Protein 3EQN (pdb70)

Solvent-accessible surface area: 43317 Å² total; per-residue (Å²): 112,2,94,76,36,110,80,86,47,107,132,18,75,23,49,128,76,57,50,3,13,8,46,90,14,115,76,40,15,37,5,12,34,22,87,91,50,85,51,11,48,4,25,2,18,0,90,124,76,47,3,124,12,85,18,124,52,74,1,14,80,15,0,32,41,0,0,70,24,49,54,27,0,15,126,81,40,56,10,3,7,21,35,0,0,5,0,0,0,10,52,26,46,0,36,0,28,46,33,0,28,0,12,0,2,0,15,0,9,0,1,16,56,90,52,0,26,0,17,1,2,80,115,25,79,48,64,0,1,0,6,0,0,11,99,56,102,92,53,56,47,49,6,93,21,87,29,0,6,16,3,4,0,9,0,0,30,0,14,1,134,89,10,115,29,79,8,15,0,0,0,0,0,0,0,9,12,8,4,0,5,51,1,36,0,38,8,21,97,63,112,71,26,100,2,28,0,0,54,0,24,43,2,10,2,12,13,0,0,21,1,53,0,41,1,3,47,33,0,0,4,3,0,0,21,1,0,1,0,1,52,0,27,0,30,71,4,70,14,0,0,32,3,56,49,2,19,4,4,0,1,0,39,1,37,0,28,71,2,103,9,0,0,23,2,51,33,14,28,38,56,43,127,44,78,56,3,3,3,0,1,0,0,0,2,0,35,0,31,79,2,88,7,0,0,54,4,50,19,57,18,86,58,90,5,38,4,0,0,0,0,1,32,0,72,3,37,53,0,77,24,0,0,4,18,113,94,42,87,73,45,40,73,22,28,26,40,65,12,74,3,2,0,4,0,5,12,2,72,14,101,79,20,112,49,74,51,22,70,20,120,24,83,108,8,103,37,15,57,74,0,35,35,89,82,32,51,0,9,36,46,40,15,19,28,19,62,37,26,13,48,77,4,16,13,14,0,41,67,55,38,0,108,0,41,0,115,54,79,2,9,109,20,0,64,70,1,6,66,78,33,3,11,8,69,1,0,2,0,0,0,1,4,0,8,0,54,48,25,1,74,0,36,29,28,0,27,0,10,7,3,17,23,0,4,0,5,0,23,29,104,82,0,55,65,56,101,82,21,42,16,0,0,24,0,0,38,98,75,24,67,13,34,0,15,0,0,13,0,10,2,4,0,49,13,60,0,6,0,0,6,0,1,25,2,3,0,60,13,33,118,83,92,74,0,3,0,0,0,2,24,0,12,0,2,0,0,0,10,14,88,0,24,0,22,34,68,76,0,43,60,93,26,88,10,28,116,90,2,9,0,0,3,1,0,0,20,0,26,69,43,0,0,0,0,0,7,12,3,2,0,2,2,1,17,10,1,2,37,59,38,57,32,78,70,3,2,1,20,0,1,0,0,1,1,0,40,0,79,6,13,0,0,0,0,10,3,5,0,7,3,0,0,0,1,1,0,0,0,36,64,1,1,32,0,0,0,0,6,0,4,1,22,10,3,26,10,1,41,97,48,77,12,25,33,41,6,96,87,26,103,98,28,7,6,100,65,51,10,99,15,9,0,2,3,0,3,1,32,93,2,98,6,6,3,0,0,0,0,1,0,2,0,27,29,42,36,55,96,71,46,16,47,92,81,16,78,8,5,55,16,0,0,6,0,30,75,86,2,77,5,19,0,5,3,0,0,0,0,2,0,36,76,0,0,0,14,54,28,130,29,19,0,34,37,74,59,0,45,6,1,60,3,0,0,0,0,2,0,36,53,155,118,3,94,76,39,120,76,76,47,106,131,19,75,23,52,123,78,58,53,4,13,9,44,89,12,115,82,42,14,40,5,11,33,21,85,92,52,82,50,11,50,3,25,1,20,0,78,121,74,48,6,129,13,83,21,115,54,72,1,14,80,16,0,32,43,0,0,70,23,51,54,26,0,16,114,87,37,58,8,4,7,22,36,2,0,5,0,0,0,9,55,25,47,0,45,0,26,46,30,0,28,0,12,0,2,0,17,0,9,0,1,14,54,90,50,0,24,0,28,0,2,80,114,23,78,48,65,0,1,0,6,0,0,12,100,67,99,93,51,53,48,44,5,92,21,84,27,0,7,17,4,2,0,8,0,0,29,0,13,1,128,99,10,117,27,76,8,14,0,0,0,0,0,0,0,9,12,8,5,0,5,49,1,32,0,40,7,24,98,62,112,73,25,103,2,29,0,0,56,0,24,42,1,9,2,12,12,0,0,21,1,51,0,43,0,3,49,32,0,0,5,3,0,0,22,1,0,1,0,0,52,0,28,0,28,74,4,77,16,0,0,32,2,57,49,2,19,3,4,0,0,0,38,1,32,0,32,70,2,104,9,0,0,24,2,49,33,15,28,37,53,39,126,44,79,57,3,2,3,0,1,0,0,0,2,2,39,0,31,76,2,88,7,0,0,56,4,52,20,60,17,48,30,92,5,40,4,0,0,0,0,1,33,0,78,4,60,89,0,78,24,0,0,4,18,117,93,41,87,69,45,38,31,20,28,97,65,78,13,78,4,3,0,6,0,6,12,1,87,13,92,90,20,100,40,33,15,22,63,20,120,24,82,98,9,110,46,27,56,69,0,29,36,123,86,34,51,0,8,36,49,40,15,20,28,19,60,38,26,13,48,77,3,16,13,13,0,40,65,60,38,0,105,0,40,0,114,55,77,1,10,108,21,0,61,58,2,7,64,84,37,4,12,9,70,1,0,2,0,0,0,1,3,0,7,0,54,48,19,0,108,0,46,33,31,0,29,2,9,6,3,16,24,0,3,2,5,0,21,28,106,83,0,59,65,55,100,80,23,41,17,0,0,26,0,0,54,99,75,22,69,10,32,0,14,0,0,13,0,9,3,4,0,50,12,59,0,6,0,0,6,0,2,26,2,3,0,55,13,34,119,88,88,75,0,3,0,0,1,2,24,1,13,0,2,0,1,0,11,13,86,0,26,0,24,33,67,74,0,44,61,91,26,90,9,27,112,90,1,10,0,0,4,1,0,0,19,0,26,65,42,1,0,0,0,1,7,14,2,2,0,3,2,0,17,9,0,2,37,57,37,58,29,74,66,3,2,0,17,0,1,0,0,2,1,0,40,0,82,8,8,0,0,0,0,10,2,5,0,6,3,0,0,0,0,2,0,0,0,37,63,1,2,35,0,0,0,0,5,0,3,1,23,9,3,24,10,0,48,109,37,75,13,25,34,40,7,94,90,25,102,96,29,7,5,100,68,50,9,96,13,11,0,3,2,0,3,2,35,90,2,99,9,5,4,0,0,0,0,1,0,1,0,30,31,42,43,57,95,72,46,15,48,88,81,17,80,8,6,57,20,1,0,5,0,30,76,81,2,75,6,16,0,6,2,0,0,0,0,1,0,37,74,0,0,0,9,62,32,131,23,14,0,31,34,77,61,0,44,6,2,56,3,0,0,0,0,1,0,35,60,154

Structure (mmCIF, N/CA/C/O backbone):
data_3EQN
#
_entry.id   3EQN
#
_cell.length_a   66.281
_cell.length_b   67.148
_cell.length_c   105.183
_cell.angle_alpha   81.04
_cell.angle_beta   76.34
_cell.angle_gamma   61.45
#
_symmetry.space_group_name_H-M   'P 1'
#
loop_
_entity.id
_entity.type
_entity.pdbx_description
1 polymer 'Glucan 1,3-beta-glucosidase'
2 branched beta-D-mannopyranose-(1-4)-2-acetamido-2-deoxy-beta-D-glucopyranose-(1-4)-2-acetamido-2-deoxy-beta-D-glucopyranose
3 non-polymer 'ZINC ION'
4 non-polymer 'SODIUM ION'
5 non-polymer GLYCEROL
6 non-polymer 'ACETATE ION'
7 water water
#
loop_
_atom_site.group_PDB
_atom_site.id
_atom_site.type_symbol
_atom_site.label_atom_id
_atom_site.label_alt_id
_atom_site.label_comp_id
_atom_site.label_asym_id
_atom_site.label_entity_id
_atom_site.label_seq_id
_atom_site.pdbx_PDB_ins_code
_atom_site.Cartn_x
_atom_site.Cartn_y
_atom_site.Cartn_z
_atom_site.occupancy
_atom_site.B_iso_or_equiv
_atom_site.auth_seq_id
_atom_site.auth_comp_id
_atom_site.auth_asym_id
_atom_site.auth_atom_id
_atom_site.pdbx_PDB_model_num
ATOM 1 N N . LEU A 1 7 ? 16.435 -24.670 8.223 1.00 31.41 1 LEU A N 1
ATOM 2 C CA . LEU A 1 7 ? 17.537 -24.338 7.271 1.00 31.36 1 LEU A CA 1
ATOM 3 C C . LEU A 1 7 ? 17.581 -25.297 6.078 1.00 31.07 1 LEU A C 1
ATOM 4 O O . LEU A 1 7 ? 17.369 -26.503 6.239 1.00 31.20 1 LEU A O 1
ATOM 9 N N . GLY A 1 8 ? 17.871 -24.754 4.893 1.00 30.69 2 GLY A N 1
ATOM 10 C CA . GLY A 1 8 ? 18.009 -25.545 3.669 1.00 30.54 2 GLY A CA 1
ATOM 11 C C . GLY A 1 8 ? 19.177 -26.520 3.710 1.00 30.71 2 GLY A C 1
ATOM 12 O O . GLY A 1 8 ? 20.195 -26.258 4.353 1.00 30.38 2 GLY A O 1
ATOM 13 N N . SER A 1 9 ? 19.033 -27.641 3.006 1.00 30.89 3 SER A N 1
ATOM 14 C CA . SER A 1 9 ? 20.016 -28.727 3.066 1.00 31.14 3 SER A CA 1
ATOM 15 C C . SER A 1 9 ? 21.407 -28.375 2.512 1.00 31.63 3 SER A C 1
ATOM 16 O O . SER A 1 9 ? 22.403 -29.012 2.883 1.00 31.80 3 SER A O 1
ATOM 19 N N . THR A 1 10 ? 21.483 -27.358 1.650 1.00 31.43 4 THR A N 1
ATOM 20 C CA . THR A 1 10 ? 22.752 -26.984 1.014 1.00 31.62 4 THR A CA 1
ATOM 21 C C . THR A 1 10 ? 23.721 -26.194 1.909 1.00 32.07 4 THR A C 1
ATOM 22 O O . THR A 1 10 ? 24.874 -26.014 1.536 1.00 32.36 4 THR A O 1
ATOM 26 N N . CYS A 1 11 ? 23.261 -25.726 3.072 1.00 32.18 5 CYS A N 1
ATOM 27 C CA . CYS A 1 11 ? 24.119 -24.983 4.010 1.00 32.76 5 CYS A CA 1
ATOM 28 C C . CYS A 1 11 ? 23.900 -25.408 5.466 1.00 32.81 5 CYS A C 1
ATOM 29 O O . CYS A 1 11 ? 22.920 -26.087 5.784 1.00 32.58 5 CYS A O 1
ATOM 32 N N . SER A 1 12 ? 24.806 -24.970 6.339 1.00 32.92 6 SER A N 1
ATOM 33 C CA . SER A 1 12 ? 24.878 -25.446 7.719 1.00 33.37 6 SER A CA 1
ATOM 34 C C . SER A 1 12 ? 24.805 -24.305 8.729 1.00 33.35 6 SER A C 1
ATOM 35 O O . SER A 1 12 ? 24.580 -24.529 9.919 1.00 33.60 6 SER A O 1
ATOM 38 N N . SER A 1 13 ? 25.039 -23.090 8.243 1.00 32.84 7 SER A N 1
ATOM 39 C CA . SER A 1 13 ? 24.848 -21.867 9.010 1.00 32.38 7 SER A CA 1
ATOM 40 C C . SER A 1 13 ? 23.975 -20.941 8.165 1.00 31.63 7 SER A C 1
ATOM 41 O O . SER A 1 13 ? 24.056 -20.975 6.931 1.00 31.52 7 SER A O 1
ATOM 44 N N . PRO A 1 14 ? 23.123 -20.125 8.814 1.00 30.69 8 PRO A N 1
ATOM 45 C CA . PRO A 1 14 ? 22.277 -19.197 8.046 1.00 29.72 8 PRO A CA 1
ATOM 46 C C . PRO A 1 14 ? 23.092 -18.094 7.368 1.00 28.40 8 PRO A C 1
ATOM 47 O O . PRO A 1 14 ? 24.083 -17.631 7.927 1.00 27.98 8 PRO A O 1
ATOM 51 N N . LEU A 1 15 ? 22.670 -17.687 6.172 1.00 27.39 9 LEU A N 1
ATOM 52 C CA . LEU A 1 15 ? 23.252 -16.529 5.501 1.00 26.82 9 LEU A CA 1
ATOM 53 C C . LEU A 1 15 ? 22.771 -15.254 6.210 1.00 26.75 9 LEU A C 1
ATOM 54 O O . LEU A 1 15 ? 21.583 -14.936 6.185 1.00 26.48 9 LEU A O 1
ATOM 59 N N . THR A 1 16 ? 23.697 -14.549 6.855 1.00 26.73 10 THR A N 1
ATOM 60 C CA . THR A 1 16 ? 23.361 -13.390 7.691 1.00 27.28 10 THR A CA 1
ATOM 61 C C . THR A 1 16 ? 23.854 -12.063 7.125 1.00 27.04 10 THR A C 1
ATOM 62 O O . THR A 1 16 ? 23.533 -10.997 7.662 1.00 26.88 10 THR A O 1
ATOM 66 N N . HIS A 1 17 ? 24.671 -12.129 6.078 1.00 27.35 11 HIS A N 1
ATOM 67 C CA . HIS A 1 17 ? 25.176 -10.933 5.404 1.00 27.63 11 HIS A CA 1
ATOM 68 C C . HIS A 1 17 ? 25.660 -11.286 4.002 1.00 27.39 11 HIS A C 1
ATOM 69 O O . HIS A 1 17 ? 25.957 -12.442 3.719 1.00 27.30 11 HIS A O 1
ATOM 76 N N . GLY A 1 18 ? 25.731 -10.284 3.131 1.00 27.55 12 GLY A N 1
ATOM 77 C CA . GLY A 1 18 ? 26.084 -10.511 1.732 1.00 28.01 12 GLY A CA 1
ATOM 78 C C . GLY A 1 18 ? 27.570 -10.678 1.479 1.00 28.21 12 GLY A C 1
ATOM 79 O O . GLY A 1 18 ? 28.396 -10.287 2.302 1.00 28.35 12 GLY A O 1
ATOM 80 N N . SER A 1 19 ? 27.896 -11.244 0.319 1.00 28.50 13 SER A N 1
ATOM 81 C CA . SER A 1 19 ? 29.269 -11.594 -0.048 1.00 28.79 13 SER A CA 1
ATOM 82 C C . SER A 1 19 ? 29.915 -10.629 -1.036 1.00 28.92 13 SER A C 1
ATOM 83 O O . SER A 1 19 ? 31.059 -10.843 -1.440 1.00 29.16 13 SER A O 1
ATOM 86 N N . ALA A 1 20 ? 29.192 -9.593 -1.448 1.00 28.78 14 ALA A N 1
ATOM 87 C CA . ALA A 1 20 ? 29.706 -8.683 -2.472 1.00 29.17 14 ALA A CA 1
ATOM 88 C C . ALA A 1 20 ? 30.941 -7.913 -2.030 1.00 29.45 14 ALA A C 1
ATOM 89 O O . ALA A 1 20 ? 31.047 -7.480 -0.880 1.00 29.11 14 ALA A O 1
ATOM 91 N N . ALA A 1 21 ? 31.874 -7.752 -2.966 1.00 29.94 15 ALA A N 1
ATOM 92 C CA . ALA A 1 21 ? 32.965 -6.804 -2.827 1.00 30.27 15 ALA A CA 1
ATOM 93 C C . ALA A 1 21 ? 32.391 -5.389 -2.852 1.00 30.57 15 ALA A C 1
ATOM 94 O O . ALA A 1 21 ? 31.416 -5.141 -3.573 1.00 30.80 15 ALA A O 1
ATOM 96 N N . PRO A 1 22 ? 32.986 -4.460 -2.075 1.00 30.70 16 PRO A N 1
ATOM 97 C CA . PRO A 1 22 ? 32.524 -3.071 -1.957 1.00 30.49 16 PRO A CA 1
ATOM 98 C C . PRO A 1 22 ? 32.301 -2.381 -3.308 1.00 30.21 16 PRO A C 1
ATOM 99 O O . PRO A 1 22 ? 31.329 -1.636 -3.469 1.00 29.95 16 PRO A O 1
ATOM 103 N N . GLY A 1 23 ? 33.189 -2.641 -4.267 1.00 29.37 17 GLY A N 1
ATOM 104 C CA . GLY A 1 23 ? 33.129 -1.981 -5.569 1.00 28.05 17 GLY A CA 1
ATOM 105 C C . GLY A 1 23 ? 32.368 -2.747 -6.634 1.00 27.22 17 GLY A C 1
ATOM 106 O O . GLY A 1 23 ? 32.371 -2.365 -7.804 1.00 27.15 17 GLY A O 1
ATOM 107 N N . ASP A 1 24 ? 31.721 -3.840 -6.248 1.00 26.13 18 ASP A N 1
ATOM 108 C CA . ASP A 1 24 ? 30.896 -4.569 -7.188 1.00 25.53 18 ASP A CA 1
ATOM 109 C C . ASP A 1 24 ? 29.644 -3.741 -7.448 1.00 23.86 18 ASP A C 1
ATOM 110 O O . ASP A 1 24 ? 29.198 -2.999 -6.564 1.00 23.91 18 ASP A O 1
ATOM 115 N N . PRO A 1 25 ? 29.069 -3.859 -8.658 1.00 22.71 19 PRO A N 1
ATOM 116 C CA . PRO A 1 25 ? 27.789 -3.177 -8.855 1.00 21.23 19 PRO A CA 1
ATOM 117 C C . PRO A 1 25 ? 26.668 -3.897 -8.095 1.00 20.05 19 PRO A C 1
ATOM 118 O O . PRO A 1 25 ? 26.789 -5.084 -7.766 1.00 19.94 19 PRO A O 1
ATOM 122 N N . PHE A 1 26 ? 25.599 -3.165 -7.810 1.00 18.80 20 PHE A N 1
ATOM 123 C CA . PHE A 1 26 ? 24.409 -3.744 -7.196 1.00 16.78 20 PHE A CA 1
ATOM 124 C C . PHE A 1 26 ? 24.021 -5.068 -7.878 1.00 16.56 20 PHE A C 1
ATOM 125 O O . PHE A 1 26 ? 24.045 -5.171 -9.115 1.00 16.52 20 PHE A O 1
ATOM 133 N N . TRP A 1 27 ? 23.668 -6.077 -7.076 1.00 15.94 21 TRP A N 1
ATOM 134 C CA . T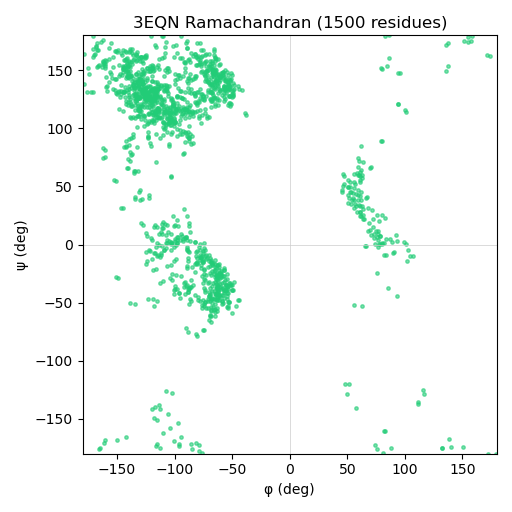RP A 1 27 ? 23.439 -7.441 -7.566 1.00 15.44 21 TRP A CA 1
ATOM 135 C C . TRP A 1 27 ? 22.479 -7.540 -8.756 1.00 15.28 21 TRP A C 1
ATOM 136 O O . TRP A 1 27 ? 22.643 -8.391 -9.624 1.00 15.39 21 TRP A O 1
ATOM 147 N N . LEU A 1 28 ? 21.472 -6.673 -8.785 1.00 15.13 22 LEU A N 1
ATOM 148 C CA . LEU A 1 28 ? 20.431 -6.741 -9.806 1.00 15.04 22 LEU A CA 1
ATOM 149 C C . LEU A 1 28 ? 20.968 -6.552 -11.222 1.00 14.75 22 LEU A C 1
ATOM 150 O O . LEU A 1 28 ? 20.358 -7.012 -12.182 1.00 14.51 22 LEU A O 1
ATOM 155 N N . GLN A 1 29 ? 22.100 -5.873 -11.339 1.00 15.37 23 GLN A N 1
ATOM 156 C CA . GLN A 1 29 ? 22.696 -5.641 -12.652 1.00 16.25 23 GLN A CA 1
ATOM 157 C C . GLN A 1 29 ? 23.146 -6.950 -13.299 1.00 17.06 23 GLN A C 1
ATOM 158 O O . GLN A 1 29 ? 22.865 -7.191 -14.471 1.00 16.73 23 GLN A O 1
ATOM 164 N N . ASN A 1 30 ? 23.837 -7.788 -12.525 1.00 17.62 24 ASN A N 1
ATOM 165 C CA . ASN A 1 30 ? 24.530 -8.946 -13.100 1.00 18.75 24 ASN A CA 1
ATOM 166 C C . ASN A 1 30 ? 23.949 -10.324 -12.801 1.00 18.98 24 ASN A C 1
ATOM 167 O O . ASN A 1 30 ? 24.444 -11.330 -13.319 1.00 19.13 24 ASN A O 1
ATOM 172 N N . ILE A 1 31 ? 22.918 -10.380 -11.963 1.00 18.63 25 ILE A N 1
ATOM 173 C CA . ILE A 1 31 ? 22.150 -11.613 -11.786 1.00 18.13 25 ILE A CA 1
ATOM 174 C C . ILE A 1 31 ? 21.627 -12.082 -13.145 1.00 18.24 25 ILE A C 1
ATOM 175 O O . ILE A 1 31 ? 21.402 -11.261 -14.040 1.00 18.27 25 ILE A O 1
ATOM 180 N N . GLN A 1 32 ? 21.456 -13.393 -13.336 1.00 18.33 26 GLN A N 1
ATOM 181 C CA . GLN A 1 32 ? 20.964 -13.869 -14.621 1.00 18.62 26 GLN A CA 1
ATOM 182 C C . GLN A 1 32 ? 19.529 -13.389 -14.851 1.00 18.08 26 GLN A C 1
ATOM 183 O O . GLN A 1 32 ? 18.686 -13.436 -13.939 1.00 17.76 26 GLN A O 1
ATOM 189 N N . HIS A 1 33 ? 19.262 -12.899 -16.057 1.00 16.90 27 HIS A N 1
ATOM 190 C CA . HIS A 1 33 ? 17.947 -12.344 -16.361 1.00 16.34 27 HIS A CA 1
ATOM 191 C C . HIS A 1 33 ? 17.112 -13.350 -17.127 1.00 16.21 27 HIS A C 1
ATOM 192 O O . HIS A 1 33 ? 17.315 -13.583 -18.334 1.00 16.27 27 HIS A O 1
ATOM 199 N N . GLN A 1 34 ? 16.198 -13.976 -16.395 1.00 15.37 28 GLN A N 1
ATOM 200 C CA . GLN A 1 34 ? 15.441 -15.127 -16.902 1.00 15.71 28 GLN A CA 1
ATOM 201 C C . GLN A 1 34 ? 13.935 -14.950 -16.760 1.00 15.60 28 GLN A C 1
ATOM 202 O O . GLN A 1 34 ? 13.186 -15.920 -16.843 1.00 15.43 28 GLN A O 1
ATOM 208 N N . GLY A 1 35 ? 13.484 -13.717 -16.537 1.00 15.28 29 GLY A N 1
ATOM 209 C CA . GLY A 1 35 ? 12.069 -13.477 -16.302 1.00 14.81 29 GLY A CA 1
ATOM 210 C C . GLY A 1 35 ? 11.230 -13.786 -17.522 1.00 15.17 29 GLY A C 1
ATOM 211 O O . GLY A 1 35 ? 11.686 -13.631 -18.675 1.00 15.58 29 GLY A O 1
ATOM 212 N N . ILE A 1 36 ? 10.003 -14.235 -17.278 1.00 14.85 30 ILE A N 1
ATOM 213 C CA . ILE A 1 36 ? 9.048 -14.403 -18.357 1.00 15.27 30 ILE A CA 1
ATOM 214 C C . ILE A 1 36 ? 7.698 -13.757 -18.030 1.00 14.08 30 ILE A C 1
ATOM 215 O O . ILE A 1 36 ? 7.296 -13.689 -16.862 1.00 13.01 30 ILE A O 1
ATOM 220 N N . ALA A 1 37 ? 7.060 -13.211 -19.062 1.00 12.94 31 ALA A N 1
ATOM 221 C CA . ALA A 1 37 ? 5.698 -12.733 -18.961 1.00 12.72 31 ALA A CA 1
ATOM 222 C C . ALA A 1 37 ? 4.856 -13.873 -19.517 1.00 13.06 31 ALA A C 1
ATOM 223 O O . ALA A 1 37 ? 4.681 -13.987 -20.728 1.00 13.08 31 ALA A O 1
ATOM 225 N N . ALA A 1 38 ? 4.394 -14.749 -18.623 1.00 13.25 32 ALA A N 1
ATOM 226 C CA . ALA A 1 38 ? 3.753 -16.006 -19.047 1.00 13.81 32 ALA A CA 1
ATOM 227 C C . ALA A 1 38 ? 2.591 -15.850 -20.022 1.00 14.29 32 ALA A C 1
ATOM 228 O O . ALA A 1 38 ? 2.441 -16.669 -20.948 1.00 14.65 32 ALA A O 1
ATOM 230 N N . PHE A 1 39 ? 1.764 -14.818 -19.836 1.00 14.11 33 PHE A N 1
ATOM 231 C CA . PHE A 1 39 ? 0.551 -14.675 -20.641 1.00 14.56 33 PHE A CA 1
ATOM 232 C C . PHE A 1 39 ? 0.649 -13.570 -21.688 1.00 14.82 33 PHE A C 1
ATOM 233 O O . PHE A 1 39 ? -0.351 -13.114 -22.254 1.00 15.45 33 PHE A O 1
ATOM 241 N N . ASN A 1 40 ? 1.885 -13.170 -21.951 1.00 14.73 34 ASN A N 1
ATOM 242 C CA . ASN A 1 40 ? 2.205 -12.251 -23.043 1.00 15.10 34 ASN A CA 1
ATOM 243 C C . ASN A 1 40 ? 1.992 -12.954 -24.389 1.00 16.02 34 ASN A C 1
ATOM 244 O O . ASN A 1 40 ? 1.975 -14.195 -24.450 1.00 16.66 34 ASN A O 1
ATOM 249 N N . GLY A 1 41 ? 1.801 -12.174 -25.451 1.00 17.04 35 GLY A N 1
ATOM 250 C CA . GLY A 1 41 ? 1.648 -12.742 -26.804 1.00 17.83 35 GLY A CA 1
ATOM 251 C C . GLY A 1 41 ? 2.867 -13.524 -27.260 1.00 18.03 35 GLY A C 1
ATOM 252 O O . GLY A 1 41 ? 2.755 -14.450 -28.080 1.00 19.24 35 GLY A O 1
ATOM 253 N N . ASN A 1 42 ? 4.038 -13.148 -26.755 1.00 17.49 36 ASN A N 1
ATOM 254 C CA . ASN A 1 42 ? 5.278 -13.823 -27.111 1.00 17.68 36 ASN A CA 1
ATOM 255 C C . ASN A 1 42 ? 6.229 -14.033 -25.923 1.00 17.61 36 ASN A C 1
ATOM 256 O O . ASN A 1 42 ? 7.277 -13.395 -25.842 1.00 17.16 36 ASN A O 1
ATOM 261 N N . PRO A 1 43 ? 5.879 -14.963 -24.999 1.00 17.63 37 PRO A N 1
ATOM 262 C CA . PRO A 1 43 ? 6.712 -15.116 -23.805 1.00 17.67 37 PRO A CA 1
ATOM 263 C C . PRO A 1 43 ? 8.183 -15.361 -24.128 1.00 18.09 37 PRO A C 1
ATOM 264 O O . PRO A 1 43 ? 9.051 -14.827 -23.433 1.00 18.61 37 PRO A O 1
ATOM 268 N N . GLY A 1 44 ? 8.466 -16.111 -25.201 1.00 17.99 38 GLY A N 1
ATOM 269 C CA . GLY A 1 44 ? 9.845 -16.428 -25.544 1.00 18.42 38 GLY A CA 1
ATOM 270 C C . GLY A 1 44 ? 10.657 -15.298 -26.166 1.00 18.47 38 GLY A C 1
ATOM 271 O O . GLY A 1 44 ? 11.862 -15.443 -26.374 1.00 19.69 38 GLY A O 1
ATOM 272 N N . GLY A 1 45 ? 10.014 -14.178 -26.486 1.00 17.59 39 GLY A N 1
ATOM 273 C CA . GLY A 1 45 ? 10.738 -13.058 -27.131 1.00 16.45 39 GLY A CA 1
ATOM 274 C C . GLY A 1 45 ? 10.608 -11.737 -26.393 1.00 15.89 39 GLY A C 1
ATOM 275 O O . GLY A 1 45 ? 11.262 -10.741 -26.757 1.00 15.52 39 GLY A O 1
ATOM 276 N N . TYR A 1 46 ? 9.767 -11.726 -25.361 1.00 14.47 40 TYR A N 1
ATOM 277 C CA . TYR A 1 46 ? 9.481 -10.498 -24.615 1.00 14.00 40 TYR A CA 1
ATOM 278 C C . TYR A 1 46 ? 10.430 -10.391 -23.417 1.00 13.26 40 TYR A C 1
ATOM 279 O O . TYR A 1 46 ? 10.381 -11.231 -22.530 1.00 13.41 40 TYR A O 1
ATOM 288 N N . PRO A 1 47 ? 11.292 -9.354 -23.390 1.00 12.73 41 PRO A N 1
ATOM 289 C CA . PRO A 1 47 ? 12.252 -9.218 -22.295 1.00 12.45 41 PRO A CA 1
ATOM 290 C C . PRO A 1 47 ? 11.615 -8.563 -21.055 1.00 12.22 41 PRO A C 1
ATOM 291 O O . PRO A 1 47 ? 11.005 -7.505 -21.166 1.00 11.91 41 PRO A O 1
ATOM 295 N N . VAL A 1 48 ? 11.760 -9.172 -19.888 1.00 11.38 42 VAL A N 1
ATOM 296 C CA . VAL A 1 48 ? 11.247 -8.534 -18.674 1.00 10.98 42 VAL A CA 1
ATOM 297 C C . VAL A 1 48 ? 12.193 -7.454 -18.161 1.00 11.19 42 VAL A C 1
ATOM 298 O O . VAL A 1 48 ? 11.738 -6.362 -17.804 1.00 11.19 42 VAL A O 1
ATOM 302 N N . PHE A 1 49 ? 13.490 -7.768 -18.137 1.00 10.56 43 PHE A N 1
ATOM 303 C CA . PHE A 1 49 ? 14.520 -6.878 -17.576 1.00 11.30 43 PHE A CA 1
ATOM 304 C C . PHE A 1 49 ? 15.173 -6.080 -18.715 1.00 11.26 43 PHE A C 1
ATOM 305 O O . PHE A 1 49 ? 15.534 -6.655 -19.756 1.00 10.61 43 PHE A O 1
ATOM 313 N N . ARG A 1 50 ? 15.337 -4.769 -18.499 1.00 11.04 44 ARG A N 1
ATOM 314 C CA . ARG A 1 50 ? 15.937 -3.870 -19.489 1.00 11.13 44 ARG A CA 1
ATOM 315 C C . ARG A 1 50 ? 16.954 -2.958 -18.812 1.00 11.58 44 ARG A C 1
ATOM 316 O O . ARG A 1 50 ? 16.585 -2.083 -18.021 1.00 12.31 44 ARG A O 1
ATOM 324 N N . ASN A 1 51 ? 18.234 -3.181 -19.084 1.00 11.03 45 ASN A N 1
ATOM 325 C CA . ASN A 1 51 ? 19.265 -2.246 -18.645 1.00 11.42 45 ASN A CA 1
ATOM 326 C C . ASN A 1 51 ? 19.311 -1.058 -19.604 1.00 11.25 45 ASN A C 1
ATOM 327 O O . ASN A 1 51 ? 19.519 -1.240 -20.800 1.00 11.35 45 ASN A O 1
ATOM 332 N N . VAL A 1 52 ? 19.138 0.162 -19.083 1.00 11.25 46 VAL A N 1
ATOM 333 C CA . VAL A 1 52 ? 19.073 1.343 -19.954 1.00 11.78 46 VAL A CA 1
ATOM 334 C C . VAL A 1 52 ? 20.322 1.479 -20.827 1.00 12.44 46 VAL A C 1
ATOM 335 O O . VAL A 1 52 ? 20.245 1.965 -21.954 1.00 13.22 46 VAL A O 1
ATOM 339 N N . LYS A 1 53 ? 21.465 1.055 -20.312 1.00 12.73 47 LYS A N 1
ATOM 340 C CA . LYS A 1 53 ? 22.714 1.187 -21.081 1.00 14.04 47 LYS A CA 1
ATOM 341 C C . LYS A 1 53 ? 22.725 0.258 -22.305 1.00 14.20 47 LYS A C 1
ATOM 342 O O . LYS A 1 53 ? 23.359 0.568 -23.318 1.00 15.42 47 LYS A O 1
ATOM 348 N N . ASN A 1 54 ? 21.979 -0.843 -22.234 1.00 13.75 48 ASN A N 1
ATOM 349 C CA . ASN A 1 54 ? 21.796 -1.737 -23.396 1.00 14.46 48 ASN A CA 1
ATOM 350 C C . ASN A 1 54 ? 20.863 -1.179 -24.477 1.00 13.98 48 ASN A C 1
ATOM 351 O O . ASN A 1 54 ? 20.762 -1.742 -25.579 1.00 14.27 48 ASN A O 1
ATOM 356 N N . TYR A 1 55 ? 20.179 -0.086 -24.158 1.00 12.97 49 TYR A N 1
ATOM 357 C CA . TYR A 1 55 ? 19.309 0.607 -25.115 1.00 12.19 49 TYR A CA 1
ATOM 358 C C . TYR A 1 55 ? 19.895 1.957 -25.506 1.00 12.09 49 TYR A C 1
ATOM 359 O O . TYR A 1 55 ? 19.195 2.815 -26.040 1.00 12.14 49 TYR A O 1
ATOM 368 N N . GLY A 1 56 ? 21.192 2.130 -25.248 1.00 11.39 50 GLY A N 1
ATOM 369 C CA . GLY A 1 56 ? 21.938 3.288 -25.755 1.00 12.04 50 GLY A CA 1
ATOM 370 C C . GLY A 1 56 ? 22.190 4.431 -24.781 1.00 12.31 50 GLY A C 1
ATOM 371 O O . GLY A 1 56 ? 22.817 5.417 -25.153 1.00 12.66 50 GLY A O 1
ATOM 372 N N . ALA A 1 57 ? 21.725 4.308 -23.534 1.00 12.75 51 ALA A N 1
ATOM 373 C CA . ALA A 1 57 ? 21.967 5.365 -22.537 1.00 12.99 51 ALA A CA 1
ATOM 374 C C . ALA A 1 57 ? 23.437 5.449 -22.156 1.00 13.37 51 ALA A C 1
ATOM 375 O O . ALA A 1 57 ? 24.077 4.424 -21.884 1.00 14.22 51 ALA A O 1
ATOM 377 N N . LYS A 1 58 ? 23.975 6.666 -22.127 1.00 14.10 52 LYS A N 1
ATOM 378 C CA . LYS A 1 58 ? 25.400 6.864 -21.810 1.00 15.43 52 LYS A CA 1
ATOM 379 C C . LYS A 1 58 ? 25.693 7.092 -20.319 1.00 15.89 52 LYS A C 1
ATOM 380 O O . LYS A 1 58 ? 26.712 6.622 -19.817 1.00 16.72 52 LYS A O 1
ATOM 386 N N . GLY A 1 59 ? 24.801 7.799 -19.622 1.00 15.92 53 GLY A N 1
ATOM 387 C CA . GLY A 1 59 ? 24.997 8.139 -18.214 1.00 15.90 53 GLY A CA 1
ATOM 388 C C . GLY A 1 59 ? 26.200 9.040 -17.967 1.00 16.12 53 GLY A C 1
ATOM 389 O O . GLY A 1 59 ? 26.830 8.971 -16.900 1.00 16.08 53 GLY A O 1
ATOM 390 N N . ASP A 1 60 ? 26.523 9.887 -18.941 1.00 15.88 54 ASP A N 1
ATOM 391 C CA . ASP A 1 60 ? 27.713 10.763 -18.842 1.00 16.81 54 ASP A CA 1
ATOM 392 C C . ASP A 1 60 ? 27.391 12.213 -18.479 1.00 16.89 54 ASP A C 1
ATOM 393 O O . ASP A 1 60 ? 28.294 13.061 -18.423 1.00 17.78 54 ASP A O 1
ATOM 398 N N . GLY A 1 61 ? 26.107 12.508 -18.278 1.00 16.67 55 GLY A N 1
ATOM 399 C CA . GLY A 1 61 ? 25.630 13.839 -17.889 1.00 17.26 55 GLY A CA 1
ATOM 400 C C . GLY A 1 61 ? 25.585 14.892 -18.987 1.00 17.53 55 GLY A C 1
ATOM 401 O O . GLY A 1 61 ? 25.170 16.038 -18.745 1.00 17.97 55 GLY A O 1
ATOM 402 N N . ASN A 1 62 ? 26.022 14.521 -20.191 1.00 17.30 56 ASN A N 1
ATOM 403 C CA . ASN A 1 62 ? 26.062 15.446 -21.324 1.00 17.34 56 ASN A CA 1
ATOM 404 C C . ASN A 1 62 ? 25.182 14.971 -22.476 1.00 16.47 56 ASN A C 1
ATOM 405 O O . ASN A 1 62 ? 24.408 15.752 -23.046 1.00 16.74 56 ASN A O 1
ATOM 410 N N . THR A 1 63 ? 25.311 13.686 -22.803 1.00 14.96 57 THR A N 1
ATOM 411 C CA . THR A 1 63 ? 24.494 13.046 -23.829 1.00 14.60 57 THR A CA 1
ATOM 412 C C . THR A 1 63 ? 23.060 13.048 -23.346 1.00 13.77 57 THR A C 1
ATOM 413 O O . THR A 1 63 ? 22.796 12.734 -22.181 1.00 13.76 57 THR A O 1
ATOM 417 N N . ASP A 1 64 ? 22.140 13.427 -24.226 1.00 12.42 58 ASP A N 1
ATOM 418 C CA . ASP A 1 64 ? 20.729 13.389 -23.880 1.00 12.14 58 ASP A CA 1
ATOM 419 C C . ASP A 1 64 ? 20.249 11.936 -23.926 1.00 11.65 58 ASP A C 1
ATOM 420 O O . ASP A 1 64 ? 20.185 11.321 -25.000 1.00 11.14 58 ASP A O 1
ATOM 425 N N . ASP A 1 65 ? 19.937 11.396 -22.753 1.00 10.67 59 ASP A N 1
ATOM 426 C CA . ASP A 1 65 ? 19.643 9.965 -22.608 1.00 11.08 59 ASP A CA 1
ATOM 427 C C . ASP A 1 65 ? 18.128 9.651 -22.600 1.00 9.80 59 ASP A C 1
ATOM 428 O O . ASP A 1 65 ? 17.730 8.490 -22.427 1.00 9.84 59 ASP A O 1
ATOM 433 N N . THR A 1 66 ? 17.292 10.668 -22.808 1.00 10.34 60 THR A N 1
ATOM 434 C CA . THR A 1 66 ? 15.830 10.527 -22.723 1.00 10.19 60 THR A CA 1
ATOM 435 C C . THR A 1 66 ? 15.331 9.384 -23.615 1.00 10.50 60 THR A C 1
ATOM 436 O O . THR A 1 66 ? 14.629 8.486 -23.153 1.00 9.97 60 THR A O 1
ATOM 440 N N . ALA A 1 67 ? 15.711 9.423 -24.887 1.00 10.24 61 ALA A N 1
ATOM 441 C CA . ALA A 1 67 ? 15.217 8.421 -25.839 1.00 10.77 61 ALA A CA 1
ATOM 442 C C . ALA A 1 67 ? 15.642 7.005 -25.491 1.00 10.99 61 ALA A C 1
ATOM 443 O O . ALA A 1 67 ? 14.827 6.078 -25.603 1.00 10.93 61 ALA A O 1
ATOM 445 N N . ALA A 1 68 ? 16.917 6.831 -25.135 1.00 10.47 62 ALA A N 1
ATOM 446 C CA . ALA A 1 68 ? 17.446 5.514 -24.762 1.00 10.73 62 ALA A CA 1
ATOM 447 C C . ALA A 1 68 ? 16.692 4.901 -23.571 1.00 10.41 62 ALA A C 1
ATOM 448 O O . ALA A 1 68 ? 16.276 3.743 -23.624 1.00 10.22 62 ALA A O 1
ATOM 450 N N . ILE A 1 69 ? 16.510 5.685 -22.508 1.00 10.46 63 ILE A N 1
ATOM 451 C CA . ILE A 1 69 ? 15.701 5.239 -21.366 1.00 10.06 63 ILE A CA 1
ATOM 452 C C . ILE A 1 69 ? 14.270 4.865 -21.776 1.00 10.11 63 ILE A C 1
ATOM 453 O O . ILE A 1 69 ? 13.749 3.829 -21.346 1.00 10.91 63 ILE A O 1
ATOM 458 N N . GLN A 1 70 ? 13.634 5.718 -22.585 1.00 10.16 64 GLN A N 1
ATOM 459 C CA . GLN A 1 70 ? 12.276 5.452 -23.052 1.00 10.18 64 GLN A CA 1
ATOM 460 C C . GLN A 1 70 ? 12.160 4.159 -23.862 1.00 9.70 64 GLN A C 1
ATOM 461 O O . GLN A 1 70 ? 11.133 3.496 -23.811 1.00 9.82 64 GLN A O 1
ATOM 467 N N . ALA A 1 71 ? 13.206 3.811 -24.619 1.00 10.18 65 ALA A N 1
ATOM 468 C CA . ALA A 1 71 ? 13.236 2.520 -25.344 1.00 9.58 65 ALA A CA 1
ATOM 469 C C . ALA A 1 71 ? 13.309 1.353 -24.384 1.00 9.87 65 ALA A C 1
ATOM 470 O O . ALA A 1 71 ? 12.659 0.330 -24.603 1.00 9.82 65 ALA A O 1
ATOM 472 N N . ALA A 1 72 ? 14.102 1.508 -23.323 1.00 9.28 66 ALA A N 1
ATOM 473 C CA . ALA A 1 72 ? 14.194 0.475 -22.275 1.00 9.44 66 ALA A CA 1
ATOM 474 C C . ALA A 1 72 ? 12.830 0.234 -21.624 1.00 9.09 66 ALA A C 1
ATOM 475 O O . ALA A 1 72 ? 12.463 -0.922 -21.331 1.00 9.45 66 ALA A O 1
ATOM 477 N N . ILE A 1 73 ? 12.063 1.317 -21.460 1.00 8.38 67 ILE A N 1
ATOM 478 C CA . ILE A 1 73 ? 10.698 1.266 -20.967 1.00 8.77 67 ILE A CA 1
ATOM 479 C C . ILE A 1 73 ? 9.761 0.654 -22.023 1.00 8.98 67 ILE A C 1
ATOM 480 O O . ILE A 1 73 ? 8.956 -0.222 -21.711 1.00 9.32 67 ILE A O 1
ATOM 485 N N . ASN A 1 74 ? 9.881 1.122 -23.268 1.00 8.81 68 ASN A N 1
ATOM 486 C CA . ASN A 1 74 ? 8.871 0.818 -24.292 1.00 9.43 68 ASN A CA 1
ATOM 487 C C . ASN A 1 74 ? 9.031 -0.537 -24.972 1.00 9.96 68 ASN A C 1
ATOM 488 O O . ASN A 1 74 ? 8.109 -1.011 -25.631 1.00 10.83 68 ASN A O 1
ATOM 493 N N . ALA A 1 75 ? 10.204 -1.142 -24.850 1.00 10.41 69 ALA A N 1
ATOM 494 C CA . ALA A 1 75 ? 10.499 -2.355 -25.651 1.00 11.11 69 ALA A CA 1
ATOM 495 C C . ALA A 1 75 ? 9.469 -3.457 -25.436 1.00 11.28 69 ALA A C 1
ATOM 496 O O . ALA A 1 75 ? 8.985 -3.665 -24.308 1.00 11.23 69 ALA A O 1
ATOM 498 N N . GLY A 1 76 ? 9.124 -4.143 -26.525 1.00 11.68 70 GLY A N 1
ATOM 499 C CA . GLY A 1 76 ? 8.341 -5.371 -26.444 1.00 11.92 70 GLY A CA 1
ATOM 500 C C . GLY A 1 76 ? 6.885 -5.233 -26.835 1.00 12.37 70 GLY A C 1
ATOM 501 O O . GLY A 1 76 ? 6.178 -6.250 -26.960 1.00 12.96 70 GLY A O 1
ATOM 502 N N . GLY A 1 77 ? 6.431 -3.995 -27.012 1.00 11.39 71 GLY A N 1
ATOM 503 C CA . GLY A 1 77 ? 5.039 -3.709 -27.319 1.00 11.76 71 GLY A CA 1
ATOM 504 C C . GLY A 1 77 ? 4.242 -3.768 -26.021 1.00 11.48 71 GLY A C 1
ATOM 505 O O . GLY A 1 77 ? 3.732 -4.825 -25.628 1.00 12.13 71 GLY A O 1
ATOM 506 N N . ARG A 1 78 ? 4.161 -2.629 -25.354 1.00 12.13 72 ARG A N 1
ATOM 507 C CA . ARG A 1 78 ? 3.612 -2.565 -23.991 1.00 11.93 72 ARG A CA 1
ATOM 508 C C . ARG A 1 78 ? 2.292 -1.794 -23.933 1.00 12.58 72 ARG A C 1
ATOM 509 O O . ARG A 1 78 ? 1.728 -1.453 -24.973 1.00 12.91 72 ARG A O 1
ATOM 517 N N . CYS A 1 79 ? 1.780 -1.594 -22.721 1.00 11.86 73 CYS A N 1
ATOM 518 C CA . CYS A 1 79 ? 0.465 -1.026 -22.505 1.00 13.30 73 CYS A CA 1
ATOM 519 C C . CYS A 1 79 ? 0.582 0.481 -22.479 1.00 14.83 73 CYS A C 1
ATOM 520 O O . CYS A 1 79 ? 0.909 1.076 -21.445 1.00 15.48 73 CYS A O 1
ATOM 523 N N . GLY A 1 80 ? 0.404 1.089 -23.652 1.00 15.71 74 GLY A N 1
ATOM 524 C CA . GLY A 1 80 ? 0.474 2.539 -23.784 1.00 17.12 74 GLY A CA 1
ATOM 525 C C . GLY A 1 80 ? -0.865 3.133 -24.156 1.00 17.77 74 GLY A C 1
ATOM 526 O O . GLY A 1 80 ? -1.898 2.743 -23.619 1.00 18.16 74 GLY A O 1
ATOM 527 N N . GLN A 1 81 ? -0.852 4.094 -25.076 1.00 18.52 75 GLN A N 1
ATOM 528 C CA . GLN A 1 81 ? -2.080 4.790 -25.435 1.00 19.35 75 GLN A CA 1
ATOM 529 C C . GLN A 1 81 ? -3.064 3.789 -26.019 1.00 19.27 75 GLN A C 1
ATOM 530 O O . GLN A 1 81 ? -2.675 2.920 -26.799 1.00 19.84 75 GLN A O 1
ATOM 536 N N . GLY A 1 82 ? -4.322 3.879 -25.606 1.00 18.83 76 GLY A N 1
ATOM 537 C CA . GLY A 1 82 ? -5.330 2.960 -26.129 1.00 19.09 76 GLY A CA 1
ATOM 538 C C . GLY A 1 82 ? -5.485 1.672 -25.344 1.00 19.00 76 GLY A C 1
ATOM 539 O O . GLY A 1 82 ? -6.396 0.897 -25.617 1.00 19.89 76 GLY A O 1
ATOM 540 N N . CYS A 1 83 ? -4.603 1.438 -24.370 1.00 18.01 77 CYS A N 1
ATOM 541 C CA . CYS A 1 83 ? -4.691 0.243 -23.510 1.00 17.26 77 CYS A CA 1
ATOM 542 C C . CYS A 1 83 ? -4.980 0.684 -22.061 1.00 16.16 77 CYS A C 1
ATOM 543 O O . CYS A 1 83 ? -4.310 1.594 -21.551 1.00 15.91 77 CYS A O 1
ATOM 546 N N . ASP A 1 84 ? -5.982 0.063 -21.423 1.00 14.20 78 ASP A N 1
ATOM 547 C CA . ASP A 1 84 ? -6.448 0.501 -20.092 1.00 13.63 78 ASP A CA 1
ATOM 548 C C . ASP A 1 84 ? -5.519 0.109 -18.965 1.00 12.59 78 ASP A C 1
ATOM 549 O O . ASP A 1 84 ? -5.414 0.827 -17.977 1.00 11.90 78 ASP A O 1
ATOM 554 N N . SER A 1 85 ? -4.868 -1.043 -19.126 1.00 11.44 79 SER A N 1
ATOM 555 C CA . SER A 1 85 ? -4.187 -1.738 -18.038 1.00 11.31 79 SER A CA 1
ATOM 556 C C . SER A 1 85 ? -3.693 -3.081 -18.562 1.00 11.05 79 SER A C 1
ATOM 557 O O . SER A 1 85 ? -4.149 -3.566 -19.608 1.00 10.57 79 SER A O 1
ATOM 560 N N . THR A 1 86 ? -2.751 -3.670 -17.841 1.00 10.88 80 THR A N 1
ATOM 561 C CA . THR A 1 86 ? -2.240 -4.976 -18.182 1.00 10.94 80 THR A CA 1
ATOM 562 C C . THR A 1 86 ? -1.545 -5.606 -16.987 1.00 10.63 80 THR A C 1
ATOM 563 O O . THR A 1 86 ? -1.063 -4.907 -16.083 1.00 10.53 80 THR A O 1
ATOM 567 N N . THR A 1 87 ? -1.486 -6.930 -17.009 1.00 10.06 81 THR A N 1
ATOM 568 C CA . THR A 1 87 ? -0.536 -7.673 -16.161 1.00 10.59 81 THR A CA 1
ATOM 569 C C . THR A 1 87 ? 0.429 -8.511 -17.005 1.00 10.47 81 THR A C 1
ATOM 570 O O . THR A 1 87 ? 1.268 -9.244 -16.460 1.00 10.62 81 THR A O 1
ATOM 574 N N . THR A 1 88 ? 0.335 -8.394 -18.332 1.00 10.64 82 THR A N 1
ATOM 575 C CA . THR A 1 88 ? 1.065 -9.296 -19.224 1.00 11.03 82 THR A CA 1
ATOM 576 C C . THR A 1 88 ? 2.246 -8.646 -19.935 1.00 11.24 82 THR A C 1
ATOM 577 O O . THR A 1 88 ? 2.939 -9.294 -20.746 1.00 10.80 82 THR A O 1
ATOM 581 N N . GLN A 1 89 ? 2.480 -7.365 -19.634 1.00 10.34 83 GLN A N 1
ATOM 582 C CA . GLN A 1 89 ? 3.550 -6.604 -20.287 1.00 10.23 83 GLN A CA 1
ATOM 583 C C . GLN A 1 89 ? 4.367 -5.865 -19.221 1.00 10.00 83 GLN A C 1
ATOM 584 O O . GLN A 1 89 ? 4.403 -4.626 -19.230 1.00 9.11 83 GLN A O 1
ATOM 590 N N . PRO A 1 90 ? 5.036 -6.625 -18.322 1.00 10.09 84 PRO A N 1
ATOM 591 C CA . PRO A 1 90 ? 5.857 -6.007 -17.258 1.00 9.96 84 PRO A CA 1
ATOM 592 C C . PRO A 1 90 ? 7.211 -5.518 -17.752 1.00 9.83 84 PRO A C 1
ATOM 593 O O . PRO A 1 90 ? 7.715 -5.973 -18.797 1.00 9.89 84 PRO A O 1
ATOM 597 N N . ALA A 1 91 ? 7.807 -4.595 -17.008 1.00 9.49 85 ALA A N 1
ATOM 598 C CA . ALA A 1 91 ? 9.152 -4.156 -17.337 1.00 9.54 85 ALA A CA 1
ATOM 599 C C . ALA A 1 91 ? 9.864 -3.738 -16.080 1.00 9.41 85 ALA A C 1
ATOM 600 O O . ALA A 1 91 ? 9.324 -2.955 -15.302 1.00 8.89 85 ALA A O 1
ATOM 602 N N . LEU A 1 92 ? 11.069 -4.277 -15.894 1.00 9.03 86 LEU A N 1
ATOM 603 C CA . LEU A 1 92 ? 11.987 -3.764 -14.885 1.00 9.26 86 LEU A CA 1
ATOM 604 C C . LEU A 1 92 ? 13.065 -3.014 -15.646 1.00 9.76 86 LEU A C 1
ATOM 605 O O . LEU A 1 92 ? 13.905 -3.619 -16.343 1.00 9.25 86 LEU A O 1
ATOM 610 N N . VAL A 1 93 ? 13.030 -1.693 -15.517 1.00 9.76 87 VAL A N 1
ATOM 611 C CA . VAL A 1 93 ? 13.947 -0.827 -16.255 1.00 10.02 87 VAL A CA 1
ATOM 612 C C . VAL A 1 93 ? 15.087 -0.453 -15.279 1.00 10.59 87 VAL A C 1
ATOM 613 O O . VAL A 1 93 ? 14.867 0.245 -14.279 1.00 10.70 87 VAL A O 1
ATOM 617 N N . TYR A 1 94 ? 16.285 -0.932 -15.588 1.00 10.31 88 TYR A N 1
ATOM 618 C CA . TYR A 1 94 ? 17.418 -0.865 -14.665 1.00 11.19 88 TYR A CA 1
ATOM 619 C C . TYR A 1 94 ? 18.522 0.169 -15.008 1.00 11.42 88 TYR A C 1
ATOM 620 O O . TYR A 1 94 ? 18.999 0.245 -16.148 1.00 11.90 88 TYR A O 1
ATOM 629 N N . PHE A 1 95 ? 18.927 0.959 -14.015 1.00 10.94 89 PHE A N 1
ATOM 630 C CA . PHE A 1 95 ? 19.865 2.064 -14.241 1.00 11.14 89 PHE A CA 1
ATOM 631 C C . PHE A 1 95 ? 21.137 1.839 -13.459 1.00 11.81 89 PHE A C 1
ATOM 632 O O . PHE A 1 95 ? 21.144 2.042 -12.248 1.00 11.18 89 PHE A O 1
ATOM 640 N N . PRO A 1 96 ? 22.222 1.440 -14.142 1.00 12.18 90 PRO A N 1
ATOM 641 C CA . PRO A 1 96 ? 23.507 1.375 -13.456 1.00 12.85 90 PRO A CA 1
ATOM 642 C C . PRO A 1 96 ? 23.955 2.796 -13.049 1.00 13.01 90 PRO A C 1
ATOM 643 O O . PRO A 1 96 ? 23.344 3.793 -13.477 1.00 12.82 90 PRO A O 1
ATOM 647 N N . PRO A 1 97 ? 24.992 2.904 -12.203 1.00 13.88 91 PRO A N 1
ATOM 648 C CA . PRO A 1 97 ? 25.442 4.240 -11.828 1.00 13.74 91 PRO A CA 1
ATOM 649 C C . PRO A 1 97 ? 25.768 5.145 -13.022 1.00 14.18 91 PRO A C 1
ATOM 650 O O . PRO A 1 97 ? 26.211 4.681 -14.073 1.00 14.66 91 PRO A O 1
ATOM 654 N N . GLY A 1 98 ? 25.549 6.439 -12.845 1.00 14.29 92 GLY A N 1
ATOM 655 C CA . GLY A 1 98 ? 25.810 7.399 -13.895 1.00 14.02 92 GLY A CA 1
ATOM 656 C C . GLY A 1 98 ? 24.874 8.570 -13.739 1.00 13.99 92 GLY A C 1
ATOM 657 O O . GLY A 1 98 ? 24.027 8.577 -12.840 1.00 13.77 92 GLY A O 1
ATOM 658 N N . THR A 1 99 ? 25.071 9.585 -14.573 1.00 13.70 93 THR A N 1
ATOM 659 C CA . THR A 1 99 ? 24.232 10.766 -14.554 1.00 13.71 93 THR A CA 1
ATOM 660 C C . THR A 1 99 ? 23.532 10.835 -15.900 1.00 13.69 93 THR A C 1
ATOM 661 O O . THR A 1 99 ? 24.174 11.003 -16.933 1.00 13.50 93 THR A O 1
ATOM 665 N N . TYR A 1 100 ? 22.216 10.657 -15.877 1.00 12.63 94 TYR A N 1
ATOM 666 C CA . TYR A 1 100 ? 21.416 10.545 -17.094 1.00 12.41 94 TYR A CA 1
ATOM 667 C C . TYR A 1 100 ? 20.695 11.858 -17.376 1.00 12.28 94 TYR A C 1
ATOM 668 O O . TYR A 1 100 ? 19.741 12.222 -16.689 1.00 11.75 94 TYR A O 1
ATOM 677 N N . LYS A 1 101 ? 21.174 12.584 -18.383 1.00 12.19 95 LYS A N 1
ATOM 678 C CA . LYS A 1 101 ? 20.549 13.839 -18.773 1.00 13.23 95 LYS A CA 1
ATOM 679 C C . LYS A 1 101 ? 19.256 13.599 -19.559 1.00 13.08 95 LYS A C 1
ATOM 680 O O . LYS A 1 101 ? 19.251 12.890 -20.572 1.00 12.55 95 LYS A O 1
ATOM 686 N N . VAL A 1 102 ? 18.169 14.195 -19.081 1.00 13.06 96 VAL A N 1
ATOM 687 C CA . VAL A 1 102 ? 16.854 14.012 -19.689 1.00 13.66 96 VAL A CA 1
ATOM 688 C C . VAL A 1 102 ? 16.208 15.369 -19.974 1.00 13.32 96 VAL A C 1
ATOM 689 O O . VAL A 1 102 ? 16.322 16.304 -19.166 1.00 13.77 96 VAL A O 1
ATOM 693 N N . SER A 1 103 ? 15.526 15.486 -21.113 1.00 12.45 97 SER A N 1
ATOM 694 C CA . SER A 1 103 ? 14.998 16.778 -21.547 1.00 12.62 97 SER A CA 1
ATOM 695 C C . SER A 1 103 ? 13.486 16.809 -21.775 1.00 12.34 97 SER A C 1
ATOM 696 O O . SER A 1 103 ? 12.929 17.866 -22.066 1.00 12.40 97 SER A O 1
ATOM 699 N N . SER A 1 104 ? 12.837 15.646 -21.652 1.00 12.24 98 SER A N 1
ATOM 700 C CA . SER A 1 104 ? 11.383 15.541 -21.703 1.00 11.80 98 SER A CA 1
ATOM 701 C C . SER A 1 104 ? 10.950 14.349 -20.814 1.00 11.91 98 SER A C 1
ATOM 702 O O . SER A 1 104 ? 11.802 13.592 -20.356 1.00 11.70 98 SER A O 1
ATOM 705 N N . PRO A 1 105 ? 9.646 14.230 -20.505 1.00 11.03 99 PRO A N 1
ATOM 706 C CA . PRO A 1 105 ? 9.275 13.226 -19.498 1.00 11.29 99 PRO A CA 1
ATOM 707 C C . PRO A 1 105 ? 9.555 11.776 -19.881 1.00 11.27 99 PRO A C 1
ATOM 708 O O . PRO A 1 105 ? 9.380 11.373 -21.049 1.00 11.03 99 PRO A O 1
ATOM 712 N N . LEU A 1 106 ? 10.001 11.012 -18.886 1.00 10.89 100 LEU A N 1
ATOM 713 C CA . LEU A 1 106 ? 10.134 9.571 -18.994 1.00 11.21 100 LEU A CA 1
ATOM 714 C C . LEU A 1 106 ? 8.760 9.041 -18.660 1.00 10.84 100 LEU A C 1
ATOM 715 O O . LEU A 1 106 ? 8.273 9.216 -17.538 1.00 10.74 100 LEU A O 1
ATOM 720 N N . VAL A 1 107 ? 8.108 8.422 -19.644 1.00 11.27 101 VAL A N 1
ATOM 721 C CA . VAL A 1 107 ? 6.743 7.954 -19.433 1.00 11.44 101 VAL A CA 1
ATOM 722 C C . VAL A 1 107 ? 6.828 6.538 -18.898 1.00 11.55 101 VAL A C 1
ATOM 723 O O . VAL A 1 107 ? 7.302 5.633 -19.596 1.00 11.28 101 VAL A O 1
ATOM 727 N N . VAL A 1 108 ? 6.400 6.357 -17.648 1.00 11.13 102 VAL A N 1
ATOM 728 C CA . VAL A 1 108 ? 6.479 5.068 -16.985 1.00 11.47 102 VAL A CA 1
ATOM 729 C C . VAL A 1 108 ? 5.148 4.328 -17.201 1.00 10.68 102 VAL A C 1
ATOM 730 O O . VAL A 1 108 ? 4.146 4.572 -16.531 1.00 10.73 102 VAL A O 1
ATOM 734 N N . LEU A 1 109 ? 5.162 3.458 -18.196 1.00 10.41 103 LEU A N 1
ATOM 735 C CA . LEU A 1 109 ? 3.956 2.777 -18.658 1.00 9.97 103 LEU A CA 1
ATOM 736 C C . LEU A 1 109 ? 3.410 1.856 -17.575 1.00 10.61 103 LEU A C 1
ATOM 737 O O . LEU A 1 109 ? 4.139 1.479 -16.656 1.00 9.93 103 LEU A O 1
ATOM 742 N N . TYR A 1 110 ? 2.136 1.483 -17.713 1.00 10.27 104 TYR A N 1
ATOM 743 C CA . TYR A 1 110 ? 1.530 0.465 -16.851 1.00 9.92 104 TYR A CA 1
ATOM 744 C C . TYR A 1 110 ? 2.472 -0.726 -16.597 1.00 9.93 104 TYR A C 1
ATOM 745 O O . TYR A 1 110 ? 3.132 -1.241 -17.516 1.00 10.86 104 TYR A O 1
ATOM 754 N N . GLN A 1 111 ? 2.577 -1.125 -15.336 1.00 10.08 105 GLN A N 1
ATOM 755 C CA . GLN A 1 111 ? 3.345 -2.324 -14.952 1.00 9.49 105 GLN A CA 1
ATOM 756 C C . GLN A 1 111 ? 4.867 -2.185 -15.187 1.00 10.28 105 GLN A C 1
ATOM 757 O O . GLN A 1 111 ? 5.548 -3.115 -15.619 1.00 10.87 105 GLN A O 1
ATOM 763 N N . THR A 1 112 ? 5.393 -1.005 -14.870 1.00 9.81 106 THR A N 1
ATOM 764 C CA . THR A 1 112 ? 6.812 -0.698 -15.003 1.00 11.23 106 THR A CA 1
ATOM 765 C C . THR A 1 112 ? 7.416 -0.338 -13.650 1.00 10.86 106 THR A C 1
ATOM 766 O O . THR A 1 112 ? 6.792 0.373 -12.860 1.00 11.66 106 THR A O 1
ATOM 770 N N . GLN A 1 113 ? 8.641 -0.804 -13.423 1.00 10.73 107 GLN A N 1
ATOM 771 C CA . GLN A 1 113 ? 9.443 -0.352 -12.296 1.00 11.15 107 GLN A CA 1
ATOM 772 C C . GLN A 1 113 ? 10.715 0.255 -12.853 1.00 10.91 107 GLN A C 1
ATOM 773 O O . GLN A 1 113 ? 11.346 -0.347 -13.731 1.00 12.24 107 GLN A O 1
ATOM 779 N N . LEU A 1 114 ? 11.082 1.443 -12.361 1.00 10.58 108 LEU A N 1
ATOM 780 C CA . LEU A 1 114 ? 12.390 2.016 -12.628 1.00 10.53 108 LEU A CA 1
ATOM 781 C C . LEU A 1 114 ? 13.229 1.782 -11.384 1.00 10.76 108 LEU A C 1
ATOM 782 O O . LEU A 1 114 ? 12.816 2.151 -10.282 1.00 10.60 108 LEU A O 1
ATOM 787 N N . ILE A 1 115 ? 14.355 1.112 -11.560 1.00 9.94 109 ILE A N 1
ATOM 788 C CA . ILE A 1 115 ? 15.209 0.746 -10.411 1.00 10.76 109 ILE A CA 1
ATOM 789 C C . ILE A 1 115 ? 16.653 1.138 -10.689 1.00 11.01 109 ILE A C 1
ATOM 790 O O . ILE A 1 115 ? 17.230 0.739 -11.706 1.00 10.49 109 ILE A O 1
ATOM 795 N N . GLY A 1 116 ? 17.252 1.895 -9.774 1.00 10.38 110 GLY A N 1
ATOM 796 C CA . GLY A 1 116 ? 18.649 2.259 -9.917 1.00 10.62 110 GLY A CA 1
ATOM 797 C C . GLY A 1 116 ? 19.547 1.383 -9.053 1.00 11.77 110 GLY A C 1
ATOM 798 O O . GLY A 1 116 ? 19.078 0.719 -8.107 1.00 11.57 110 GLY A O 1
ATOM 799 N N . ASP A 1 117 ? 20.833 1.363 -9.387 1.00 11.66 111 ASP A N 1
ATOM 800 C CA . ASP A 1 117 ? 21.847 0.769 -8.522 1.00 13.17 111 ASP A CA 1
ATOM 801 C C . ASP A 1 117 ? 21.718 1.340 -7.093 1.00 13.39 111 ASP A C 1
ATOM 802 O O . ASP A 1 117 ? 21.815 2.549 -6.891 1.00 13.19 111 ASP A O 1
ATOM 807 N N . ALA A 1 118 ? 21.497 0.453 -6.117 1.00 14.48 112 ALA A N 1
ATOM 808 C CA . ALA A 1 118 ? 21.256 0.877 -4.728 1.00 14.93 112 ALA A CA 1
ATOM 809 C C . ALA A 1 118 ? 22.529 1.215 -3.946 1.00 15.55 112 ALA A C 1
ATOM 810 O O . ALA A 1 118 ? 22.449 1.773 -2.836 1.00 16.01 112 ALA A O 1
ATOM 812 N N . LYS A 1 119 ? 23.683 0.862 -4.507 1.00 16.18 113 LYS A N 1
ATOM 813 C CA . LYS A 1 119 ? 24.987 1.161 -3.879 1.00 17.06 113 LYS A CA 1
ATOM 814 C C . LYS A 1 119 ? 25.508 2.535 -4.260 1.00 16.81 113 LYS A C 1
ATOM 815 O O . LYS A 1 119 ? 26.114 3.242 -3.443 1.00 17.77 113 LYS A O 1
ATOM 821 N N . ASN A 1 120 ? 25.281 2.915 -5.513 1.00 15.92 114 ASN A N 1
ATOM 822 C CA . ASN A 1 120 ? 25.683 4.215 -6.010 1.00 15.77 114 ASN A CA 1
ATOM 823 C C . ASN A 1 120 ? 24.553 4.745 -6.858 1.00 15.14 114 ASN A C 1
ATOM 824 O O . ASN A 1 120 ? 24.457 4.411 -8.043 1.00 14.56 114 ASN A O 1
ATOM 829 N N . LEU A 1 121 ? 23.660 5.498 -6.217 1.00 13.41 115 LEU A N 1
ATOM 830 C CA . LEU A 1 121 ? 22.396 5.899 -6.843 1.00 13.63 115 LEU A CA 1
ATOM 831 C C . LEU A 1 121 ? 22.661 6.645 -8.139 1.00 12.98 115 LEU A C 1
ATOM 832 O O . LEU A 1 121 ? 23.435 7.598 -8.150 1.00 14.07 115 LEU A O 1
ATOM 837 N N . PRO A 1 122 ? 22.039 6.200 -9.236 1.00 12.89 116 PRO A N 1
ATOM 838 C CA . PRO A 1 122 ? 22.146 6.994 -10.466 1.00 12.45 116 PRO A CA 1
ATOM 839 C C . PRO A 1 122 ? 21.391 8.317 -10.333 1.00 12.20 116 PRO A C 1
ATOM 840 O O . PRO A 1 122 ? 20.435 8.409 -9.550 1.00 12.33 116 PRO A O 1
ATOM 844 N N . THR A 1 123 ? 21.816 9.337 -11.084 1.00 12.04 117 THR A N 1
ATOM 845 C CA . THR A 1 123 ? 21.135 10.610 -11.074 1.00 11.82 117 THR A CA 1
ATOM 846 C C . THR A 1 123 ? 20.312 10.807 -12.361 1.00 11.69 117 THR A C 1
ATOM 847 O O . THR A 1 123 ? 20.822 10.591 -13.460 1.00 12.46 117 THR A O 1
ATOM 851 N N . LEU A 1 124 ? 19.047 11.179 -12.217 1.00 11.98 118 LEU A N 1
ATOM 852 C CA . LEU A 1 124 ? 18.283 11.661 -13.362 1.00 11.87 118 LEU A CA 1
ATOM 853 C C . LEU A 1 124 ? 18.418 13.178 -13.349 1.00 12.28 118 LEU A C 1
ATOM 854 O O . LEU A 1 124 ? 17.938 13.844 -12.436 1.00 12.15 118 LEU A O 1
ATOM 859 N N . LEU A 1 125 ? 19.109 13.703 -14.354 1.00 12.25 119 LEU A N 1
ATOM 860 C CA . LEU A 1 125 ? 19.446 15.118 -14.410 1.00 12.67 119 LEU A CA 1
ATOM 861 C C . LEU A 1 125 ? 18.596 15.849 -15.437 1.00 13.11 119 LEU A C 1
ATOM 862 O O . LEU A 1 125 ? 18.744 15.619 -16.642 1.00 13.49 119 LEU A O 1
ATOM 867 N N . ALA A 1 126 ? 17.745 16.752 -14.959 1.00 13.00 120 ALA A N 1
ATOM 868 C CA . ALA A 1 126 ? 16.943 17.597 -15.833 1.00 13.44 120 ALA A CA 1
ATOM 869 C C . ALA A 1 126 ? 17.857 18.526 -16.629 1.00 13.91 120 ALA A C 1
ATOM 870 O O . ALA A 1 126 ? 18.642 19.298 -16.048 1.00 13.47 120 ALA A O 1
ATOM 872 N N . ALA A 1 127 ? 17.785 18.414 -17.951 1.00 13.93 121 ALA A N 1
ATOM 873 C CA . ALA A 1 127 ? 18.442 19.373 -18.842 1.00 14.74 121 ALA A CA 1
ATOM 874 C C . ALA A 1 127 ? 17.946 20.807 -18.572 1.00 15.23 121 ALA A C 1
ATOM 875 O O . ALA A 1 127 ? 16.788 20.996 -18.202 1.00 14.34 121 ALA A O 1
ATOM 877 N N . PRO A 1 128 ? 18.816 21.829 -18.769 1.00 16.34 122 PRO A N 1
ATOM 878 C CA . PRO A 1 128 ? 18.377 23.217 -18.542 1.00 17.16 122 PRO A CA 1
ATOM 879 C C . PRO A 1 128 ? 17.119 23.569 -19.334 1.00 17.63 122 PRO A C 1
ATOM 880 O O . PRO A 1 128 ? 16.313 24.377 -18.877 1.00 18.49 122 PRO A O 1
ATOM 884 N N . ASN A 1 129 ? 16.938 22.928 -20.492 1.00 17.90 123 ASN A N 1
ATOM 885 C CA . ASN A 1 129 ? 15.768 23.172 -21.336 1.00 18.20 123 ASN A CA 1
ATOM 886 C C . ASN A 1 129 ? 14.687 22.101 -21.213 1.00 17.45 123 ASN A C 1
ATOM 887 O O . ASN A 1 129 ? 13.905 21.909 -22.146 1.00 17.06 123 ASN A O 1
ATOM 892 N N . PHE A 1 130 ? 14.651 21.405 -20.074 1.00 16.45 124 PHE A N 1
ATOM 893 C CA . PHE A 1 130 ? 13.616 20.417 -19.838 1.00 16.47 124 PHE A CA 1
ATOM 894 C C . PHE A 1 130 ? 12.226 21.006 -20.080 1.00 16.53 124 PHE A C 1
ATOM 895 O O . PHE A 1 130 ? 11.932 22.117 -19.639 1.00 16.73 124 PHE A O 1
ATOM 903 N N . SER A 1 131 ? 11.387 20.245 -20.772 1.00 16.48 125 SER A N 1
ATOM 904 C CA . SER A 1 131 ? 10.005 20.626 -21.007 1.00 16.91 125 SER A CA 1
ATOM 905 C C . SER A 1 131 ? 9.091 19.424 -20.758 1.00 15.89 125 SER A C 1
ATOM 906 O O . SER A 1 131 ? 9.376 18.324 -21.228 1.00 15.71 125 SER A O 1
ATOM 909 N N . GLY A 1 132 ? 7.993 19.648 -20.039 1.00 15.06 126 GLY A N 1
ATOM 910 C CA . GLY A 1 132 ? 6.992 18.607 -19.789 1.00 14.45 126 GLY A CA 1
ATOM 911 C C . GLY A 1 132 ? 6.540 18.582 -18.345 1.00 13.88 126 GLY A C 1
ATOM 912 O O . GLY A 1 132 ? 7.118 19.269 -17.502 1.00 14.24 126 GLY A O 1
ATOM 913 N N . ILE A 1 133 ? 5.520 17.784 -18.055 1.00 12.71 127 ILE A N 1
ATOM 914 C CA . ILE A 1 133 ? 4.861 17.812 -16.747 1.00 12.09 127 ILE A CA 1
ATOM 915 C C . ILE A 1 133 ? 5.815 17.508 -15.563 1.00 12.20 127 ILE A C 1
ATOM 916 O O . ILE A 1 133 ? 5.703 18.122 -14.509 1.00 12.26 127 ILE A O 1
ATOM 921 N N . ALA A 1 134 ? 6.750 16.583 -15.779 1.00 12.04 128 ALA A N 1
ATOM 922 C CA . ALA A 1 134 ? 7.667 16.105 -14.743 1.00 11.32 128 ALA A CA 1
ATOM 923 C C . ALA A 1 134 ? 8.713 15.230 -15.405 1.00 11.75 128 ALA A C 1
ATOM 924 O O . ALA A 1 134 ? 8.513 14.755 -16.539 1.00 11.36 128 ALA A O 1
ATOM 926 N N . LEU A 1 135 ? 9.834 15.017 -14.720 1.00 11.04 129 LEU A N 1
ATOM 927 C CA . LEU A 1 135 ? 10.888 14.162 -15.265 1.00 11.76 129 LEU A CA 1
ATOM 928 C C . LEU A 1 135 ? 10.391 12.718 -15.455 1.00 11.09 129 LEU A C 1
ATOM 929 O O . LEU A 1 135 ? 10.737 12.052 -16.448 1.00 11.38 129 LEU A O 1
ATOM 934 N N . ILE A 1 136 ? 9.587 12.247 -14.501 1.00 10.19 130 ILE A N 1
ATOM 935 C CA . ILE A 1 136 ? 8.932 10.921 -14.586 1.00 9.73 130 ILE A CA 1
ATOM 936 C C . ILE A 1 136 ? 7.419 11.123 -14.612 1.00 9.92 130 ILE A C 1
ATOM 937 O O . ILE A 1 136 ? 6.853 11.799 -13.733 1.00 10.00 130 ILE A O 1
ATOM 942 N N . ASP A 1 137 ? 6.750 10.494 -15.579 1.00 9.26 131 ASP A N 1
ATOM 943 C CA . ASP A 1 137 ? 5.320 10.710 -15.768 1.00 9.69 131 ASP A CA 1
ATOM 944 C C . ASP A 1 137 ? 4.590 9.365 -15.766 1.00 9.74 131 ASP A C 1
ATOM 945 O O . ASP A 1 137 ? 4.752 8.587 -16.693 1.00 10.70 131 ASP A O 1
ATOM 950 N N . ALA A 1 138 ? 3.798 9.110 -14.718 1.00 9.82 132 ALA A N 1
ATOM 951 C CA . ALA A 1 138 ? 3.072 7.840 -14.594 1.00 9.96 132 ALA A CA 1
ATOM 952 C C . ALA A 1 138 ? 1.688 7.840 -15.242 1.00 10.28 132 ALA A C 1
ATOM 953 O O . ALA A 1 138 ? 1.016 6.801 -15.260 1.00 10.42 132 ALA A O 1
ATOM 955 N N . ASP A 1 139 ? 1.251 8.983 -15.771 1.00 10.58 133 ASP A N 1
ATOM 956 C CA . ASP A 1 139 ? -0.043 9.027 -16.471 1.00 11.29 133 ASP A CA 1
ATOM 957 C C . ASP A 1 139 ? -0.130 10.246 -17.380 1.00 11.63 133 ASP A C 1
ATOM 958 O O . ASP A 1 139 ? -0.692 11.278 -16.984 1.00 11.63 133 ASP A O 1
ATOM 963 N N . PRO A 1 140 ? 0.461 10.145 -18.590 1.00 12.30 134 PRO A N 1
ATOM 964 C CA . PRO A 1 140 ? 0.475 11.301 -19.491 1.00 12.85 134 PRO A CA 1
ATOM 965 C C . PRO A 1 140 ? -0.892 11.845 -19.861 1.00 13.57 134 PRO A C 1
ATOM 966 O O . PRO A 1 140 ? -1.856 11.087 -20.007 1.00 13.44 134 PRO A O 1
ATOM 970 N N . TYR A 1 141 ? -0.957 13.166 -19.979 1.00 14.29 135 TYR A N 1
ATOM 971 C CA . TYR A 1 141 ? -2.113 13.865 -20.534 1.00 15.67 135 TYR A CA 1
ATOM 972 C C . TYR A 1 141 ? -1.979 13.982 -22.046 1.00 17.39 135 TYR A C 1
ATOM 973 O O . TYR A 1 141 ? -0.876 14.182 -22.569 1.00 17.46 135 TYR A O 1
ATOM 982 N N . LEU A 1 142 ? -3.116 13.863 -22.727 1.00 19.93 136 LEU A N 1
ATOM 983 C CA . LEU A 1 142 ? -3.185 13.961 -24.183 1.00 22.96 136 LEU A CA 1
ATOM 984 C C . LEU A 1 142 ? -4.122 15.106 -24.590 1.00 24.70 136 LEU A C 1
ATOM 985 O O . LEU A 1 142 ? -4.703 15.789 -23.735 1.00 25.21 136 LEU A O 1
ATOM 990 N N . ALA A 1 143 ? -4.264 15.305 -25.899 1.00 26.89 137 ALA A N 1
ATOM 991 C CA . ALA A 1 143 ? -5.129 16.341 -26.455 1.00 28.16 137 ALA A CA 1
ATOM 992 C C . ALA A 1 143 ? -6.520 16.304 -25.835 1.00 29.21 137 ALA A C 1
ATOM 993 O O . ALA A 1 143 ? -7.130 15.225 -25.683 1.00 29.66 137 ALA A O 1
ATOM 995 N N . GLY A 1 144 ? -6.996 17.488 -25.452 1.00 29.87 138 GLY A N 1
ATOM 996 C CA . GLY A 1 144 ? -8.318 17.642 -24.855 1.00 30.10 138 GLY A CA 1
ATOM 997 C C . GLY A 1 144 ? -8.392 17.103 -23.441 1.00 30.25 138 GLY A C 1
ATOM 998 O O . GLY A 1 144 ? -9.489 16.895 -22.911 1.00 31.42 138 GLY A O 1
ATOM 999 N N . GLY A 1 145 ? -7.227 16.858 -22.836 1.00 29.39 139 GLY A N 1
ATOM 1000 C CA . GLY A 1 145 ? -7.155 16.408 -21.445 1.00 28.05 139 GLY A CA 1
ATOM 1001 C C . GLY A 1 145 ? -7.595 14.972 -21.194 1.00 26.60 139 GLY A C 1
ATOM 1002 O O . GLY A 1 145 ? -7.970 14.626 -20.065 1.00 27.73 139 GLY A O 1
ATOM 1003 N N . ALA A 1 146 ? -7.568 14.137 -22.234 1.00 24.50 140 ALA A N 1
ATOM 1004 C CA . ALA A 1 146 ? -7.680 12.693 -22.045 1.00 22.00 140 ALA A CA 1
ATOM 1005 C C . ALA A 1 146 ? -6.335 12.248 -21.467 1.00 20.13 140 ALA A C 1
ATOM 1006 O O . ALA A 1 146 ? -5.356 12.995 -21.548 1.00 19.76 140 ALA A O 1
ATOM 1008 N N . GLN A 1 147 ? -6.279 11.048 -20.891 1.00 17.62 141 GLN A N 1
ATOM 1009 C CA . GLN A 1 147 ? -5.015 10.527 -20.364 1.00 15.45 141 GLN A CA 1
ATOM 1010 C C . GLN A 1 147 ? -4.797 9.089 -20.802 1.00 14.30 141 GLN A C 1
ATOM 1011 O O . GLN A 1 147 ? -5.746 8.411 -21.211 1.00 14.24 141 GLN A O 1
ATOM 1017 N N . TYR A 1 148 ? -3.562 8.613 -20.678 1.00 13.16 142 TYR A N 1
ATOM 1018 C CA . TYR A 1 148 ? -3.277 7.192 -20.921 1.00 12.52 142 TYR A CA 1
ATOM 1019 C C . TYR A 1 148 ? -4.174 6.258 -20.082 1.00 12.30 142 TYR A C 1
ATOM 1020 O O . TYR A 1 148 ? -4.763 5.307 -20.603 1.00 12.14 142 TYR A O 1
ATOM 1029 N N . TYR A 1 149 ? -4.249 6.527 -18.778 1.00 11.66 143 TYR A N 1
ATOM 1030 C CA . TYR A 1 149 ? -4.895 5.603 -17.827 1.00 11.25 143 TYR A CA 1
ATOM 1031 C C . TYR A 1 149 ? -5.878 6.332 -16.904 1.00 11.39 143 TYR A C 1
ATOM 1032 O O . TYR A 1 149 ? -5.648 7.486 -16.514 1.00 10.89 143 TYR A O 1
ATOM 1041 N N . VAL A 1 150 ? -6.933 5.631 -16.499 1.00 11.37 144 VAL A N 1
ATOM 1042 C CA . VAL A 1 150 ? -7.866 6.159 -15.517 1.00 11.22 144 VAL A CA 1
ATOM 1043 C C . VAL A 1 150 ? -7.120 6.197 -14.181 1.00 11.03 144 VAL A C 1
ATOM 1044 O O . VAL A 1 150 ? -6.558 5.193 -13.767 1.00 10.77 144 VAL A O 1
ATOM 1048 N N . ASN A 1 151 ? -7.073 7.360 -13.529 1.00 11.36 145 ASN A N 1
ATOM 1049 C CA . ASN A 1 151 ? -6.233 7.487 -12.327 1.00 11.16 145 ASN A CA 1
ATOM 1050 C C . ASN A 1 151 ? -6.521 6.455 -11.235 1.00 11.39 145 ASN A C 1
ATOM 1051 O O . ASN A 1 151 ? -5.583 5.922 -10.625 1.00 11.33 145 ASN A O 1
ATOM 1056 N N . GLN A 1 152 ? -7.805 6.140 -11.041 1.00 10.65 146 GLN A N 1
ATOM 1057 C CA . GLN A 1 152 ? -8.244 5.168 -10.012 1.00 11.37 146 GLN A CA 1
ATOM 1058 C C . GLN A 1 152 ? -7.846 3.730 -10.344 1.00 11.18 146 GLN A C 1
ATOM 1059 O O . GLN A 1 152 ? -7.922 2.839 -9.482 1.00 11.35 146 GLN A O 1
ATOM 1065 N N . ASN A 1 153 ? -7.402 3.518 -11.581 1.00 10.72 147 ASN A N 1
ATOM 1066 C CA . ASN A 1 153 ? -6.960 2.193 -12.055 1.00 11.02 147 ASN A CA 1
ATOM 1067 C C . ASN A 1 153 ? -5.471 2.149 -12.398 1.00 10.26 147 ASN A C 1
ATOM 1068 O O . ASN A 1 153 ? -4.970 1.214 -13.042 1.00 10.09 147 ASN A O 1
ATOM 1073 N N . ASN A 1 154 ? -4.744 3.157 -11.937 1.00 9.91 148 ASN A N 1
ATOM 1074 C CA . ASN A 1 154 ? -3.358 3.289 -12.348 1.00 9.96 148 ASN A CA 1
ATOM 1075 C C . ASN A 1 154 ? -2.453 2.564 -11.339 1.00 10.44 148 ASN A C 1
ATOM 1076 O O . ASN A 1 154 ? -1.844 3.191 -10.470 1.00 10.94 148 ASN A O 1
ATOM 1081 N N . PHE A 1 155 ? -2.402 1.240 -11.468 1.00 9.76 149 PHE A N 1
ATOM 1082 C CA . PHE A 1 155 ? -1.757 0.339 -10.498 1.00 9.15 149 PHE A CA 1
ATOM 1083 C C . PHE A 1 155 ? -0.383 -0.084 -11.014 1.00 9.18 149 PHE A C 1
ATOM 1084 O O . PHE A 1 155 ? -0.069 0.146 -12.177 1.00 9.03 149 PHE A O 1
ATOM 1092 N N . PHE A 1 156 ? 0.413 -0.751 -10.167 1.00 8.64 150 PHE A N 1
ATOM 1093 C CA . PHE A 1 156 ? 1.632 -1.461 -10.616 1.00 8.82 150 PHE A CA 1
ATOM 1094 C C . PHE A 1 156 ? 2.679 -0.518 -11.200 1.00 9.49 150 PHE A C 1
ATOM 1095 O O . PHE A 1 156 ? 2.932 -0.488 -12.416 1.00 9.47 150 PHE A O 1
ATOM 1103 N N . ARG A 1 157 ? 3.288 0.266 -10.318 1.00 8.84 151 ARG A N 1
ATOM 1104 C CA . ARG A 1 157 ? 4.300 1.236 -10.748 1.00 8.98 151 ARG A CA 1
ATOM 1105 C C . ARG A 1 157 ? 5.249 1.434 -9.576 1.00 9.39 151 ARG A C 1
ATOM 1106 O O . ARG A 1 157 ? 4.796 1.582 -8.454 1.00 9.75 151 ARG A O 1
ATOM 1114 N N . SER A 1 158 ? 6.553 1.395 -9.821 1.00 8.97 152 SER A N 1
ATOM 1115 C CA . SER A 1 158 ? 7.520 1.719 -8.750 1.00 9.82 152 SER A CA 1
ATOM 1116 C C . SER A 1 158 ? 8.688 2.519 -9.312 1.00 9.35 152 SER A C 1
ATOM 1117 O O . SER A 1 158 ? 9.068 2.351 -10.474 1.00 8.79 152 SER A O 1
ATOM 1120 N N . VAL A 1 159 ? 9.263 3.385 -8.475 1.00 9.16 153 VAL A N 1
ATOM 1121 C CA . VAL A 1 159 ? 10.525 4.063 -8.791 1.00 9.26 153 VAL A CA 1
ATOM 1122 C C . VAL A 1 159 ? 11.376 3.941 -7.533 1.00 9.42 153 VAL A C 1
ATOM 1123 O O . VAL A 1 159 ? 10.886 4.244 -6.433 1.00 9.88 153 VAL A O 1
ATOM 1127 N N . ARG A 1 160 ? 12.606 3.441 -7.694 1.00 9.86 154 ARG A N 1
ATOM 1128 C CA . ARG A 1 160 ? 13.491 3.092 -6.554 1.00 10.30 154 ARG A CA 1
ATOM 1129 C C . ARG A 1 160 ? 14.955 3.455 -6.820 1.00 10.78 154 ARG A C 1
ATOM 1130 O O . ARG A 1 160 ? 15.478 3.115 -7.881 1.00 10.81 154 ARG A O 1
ATOM 1138 N N . ASN A 1 161 ? 15.613 4.111 -5.847 1.00 10.24 155 ASN A N 1
ATOM 1139 C CA . ASN A 1 161 ? 17.062 4.324 -5.870 1.00 10.25 155 ASN A CA 1
ATOM 1140 C C . ASN A 1 161 ? 17.513 5.298 -6.945 1.00 10.09 155 ASN A C 1
ATOM 1141 O O . ASN A 1 161 ? 18.235 4.905 -7.876 1.00 10.31 155 ASN A O 1
ATOM 1146 N N . PHE A 1 162 ? 17.116 6.562 -6.807 1.00 10.02 156 PHE A N 1
ATOM 1147 C CA . PHE A 1 162 ? 17.584 7.629 -7.703 1.00 10.40 156 PHE A CA 1
ATOM 1148 C C . PHE A 1 162 ? 17.856 8.901 -6.940 1.00 10.07 156 PHE A C 1
ATOM 1149 O O . PHE A 1 162 ? 17.227 9.159 -5.927 1.00 10.78 156 PHE A O 1
ATOM 1157 N N . VAL A 1 163 ? 18.756 9.712 -7.479 1.00 9.80 157 VAL A N 1
ATOM 1158 C CA . VAL A 1 163 ? 18.772 11.140 -7.216 1.00 10.92 157 VAL A CA 1
ATOM 1159 C C . VAL A 1 163 ? 18.060 11.788 -8.405 1.00 10.92 157 VAL A C 1
ATOM 1160 O O . VAL A 1 163 ? 18.412 11.513 -9.548 1.00 11.91 157 VAL A O 1
ATOM 1164 N N . ILE A 1 164 ? 17.058 12.622 -8.140 1.00 10.88 158 ILE A N 1
ATOM 1165 C CA . ILE A 1 164 ? 16.381 13.368 -9.189 1.00 11.92 158 ILE A CA 1
ATOM 1166 C C . ILE A 1 164 ? 16.785 14.815 -9.012 1.00 12.07 158 ILE A C 1
ATOM 1167 O O . ILE A 1 164 ? 16.412 15.435 -8.007 1.00 11.88 158 ILE A O 1
ATOM 1172 N N . ASP A 1 165 ? 17.559 15.333 -9.980 1.00 11.92 159 ASP A N 1
ATOM 1173 C CA . ASP A 1 165 ? 18.186 16.654 -9.863 1.00 12.88 159 ASP A CA 1
ATOM 1174 C C . ASP A 1 165 ? 17.575 17.688 -10.834 1.00 12.93 159 ASP A C 1
ATOM 1175 O O . ASP A 1 165 ? 17.784 17.605 -12.052 1.00 13.42 159 ASP A O 1
ATOM 1180 N N . LEU A 1 166 ? 16.843 18.663 -10.278 1.00 12.33 160 LEU A N 1
ATOM 1181 C CA . LEU A 1 166 ? 16.164 19.706 -11.051 1.00 12.37 160 LEU A CA 1
ATOM 1182 C C . LEU A 1 166 ? 16.940 21.032 -11.110 1.00 12.54 160 LEU A C 1
ATOM 1183 O O . LEU A 1 166 ? 16.476 21.986 -11.726 1.00 12.88 160 LEU A O 1
ATOM 1188 N N . ARG A 1 167 ? 18.097 21.077 -10.462 1.00 13.30 161 ARG A N 1
ATOM 1189 C CA . ARG A 1 167 ? 18.779 22.352 -10.198 1.00 14.15 161 ARG A CA 1
ATOM 1190 C C . ARG A 1 167 ? 19.269 23.122 -11.434 1.00 15.14 161 ARG A C 1
ATOM 1191 O O . ARG A 1 167 ? 19.632 24.304 -11.307 1.00 15.68 161 ARG A O 1
ATOM 1199 N N . GLN A 1 168 ? 19.301 22.478 -12.606 1.00 15.47 162 GLN A N 1
ATOM 1200 C CA . GLN A 1 168 ? 19.710 23.168 -13.846 1.00 16.96 162 GLN A CA 1
ATOM 1201 C C . GLN A 1 168 ? 18.559 23.848 -14.551 1.00 16.70 162 GLN A C 1
ATOM 1202 O O . GLN A 1 168 ? 18.772 24.542 -15.548 1.00 16.97 162 GLN A O 1
ATOM 1208 N N . VAL A 1 169 ? 17.339 23.638 -14.062 1.00 17.11 163 VAL A N 1
ATOM 1209 C CA . VAL A 1 169 ? 16.167 24.198 -14.724 1.00 18.15 163 VAL A CA 1
ATOM 1210 C C . VAL A 1 169 ? 15.850 25.560 -14.106 1.00 18.97 163 VAL A C 1
ATOM 1211 O O . VAL A 1 169 ? 15.545 25.651 -12.920 1.00 18.78 163 VAL A O 1
ATOM 1215 N N . SER A 1 170 ? 15.930 26.623 -14.906 1.00 20.20 164 SER A N 1
ATOM 1216 C CA . SER A 1 170 ? 15.713 27.961 -14.352 1.00 21.73 164 SER A CA 1
ATOM 1217 C C . SER A 1 170 ? 14.243 28.289 -14.039 1.00 21.65 164 SER A C 1
ATOM 1218 O O . SER A 1 170 ? 13.968 29.089 -13.142 1.00 23.08 164 SER A O 1
ATOM 1221 N N . GLY A 1 171 ? 13.317 27.701 -14.792 1.00 21.26 165 GLY A N 1
ATOM 1222 C CA . GLY A 1 171 ? 11.885 27.892 -14.568 1.00 20.18 165 GLY A CA 1
ATOM 1223 C C . GLY A 1 171 ? 11.267 26.778 -13.745 1.00 19.82 165 GLY A C 1
ATOM 1224 O O . GLY A 1 171 ? 11.968 26.122 -12.952 1.00 19.22 165 GLY A O 1
ATOM 1225 N N . SER A 1 172 ? 9.966 26.551 -13.933 1.00 18.36 166 SER A N 1
ATOM 1226 C CA . SER A 1 172 ? 9.288 25.480 -13.192 1.00 18.07 166 SER A CA 1
ATOM 1227 C C . SER A 1 172 ? 9.811 24.114 -13.618 1.00 16.55 166 SER A C 1
ATOM 1228 O O . SER A 1 172 ? 10.205 23.913 -14.771 1.00 15.54 166 SER A O 1
ATOM 1231 N N . ALA A 1 173 ? 9.837 23.184 -12.668 1.00 14.83 167 ALA A N 1
ATOM 1232 C CA . ALA A 1 173 ? 10.262 21.814 -12.940 1.00 13.89 167 ALA A CA 1
ATOM 1233 C C . ALA A 1 173 ? 9.705 20.927 -11.845 1.00 12.90 167 ALA A C 1
ATOM 1234 O O . ALA A 1 173 ? 9.623 21.359 -10.702 1.00 11.52 167 ALA A O 1
ATOM 1236 N N . THR A 1 174 ? 9.327 19.701 -12.212 1.00 12.20 168 THR A N 1
ATOM 1237 C CA . THR A 1 174 ? 8.757 18.737 -11.266 1.00 11.90 168 THR A CA 1
ATOM 1238 C C . THR A 1 174 ? 9.472 17.397 -11.436 1.00 11.43 168 THR A C 1
ATOM 1239 O O . THR A 1 174 ? 9.796 16.995 -12.550 1.00 11.45 168 THR A O 1
ATOM 1243 N N . GLY A 1 175 ? 9.754 16.718 -10.331 1.00 10.88 169 GLY A N 1
ATOM 1244 C CA . GLY A 1 175 ? 10.482 15.448 -10.396 1.00 10.00 169 GLY A CA 1
ATOM 1245 C C . GLY A 1 175 ? 9.625 14.307 -10.904 1.00 9.94 169 GLY A C 1
ATOM 1246 O O . GLY A 1 175 ? 10.003 13.642 -11.869 1.00 10.35 169 GLY A O 1
ATOM 1247 N N . ILE A 1 176 ? 8.464 14.110 -10.265 1.00 9.45 170 ILE A N 1
ATOM 1248 C CA . ILE A 1 176 ? 7.588 12.953 -10.558 1.00 9.37 170 ILE A CA 1
ATOM 1249 C C . ILE A 1 176 ? 6.123 13.344 -10.592 1.00 9.59 170 ILE A C 1
ATOM 1250 O O . ILE A 1 176 ? 5.597 13.913 -9.623 1.00 10.01 170 ILE A O 1
ATOM 1255 N N . HIS A 1 177 ? 5.465 13.017 -11.704 1.00 9.09 171 HIS A N 1
ATOM 1256 C CA . HIS A 1 177 ? 4.015 13.126 -11.800 1.00 9.40 171 HIS A CA 1
ATOM 1257 C C . HIS A 1 177 ? 3.484 11.765 -11.327 1.00 9.57 171 HIS A C 1
ATOM 1258 O O . HIS A 1 177 ? 3.403 10.812 -12.112 1.00 9.26 171 HIS A O 1
ATOM 1265 N N . TRP A 1 178 ? 3.166 11.680 -10.034 1.00 9.43 172 TRP A N 1
ATOM 1266 C CA . TRP A 1 178 ? 2.875 10.401 -9.388 1.00 9.43 172 TRP A CA 1
ATOM 1267 C C . TRP A 1 178 ? 1.362 10.237 -9.197 1.00 9.63 172 TRP A C 1
ATOM 1268 O O . TRP A 1 178 ? 0.866 10.118 -8.078 1.00 9.31 172 TRP A O 1
ATOM 1279 N N . GLN A 1 179 ? 0.640 10.291 -10.318 1.00 9.07 173 GLN A N 1
ATOM 1280 C CA . GLN A 1 179 ? -0.814 10.194 -10.321 1.00 9.62 173 GLN A CA 1
ATOM 1281 C C . GLN A 1 179 ? -1.178 8.721 -10.338 1.00 9.63 173 GLN A C 1
ATOM 1282 O O . GLN A 1 179 ? -1.358 8.130 -11.406 1.00 9.20 173 GLN A O 1
ATOM 1288 N N . VAL A 1 180 ? -1.253 8.115 -9.153 1.00 8.38 174 VAL A N 1
ATOM 1289 C CA . VAL A 1 180 ? -1.286 6.651 -9.071 1.00 8.56 174 VAL A CA 1
ATOM 1290 C C . VAL A 1 180 ? -2.269 6.142 -8.030 1.00 8.93 174 VAL A C 1
ATOM 1291 O O . VAL A 1 180 ? -2.743 6.900 -7.189 1.00 8.18 174 VAL A O 1
ATOM 1295 N N . SER A 1 181 ? -2.549 4.843 -8.113 1.00 8.13 175 SER A N 1
ATOM 1296 C CA . SER A 1 181 ? -3.409 4.166 -7.160 1.00 8.18 175 SER A CA 1
ATOM 1297 C C . SER A 1 181 ? -2.668 3.035 -6.432 1.00 9.07 175 SER A C 1
ATOM 1298 O O . SER A 1 181 ? -1.491 3.190 -6.105 1.00 8.09 175 SER A O 1
ATOM 1301 N N . GLN A 1 182 ? -3.337 1.901 -6.182 1.00 8.79 176 GLN A N 1
ATOM 1302 C CA . GLN A 1 182 ? -2.760 0.859 -5.307 1.00 9.47 176 GLN A CA 1
ATOM 1303 C C . GLN A 1 182 ? -1.640 0.045 -5.994 1.00 8.90 176 GLN A C 1
ATOM 1304 O O . GLN A 1 182 ? -1.455 0.117 -7.209 1.00 9.02 176 GLN A O 1
ATOM 1310 N N . ALA A 1 183 ? -0.903 -0.734 -5.203 1.00 8.73 177 ALA A N 1
ATOM 1311 C CA . ALA A 1 183 ? 0.264 -1.483 -5.713 1.00 8.59 177 ALA A CA 1
ATOM 1312 C C . ALA A 1 183 ? 1.281 -0.594 -6.447 1.00 9.37 177 ALA A C 1
ATOM 1313 O O . ALA A 1 183 ? 1.788 -0.918 -7.535 1.00 9.17 177 ALA A O 1
ATOM 1315 N N . THR A 1 184 ? 1.576 0.555 -5.840 1.00 8.28 178 THR A N 1
ATOM 1316 C CA . THR A 1 184 ? 2.618 1.435 -6.365 1.00 8.87 178 THR A CA 1
ATOM 1317 C C . THR A 1 184 ? 3.535 1.782 -5.200 1.00 8.81 178 THR A C 1
ATOM 1318 O O . THR A 1 184 ? 3.139 1.672 -4.033 1.00 8.98 178 THR A O 1
ATOM 1322 N N . SER A 1 185 ? 4.766 2.173 -5.513 1.00 9.11 179 SER A N 1
ATOM 1323 C CA . SER A 1 185 ? 5.660 2.663 -4.463 1.00 9.44 179 SER A CA 1
ATOM 1324 C C . SER A 1 185 ? 6.739 3.582 -5.016 1.00 9.42 179 SER A C 1
ATOM 1325 O O . SER A 1 185 ? 7.181 3.448 -6.167 1.00 9.18 179 SER A O 1
ATOM 1328 N N . LEU A 1 186 ? 7.145 4.544 -4.185 1.00 9.56 180 LEU A N 1
ATOM 1329 C CA . LEU A 1 186 ? 8.392 5.263 -4.383 1.00 9.93 180 LEU A CA 1
ATOM 1330 C C . LEU A 1 186 ? 9.242 4.867 -3.194 1.00 10.74 180 LEU A C 1
ATOM 1331 O O . LEU A 1 186 ? 8.738 4.826 -2.059 1.00 10.85 180 LEU A O 1
ATOM 1336 N N . ILE A 1 187 ? 10.498 4.522 -3.465 1.00 10.50 181 ILE A N 1
ATOM 1337 C CA . ILE A 1 187 ? 11.439 4.071 -2.421 1.00 11.95 181 ILE A CA 1
ATOM 1338 C C . ILE A 1 187 ? 12.824 4.665 -2.655 1.00 11.40 181 ILE A C 1
ATOM 1339 O O . ILE A 1 187 ? 13.384 4.504 -3.743 1.00 10.60 181 ILE A O 1
ATOM 1344 N N . ASN A 1 188 ? 13.410 5.290 -1.627 1.00 10.86 182 ASN A N 1
ATOM 1345 C CA . ASN A 1 188 ? 14.836 5.636 -1.659 1.00 11.07 182 ASN A CA 1
ATOM 1346 C C . ASN A 1 188 ? 15.170 6.590 -2.815 1.00 10.55 182 ASN A C 1
ATOM 1347 O O . ASN A 1 188 ? 15.966 6.284 -3.706 1.00 10.70 182 ASN A O 1
ATOM 1352 N N . ILE A 1 189 ? 14.527 7.746 -2.806 1.00 9.86 183 ILE A N 1
ATOM 1353 C CA . ILE A 1 189 ? 14.799 8.764 -3.808 1.00 9.98 183 ILE A CA 1
ATOM 1354 C C . ILE A 1 189 ? 15.207 10.048 -3.105 1.00 10.18 183 ILE A C 1
ATOM 1355 O O . ILE A 1 189 ? 14.583 10.433 -2.113 1.00 10.24 183 ILE A O 1
ATOM 1360 N N . VAL A 1 190 ? 16.243 10.694 -3.629 1.00 10.31 184 VAL A N 1
ATOM 1361 C CA . VAL A 1 190 ? 16.640 12.024 -3.148 1.00 11.25 184 VAL A CA 1
ATOM 1362 C C . VAL A 1 190 ? 16.289 13.041 -4.225 1.00 11.50 184 VAL A C 1
ATOM 1363 O O . VAL A 1 190 ? 16.745 12.912 -5.374 1.00 12.26 184 VAL A O 1
ATOM 1367 N N . PHE A 1 191 ? 15.486 14.042 -3.861 1.00 11.37 185 PHE A N 1
ATOM 1368 C CA . PHE A 1 191 ? 15.171 15.144 -4.785 1.00 11.45 185 PHE A CA 1
ATOM 1369 C C . PHE A 1 191 ? 16.083 16.329 -4.480 1.00 12.47 185 PHE A C 1
ATOM 1370 O O . PHE A 1 191 ? 16.127 16.777 -3.344 1.00 13.26 185 PHE A O 1
ATOM 1378 N N . GLN A 1 192 ? 16.780 16.831 -5.501 1.00 12.21 186 GLN A N 1
ATOM 1379 C CA . GLN A 1 192 ? 17.685 17.986 -5.345 1.00 12.67 186 GLN A CA 1
ATOM 1380 C C . GLN A 1 192 ? 17.091 19.136 -6.139 1.00 12.78 186 GLN A C 1
ATOM 1381 O O . GLN A 1 192 ? 16.950 19.053 -7.373 1.00 12.55 186 GLN A O 1
ATOM 1387 N N . MET A 1 193 ? 16.711 20.203 -5.435 1.00 11.68 187 MET A N 1
ATOM 1388 C CA . MET A 1 193 ? 15.980 21.276 -6.072 1.00 11.68 187 MET A CA 1
ATOM 1389 C C . MET A 1 193 ? 16.607 22.617 -5.687 1.00 12.48 187 MET A C 1
ATOM 1390 O O . MET A 1 193 ? 17.340 22.695 -4.702 1.00 12.64 187 MET A O 1
ATOM 1395 N N . SER A 1 194 ? 16.293 23.641 -6.464 1.00 13.68 188 SER A N 1
ATOM 1396 C CA . SER A 1 194 ? 16.817 24.982 -6.222 1.00 14.56 188 SER A CA 1
ATOM 1397 C C . SER A 1 194 ? 16.300 25.563 -4.907 1.00 15.50 188 SER A C 1
ATOM 1398 O O . SER A 1 194 ? 15.177 25.266 -4.493 1.00 14.51 188 SER A O 1
ATOM 1401 N N . THR A 1 195 ? 17.136 26.371 -4.256 1.00 15.68 189 THR A N 1
ATOM 1402 C CA . THR A 1 195 ? 16.696 27.151 -3.082 1.00 17.45 189 THR A CA 1
ATOM 1403 C C . THR A 1 195 ? 16.644 28.650 -3.406 1.00 18.43 189 THR A C 1
ATOM 1404 O O . THR A 1 195 ? 16.462 29.487 -2.504 1.00 19.52 189 THR A O 1
ATOM 1408 N N . ALA A 1 196 ? 16.806 28.989 -4.685 1.00 18.58 190 ALA A N 1
ATOM 1409 C CA . ALA A 1 196 ? 16.754 30.384 -5.112 1.00 18.42 190 ALA A CA 1
ATOM 1410 C C . ALA A 1 196 ? 15.378 30.991 -4.849 1.00 18.26 190 ALA A C 1
ATOM 1411 O O . ALA A 1 196 ? 14.362 30.339 -5.066 1.00 19.05 190 ALA A O 1
ATOM 1413 N N . ALA A 1 197 ? 15.349 32.244 -4.381 1.00 18.20 191 ALA A N 1
ATOM 1414 C CA . ALA A 1 197 ? 14.102 32.994 -4.198 1.00 18.03 191 ALA A CA 1
ATOM 1415 C C . ALA A 1 197 ? 13.268 32.937 -5.458 1.00 17.97 191 ALA A C 1
ATOM 1416 O O . ALA A 1 197 ? 13.759 33.243 -6.559 1.00 17.93 191 ALA A O 1
ATOM 1418 N N . GLY A 1 198 ? 12.011 32.532 -5.304 1.00 17.15 192 GLY A N 1
ATOM 1419 C CA . GLY A 1 198 ? 11.066 32.549 -6.401 1.00 16.41 192 GLY A CA 1
ATOM 1420 C C . GLY A 1 198 ? 11.132 31.331 -7.308 1.00 16.04 192 GLY A C 1
ATOM 1421 O O . GLY A 1 198 ? 10.450 31.286 -8.329 1.00 15.81 192 GLY A O 1
ATOM 1422 N N . ASN A 1 199 ? 11.962 30.350 -6.958 1.00 15.97 193 ASN A N 1
ATOM 1423 C CA . ASN A 1 199 ? 12.065 29.138 -7.771 1.00 15.63 193 ASN A CA 1
ATOM 1424 C C . ASN A 1 199 ? 10.724 28.430 -7.812 1.00 16.02 193 ASN A C 1
ATOM 1425 O O . ASN A 1 199 ? 9.897 28.601 -6.912 1.00 15.82 193 ASN A O 1
ATOM 1430 N N . GLN A 1 200 ? 10.502 27.663 -8.874 1.00 15.88 194 GLN A N 1
ATOM 1431 C CA . GLN A 1 200 ? 9.240 26.955 -9.063 1.00 16.38 194 GLN A CA 1
ATOM 1432 C C . GLN A 1 200 ? 9.498 25.456 -9.191 1.00 15.05 194 GLN A C 1
ATOM 1433 O O . GLN A 1 200 ? 8.896 24.779 -10.026 1.00 14.43 194 GLN A O 1
ATOM 1439 N N . HIS A 1 201 ? 10.427 24.950 -8.385 1.00 13.79 195 HIS A N 1
ATOM 1440 C CA . HIS A 1 201 ? 10.713 23.511 -8.358 1.00 13.01 195 HIS A CA 1
ATOM 1441 C C . HIS A 1 201 ? 9.786 22.779 -7.387 1.00 12.63 195 HIS A C 1
ATOM 1442 O O . HIS A 1 201 ? 9.389 23.320 -6.346 1.00 12.55 195 HIS A O 1
ATOM 1449 N N . GLN A 1 202 ? 9.455 21.543 -7.739 1.00 12.46 196 GLN A N 1
ATOM 1450 C CA . GLN A 1 202 ? 8.454 20.750 -7.014 1.00 11.99 196 GLN A CA 1
ATOM 1451 C C . GLN A 1 202 ? 8.900 19.301 -7.122 1.00 11.97 196 GLN A C 1
ATOM 1452 O O . GLN A 1 202 ? 9.151 18.816 -8.229 1.00 12.13 196 GLN A O 1
ATOM 1458 N N . GLY A 1 203 ? 9.019 18.604 -5.990 1.00 10.96 197 GLY A N 1
ATOM 1459 C CA . GLY A 1 203 ? 9.526 17.226 -6.030 1.00 9.80 197 GLY A CA 1
ATOM 1460 C C . GLY A 1 203 ? 8.548 16.279 -6.700 1.00 10.02 197 GLY A C 1
ATOM 1461 O O . GLY A 1 203 ? 8.875 15.639 -7.697 1.00 9.23 197 GLY A O 1
ATOM 1462 N N . ILE A 1 204 ? 7.339 16.236 -6.156 1.00 9.44 198 ILE A N 1
ATOM 1463 C CA . ILE A 1 204 ? 6.271 15.339 -6.630 1.00 8.96 198 ILE A CA 1
ATOM 1464 C C . ILE A 1 204 ? 5.047 16.179 -6.929 1.00 9.73 198 ILE A C 1
ATOM 1465 O O . ILE A 1 204 ? 4.745 17.138 -6.194 1.00 9.83 198 ILE A O 1
ATOM 1470 N N . PHE A 1 205 ? 4.352 15.844 -8.020 1.00 10.00 199 PHE A N 1
ATOM 1471 C CA . PHE A 1 205 ? 3.012 16.384 -8.300 1.00 10.02 199 PHE A CA 1
ATOM 1472 C C . PHE A 1 205 ? 2.027 15.222 -8.450 1.00 10.23 199 PHE A C 1
ATOM 1473 O O . PHE A 1 205 ? 2.164 14.415 -9.368 1.00 9.88 199 PHE A O 1
ATOM 1481 N N . MET A 1 206 ? 1.086 15.119 -7.512 1.00 10.21 200 MET A N 1
ATOM 1482 C CA . MET A 1 206 ? 0.017 14.122 -7.554 1.00 11.17 200 MET A CA 1
ATOM 1483 C C . MET A 1 206 ? -1.312 14.837 -7.426 1.00 11.69 200 MET A C 1
ATOM 1484 O O . MET A 1 206 ? -1.553 15.503 -6.410 1.00 11.39 200 MET A O 1
ATOM 1489 N N . GLU A 1 207 ? -2.172 14.721 -8.444 1.00 11.16 201 GLU A N 1
ATOM 1490 C CA . GLU A 1 207 ? -3.393 15.532 -8.476 1.00 11.58 201 GLU A CA 1
ATOM 1491 C C . GLU A 1 207 ? -4.651 14.776 -8.063 1.00 11.34 201 GLU A C 1
ATOM 1492 O O . GLU A 1 207 ? -5.642 15.376 -7.635 1.00 11.09 201 GLU A O 1
ATOM 1498 N N . ASN A 1 208 ? -4.623 13.458 -8.244 1.00 10.83 202 ASN A N 1
ATOM 1499 C CA . ASN A 1 208 ? -5.729 12.585 -7.824 1.00 10.81 202 ASN A CA 1
ATOM 1500 C C . ASN A 1 208 ? -5.266 11.122 -7.834 1.00 10.06 202 ASN A C 1
ATOM 1501 O O . ASN A 1 208 ? -4.089 10.840 -8.093 1.00 10.69 202 ASN A O 1
ATOM 1506 N N . GLY A 1 209 ? -6.189 10.208 -7.548 1.00 10.18 203 GLY A N 1
ATOM 1507 C CA . GLY A 1 209 ? -5.890 8.783 -7.482 1.00 9.27 203 GLY A CA 1
ATOM 1508 C C . GLY A 1 209 ? -6.439 8.106 -6.233 1.00 9.53 203 GLY A C 1
ATOM 1509 O O . GLY A 1 209 ? -7.168 8.729 -5.441 1.00 9.52 203 GLY A O 1
ATOM 1510 N N . SER A 1 210 ? -6.101 6.817 -6.079 1.00 9.40 204 SER A N 1
ATOM 1511 C CA . SER A 1 210 ? -6.597 5.976 -4.977 1.00 9.69 204 SER A CA 1
ATOM 1512 C C . SER A 1 210 ? -5.404 5.160 -4.476 1.00 9.30 204 SER A C 1
ATOM 1513 O O . SER A 1 210 ? -5.283 3.976 -4.777 1.00 10.40 204 SER A O 1
ATOM 1516 N N . GLY A 1 211 ? -4.534 5.786 -3.692 1.00 9.28 205 GLY A N 1
ATOM 1517 C CA . GLY A 1 211 ? -3.268 5.131 -3.297 1.00 9.80 205 GLY A CA 1
ATOM 1518 C C . GLY A 1 211 ? -3.472 4.130 -2.169 1.00 10.37 205 GLY A C 1
ATOM 1519 O O . GLY A 1 211 ? -4.601 3.919 -1.725 1.00 11.23 205 GLY A O 1
ATOM 1520 N N . GLY A 1 212 ? -2.396 3.500 -1.692 1.00 10.87 206 GLY A N 1
ATOM 1521 C CA . GLY A 1 212 ? -1.054 3.769 -2.163 1.00 10.91 206 GLY A CA 1
ATOM 1522 C C . GLY A 1 212 ? -0.104 3.868 -0.979 1.00 10.87 206 GLY A C 1
ATOM 1523 O O . GLY A 1 212 ? -0.488 4.260 0.133 1.00 10.58 206 GLY A O 1
ATOM 1524 N N . PHE A 1 213 ? 1.134 3.486 -1.227 1.00 11.60 207 PHE A N 1
ATOM 1525 C CA . PHE A 1 213 ? 2.188 3.674 -0.230 1.00 11.55 207 PHE A CA 1
ATOM 1526 C C . PHE A 1 213 ? 3.416 4.317 -0.860 1.00 11.70 207 PHE A C 1
ATOM 1527 O O . PHE A 1 213 ? 3.813 3.944 -1.963 1.00 12.50 207 PHE A O 1
ATOM 1535 N N . LEU A 1 214 ? 4.047 5.258 -0.156 1.00 11.02 208 LEU A N 1
ATOM 1536 C CA . LEU A 1 214 ? 5.384 5.676 -0.545 1.00 11.18 208 LEU A CA 1
ATOM 1537 C C . LEU A 1 214 ? 6.243 6.006 0.673 1.00 11.31 208 LEU A C 1
ATOM 1538 O O . LEU A 1 214 ? 5.707 6.318 1.742 1.00 10.17 208 LEU A O 1
ATOM 1543 N N . GLY A 1 215 ? 7.557 5.875 0.517 1.00 10.00 209 GLY A N 1
ATOM 1544 C CA . GLY A 1 215 ? 8.455 6.085 1.652 1.00 10.77 209 GLY A CA 1
ATOM 1545 C C . GLY A 1 215 ? 9.936 6.185 1.375 1.00 10.54 209 GLY A C 1
ATOM 1546 O O . GLY A 1 215 ? 10.407 5.945 0.257 1.00 10.29 209 GLY A O 1
ATOM 1547 N N . ASP A 1 216 ? 10.668 6.573 2.416 1.00 10.43 210 ASP A N 1
ATOM 1548 C CA . ASP A 1 216 ? 12.118 6.618 2.371 1.00 10.23 210 ASP A CA 1
ATOM 1549 C C . ASP A 1 216 ? 12.590 7.597 1.296 1.00 9.37 210 ASP A C 1
ATOM 1550 O O . ASP A 1 216 ? 13.399 7.254 0.423 1.00 9.28 210 ASP A O 1
ATOM 1555 N N . LEU A 1 217 ? 12.096 8.823 1.385 1.00 8.35 211 LEU A N 1
ATOM 1556 C CA . LEU A 1 217 ? 12.479 9.864 0.433 1.00 8.36 211 LEU A CA 1
ATOM 1557 C C . LEU A 1 217 ? 13.099 11.043 1.155 1.00 8.86 211 LEU A C 1
ATOM 1558 O O . LEU A 1 217 ? 12.768 11.310 2.312 1.00 9.19 211 LEU A O 1
ATOM 1563 N N . VAL A 1 218 ? 13.948 11.766 0.437 1.00 8.65 212 VAL A N 1
ATOM 1564 C CA . VAL A 1 218 ? 14.590 12.966 0.982 1.00 9.01 212 VAL A CA 1
ATOM 1565 C C . VAL A 1 218 ? 14.410 14.067 -0.054 1.00 9.82 212 VAL A C 1
ATOM 1566 O O . VAL A 1 218 ? 14.733 13.873 -1.228 1.00 9.94 212 VAL A O 1
ATOM 1570 N N . PHE A 1 219 ? 13.885 15.212 0.384 1.00 9.84 213 PHE A N 1
ATOM 1571 C CA . PHE A 1 219 ? 13.680 16.360 -0.500 1.00 10.26 213 PHE A CA 1
ATOM 1572 C C . PHE A 1 219 ? 14.581 17.503 -0.035 1.00 11.13 213 PHE A C 1
ATOM 1573 O O . PHE A 1 219 ? 14.512 17.888 1.143 1.00 11.96 213 PHE A O 1
ATOM 1581 N N . ASN A 1 220 ? 15.423 18.010 -0.934 1.00 11.19 214 ASN A N 1
ATOM 1582 C CA . ASN A 1 220 ? 16.357 19.103 -0.618 1.00 12.33 214 ASN A CA 1
ATOM 1583 C C . ASN A 1 220 ? 16.008 20.324 -1.456 1.00 12.74 214 ASN A C 1
ATOM 1584 O O . ASN A 1 220 ? 16.130 20.309 -2.689 1.00 12.58 214 ASN A O 1
ATOM 1589 N N . GLY A 1 221 ? 15.528 21.375 -0.801 1.00 12.81 215 GLY A N 1
ATOM 1590 C CA . GLY A 1 221 ? 15.163 22.594 -1.513 1.00 13.38 215 GLY A CA 1
ATOM 1591 C C . GLY A 1 221 ? 13.787 22.595 -2.152 1.00 13.75 215 GLY A C 1
ATOM 1592 O O . GLY A 1 221 ? 12.903 21.822 -1.781 1.00 13.58 215 GLY A O 1
ATOM 1593 N N . GLY A 1 222 ? 13.616 23.491 -3.114 1.00 13.87 216 GLY A N 1
ATOM 1594 C CA . GLY A 1 222 ? 12.375 23.610 -3.872 1.00 14.25 216 GLY A CA 1
ATOM 1595 C C . GLY A 1 222 ? 11.296 24.454 -3.237 1.00 14.07 216 GLY A C 1
ATOM 1596 O O . GLY A 1 222 ? 11.225 24.619 -1.996 1.00 14.70 216 GLY A O 1
ATOM 1597 N N . ASN A 1 223 ? 10.442 24.998 -4.094 1.00 14.07 217 ASN A N 1
ATOM 1598 C CA . ASN A 1 223 ? 9.279 25.717 -3.640 1.00 13.96 217 ASN A CA 1
ATOM 1599 C C . ASN A 1 223 ? 8.312 24.795 -2.890 1.00 13.58 217 ASN A C 1
ATOM 1600 O O . ASN A 1 223 ? 7.775 25.162 -1.850 1.00 13.86 217 ASN A O 1
ATOM 1605 N N . ILE A 1 224 ? 8.090 23.593 -3.429 1.00 12.76 218 ILE A N 1
ATOM 1606 C CA . ILE A 1 224 ? 7.180 22.617 -2.822 1.00 12.27 218 ILE A CA 1
ATOM 1607 C C . ILE A 1 224 ? 7.884 21.262 -2.863 1.00 11.86 218 ILE A C 1
ATOM 1608 O O . ILE A 1 224 ? 8.375 20.854 -3.917 1.00 11.81 218 ILE A O 1
ATOM 1613 N N . GLY A 1 225 ? 7.943 20.571 -1.728 1.00 11.58 219 GLY A N 1
ATOM 1614 C CA . GLY A 1 225 ? 8.504 19.213 -1.710 1.00 11.54 219 GLY A CA 1
ATOM 1615 C C . GLY A 1 225 ? 7.592 18.272 -2.463 1.00 10.97 219 GLY A C 1
ATOM 1616 O O . GLY A 1 225 ? 8.013 17.637 -3.432 1.00 10.87 219 GLY A O 1
ATOM 1617 N N . ALA A 1 226 ? 6.334 18.220 -2.036 1.00 10.05 220 ALA A N 1
ATOM 1618 C CA . ALA A 1 226 ? 5.364 17.354 -2.681 1.00 9.55 220 ALA A CA 1
ATOM 1619 C C . ALA A 1 226 ? 4.005 18.034 -2.704 1.00 9.66 220 ALA A C 1
ATOM 1620 O O . ALA A 1 226 ? 3.553 18.546 -1.682 1.00 9.41 220 ALA A O 1
ATOM 1622 N N . THR A 1 227 ? 3.365 18.046 -3.873 1.00 8.83 221 THR A N 1
ATOM 1623 C CA . THR A 1 227 ? 1.957 18.401 -3.958 1.00 9.31 221 THR A CA 1
ATOM 1624 C C . THR A 1 227 ? 1.188 17.083 -4.010 1.00 9.74 221 THR A C 1
ATOM 1625 O O . THR A 1 227 ? 1.451 16.248 -4.885 1.00 10.16 221 THR A O 1
ATOM 1629 N N . PHE A 1 228 ? 0.284 16.898 -3.052 1.00 9.76 222 PHE A N 1
ATOM 1630 C CA . PHE A 1 228 ? -0.478 15.656 -2.908 1.00 10.55 222 PHE A CA 1
ATOM 1631 C C . PHE A 1 228 ? -1.988 15.876 -2.969 1.00 10.38 222 PHE A C 1
ATOM 1632 O O . PHE A 1 228 ? -2.555 16.630 -2.156 1.00 11.05 222 PHE A O 1
ATOM 1640 N N . GLY A 1 229 ? -2.636 15.143 -3.869 1.00 10.03 223 GLY A N 1
ATOM 1641 C CA . GLY A 1 229 ? -4.074 15.141 -4.013 1.00 9.66 223 GLY A CA 1
ATOM 1642 C C . GLY A 1 229 ? -4.451 13.715 -4.393 1.00 9.23 223 GLY A C 1
ATOM 1643 O O . GLY A 1 229 ? -4.026 13.229 -5.433 1.00 8.85 223 GLY A O 1
ATOM 1644 N N . ASN A 1 230 ? -5.184 13.034 -3.531 1.00 8.28 224 ASN A N 1
ATOM 1645 C CA . ASN A 1 230 ? -5.478 11.609 -3.723 1.00 8.38 224 ASN A CA 1
ATOM 1646 C C . ASN A 1 230 ? -6.447 11.187 -2.637 1.00 8.63 224 ASN A C 1
ATOM 1647 O O . ASN A 1 230 ? -6.389 11.719 -1.522 1.00 8.95 224 ASN A O 1
ATOM 1652 N N . GLN A 1 231 ? -7.347 10.248 -2.944 1.00 8.69 225 GLN A N 1
ATOM 1653 C CA . GLN A 1 231 ? -8.285 9.744 -1.921 1.00 8.44 225 GLN A CA 1
ATOM 1654 C C . GLN A 1 231 ? -7.578 9.403 -0.603 1.00 8.53 225 GLN A C 1
ATOM 1655 O O . GLN A 1 231 ? -7.997 9.844 0.458 1.00 9.16 225 GLN A O 1
ATOM 1661 N N . GLN A 1 232 ? -6.541 8.581 -0.688 1.00 7.98 226 GLN A N 1
ATOM 1662 C CA . GLN A 1 232 ? -5.845 8.122 0.520 1.00 8.37 226 GLN A CA 1
ATOM 1663 C C . GLN A 1 232 ? -4.454 7.619 0.168 1.00 8.89 226 GLN A C 1
ATOM 1664 O O . GLN A 1 232 ? -4.207 7.188 -0.960 1.00 8.83 226 GLN A O 1
ATOM 1670 N N . PHE A 1 233 ? -3.533 7.684 1.133 1.00 8.20 227 PHE A N 1
ATOM 1671 C CA . PHE A 1 233 ? -2.183 7.189 0.918 1.00 7.95 227 PHE A CA 1
ATOM 1672 C C . PHE A 1 233 ? -1.589 7.021 2.308 1.00 8.32 227 PHE A C 1
ATOM 1673 O O . PHE A 1 233 ? -2.053 7.657 3.277 1.00 8.60 227 PHE A O 1
ATOM 1681 N N . THR A 1 234 ? -0.570 6.180 2.397 1.00 8.21 228 THR A N 1
ATOM 1682 C CA . THR A 1 234 ? 0.290 6.098 3.581 1.00 8.89 228 THR A CA 1
ATOM 1683 C C . THR A 1 234 ? 1.706 6.467 3.146 1.00 8.77 228 THR A C 1
ATOM 1684 O O . THR A 1 234 ? 2.203 5.982 2.134 1.00 8.00 228 THR A O 1
ATOM 1688 N N . VAL A 1 235 ? 2.332 7.352 3.921 1.00 9.03 229 VAL A N 1
ATOM 1689 C CA . VAL A 1 235 ? 3.636 7.885 3.630 1.00 9.98 229 VAL A CA 1
ATOM 1690 C C . VAL A 1 235 ? 4.502 7.650 4.875 1.00 10.43 229 VAL A C 1
ATOM 1691 O O . VAL A 1 235 ? 4.089 7.982 5.982 1.00 10.99 229 VAL A O 1
ATOM 1695 N N . ARG A 1 236 ? 5.668 7.035 4.702 1.00 9.83 230 ARG A N 1
ATOM 1696 C CA . ARG A 1 236 ? 6.547 6.739 5.840 1.00 9.78 230 ARG A CA 1
ATOM 1697 C C . ARG A 1 236 ? 7.966 7.223 5.561 1.00 9.81 230 ARG A C 1
ATOM 1698 O O . ARG A 1 236 ? 8.511 6.961 4.491 1.00 9.32 230 ARG A O 1
ATOM 1706 N N . ASN A 1 237 ? 8.578 7.904 6.537 1.00 9.97 231 ASN A N 1
ATOM 1707 C CA . ASN A 1 237 ? 9.976 8.296 6.433 1.00 10.52 231 ASN A CA 1
ATOM 1708 C C . ASN A 1 237 ? 10.276 9.208 5.235 1.00 9.95 231 ASN A C 1
ATOM 1709 O O . ASN A 1 237 ? 11.069 8.873 4.343 1.00 9.23 231 ASN A O 1
ATOM 1714 N N . LEU A 1 238 ? 9.613 10.357 5.219 1.00 9.64 232 LEU A N 1
ATOM 1715 C CA . LEU A 1 238 ? 9.958 11.407 4.276 1.00 10.29 232 LEU A CA 1
ATOM 1716 C C . LEU A 1 238 ? 10.642 12.512 5.049 1.00 10.63 232 LEU A C 1
ATOM 1717 O O . LEU A 1 238 ? 10.170 12.885 6.135 1.00 10.90 232 LEU A O 1
ATOM 1722 N N . THR A 1 239 ? 11.715 13.045 4.465 1.00 10.31 233 THR A N 1
ATOM 1723 C CA . THR A 1 239 ? 12.468 14.150 5.084 1.00 10.89 233 THR A CA 1
ATOM 1724 C C . THR A 1 239 ? 12.478 15.330 4.127 1.00 10.96 233 THR A C 1
ATOM 1725 O O . THR A 1 239 ? 12.770 15.149 2.949 1.00 10.64 233 THR A O 1
ATOM 1729 N N . PHE A 1 240 ? 12.163 16.533 4.622 1.00 11.22 234 PHE A N 1
ATOM 1730 C CA . PHE A 1 240 ? 12.152 17.724 3.777 1.00 11.34 234 PHE A CA 1
ATOM 1731 C C . PHE A 1 240 ? 13.110 18.730 4.390 1.00 12.72 234 PHE A C 1
ATOM 1732 O O . PHE A 1 240 ? 12.973 19.039 5.575 1.00 12.81 234 PHE A O 1
ATOM 1740 N N . ASN A 1 241 ? 14.063 19.202 3.584 1.00 12.43 235 ASN A N 1
ATOM 1741 C CA . ASN A 1 241 ? 15.089 20.170 4.006 1.00 13.43 235 ASN A CA 1
ATOM 1742 C C . ASN A 1 241 ? 14.971 21.425 3.155 1.00 14.40 235 ASN A C 1
ATOM 1743 O O . ASN A 1 241 ? 15.000 21.329 1.925 1.00 14.90 235 ASN A O 1
ATOM 1748 N N . ASN A 1 242 ? 14.836 22.591 3.790 1.00 14.02 236 ASN A N 1
ATOM 1749 C CA . ASN A 1 242 ? 14.910 23.882 3.098 1.00 14.75 236 ASN A CA 1
ATOM 1750 C C . ASN A 1 242 ? 13.908 24.091 1.964 1.00 14.61 236 ASN A C 1
ATOM 1751 O O . ASN A 1 242 ? 14.226 24.742 0.975 1.00 14.48 236 ASN A O 1
ATOM 1756 N N . ALA A 1 243 ? 12.713 23.524 2.102 1.00 15.26 237 ALA A N 1
ATOM 1757 C CA . ALA A 1 243 ? 11.633 23.797 1.157 1.00 15.31 237 ALA A CA 1
ATOM 1758 C C . ALA A 1 243 ? 10.900 25.049 1.603 1.00 16.00 237 ALA A C 1
ATOM 1759 O O . ALA A 1 243 ? 10.936 25.413 2.781 1.00 16.07 237 ALA A O 1
ATOM 1761 N N . ASN A 1 244 ? 10.232 25.717 0.673 1.00 14.82 238 ASN A N 1
ATOM 1762 C CA . ASN A 1 244 ? 9.292 26.751 1.056 1.00 15.61 238 ASN A CA 1
ATOM 1763 C C . ASN A 1 244 ? 8.105 26.060 1.757 1.00 15.08 238 ASN A C 1
ATOM 1764 O O . ASN A 1 244 ? 7.870 26.275 2.947 1.00 14.96 238 ASN A O 1
ATOM 1769 N N . THR A 1 245 ? 7.408 25.184 1.040 1.00 14.24 239 THR A N 1
ATOM 1770 C CA . THR A 1 245 ? 6.361 24.355 1.634 1.00 13.77 239 THR A CA 1
ATOM 1771 C C . THR A 1 245 ? 6.763 22.894 1.452 1.00 13.24 239 THR A C 1
ATOM 1772 O O . THR A 1 245 ? 7.019 22.469 0.330 1.00 12.66 239 THR A O 1
ATOM 1776 N N . ALA A 1 246 ? 6.853 22.142 2.548 1.00 11.88 240 ALA A N 1
ATOM 1777 C CA . ALA A 1 246 ? 7.224 20.727 2.438 1.00 12.02 240 ALA A CA 1
ATOM 1778 C C . ALA A 1 246 ? 6.152 19.960 1.678 1.00 11.21 240 ALA A C 1
ATOM 1779 O O . ALA A 1 246 ? 6.456 19.313 0.692 1.00 11.32 240 ALA A O 1
ATOM 1781 N N . ILE A 1 247 ? 4.908 20.043 2.146 1.00 11.34 241 ILE A N 1
ATOM 1782 C CA . ILE A 1 247 ? 3.780 19.244 1.632 1.00 10.94 241 ILE A CA 1
ATOM 1783 C C . ILE A 1 247 ? 2.598 20.158 1.362 1.00 10.83 241 ILE A C 1
ATOM 1784 O O . ILE A 1 247 ? 2.070 20.817 2.278 1.00 10.95 241 ILE A O 1
ATOM 1789 N N . ASN A 1 248 ? 2.222 20.229 0.095 1.00 10.17 242 ASN A N 1
ATOM 1790 C CA . ASN A 1 248 ? 1.077 21.037 -0.353 1.00 10.25 242 ASN A CA 1
ATOM 1791 C C . ASN A 1 248 ? -0.046 20.042 -0.575 1.00 10.21 242 ASN A C 1
ATOM 1792 O O . ASN A 1 248 ? -0.099 19.399 -1.619 1.00 10.44 242 ASN A O 1
ATOM 1797 N N . ALA A 1 249 ? -0.917 19.885 0.423 1.00 10.68 243 ALA A N 1
ATOM 1798 C CA . ALA A 1 249 ? -1.999 18.892 0.342 1.00 10.54 243 ALA A CA 1
ATOM 1799 C C . ALA A 1 249 ? -3.228 19.593 -0.169 1.00 11.30 243 ALA A C 1
ATOM 1800 O O . ALA A 1 249 ? -3.815 20.430 0.539 1.00 11.92 243 ALA A O 1
ATOM 1802 N N . ILE A 1 250 ? -3.610 19.259 -1.402 1.00 11.01 244 ILE A N 1
ATOM 1803 C CA . ILE A 1 250 ? -4.684 19.983 -2.086 1.00 10.98 244 ILE A CA 1
ATOM 1804 C C . ILE A 1 250 ? -6.061 19.352 -1.872 1.00 10.49 244 ILE A C 1
ATOM 1805 O O . ILE A 1 250 ? -7.075 20.056 -1.787 1.00 11.10 244 ILE A O 1
ATOM 1810 N N . TRP A 1 251 ? -6.093 18.026 -1.754 1.00 10.00 245 TRP A N 1
ATOM 1811 C CA . TRP A 1 251 ? -7.315 17.335 -1.363 1.00 10.36 245 TRP A CA 1
ATOM 1812 C C . TRP A 1 251 ? -7.039 15.895 -0.950 1.00 9.90 245 TRP A C 1
ATOM 1813 O O . TRP A 1 251 ? -6.055 15.278 -1.389 1.00 9.70 245 TRP A O 1
ATOM 1824 N N . ASN A 1 252 ? -7.918 15.371 -0.109 1.00 9.83 246 ASN A N 1
ATOM 1825 C CA . ASN A 1 252 ? -7.956 13.951 0.172 1.00 9.71 246 ASN A CA 1
ATOM 1826 C C . ASN A 1 252 ? -9.263 13.566 0.840 1.00 9.35 246 ASN A C 1
ATOM 1827 O O . ASN A 1 252 ? -10.081 14.439 1.150 1.00 8.51 246 ASN A O 1
ATOM 1832 N N . TRP A 1 253 ? -9.452 12.267 1.040 1.00 8.40 247 TRP A N 1
ATOM 1833 C CA . TRP A 1 253 ? -10.452 11.800 1.988 1.00 9.03 247 TRP A CA 1
ATOM 1834 C C . TRP A 1 253 ? -9.739 11.524 3.311 1.00 8.67 247 TRP A C 1
ATOM 1835 O O . TRP A 1 253 ? -10.246 11.866 4.358 1.00 9.99 247 TRP A O 1
ATOM 1846 N N . GLY A 1 254 ? -8.559 10.917 3.254 1.00 8.40 248 GLY A N 1
ATOM 1847 C CA . GLY A 1 254 ? -7.725 10.794 4.466 1.00 9.31 248 GLY A CA 1
ATOM 1848 C C . GLY A 1 254 ? -6.402 10.096 4.191 1.00 9.03 248 GLY A C 1
ATOM 1849 O O . GLY A 1 254 ? -6.365 9.090 3.465 1.00 9.16 248 GLY A O 1
ATOM 1850 N N . TRP A 1 255 ? -5.323 10.623 4.779 1.00 8.93 249 TRP A N 1
ATOM 1851 C CA . TRP A 1 255 ? -3.993 10.016 4.649 1.00 8.37 249 TRP A CA 1
ATOM 1852 C C . TRP A 1 255 ? -3.400 9.757 6.035 1.00 8.54 249 TRP A C 1
ATOM 1853 O O . TRP A 1 255 ? -3.857 10.341 7.037 1.00 8.88 249 TRP A O 1
ATOM 1864 N N . THR A 1 256 ? -2.388 8.890 6.083 1.00 7.66 250 THR A N 1
ATOM 1865 C CA . THR A 1 256 ? -1.559 8.715 7.278 1.00 8.81 250 THR A CA 1
ATOM 1866 C C . THR A 1 256 ? -0.112 8.990 6.921 1.00 8.43 250 THR A C 1
ATOM 1867 O O . THR A 1 256 ? 0.391 8.450 5.935 1.00 8.01 250 THR A O 1
ATOM 1871 N N . PHE A 1 257 ? 0.524 9.855 7.722 1.00 8.53 251 PHE A N 1
ATOM 1872 C CA . PHE A 1 257 ? 1.933 10.227 7.563 1.00 9.64 251 PHE A CA 1
ATOM 1873 C C . PHE A 1 257 ? 2.702 9.733 8.779 1.00 9.62 251 PHE A C 1
ATOM 1874 O O . PHE A 1 257 ? 2.391 10.130 9.904 1.00 10.59 251 PHE A O 1
ATOM 1882 N N . GLN A 1 258 ? 3.717 8.911 8.560 1.00 9.12 252 GLN A N 1
ATOM 1883 C CA . GLN A 1 258 ? 4.454 8.288 9.653 1.00 9.86 252 GLN A CA 1
ATOM 1884 C C . GLN A 1 258 ? 5.949 8.612 9.533 1.00 9.91 252 GLN A C 1
ATOM 1885 O O . GLN A 1 258 ? 6.533 8.437 8.471 1.00 9.38 252 GLN A O 1
ATOM 1891 N N . ARG A 1 259 ? 6.569 9.076 10.624 1.00 9.85 253 ARG A N 1
ATOM 1892 C CA . ARG A 1 259 ? 8.020 9.298 10.651 1.00 10.46 253 ARG A CA 1
ATOM 1893 C C . ARG A 1 259 ? 8.409 10.377 9.634 1.00 10.95 253 ARG A C 1
ATOM 1894 O O . ARG A 1 259 ? 9.191 10.133 8.724 1.00 10.79 253 ARG A O 1
ATOM 1902 N N . ILE A 1 260 ? 7.823 11.564 9.777 1.00 11.10 254 ILE A N 1
ATOM 1903 C CA . ILE A 1 260 ? 8.128 12.679 8.888 1.00 11.21 254 ILE A CA 1
ATOM 1904 C C . ILE A 1 260 ? 9.112 13.610 9.586 1.00 11.64 254 ILE A C 1
ATOM 1905 O O . ILE A 1 260 ? 8.976 13.885 10.783 1.00 11.28 254 ILE A O 1
ATOM 1910 N N . THR A 1 261 ? 10.095 14.087 8.827 1.00 10.50 255 THR A N 1
ATOM 1911 C CA . THR A 1 261 ? 11.096 15.019 9.357 1.00 10.95 255 THR A CA 1
ATOM 1912 C C . THR A 1 261 ? 11.080 16.247 8.474 1.00 11.32 255 THR A C 1
ATOM 1913 O O . THR A 1 261 ? 11.160 16.129 7.252 1.00 11.29 255 THR A O 1
ATOM 1917 N N . ILE A 1 262 ? 10.956 17.424 9.092 1.00 11.30 256 ILE A N 1
ATOM 1918 C CA . ILE A 1 262 ? 10.850 18.669 8.340 1.00 10.86 256 ILE A CA 1
ATOM 1919 C C . ILE A 1 262 ? 11.839 19.627 8.975 1.00 11.30 256 ILE A C 1
ATOM 1920 O O . ILE A 1 262 ? 11.703 19.929 10.147 1.00 12.23 256 ILE A O 1
ATOM 1925 N N . ASN A 1 263 ? 12.819 20.079 8.188 1.00 11.32 257 ASN A N 1
ATOM 1926 C CA . ASN A 1 263 ? 13.903 20.959 8.643 1.00 11.56 257 ASN A CA 1
ATOM 1927 C C . ASN A 1 263 ? 13.975 22.242 7.821 1.00 11.38 257 ASN A C 1
ATOM 1928 O O . ASN A 1 263 ? 14.075 22.198 6.583 1.00 10.45 257 ASN A O 1
ATOM 1933 N N . ASN A 1 264 ? 13.965 23.383 8.506 1.00 12.10 258 ASN A N 1
ATOM 1934 C CA . ASN A 1 264 ? 14.217 24.682 7.865 1.00 13.12 258 ASN A CA 1
ATOM 1935 C C . ASN A 1 264 ? 13.260 25.016 6.714 1.00 13.22 258 ASN A C 1
ATOM 1936 O O . ASN A 1 264 ? 13.685 25.528 5.660 1.00 13.45 258 ASN A O 1
ATOM 1941 N N . CYS A 1 265 ? 11.978 24.753 6.920 1.00 13.05 259 CYS A N 1
ATOM 1942 C CA . CYS A 1 265 ? 10.973 25.072 5.905 1.00 13.27 259 CYS A CA 1
ATOM 1943 C C . CYS A 1 265 ? 10.117 26.244 6.381 1.00 13.31 259 CYS A C 1
ATOM 1944 O O . CYS A 1 265 ? 10.098 26.551 7.574 1.00 14.15 259 CYS A O 1
ATOM 1947 N N . GLN A 1 266 ? 9.418 26.908 5.464 1.00 12.88 260 GLN A N 1
ATOM 1948 C CA . GLN A 1 266 ? 8.464 27.943 5.886 1.00 13.44 260 GLN A CA 1
ATOM 1949 C C . GLN A 1 266 ? 7.203 27.319 6.461 1.00 12.91 260 GLN A C 1
ATOM 1950 O O . GLN A 1 266 ? 6.760 27.710 7.535 1.00 12.77 260 GLN A O 1
ATOM 1956 N N . VAL A 1 267 ? 6.651 26.327 5.750 1.00 12.07 261 VAL A N 1
ATOM 1957 C CA . VAL A 1 267 ? 5.437 25.614 6.173 1.00 11.91 261 VAL A CA 1
ATOM 1958 C C . VAL A 1 267 ? 5.727 24.128 5.988 1.00 11.60 261 VAL A C 1
ATOM 1959 O O . VAL A 1 267 ? 6.344 23.747 4.986 1.00 11.79 261 VAL A O 1
ATOM 1963 N N . GLY A 1 268 ? 5.322 23.311 6.968 1.00 11.82 262 GLY A N 1
ATOM 1964 C CA . GLY A 1 268 ? 5.468 21.854 6.883 1.00 11.80 262 GLY A CA 1
ATOM 1965 C C . GLY A 1 268 ? 4.342 21.289 6.030 1.00 12.31 262 GLY A C 1
ATOM 1966 O O . GLY A 1 268 ? 4.540 20.990 4.848 1.00 12.87 262 GLY A O 1
ATOM 1967 N N . PHE A 1 269 ? 3.160 21.165 6.621 1.00 12.09 263 PHE A N 1
ATOM 1968 C CA . PHE A 1 269 ? 1.963 20.717 5.900 1.00 11.83 263 PHE A CA 1
ATOM 1969 C C . PHE A 1 269 ? 1.068 21.909 5.613 1.00 12.13 263 PHE A C 1
ATOM 1970 O O . PHE A 1 269 ? 0.487 22.483 6.537 1.00 12.46 263 PHE A O 1
ATOM 1978 N N . ASP A 1 270 ? 0.927 22.266 4.334 1.00 12.25 264 ASP A N 1
ATOM 1979 C CA . ASP A 1 270 ? -0.037 23.279 3.914 1.00 12.27 264 ASP A CA 1
ATOM 1980 C C . ASP A 1 270 ? -1.305 22.548 3.455 1.00 12.32 264 ASP A C 1
ATOM 1981 O O . ASP A 1 270 ? -1.323 21.944 2.376 1.00 12.68 264 ASP A O 1
ATOM 1986 N N . LEU A 1 271 ? -2.336 22.563 4.295 1.00 11.51 265 LEU A N 1
ATOM 1987 C CA . LEU A 1 271 ? -3.556 21.790 4.064 1.00 11.27 265 LEU A CA 1
ATOM 1988 C C . LEU A 1 271 ? -4.681 22.677 3.537 1.00 12.08 265 LEU A C 1
ATOM 1989 O O . LEU A 1 271 ? -5.033 23.697 4.159 1.00 11.89 265 LEU A O 1
ATOM 1994 N N . THR A 1 272 ? -5.246 22.289 2.395 1.00 11.73 266 THR A N 1
ATOM 1995 C CA . THR A 1 272 ? -6.380 23.026 1.819 1.00 12.36 266 THR A CA 1
ATOM 1996 C C . THR A 1 272 ? -7.664 22.582 2.496 1.00 13.01 266 THR A C 1
ATOM 1997 O O . THR A 1 272 ? -7.992 21.391 2.501 1.00 13.11 266 THR A O 1
ATOM 2001 N N . GLN A 1 273 ? -8.387 23.538 3.077 1.00 13.29 267 GLN A N 1
ATOM 2002 C CA . GLN A 1 273 ? -9.676 23.232 3.674 1.00 14.10 267 GLN A CA 1
ATOM 2003 C C . GLN A 1 273 ? -10.722 23.305 2.585 1.00 15.04 267 GLN A C 1
ATOM 2004 O O . GLN A 1 273 ? -10.711 24.247 1.795 1.00 16.00 267 GLN A O 1
ATOM 2010 N N . GLY A 1 274 ? -11.602 22.308 2.519 1.00 14.96 268 GLY A N 1
ATOM 2011 C CA . GLY A 1 274 ? -12.731 22.341 1.592 1.00 15.47 268 GLY A CA 1
ATOM 2012 C C . GLY A 1 274 ? -14.041 22.507 2.335 1.00 16.10 268 GLY A C 1
ATOM 2013 O O . GLY A 1 274 ? -14.062 22.922 3.504 1.00 15.92 268 GLY A O 1
ATOM 2014 N N . GLY A 1 275 ? -15.134 22.192 1.653 1.00 16.38 269 GLY A N 1
ATOM 2015 C CA . GLY A 1 275 ? -16.471 22.274 2.248 1.00 17.73 269 GLY A CA 1
ATOM 2016 C C . GLY A 1 275 ? -16.828 20.962 2.906 1.00 18.56 269 GLY A C 1
ATOM 2017 O O . GLY A 1 275 ? -16.081 19.981 2.795 1.00 18.71 269 GLY A O 1
ATOM 2018 N N . THR A 1 276 ? -17.978 20.930 3.575 1.00 18.86 270 THR A N 1
ATOM 2019 C CA . THR A 1 276 ? -18.451 19.711 4.241 1.00 19.37 270 THR A CA 1
ATOM 2020 C C . THR A 1 276 ? -19.481 18.915 3.434 1.00 19.53 270 THR A C 1
ATOM 2021 O O . THR A 1 276 ? -19.790 17.777 3.775 1.00 20.00 270 THR A O 1
ATOM 2025 N N . SER A 1 277 ? -20.011 19.518 2.373 1.00 20.55 271 SER A N 1
ATOM 2026 C CA . SER A 1 277 ? -21.029 18.863 1.551 1.00 21.30 271 SER A CA 1
ATOM 2027 C C . SER A 1 277 ? -20.414 17.913 0.523 1.00 20.90 271 SER A C 1
ATOM 2028 O O . SER A 1 277 ? -19.336 18.186 -0.010 1.00 21.02 271 SER A O 1
ATOM 2031 N N . ASN A 1 278 ? -21.093 16.803 0.237 1.00 21.09 272 ASN A N 1
ATOM 2032 C CA . ASN A 1 278 ? -20.631 15.886 -0.803 1.00 21.49 272 ASN A CA 1
ATOM 2033 C C . ASN A 1 278 ? -20.871 16.394 -2.232 1.00 22.01 272 ASN A C 1
ATOM 2034 O O . ASN A 1 278 ? -20.483 15.734 -3.198 1.00 22.01 272 ASN A O 1
ATOM 2039 N N . THR A 1 279 ? -21.508 17.555 -2.359 1.00 22.26 273 THR A N 1
ATOM 2040 C CA . THR A 1 279 ? -21.698 18.170 -3.675 1.00 22.89 273 THR A CA 1
ATOM 2041 C C . THR A 1 279 ? -20.864 19.442 -3.809 1.00 22.50 273 THR A C 1
ATOM 2042 O O . THR A 1 279 ? -20.862 20.084 -4.867 1.00 23.16 273 THR A O 1
ATOM 2046 N N . GLY A 1 280 ? -20.144 19.788 -2.745 1.00 21.89 274 GLY A N 1
ATOM 2047 C CA . GLY A 1 280 ? -19.328 20.998 -2.711 1.00 21.05 274 GLY A CA 1
ATOM 2048 C C . GLY A 1 280 ? -17.868 20.813 -3.082 1.00 20.67 274 GLY A C 1
ATOM 2049 O O . GLY A 1 280 ? -17.471 19.799 -3.643 1.00 21.24 274 GLY A O 1
ATOM 2050 N N . ALA A 1 281 ? -17.064 21.818 -2.771 1.00 19.42 275 ALA A N 1
ATOM 2051 C CA . ALA A 1 281 ? -15.648 21.797 -3.089 1.00 18.26 275 ALA A CA 1
ATOM 2052 C C . ALA A 1 281 ? -14.981 20.772 -2.163 1.00 17.48 275 ALA A C 1
ATOM 2053 O O . ALA A 1 281 ? -15.268 20.748 -0.968 1.00 17.76 275 ALA A O 1
ATOM 2055 N N . GLN A 1 282 ? -14.138 19.902 -2.726 1.00 16.32 276 GLN A N 1
ATOM 2056 C CA . GLN A 1 282 ? -13.386 18.941 -1.908 1.00 14.99 276 GLN A CA 1
ATOM 2057 C C . GLN A 1 282 ? -12.012 19.483 -1.535 1.00 14.56 276 GLN A C 1
ATOM 2058 O O . GLN A 1 282 ? -11.227 19.870 -2.402 1.00 14.06 276 GLN A O 1
ATOM 2064 N N . GLY A 1 283 ? -11.712 19.489 -0.241 1.00 13.76 277 GLY A N 1
ATOM 2065 C CA . GLY A 1 283 ? -10.380 19.811 0.204 1.00 12.52 277 GLY A CA 1
ATOM 2066 C C . GLY A 1 283 ? -9.762 18.598 0.872 1.00 11.60 277 GLY A C 1
ATOM 2067 O O . GLY A 1 283 ? -10.082 17.448 0.533 1.00 10.57 277 GLY A O 1
ATOM 2068 N N . VAL A 1 284 ? -8.862 18.870 1.814 1.00 11.06 278 VAL A N 1
ATOM 2069 C CA . VAL A 1 284 ? -8.245 17.825 2.633 1.00 10.43 278 VAL A CA 1
ATOM 2070 C C . VAL A 1 284 ? -9.258 17.427 3.715 1.00 10.08 278 VAL A C 1
ATOM 2071 O O . VAL A 1 284 ? -9.586 18.203 4.604 1.00 11.55 278 VAL A O 1
ATOM 2075 N N . GLY A 1 285 ? -9.793 16.219 3.596 1.00 9.44 279 GLY A N 1
ATOM 2076 C CA . GLY A 1 285 ? -10.676 15.708 4.608 1.00 9.52 279 GLY A CA 1
ATOM 2077 C C . GLY A 1 285 ? -9.972 15.413 5.925 1.00 9.14 279 GLY A C 1
ATOM 2078 O O . GLY A 1 285 ? -10.468 15.769 6.984 1.00 8.69 279 GLY A O 1
ATOM 2079 N N . ALA A 1 286 ? -8.824 14.736 5.871 1.00 9.72 280 ALA A N 1
ATOM 2080 C CA . ALA A 1 286 ? -8.233 14.229 7.114 1.00 8.96 280 ALA A CA 1
ATOM 2081 C C . ALA A 1 286 ? -6.763 13.928 6.976 1.00 9.27 280 ALA A C 1
ATOM 2082 O O . ALA A 1 286 ? -6.324 13.366 5.980 1.00 8.93 280 ALA A O 1
ATOM 2084 N N . GLU A 1 287 ? -5.984 14.345 7.969 1.00 9.31 281 GLU A N 1
ATOM 2085 C CA . GLU A 1 287 ? -4.601 13.933 8.039 1.00 9.48 281 GLU A CA 1
ATOM 2086 C C . GLU A 1 287 ? -4.382 13.359 9.419 1.00 9.42 281 GLU A C 1
ATOM 2087 O O . GLU A 1 287 ? -4.843 13.928 10.411 1.00 9.56 281 GLU A O 1
ATOM 2093 N N . ALA A 1 288 ? -3.656 12.251 9.462 1.00 8.35 282 ALA A N 1
ATOM 2094 C CA . ALA A 1 288 ? -3.256 11.624 10.718 1.00 8.93 282 ALA A CA 1
ATOM 2095 C C . ALA A 1 288 ? -1.738 11.584 10.651 1.00 8.75 282 ALA A C 1
ATOM 2096 O O . ALA A 1 288 ? -1.178 10.997 9.722 1.00 8.62 282 ALA A O 1
ATOM 2098 N N . ILE A 1 289 ? -1.064 12.267 11.589 1.00 9.27 283 ILE A N 1
ATOM 2099 C CA . ILE A 1 289 ? 0.383 12.377 11.558 1.00 9.53 283 ILE A CA 1
ATOM 2100 C C . ILE A 1 289 ? 1.008 11.801 12.840 1.00 10.04 283 ILE A C 1
ATOM 2101 O O . ILE A 1 289 ? 0.697 12.264 13.937 1.00 9.88 283 ILE A O 1
ATOM 2106 N N . ILE A 1 290 ? 1.901 10.824 12.680 1.00 10.40 284 ILE A N 1
ATOM 2107 C CA . ILE A 1 290 ? 2.473 10.087 13.831 1.00 10.50 284 ILE A CA 1
ATOM 2108 C C . ILE A 1 290 ? 3.993 10.051 13.734 1.00 11.57 284 ILE A C 1
ATOM 2109 O O . ILE A 1 290 ? 4.529 9.761 12.665 1.00 11.75 284 ILE A O 1
ATOM 2114 N N . ASP A 1 291 ? 4.673 10.336 14.857 1.00 12.03 285 ASP A N 1
ATOM 2115 C CA . ASP A 1 291 ? 6.138 10.347 14.942 1.00 12.06 285 ASP A CA 1
ATOM 2116 C C . ASP A 1 291 ? 6.739 11.350 13.958 1.00 12.97 285 ASP A C 1
ATOM 2117 O O . ASP A 1 291 ? 7.242 10.967 12.917 1.00 14.36 285 ASP A O 1
ATOM 2122 N N . ALA A 1 292 ? 6.632 12.640 14.255 1.00 12.73 286 ALA A N 1
ATOM 2123 C CA . ALA A 1 292 ? 7.234 13.643 13.378 1.00 12.47 286 ALA A CA 1
ATOM 2124 C C . ALA A 1 292 ? 8.297 14.423 14.139 1.00 12.35 286 ALA A C 1
ATOM 2125 O O . ALA A 1 292 ? 8.210 14.592 15.360 1.00 11.95 286 ALA A O 1
ATOM 2127 N N . VAL A 1 293 ? 9.305 14.880 13.410 1.00 11.95 287 VAL A N 1
ATOM 2128 C CA . VAL A 1 293 ? 10.316 15.759 14.007 1.00 12.30 287 VAL A CA 1
ATOM 2129 C C . VAL A 1 293 ? 10.405 16.985 13.117 1.00 12.08 287 VAL A C 1
ATOM 2130 O O . VAL A 1 293 ? 10.680 16.868 11.920 1.00 12.54 287 VAL A O 1
ATOM 2134 N N . VAL A 1 294 ? 10.145 18.155 13.700 1.00 11.86 288 VAL A N 1
ATOM 2135 C CA . VAL A 1 294 ? 10.079 19.398 12.933 1.00 12.10 288 VAL A CA 1
ATOM 2136 C C . VAL A 1 294 ? 11.039 20.385 13.578 1.00 12.52 288 VAL A C 1
ATOM 2137 O O . VAL A 1 294 ? 11.001 20.564 14.808 1.00 12.88 288 VAL A O 1
ATOM 2141 N N . THR A 1 295 ? 11.895 21.007 12.768 1.00 12.88 289 THR A N 1
ATOM 2142 C CA . THR A 1 295 ? 12.918 21.914 13.310 1.00 13.56 289 THR A CA 1
ATOM 2143 C C . THR A 1 295 ? 13.034 23.186 12.499 1.00 13.96 289 THR A C 1
ATOM 2144 O O . THR A 1 295 ? 12.980 23.154 11.261 1.00 13.11 289 THR A O 1
ATOM 2148 N N . ASN A 1 296 ? 13.171 24.313 13.200 1.00 13.70 290 ASN A N 1
ATOM 2149 C CA . ASN A 1 296 ? 13.412 25.606 12.556 1.00 15.28 290 ASN A CA 1
ATOM 2150 C C . ASN A 1 296 ? 12.494 25.856 11.381 1.00 14.94 290 ASN A C 1
ATOM 2151 O O . ASN A 1 296 ? 12.949 26.196 10.279 1.00 14.63 290 ASN A O 1
ATOM 2156 N N . THR A 1 297 ? 11.200 25.674 11.621 1.00 14.74 291 THR A N 1
ATOM 2157 C CA . THR A 1 297 ? 10.186 25.801 10.596 1.00 14.29 291 THR A CA 1
ATOM 2158 C C . THR A 1 297 ? 9.133 26.736 11.152 1.00 14.53 291 THR A C 1
ATOM 2159 O O . THR A 1 297 ? 8.782 26.619 12.317 1.00 14.52 291 THR A O 1
ATOM 2163 N N . GLN A 1 298 ? 8.639 27.679 10.345 1.00 14.80 292 GLN A N 1
ATOM 2164 C CA . GLN A 1 298 ? 7.750 28.700 10.899 1.00 15.24 292 GLN A CA 1
ATOM 2165 C C . GLN A 1 298 ? 6.392 28.133 11.350 1.00 14.92 292 GLN A C 1
ATOM 2166 O O . GLN A 1 298 ? 5.926 28.439 12.451 1.00 14.73 292 GLN A O 1
ATOM 2172 N N . THR A 1 299 ? 5.765 27.310 10.508 1.00 14.35 293 THR A N 1
ATOM 2173 C CA . THR A 1 299 ? 4.485 26.677 10.850 1.00 13.93 293 THR A CA 1
ATOM 2174 C C . THR A 1 299 ? 4.551 25.204 10.489 1.00 13.14 293 THR A C 1
ATOM 2175 O O . THR A 1 299 ? 4.843 24.864 9.348 1.00 12.80 293 THR A O 1
ATOM 2179 N N . PHE A 1 300 ? 4.274 24.341 11.455 1.00 12.29 294 PHE A N 1
ATOM 2180 C CA . PHE A 1 300 ? 4.228 22.900 11.200 1.00 11.72 294 PHE A CA 1
ATOM 2181 C C . PHE A 1 300 ? 3.017 22.512 10.326 1.00 12.10 294 PHE A C 1
ATOM 2182 O O . PHE A 1 300 ? 3.194 21.989 9.214 1.00 12.42 294 PHE A O 1
ATOM 2190 N N . VAL A 1 301 ? 1.803 22.758 10.813 1.00 12.01 295 VAL A N 1
ATOM 2191 C CA . VAL A 1 301 ? 0.590 22.492 10.023 1.00 12.26 295 VAL A CA 1
ATOM 2192 C C . VAL A 1 301 ? -0.223 23.774 9.830 1.00 12.51 295 VAL A C 1
ATOM 2193 O O . VAL A 1 301 ? -0.611 24.430 10.804 1.00 12.66 295 VAL A O 1
ATOM 2197 N N . ARG A 1 302 ? -0.512 24.108 8.579 1.00 12.18 296 ARG A N 1
ATOM 2198 C CA . ARG A 1 302 ? -1.275 25.308 8.271 1.00 12.66 296 ARG A CA 1
ATOM 2199 C C . ARG A 1 302 ? -2.529 24.905 7.510 1.00 13.17 296 ARG A C 1
ATOM 2200 O O . ARG A 1 302 ? -2.436 24.238 6.471 1.00 13.50 296 ARG A O 1
ATOM 2208 N N . TRP A 1 303 ? -3.688 25.260 8.060 1.00 12.72 297 TRP A N 1
ATOM 2209 C CA . TRP A 1 303 ? -4.959 25.055 7.352 1.00 13.86 297 TRP A CA 1
ATOM 2210 C C . TRP A 1 303 ? -5.274 26.322 6.579 1.00 14.12 297 TRP A C 1
ATOM 2211 O O . TRP A 1 303 ? -4.975 27.436 7.051 1.00 14.77 297 TRP A O 1
ATOM 2222 N N . SER A 1 304 ? -5.882 26.169 5.399 1.00 14.55 298 SER A N 1
ATOM 2223 C CA . SER A 1 304 ? -6.147 27.313 4.517 1.00 14.79 298 SER A CA 1
ATOM 2224 C C . SER A 1 304 ? -7.311 28.185 5.030 1.00 15.25 298 SER A C 1
ATOM 2225 O O . SER A 1 304 ? -7.426 29.354 4.666 1.00 15.96 298 SER A O 1
ATOM 2228 N N . GLY A 1 305 ? -8.157 27.605 5.873 1.00 15.64 299 GLY A N 1
ATOM 2229 C CA . GLY A 1 305 ? -9.241 28.335 6.516 1.00 15.75 299 GLY A CA 1
ATOM 2230 C C . GLY A 1 305 ? -9.475 27.812 7.922 1.00 16.48 299 GLY A C 1
ATOM 2231 O O . GLY A 1 305 ? -8.970 26.743 8.290 1.00 16.28 299 GLY A O 1
ATOM 2232 N N . ALA A 1 306 ? -10.258 28.558 8.701 1.00 16.87 300 ALA A N 1
ATOM 2233 C CA . ALA A 1 306 ? -10.488 28.238 10.102 1.00 17.98 300 ALA A CA 1
ATOM 2234 C C . ALA A 1 306 ? -11.653 27.278 10.256 1.00 18.54 300 ALA A C 1
ATOM 2235 O O . ALA A 1 306 ? -12.487 27.162 9.361 1.00 17.63 300 ALA A O 1
ATOM 2237 N N . SER A 1 307 ? -11.700 26.593 11.396 1.00 19.70 301 SER A N 1
ATOM 2238 C CA . SER A 1 307 ? -12.838 25.762 11.741 1.00 21.27 301 SER A CA 1
ATOM 2239 C C . SER A 1 307 ? -13.624 26.469 12.840 1.00 23.16 301 SER A C 1
ATOM 2240 O O . SER A 1 307 ? -13.042 26.974 13.803 1.00 24.36 301 SER A O 1
ATOM 2243 N N . SER A 1 308 ? -14.938 26.505 12.677 1.00 24.38 302 SER A N 1
ATOM 2244 C CA . SER A 1 308 ? -15.822 27.274 13.539 1.00 25.83 302 SER A CA 1
ATOM 2245 C C . SER A 1 308 ? -16.767 26.352 14.311 1.00 25.40 302 SER A C 1
ATOM 2246 O O . SER A 1 308 ? -17.971 26.307 14.039 1.00 26.38 302 SER A O 1
ATOM 2249 N N . GLY A 1 309 ? -16.218 25.613 15.269 1.00 24.49 303 GLY A N 1
ATOM 2250 C CA . GLY A 1 309 ? -17.045 24.826 16.174 1.00 23.38 303 GLY A CA 1
ATOM 2251 C C . GLY A 1 309 ? -17.739 23.615 15.580 1.00 22.78 303 GLY A C 1
ATOM 2252 O O . GLY A 1 309 ? -18.557 22.982 16.254 1.00 23.30 303 GLY A O 1
ATOM 2253 N N . HIS A 1 310 ? -17.410 23.282 14.330 1.00 21.38 304 HIS A N 1
ATOM 2254 C CA . HIS A 1 310 ? -17.808 22.007 13.727 1.00 20.36 304 HIS A CA 1
ATOM 2255 C C . HIS A 1 310 ? -16.701 21.485 12.826 1.00 18.69 304 HIS A C 1
ATOM 2256 O O . HIS A 1 310 ? -15.847 22.251 12.356 1.00 18.28 304 HIS A O 1
ATOM 2263 N N . LEU A 1 311 ? -16.729 20.179 12.582 1.00 16.90 305 LEU A N 1
ATOM 2264 C CA . LEU A 1 311 ? -15.754 19.536 11.699 1.00 15.53 305 LEU A CA 1
ATOM 2265 C C . LEU A 1 311 ? -15.740 20.132 10.299 1.00 14.71 305 LEU A C 1
ATOM 2266 O O . LEU A 1 311 ? -16.779 20.272 9.665 1.00 15.43 305 LEU A O 1
ATOM 2271 N N . GLN A 1 312 ? -14.550 20.454 9.821 1.00 13.97 306 GLN A N 1
ATOM 2272 C CA . GLN A 1 312 ? -14.352 20.858 8.439 1.00 13.69 306 GLN A CA 1
ATOM 2273 C C . GLN A 1 312 ? -12.866 20.696 8.175 1.00 12.92 306 GLN A C 1
ATOM 2274 O O . GLN A 1 312 ? -12.118 21.673 8.125 1.00 12.75 306 GLN A O 1
ATOM 2280 N N . GLY A 1 313 ? -12.457 19.435 8.032 1.00 12.12 307 GLY A N 1
ATOM 2281 C CA . GLY A 1 313 ? -11.046 19.058 7.899 1.00 11.81 307 GLY A CA 1
ATOM 2282 C C . GLY A 1 313 ? -10.529 18.563 9.240 1.00 11.67 307 GLY A C 1
ATOM 2283 O O . GLY A 1 313 ? -10.460 19.319 10.225 1.00 12.61 307 GLY A O 1
ATOM 2284 N N . SER A 1 314 ? -10.168 17.286 9.272 1.00 10.98 308 SER A N 1
ATOM 2285 C CA . SER A 1 314 ? -9.736 16.606 10.496 1.00 10.62 308 SER A CA 1
ATOM 2286 C C . SER A 1 314 ? -8.217 16.578 10.576 1.00 10.07 308 SER A C 1
ATOM 2287 O O . SER A 1 314 ? -7.527 16.457 9.547 1.00 10.05 308 SER A O 1
ATOM 2290 N N . LEU A 1 315 ? -7.695 16.671 11.799 1.00 10.02 309 LEU A N 1
ATOM 2291 C CA . LEU A 1 315 ? -6.254 16.508 12.047 1.00 9.39 309 LEU A CA 1
ATOM 2292 C C . LEU A 1 315 ? -6.018 15.717 13.346 1.00 9.63 309 LEU A C 1
ATOM 2293 O O . LEU A 1 315 ? -6.634 16.004 14.369 1.00 9.97 309 LEU A O 1
ATOM 2298 N N . VAL A 1 316 ? -5.162 14.700 13.290 1.00 9.50 310 VAL A N 1
ATOM 2299 C CA . VAL A 1 316 ? -4.727 13.993 14.515 1.00 9.19 310 VAL A CA 1
ATOM 2300 C C . VAL A 1 316 ? -3.225 14.002 14.516 1.00 9.43 310 VAL A C 1
ATOM 2301 O O . VAL A 1 316 ? -2.600 13.623 13.512 1.00 8.95 310 VAL A O 1
ATOM 2305 N N . LEU A 1 317 ? -2.650 14.474 15.627 1.00 9.10 311 LEU A N 1
ATOM 2306 C CA . LEU A 1 317 ? -1.207 14.562 15.790 1.00 8.94 311 LEU A CA 1
ATOM 2307 C C . LEU A 1 317 ? -0.808 13.652 16.929 1.00 8.98 311 LEU A C 1
ATOM 2308 O O . LEU A 1 317 ? -1.389 13.743 18.010 1.00 9.59 311 LEU A O 1
ATOM 2313 N N . ASN A 1 318 ? 0.207 12.816 16.710 1.00 9.03 312 ASN A N 1
ATOM 2314 C CA . ASN A 1 318 ? 0.690 11.912 17.756 1.00 9.23 312 ASN A CA 1
ATOM 2315 C C . ASN A 1 318 ? 2.227 11.871 17.788 1.00 10.02 312 ASN A C 1
ATOM 2316 O O . ASN A 1 318 ? 2.878 11.497 16.797 1.00 9.60 312 ASN A O 1
ATOM 2321 N N . ASN A 1 319 ? 2.798 12.264 18.928 1.00 9.71 313 ASN A N 1
ATOM 2322 C CA . ASN A 1 319 ? 4.253 12.248 19.130 1.00 10.72 313 ASN A CA 1
ATOM 2323 C C . ASN A 1 319 ? 4.997 13.143 18.157 1.00 10.26 313 ASN A C 1
ATOM 2324 O O . ASN A 1 319 ? 5.806 12.679 17.344 1.00 10.89 313 ASN A O 1
ATOM 2329 N N . ILE A 1 320 ? 4.708 14.437 18.226 1.00 11.06 314 ILE A N 1
ATOM 2330 C CA . ILE A 1 320 ? 5.337 15.407 17.344 1.00 11.43 314 ILE A CA 1
ATOM 2331 C C . ILE A 1 320 ? 6.411 16.187 18.122 1.00 12.49 314 ILE A C 1
ATOM 2332 O O . ILE A 1 320 ? 6.098 16.863 19.090 1.00 13.20 314 ILE A O 1
ATOM 2337 N N . GLN A 1 321 ? 7.663 16.076 17.704 1.00 12.50 315 GLN A N 1
ATOM 2338 C CA . GLN A 1 321 ? 8.748 16.785 18.394 1.00 13.60 315 GLN A CA 1
ATOM 2339 C C . GLN A 1 321 ? 9.059 18.044 17.627 1.00 13.55 315 GLN A C 1
ATOM 2340 O O . GLN A 1 321 ? 9.503 17.979 16.471 1.00 14.03 315 GLN A O 1
ATOM 2346 N N . LEU A 1 322 ? 8.834 19.190 18.264 1.00 13.54 316 LEU A N 1
ATOM 2347 C CA . LEU A 1 322 ? 9.087 20.476 17.629 1.00 12.88 316 LEU A CA 1
ATOM 2348 C C . LEU A 1 322 ? 10.302 21.111 18.280 1.00 12.89 316 LEU A C 1
ATOM 2349 O O . LEU A 1 322 ? 10.413 21.110 19.505 1.00 12.51 316 LEU A O 1
ATOM 2354 N N . THR A 1 323 ? 11.172 21.686 17.457 1.00 13.02 317 THR A N 1
ATOM 2355 C CA . THR A 1 323 ? 12.282 22.501 17.957 1.00 13.21 317 THR A CA 1
ATOM 2356 C C . THR A 1 323 ? 12.301 23.808 17.171 1.00 13.28 317 THR A C 1
ATOM 2357 O O . THR A 1 323 ? 12.496 23.808 15.947 1.00 12.31 317 THR A O 1
ATOM 2361 N N . ASN A 1 324 ? 12.096 24.921 17.881 1.00 13.38 318 ASN A N 1
ATOM 2362 C CA . ASN A 1 324 ? 12.007 26.256 17.277 1.00 14.77 318 ASN A CA 1
ATOM 2363 C C . ASN A 1 324 ? 11.008 26.294 16.106 1.00 13.93 318 ASN A C 1
ATOM 2364 O O . ASN A 1 324 ? 11.362 26.627 14.966 1.00 13.83 318 ASN A O 1
ATOM 2369 N N . VAL A 1 325 ? 9.770 25.887 16.398 1.00 13.39 319 VAL A N 1
ATOM 2370 C CA . VAL A 1 325 ? 8.679 25.921 15.422 1.00 12.92 319 VAL A CA 1
ATOM 2371 C C . VAL A 1 325 ? 7.560 26.764 16.037 1.00 13.13 319 VAL A C 1
ATOM 2372 O O . VAL A 1 325 ? 6.770 26.258 16.820 1.00 13.17 319 VAL A O 1
ATOM 2376 N N . PRO A 1 326 ? 7.540 28.076 15.735 1.00 13.66 320 PRO A N 1
ATOM 2377 C CA . PRO A 1 326 ? 6.662 29.014 16.450 1.00 14.14 320 PRO A CA 1
ATOM 2378 C C . PRO A 1 326 ? 5.194 28.621 16.475 1.00 13.89 320 PRO A C 1
ATOM 2379 O O . PRO A 1 326 ? 4.561 28.745 17.512 1.00 14.15 320 PRO A O 1
ATOM 2383 N N . VAL A 1 327 ? 4.666 28.140 15.348 1.00 12.89 321 VAL A N 1
ATOM 2384 C CA . VAL A 1 327 ? 3.256 27.777 15.245 1.00 12.19 321 VAL A CA 1
ATOM 2385 C C . VAL A 1 327 ? 3.111 26.287 14.954 1.00 11.94 321 VAL A C 1
ATOM 2386 O O . VAL A 1 327 ? 3.475 25.843 13.876 1.00 11.79 321 VAL A O 1
ATOM 2390 N N . ALA A 1 328 ? 2.593 25.516 15.911 1.00 11.99 322 ALA A N 1
ATOM 2391 C CA . ALA A 1 328 ? 2.328 24.089 15.672 1.00 12.68 322 ALA A CA 1
ATOM 2392 C C . ALA A 1 328 ? 1.186 23.873 14.666 1.00 12.78 322 ALA A C 1
ATOM 2393 O O . ALA A 1 328 ? 1.341 23.130 13.693 1.00 13.73 322 ALA A O 1
ATOM 2395 N N . VAL A 1 329 ? 0.030 24.482 14.936 1.00 12.74 323 VAL A N 1
ATOM 2396 C CA . VAL A 1 329 ? -1.116 24.423 14.037 1.00 13.63 323 VAL A CA 1
ATOM 2397 C C . VAL A 1 329 ? -1.639 25.843 13.878 1.00 14.40 323 VAL A C 1
ATOM 2398 O O . VAL A 1 329 ? -1.934 26.526 14.870 1.00 14.33 323 VAL A O 1
ATOM 2402 N N . GLY A 1 330 ? -1.729 26.283 12.630 1.00 15.02 324 GLY A N 1
ATOM 2403 C CA . GLY A 1 330 ? -2.168 27.649 12.336 1.00 15.60 324 GLY A CA 1
ATOM 2404 C C . GLY A 1 330 ? -3.100 27.713 11.152 1.00 15.92 324 GLY A C 1
ATOM 2405 O O . GLY A 1 330 ? -3.271 26.741 10.410 1.00 15.11 324 GLY A O 1
ATOM 2406 N N . VAL A 1 331 ? -3.718 28.872 10.980 1.00 16.30 325 VAL A N 1
ATOM 2407 C CA . VAL A 1 331 ? -4.587 29.111 9.839 1.00 17.05 325 VAL A CA 1
ATOM 2408 C C . VAL A 1 331 ? -3.879 30.144 8.965 1.00 17.52 325 VAL A C 1
ATOM 2409 O O . VAL A 1 331 ? -3.338 31.121 9.481 1.00 17.32 325 VAL A O 1
ATOM 2413 N N . LYS A 1 332 ? -3.882 29.912 7.653 1.00 18.39 326 LYS A N 1
ATOM 2414 C CA . LYS A 1 332 ? -3.237 30.795 6.691 1.00 19.87 326 LYS A CA 1
ATOM 2415 C C . LYS A 1 332 ? -3.901 32.162 6.727 1.00 20.74 326 LYS A C 1
ATOM 2416 O O . LYS A 1 332 ? -5.107 32.275 6.484 1.00 21.12 326 LYS A O 1
ATOM 2422 N N . GLY A 1 333 ? -3.115 33.190 7.043 1.00 21.57 327 GLY A N 1
ATOM 2423 C CA . GLY A 1 333 ? -3.650 34.552 7.212 1.00 22.35 327 GLY A CA 1
ATOM 2424 C C . GLY A 1 333 ? -4.691 34.635 8.312 1.00 22.85 327 GLY A C 1
ATOM 2425 O O . GLY A 1 333 ? -5.659 35.415 8.231 1.00 23.64 327 GLY A O 1
ATOM 2426 N N . GLY A 1 334 ? -4.493 33.833 9.354 1.00 21.94 328 GLY A N 1
ATOM 2427 C CA . GLY A 1 334 ? -5.466 33.719 10.426 1.00 21.93 328 GLY A CA 1
ATOM 2428 C C . GLY A 1 334 ? -4.759 33.389 11.716 1.00 21.65 328 GLY A C 1
ATOM 2429 O O . GLY A 1 334 ? -3.532 33.446 11.775 1.00 21.38 328 GLY A O 1
ATOM 2430 N N . PRO A 1 335 ? -5.528 33.008 12.746 1.00 21.72 329 PRO A N 1
ATOM 2431 C CA . PRO A 1 335 ? -4.966 32.788 14.077 1.00 21.62 329 PRO A CA 1
ATOM 2432 C C . PRO A 1 335 ? -4.148 31.508 14.224 1.00 20.93 329 PRO A C 1
ATOM 2433 O O . PRO A 1 335 ? -4.311 30.553 13.454 1.00 21.01 329 PRO A O 1
ATOM 2437 N N . THR A 1 336 ? -3.262 31.515 15.214 1.00 19.65 330 THR A N 1
ATOM 2438 C CA . THR A 1 336 ? -2.625 30.308 15.706 1.00 19.19 330 THR A CA 1
ATOM 2439 C C . THR A 1 336 ? -3.688 29.469 16.409 1.00 18.71 330 THR A C 1
ATOM 2440 O O . THR A 1 336 ? -4.459 29.982 17.224 1.00 19.05 330 THR A O 1
ATOM 2444 N N . VAL A 1 337 ? -3.745 28.182 16.075 1.00 17.98 331 VAL A N 1
ATOM 2445 C CA . VAL A 1 337 ? -4.641 27.237 16.724 1.00 17.14 331 VAL A CA 1
ATOM 2446 C C . VAL A 1 337 ? -3.918 26.500 17.853 1.00 17.24 331 VAL A C 1
ATOM 2447 O O . VAL A 1 337 ? -4.465 26.358 18.945 1.00 17.93 331 VAL A O 1
ATOM 2451 N N . LEU A 1 338 ? -2.703 26.024 17.587 1.00 16.14 332 LEU A N 1
ATOM 2452 C CA . LEU A 1 338 ? -1.866 25.455 18.629 1.00 15.70 332 LEU A CA 1
ATOM 2453 C C . LEU A 1 338 ? -0.484 26.121 18.594 1.00 15.97 332 LEU A C 1
ATOM 2454 O O . LEU A 1 338 ? 0.234 26.055 17.595 1.00 15.23 332 LEU A O 1
ATOM 2459 N N . ALA A 1 339 ? -0.119 26.768 19.694 1.00 15.71 333 ALA A N 1
ATOM 2460 C CA . ALA A 1 339 ? 1.202 27.380 19.802 1.00 16.63 333 ALA A CA 1
ATOM 2461 C C . ALA A 1 339 ? 2.294 26.315 19.753 1.00 16.47 333 ALA A C 1
ATOM 2462 O O . ALA A 1 339 ? 2.129 25.211 20.273 1.00 16.84 333 ALA A O 1
ATOM 2464 N N . GLY A 1 340 ? 3.395 26.632 19.085 1.00 17.09 334 GLY A N 1
ATOM 2465 C CA . GLY A 1 340 ? 4.544 25.739 19.069 1.00 17.67 334 GLY A CA 1
ATOM 2466 C C . GLY A 1 340 ? 5.630 26.215 20.017 1.00 18.06 334 GLY A C 1
ATOM 2467 O O . GLY A 1 340 ? 5.362 26.482 21.196 1.00 19.52 334 GLY A O 1
ATOM 2468 N N . GLY A 1 341 ? 6.849 26.331 19.490 1.00 17.93 335 GLY A N 1
ATOM 2469 C CA . GLY A 1 341 ? 8.038 26.647 20.260 1.00 17.37 335 GLY A CA 1
ATOM 2470 C C . GLY A 1 341 ? 8.977 25.460 20.184 1.00 17.14 335 GLY A C 1
ATOM 2471 O O . GLY A 1 341 ? 9.322 24.989 19.104 1.00 16.48 335 GLY A O 1
ATOM 2472 N N . THR A 1 342 ? 9.372 24.967 21.351 1.00 16.67 336 THR A N 1
ATOM 2473 C CA . THR A 1 342 ? 10.137 23.733 21.448 1.00 16.07 336 THR A CA 1
ATOM 2474 C C . THR A 1 342 ? 9.387 22.902 22.465 1.00 16.57 336 THR A C 1
ATOM 2475 O O . THR A 1 342 ? 9.273 23.280 23.631 1.00 16.77 336 THR A O 1
ATOM 2479 N N . THR A 1 343 ? 8.836 21.784 22.008 1.00 16.32 337 THR A N 1
ATOM 2480 C CA . THR A 1 343 ? 7.966 20.977 22.847 1.00 16.43 337 THR A CA 1
ATOM 2481 C C . THR A 1 343 ? 7.683 19.670 22.129 1.00 16.13 337 THR A C 1
ATOM 2482 O O . THR A 1 343 ? 8.028 19.522 20.955 1.00 15.96 337 THR A O 1
ATOM 2486 N N . THR A 1 344 ? 7.102 18.722 22.849 1.00 14.86 338 THR A N 1
ATOM 2487 C CA . THR A 1 344 ? 6.641 17.478 22.235 1.00 14.97 338 THR A CA 1
ATOM 2488 C C . THR A 1 344 ? 5.133 17.413 22.420 1.00 14.78 338 THR A C 1
ATOM 2489 O O . THR A 1 344 ? 4.623 17.488 23.554 1.00 15.08 338 THR A O 1
ATOM 2493 N N . ILE A 1 345 ? 4.427 17.290 21.301 1.00 13.65 339 ILE A N 1
ATOM 2494 C CA . ILE A 1 345 ? 2.982 17.128 21.314 1.00 13.09 339 ILE A CA 1
ATOM 2495 C C . ILE A 1 345 ? 2.680 15.644 21.426 1.00 12.62 339 ILE A C 1
ATOM 2496 O O . ILE A 1 345 ? 3.055 14.872 20.540 1.00 12.12 339 ILE A O 1
ATOM 2501 N N . ASN A 1 346 ? 2.012 15.248 22.513 1.00 11.25 340 ASN A N 1
ATOM 2502 C CA . ASN A 1 346 ? 1.701 13.839 22.703 1.00 10.93 340 ASN A CA 1
ATOM 2503 C C . ASN A 1 346 ? 0.549 13.450 21.786 1.00 10.53 340 ASN A C 1
ATOM 2504 O O . ASN A 1 346 ? 0.746 12.769 20.786 1.00 11.46 340 ASN A O 1
ATOM 2509 N N . SER A 1 347 ? -0.655 13.884 22.131 1.00 10.64 341 SER A N 1
ATOM 2510 C CA . SER A 1 347 ? -1.844 13.578 21.326 1.00 11.44 341 SER A CA 1
ATOM 2511 C C . SER A 1 347 ? -2.732 14.805 21.236 1.00 12.22 341 SER A C 1
ATOM 2512 O O . SER A 1 347 ? -3.173 15.319 22.261 1.00 12.87 341 SER A O 1
ATOM 2515 N N . TRP A 1 348 ? -3.015 15.246 20.013 1.00 11.67 342 TRP A N 1
ATOM 2516 C CA . TRP A 1 348 ? -3.768 16.483 19.774 1.00 11.86 342 TRP A CA 1
ATOM 2517 C C . TRP A 1 348 ? -4.687 16.233 18.593 1.00 11.50 342 TRP A C 1
ATOM 2518 O O . TRP A 1 348 ? -4.303 15.507 17.663 1.00 10.70 342 TRP A O 1
ATOM 2529 N N . ALA A 1 349 ? -5.878 16.837 18.616 1.00 11.34 343 ALA A N 1
ATOM 2530 C CA . ALA A 1 349 ? -6.841 16.630 17.535 1.00 11.33 343 ALA A CA 1
ATOM 2531 C C . ALA A 1 349 ? -7.671 17.862 17.209 1.00 11.72 343 ALA A C 1
ATOM 2532 O O . ALA A 1 349 ? -7.954 18.699 18.081 1.00 11.52 343 ALA A O 1
ATOM 2534 N N . GLN A 1 350 ? -8.037 17.960 15.933 1.00 11.56 344 GLN A N 1
ATOM 2535 C CA . GLN A 1 350 ? -9.047 18.891 15.460 1.00 11.42 344 GLN A CA 1
ATOM 2536 C C . GLN A 1 350 ? -10.100 18.048 14.740 1.00 10.83 344 GLN A C 1
ATOM 2537 O O . GLN A 1 350 ? -9.793 17.333 13.780 1.00 9.94 344 GLN A O 1
ATOM 2543 N N . GLY A 1 351 ? -11.330 18.126 15.228 1.00 10.64 345 GLY A N 1
ATOM 2544 C CA . GLY A 1 351 ? -12.442 17.363 14.649 1.00 10.72 345 GLY A CA 1
ATOM 2545 C C . GLY A 1 351 ? -13.323 16.791 15.750 1.00 11.21 345 GLY A C 1
ATOM 2546 O O . GLY A 1 351 ? -13.185 17.154 16.921 1.00 11.31 345 GLY A O 1
ATOM 2547 N N . ASN A 1 352 ? -14.205 15.880 15.359 1.00 11.18 346 ASN A N 1
ATOM 2548 C CA . ASN A 1 352 ? -15.195 15.300 16.281 1.00 12.25 346 ASN A CA 1
ATOM 2549 C C . ASN A 1 352 ? -14.652 14.053 16.983 1.00 12.48 346 ASN A C 1
ATOM 2550 O O . ASN A 1 352 ? -14.256 13.070 16.326 1.00 12.57 346 ASN A O 1
ATOM 2555 N N . VAL A 1 353 ? -14.656 14.112 18.307 1.00 11.89 347 VAL A N 1
ATOM 2556 C CA . VAL A 1 353 ? -14.120 13.078 19.184 1.00 11.92 347 VAL A CA 1
ATOM 2557 C C . VAL A 1 353 ? -15.278 12.374 19.879 1.00 12.16 347 VAL A C 1
ATOM 2558 O O . VAL A 1 353 ? -16.233 13.029 20.362 1.00 12.01 347 VAL A O 1
ATOM 2562 N N . TYR A 1 354 ? -15.202 11.043 19.920 1.00 11.68 348 TYR A N 1
ATOM 2563 C CA . TYR A 1 354 ? -16.273 10.196 20.441 1.00 11.68 348 TYR A CA 1
ATOM 2564 C C . TYR A 1 354 ? -15.785 9.213 21.494 1.00 11.87 348 TYR A C 1
ATOM 2565 O O . TYR A 1 354 ? -14.616 8.854 21.505 1.00 11.85 348 TYR A O 1
ATOM 2574 N N . HIS A 1 355 ? -16.695 8.760 22.368 1.00 12.56 349 HIS A N 1
ATOM 2575 C CA . HIS A 1 355 ? -16.352 7.798 23.435 1.00 13.94 349 HIS A CA 1
ATOM 2576 C C . HIS A 1 355 ? -17.487 6.797 23.553 1.00 13.28 349 HIS A C 1
ATOM 2577 O O . HIS A 1 355 ? -18.651 7.200 23.572 1.00 12.62 349 HIS A O 1
ATOM 2584 N N . GLY A 1 356 ? -17.148 5.509 23.620 1.00 12.55 350 GLY A N 1
ATOM 2585 C CA . GLY A 1 356 ? -18.117 4.441 23.855 1.00 12.91 350 GLY A CA 1
ATOM 2586 C C . GLY A 1 356 ? -19.337 4.488 22.952 1.00 12.62 350 GLY A C 1
ATOM 2587 O O . GLY A 1 356 ? -19.217 4.566 21.713 1.00 12.16 350 GLY A O 1
ATOM 2588 N N . THR A 1 357 ? -20.520 4.439 23.564 1.00 12.56 351 THR A N 1
ATOM 2589 C CA . THR A 1 357 ? -21.747 4.424 22.782 1.00 12.74 351 THR A CA 1
ATOM 2590 C C . THR A 1 357 ? -22.414 5.804 22.735 1.00 12.76 351 THR A C 1
ATOM 2591 O O . THR A 1 357 ? -23.589 5.916 22.337 1.00 13.56 351 THR A O 1
ATOM 2595 N N . ASN A 1 358 ? -21.665 6.847 23.106 1.00 12.45 352 ASN A N 1
ATOM 2596 C CA . ASN A 1 358 ? -22.148 8.224 22.975 1.00 12.52 352 ASN A CA 1
ATOM 2597 C C . ASN A 1 358 ? -22.063 8.683 21.501 1.00 13.55 352 ASN A C 1
ATOM 2598 O O . ASN A 1 358 ? -20.974 8.980 21.007 1.00 14.14 352 ASN A O 1
ATOM 2603 N N . GLY A 1 359 ? -23.206 8.746 20.813 1.00 12.65 353 GLY A N 1
ATOM 2604 C CA . GLY A 1 359 ? -23.229 9.100 19.385 1.00 13.02 353 GLY A CA 1
ATOM 2605 C C . GLY A 1 359 ? -23.082 10.584 19.073 1.00 12.68 353 GLY A C 1
ATOM 2606 O O . GLY A 1 359 ? -23.006 10.968 17.902 1.00 12.51 353 GLY A O 1
ATOM 2607 N N . ASN A 1 360 ? -23.049 11.430 20.109 1.00 12.82 354 ASN A N 1
ATOM 2608 C CA . ASN A 1 360 ? -22.976 12.883 19.942 1.00 13.01 354 ASN A CA 1
ATOM 2609 C C . ASN A 1 360 ? -21.527 13.386 20.015 1.00 13.13 354 ASN A C 1
ATOM 2610 O O . ASN A 1 360 ? -20.820 13.097 20.970 1.00 13.32 354 ASN A O 1
ATOM 2615 N N . PRO A 1 361 ? -21.093 14.143 19.001 1.00 13.39 355 PRO A N 1
ATOM 2616 C CA . PRO A 1 361 ? -19.685 14.541 18.879 1.00 13.68 355 PRO A CA 1
ATOM 2617 C C . PRO A 1 361 ? -19.222 15.565 19.909 1.00 14.04 355 PRO A C 1
ATOM 2618 O O . PRO A 1 361 ? -20.015 16.387 20.383 1.00 14.50 355 PRO A O 1
ATOM 2622 N N . THR A 1 362 ? -17.940 15.504 20.248 1.00 13.89 356 THR A N 1
ATOM 2623 C CA . THR A 1 362 ? -17.296 16.596 20.943 1.00 13.68 356 THR A CA 1
ATOM 2624 C C . THR A 1 362 ? -16.328 17.212 19.957 1.00 13.13 356 THR A C 1
ATOM 2625 O O . THR A 1 362 ? -15.255 16.661 19.703 1.00 12.71 356 THR A O 1
ATOM 2629 N N . PHE A 1 363 ? -16.718 18.337 19.368 1.00 12.60 357 PHE A N 1
ATOM 2630 C CA . PHE A 1 363 ? -15.794 19.022 18.476 1.00 13.37 357 PHE A CA 1
ATOM 2631 C C . PHE A 1 363 ? -14.612 19.530 19.292 1.00 13.48 357 PHE A C 1
ATOM 2632 O O . PHE A 1 363 ? -14.791 20.229 20.297 1.00 13.16 357 PHE A O 1
ATOM 2640 N N . THR A 1 364 ? -13.412 19.176 18.845 1.00 13.22 358 THR A N 1
ATOM 2641 C CA . THR A 1 364 ? -12.190 19.367 19.627 1.00 13.87 358 THR A CA 1
ATOM 2642 C C . THR A 1 364 ? -11.157 20.095 18.766 1.00 13.77 358 THR A C 1
ATOM 2643 O O . THR A 1 364 ? -11.050 19.834 17.573 1.00 13.58 358 THR A O 1
ATOM 2647 N N . GLN A 1 365 ? -10.452 21.053 19.358 1.00 14.06 359 GLN A N 1
ATOM 2648 C CA . GLN A 1 365 ? -9.219 21.575 18.771 1.00 14.26 359 GLN A CA 1
ATOM 2649 C C . GLN A 1 365 ? -8.326 21.747 19.966 1.00 14.32 359 GLN A C 1
ATOM 2650 O O . GLN A 1 365 ? -8.278 22.831 20.565 1.00 14.39 359 GLN A O 1
ATOM 2656 N N . GLY A 1 366 ? -7.649 20.669 20.339 1.00 13.57 360 GLY A N 1
ATOM 2657 C CA . GLY A 1 366 ? -6.929 20.635 21.606 1.00 14.17 360 GLY A CA 1
ATOM 2658 C C . GLY A 1 366 ? -6.413 19.249 21.887 1.00 14.65 360 GLY A C 1
ATOM 2659 O O . GLY A 1 366 ? -6.606 18.338 21.087 1.00 14.27 360 GLY A O 1
ATOM 2660 N N . ASN A 1 367 ? -5.737 19.095 23.026 1.00 14.50 361 ASN A N 1
ATOM 2661 C CA . ASN A 1 367 ? -5.209 17.809 23.452 1.00 14.53 361 ASN A CA 1
ATOM 2662 C C . ASN A 1 367 ? -6.323 16.789 23.639 1.00 14.28 361 ASN A C 1
ATOM 2663 O O . ASN A 1 367 ? -7.434 17.140 24.047 1.00 14.51 361 ASN A O 1
ATOM 2668 N N . ILE A 1 368 ? -6.032 15.540 23.294 1.00 13.06 362 ILE A N 1
ATOM 2669 C CA . ILE A 1 368 ? -6.915 14.431 23.610 1.00 12.51 362 ILE A CA 1
ATOM 2670 C C . ILE A 1 368 ? -6.159 13.488 24.537 1.00 13.13 362 ILE A C 1
ATOM 2671 O O . ILE A 1 368 ? -4.962 13.676 24.752 1.00 12.41 362 ILE A O 1
ATOM 2676 N N . ALA A 1 369 ? -6.849 12.486 25.081 1.00 12.82 363 ALA A N 1
ATOM 2677 C CA . ALA A 1 369 ? -6.194 11.512 25.956 1.00 12.82 363 ALA A CA 1
ATOM 2678 C C . ALA A 1 369 ? -5.006 10.889 25.229 1.00 13.19 363 ALA A C 1
ATOM 2679 O O . ALA A 1 369 ? -5.082 10.606 24.027 1.00 13.57 363 ALA A O 1
ATOM 2681 N N . ASN A 1 370 ? -3.909 10.667 25.947 1.00 13.24 364 ASN A N 1
ATOM 2682 C CA . ASN A 1 370 ? -2.707 10.149 25.305 1.00 13.08 364 ASN A CA 1
ATOM 2683 C C . ASN A 1 370 ? -3.049 8.888 24.528 1.00 12.66 364 ASN A C 1
ATOM 2684 O O . ASN A 1 370 ? -3.664 7.960 25.056 1.00 13.08 364 ASN A O 1
ATOM 2689 N N . ILE A 1 371 ? -2.658 8.867 23.259 1.00 12.90 365 ILE A N 1
ATOM 2690 C CA . ILE A 1 371 ? -2.876 7.678 22.415 1.00 12.33 365 ILE A CA 1
ATOM 2691 C C . ILE A 1 371 ? -2.029 6.511 22.917 1.00 12.88 365 ILE A C 1
ATOM 2692 O O . ILE A 1 371 ? -0.808 6.647 23.077 1.00 13.07 365 ILE A O 1
ATOM 2697 N N . ASN A 1 372 ? -2.656 5.370 23.184 1.00 13.49 366 ASN A N 1
ATOM 2698 C CA . ASN A 1 372 ? -1.881 4.203 23.620 1.00 15.14 366 ASN A CA 1
ATOM 2699 C C . ASN A 1 372 ? -1.126 3.533 22.460 1.00 14.91 366 ASN A C 1
ATOM 2700 O O . ASN A 1 372 ? -1.717 3.231 21.411 1.00 15.34 366 ASN A O 1
ATOM 2705 N N . ARG A 1 373 ? 0.175 3.331 22.654 1.00 15.12 367 ARG A N 1
ATOM 2706 C CA . ARG A 1 373 ? 1.040 2.708 21.656 1.00 14.84 367 ARG A CA 1
ATOM 2707 C C . ARG A 1 373 ? 1.683 1.497 22.335 1.00 14.61 367 ARG A C 1
ATOM 2708 O O . ARG A 1 373 ? 2.657 1.642 23.081 1.00 15.20 367 ARG A O 1
ATOM 2716 N N . PRO A 1 374 ? 1.101 0.303 22.131 1.00 14.70 368 PRO A N 1
ATOM 2717 C CA . PRO A 1 374 ? 1.661 -0.909 22.748 1.00 14.57 368 PRO A CA 1
ATOM 2718 C C . PRO A 1 374 ? 3.169 -1.043 22.527 1.00 14.78 368 PRO A C 1
ATOM 2719 O O . PRO A 1 374 ? 3.644 -0.910 21.404 1.00 13.96 368 PRO A O 1
ATOM 2723 N N . GLY A 1 375 ? 3.906 -1.288 23.613 1.00 14.87 369 GLY A N 1
ATOM 2724 C CA . GLY A 1 375 ? 5.368 -1.319 23.581 1.00 14.49 369 GLY A CA 1
ATOM 2725 C C . GLY A 1 375 ? 5.980 -2.179 22.493 1.00 13.98 369 GLY A C 1
ATOM 2726 O O . GLY A 1 375 ? 6.983 -1.790 21.898 1.00 15.31 369 GLY A O 1
ATOM 2727 N N . VAL A 1 376 ? 5.387 -3.340 22.226 1.00 13.94 370 VAL A N 1
ATOM 2728 C CA . VAL A 1 376 ? 5.928 -4.276 21.223 1.00 14.11 370 VAL A CA 1
ATOM 2729 C C . VAL A 1 376 ? 5.906 -3.730 19.792 1.00 13.10 370 VAL A C 1
ATOM 2730 O O . VAL A 1 376 ? 6.594 -4.245 18.918 1.00 13.23 370 VAL A O 1
ATOM 2734 N N . LEU A 1 377 ? 5.118 -2.681 19.571 1.00 12.84 371 LEU A N 1
ATOM 2735 C CA . LEU A 1 377 ? 5.040 -2.024 18.260 1.00 12.64 371 LEU A CA 1
ATOM 2736 C C . LEU A 1 377 ? 6.066 -0.901 18.077 1.00 12.99 371 LEU A C 1
ATOM 2737 O O . LEU A 1 377 ? 6.142 -0.282 16.992 1.00 12.55 371 LEU A O 1
ATOM 2742 N N . LEU A 1 378 ? 6.845 -0.638 19.133 1.00 13.31 372 LEU A N 1
ATOM 2743 C CA . LEU A 1 378 ? 7.776 0.493 19.154 1.00 13.91 372 LEU A CA 1
ATOM 2744 C C . LEU A 1 378 ? 9.229 0.055 19.089 1.00 14.69 372 LEU A C 1
ATOM 2745 O O . LEU A 1 378 ? 9.597 -0.977 19.662 1.00 14.68 372 LEU A O 1
ATOM 2750 N N . ASP A 1 379 ? 10.053 0.855 18.415 1.00 14.85 373 ASP A N 1
ATOM 2751 C CA . ASP A 1 379 ? 11.485 0.584 18.351 1.00 16.15 373 ASP A CA 1
ATOM 2752 C C . ASP A 1 379 ? 12.190 1.163 19.586 1.00 16.11 373 ASP A C 1
ATOM 2753 O O . ASP A 1 379 ? 11.536 1.714 20.482 1.00 15.69 373 ASP A O 1
ATOM 2758 N N . SER A 1 380 ? 13.514 1.058 19.612 1.00 16.88 374 SER A N 1
ATOM 2759 C CA . SER A 1 380 ? 14.295 1.489 20.783 1.00 18.09 374 SER A CA 1
ATOM 2760 C C . SER A 1 380 ? 14.124 2.981 21.062 1.00 18.09 374 SER A C 1
ATOM 2761 O O . SER A 1 380 ? 14.356 3.416 22.190 1.00 19.05 374 SER A O 1
ATOM 2764 N N . THR A 1 381 ? 13.723 3.748 20.041 1.00 18.59 375 THR A N 1
ATOM 2765 C CA . THR A 1 381 ? 13.458 5.192 20.203 1.00 18.54 375 THR A CA 1
ATOM 2766 C C . THR A 1 381 ? 12.003 5.526 20.599 1.00 18.38 375 THR A C 1
ATOM 2767 O O . THR A 1 381 ? 11.638 6.703 20.701 1.00 19.53 375 THR A O 1
ATOM 2771 N N . GLY A 1 382 ? 11.185 4.503 20.832 1.00 17.62 376 GLY A N 1
ATOM 2772 C CA . GLY A 1 382 ? 9.813 4.694 21.297 1.00 16.62 376 GLY A CA 1
ATOM 2773 C C . GLY A 1 382 ? 8.849 5.122 20.189 1.00 16.31 376 GLY A C 1
ATOM 2774 O O . GLY A 1 382 ? 7.780 5.673 20.461 1.00 16.66 376 GLY A O 1
ATOM 2775 N N . ARG A 1 383 ? 9.230 4.860 18.944 1.00 14.91 377 ARG A N 1
ATOM 2776 C CA . ARG A 1 383 ? 8.422 5.242 17.786 1.00 14.25 377 ARG A CA 1
ATOM 2777 C C . ARG A 1 383 ? 7.927 4.007 17.055 1.00 13.39 377 ARG A C 1
ATOM 2778 O O . ARG A 1 383 ? 8.547 2.944 17.122 1.00 14.02 377 ARG A O 1
ATOM 2786 N N . ILE A 1 384 ? 6.817 4.140 16.342 1.00 12.54 378 ILE A N 1
ATOM 2787 C CA . ILE A 1 384 ? 6.312 3.010 15.554 1.00 11.34 378 ILE A CA 1
ATOM 2788 C C . ILE A 1 384 ? 7.436 2.490 14.644 1.00 11.46 378 ILE A C 1
ATOM 2789 O O . ILE A 1 384 ? 8.128 3.268 13.986 1.00 11.72 378 ILE A O 1
ATOM 2794 N N . VAL A 1 385 ? 7.627 1.173 14.602 1.00 11.29 379 VAL A N 1
ATOM 2795 C CA . VAL A 1 385 ? 8.686 0.606 13.746 1.00 11.98 379 VAL A CA 1
ATOM 2796 C C . VAL A 1 385 ? 8.589 1.088 12.293 1.00 12.25 379 VAL A C 1
ATOM 2797 O O . VAL A 1 385 ? 7.513 1.108 11.720 1.00 12.07 379 VAL A O 1
ATOM 2801 N N . SER A 1 386 ? 9.734 1.483 11.738 1.00 12.94 380 SER A N 1
ATOM 2802 C CA . SER A 1 386 ? 9.879 1.927 10.345 1.00 13.01 380 SER A CA 1
ATOM 2803 C C . SER A 1 386 ? 10.917 1.041 9.674 1.00 13.96 380 SER A C 1
ATOM 2804 O O . SER A 1 386 ? 12.080 1.085 10.048 1.00 15.60 380 SER A O 1
ATOM 2807 N N . LYS A 1 387 ? 10.503 0.219 8.711 1.00 13.20 381 LYS A N 1
ATOM 2808 C CA . LYS A 1 387 ? 11.453 -0.648 8.003 1.00 13.32 381 LYS A CA 1
ATOM 2809 C C . LYS A 1 387 ? 11.225 -0.612 6.492 1.00 13.00 381 LYS A C 1
ATOM 2810 O O . LYS A 1 387 ? 10.142 -0.974 6.017 1.00 12.46 381 LYS A O 1
ATOM 2816 N N . SER A 1 388 ? 12.254 -0.193 5.743 1.00 13.28 382 SER A N 1
ATOM 2817 C CA . SER A 1 388 ? 12.153 -0.136 4.288 1.00 13.08 382 SER A CA 1
ATOM 2818 C C . SER A 1 388 ? 12.275 -1.509 3.619 1.00 12.92 382 SER A C 1
ATOM 2819 O O . SER A 1 388 ? 12.852 -2.464 4.181 1.00 12.89 382 SER A O 1
ATOM 2822 N N . HIS A 1 389 ? 11.689 -1.585 2.427 1.00 12.93 383 HIS A N 1
ATOM 2823 C CA . HIS A 1 389 ? 11.855 -2.679 1.462 1.00 12.26 383 HIS A CA 1
ATOM 2824 C C . HIS A 1 389 ? 13.306 -3.160 1.471 1.00 12.78 383 HIS A C 1
ATOM 2825 O O . HIS A 1 389 ? 14.196 -2.426 1.061 1.00 12.62 383 HIS A O 1
ATOM 2832 N N . PRO A 1 390 ? 13.565 -4.388 1.963 1.00 13.47 384 PRO A N 1
ATOM 2833 C CA . PRO A 1 390 ? 14.953 -4.885 2.000 1.00 13.68 384 PRO A CA 1
ATOM 2834 C C . PRO A 1 390 ? 15.507 -5.053 0.588 1.00 13.38 384 PRO A C 1
ATOM 2835 O O . PRO A 1 390 ? 14.864 -5.704 -0.240 1.00 14.02 384 PRO A O 1
ATOM 2839 N N . GLN A 1 391 ? 16.656 -4.437 0.306 1.00 12.61 385 GLN A N 1
ATOM 2840 C CA . GLN A 1 391 ? 17.252 -4.518 -1.042 1.00 13.38 385 GLN A CA 1
ATOM 2841 C C . GLN A 1 391 ? 18.573 -5.276 -1.116 1.00 13.36 385 GLN A C 1
ATOM 2842 O O . GLN A 1 391 ? 19.156 -5.385 -2.190 1.00 13.21 385 GLN A O 1
ATOM 2848 N N . TYR A 1 392 ? 19.052 -5.781 0.021 1.00 13.41 386 TYR A N 1
ATOM 2849 C CA . TYR A 1 392 ? 20.242 -6.644 0.020 1.00 14.32 386 TYR A CA 1
ATOM 2850 C C . TYR A 1 392 ? 21.422 -6.014 -0.711 1.00 14.50 386 TYR A C 1
ATOM 2851 O O . TYR A 1 392 ? 22.051 -6.646 -1.561 1.00 14.72 386 TYR A O 1
ATOM 2860 N N . THR A 1 393 ? 21.722 -4.766 -0.361 1.00 15.10 387 THR A N 1
ATOM 2861 C CA . THR A 1 393 ? 22.696 -3.963 -1.100 1.00 17.06 387 THR A CA 1
ATOM 2862 C C . THR A 1 393 ? 24.120 -4.549 -1.031 1.00 17.67 387 THR A C 1
ATOM 2863 O O . THR A 1 393 ? 24.894 -4.399 -1.971 1.00 17.53 387 THR A O 1
ATOM 2867 N N . GLY A 1 394 ? 24.445 -5.241 0.060 1.00 18.18 388 GLY A N 1
ATOM 2868 C CA . GLY A 1 394 ? 25.781 -5.843 0.208 1.00 19.53 388 GLY A CA 1
ATOM 2869 C C . GLY A 1 394 ? 25.922 -7.265 -0.318 1.00 20.46 388 GLY A C 1
ATOM 2870 O O . GLY A 1 394 ? 26.977 -7.887 -0.127 1.00 21.27 388 GLY A O 1
ATOM 2871 N N . TYR A 1 395 ? 24.881 -7.783 -0.982 1.00 20.11 389 TYR A N 1
ATOM 2872 C CA . TYR A 1 395 ? 24.855 -9.175 -1.473 1.00 20.73 389 TYR A CA 1
ATOM 2873 C C . TYR A 1 395 ? 25.300 -9.316 -2.942 1.00 20.67 389 TYR A C 1
ATOM 2874 O O . TYR A 1 395 ? 25.014 -8.450 -3.762 1.00 21.06 389 TYR A O 1
ATOM 2883 N N . ALA A 1 396 ? 26.007 -10.400 -3.258 1.00 20.83 390 ALA A N 1
ATOM 2884 C CA . ALA A 1 396 ? 26.457 -10.678 -4.633 1.00 21.02 390 ALA A CA 1
ATOM 2885 C C . ALA A 1 396 ? 25.418 -11.521 -5.378 1.00 20.90 390 ALA A C 1
ATOM 2886 O O . ALA A 1 396 ? 24.628 -12.217 -4.744 1.00 20.61 390 ALA A O 1
ATOM 2888 N N . PRO A 1 397 ? 25.408 -11.479 -6.732 1.00 20.75 391 PRO A N 1
ATOM 2889 C CA . PRO A 1 397 ? 24.537 -12.423 -7.431 1.00 20.78 391 PRO A CA 1
ATOM 2890 C C . PRO A 1 397 ? 24.678 -13.867 -6.932 1.00 20.99 391 PRO A C 1
ATOM 2891 O O . PRO A 1 397 ? 23.684 -14.597 -6.897 1.00 20.91 391 PRO A O 1
ATOM 2895 N N . SER A 1 398 ? 25.880 -14.262 -6.491 1.00 21.21 392 SER A N 1
ATOM 2896 C CA . SER A 1 398 ? 26.090 -15.654 -6.037 1.00 21.34 392 SER A CA 1
ATOM 2897 C C . SER A 1 398 ? 25.371 -15.981 -4.711 1.00 20.89 392 SER A C 1
ATOM 2898 O O . SER A 1 398 ? 25.235 -17.164 -4.349 1.00 20.92 392 SER A O 1
ATOM 2901 N N . ASP A 1 399 ? 24.921 -14.938 -4.003 1.00 19.72 393 ASP A N 1
ATOM 2902 C CA . ASP A 1 399 ? 24.147 -15.080 -2.756 1.00 19.60 393 ASP A CA 1
ATOM 2903 C C . ASP A 1 399 ? 22.673 -15.378 -3.033 1.00 18.85 393 ASP A C 1
ATOM 2904 O O . ASP A 1 399 ? 21.889 -15.590 -2.097 1.00 19.21 393 ASP A O 1
ATOM 2909 N N . PHE A 1 400 ? 22.296 -15.355 -4.314 1.00 18.05 394 PHE A N 1
ATOM 2910 C CA . PHE A 1 400 ? 20.931 -15.641 -4.752 1.00 18.05 394 PHE A CA 1
ATOM 2911 C C . PHE A 1 400 ? 20.820 -17.012 -5.432 1.00 18.24 394 PHE A C 1
ATOM 2912 O O . PHE A 1 400 ? 21.783 -17.519 -6.034 1.00 19.24 394 PHE A O 1
ATOM 2920 N N . VAL A 1 401 ? 19.646 -17.618 -5.350 1.00 17.81 395 VAL A N 1
ATOM 2921 C CA . VAL A 1 401 ? 19.358 -18.780 -6.195 1.00 17.52 395 VAL A CA 1
ATOM 2922 C C . VAL A 1 401 ? 18.107 -18.506 -7.012 1.00 17.66 395 VAL A C 1
ATOM 2923 O O . VAL A 1 401 ? 17.079 -18.079 -6.475 1.00 17.53 395 VAL A O 1
ATOM 2927 N N . SER A 1 402 ? 18.222 -18.722 -8.319 1.00 17.26 396 SER A N 1
ATOM 2928 C CA . SER A 1 402 ? 17.125 -18.537 -9.254 1.00 17.21 396 SER A CA 1
ATOM 2929 C C . SER A 1 402 ? 16.199 -19.749 -9.303 1.00 17.66 396 SER A C 1
ATOM 2930 O O . SER A 1 402 ? 16.654 -20.891 -9.513 1.00 18.08 396 SER A O 1
ATOM 2933 N N . VAL A 1 403 ? 14.895 -19.506 -9.136 1.00 16.75 397 VAL A N 1
ATOM 2934 C CA . VAL A 1 403 ? 13.906 -20.590 -9.240 1.00 16.36 397 VAL A CA 1
ATOM 2935 C C . VAL A 1 403 ? 13.874 -21.183 -10.652 1.00 16.59 397 VAL A C 1
ATOM 2936 O O . VAL A 1 403 ? 13.649 -22.381 -10.815 1.00 16.03 397 VAL A O 1
ATOM 2940 N N . ARG A 1 404 ? 14.109 -20.348 -11.668 1.00 16.54 398 ARG A N 1
ATOM 2941 C CA . ARG A 1 404 ? 14.179 -20.832 -13.046 1.00 17.40 398 ARG A CA 1
ATOM 2942 C C . ARG A 1 404 ? 15.344 -21.805 -13.207 1.00 18.11 398 ARG A C 1
ATOM 2943 O O . ARG A 1 404 ? 15.178 -22.896 -13.784 1.00 18.33 398 ARG A O 1
ATOM 2951 N N . SER A 1 405 ? 16.509 -21.411 -12.693 1.00 19.20 399 SER A N 1
ATOM 2952 C CA . SER A 1 405 ? 17.716 -22.253 -12.735 1.00 20.23 399 SER A CA 1
ATOM 2953 C C . SER A 1 405 ? 17.503 -23.573 -11.991 1.00 21.06 399 SER A C 1
ATOM 2954 O O . SER A 1 405 ? 18.169 -24.558 -12.288 1.00 21.61 399 SER A O 1
ATOM 2957 N N . GLN A 1 406 ? 16.561 -23.582 -11.042 1.00 21.03 400 GLN A N 1
ATOM 2958 C CA . GLN A 1 406 ? 16.226 -24.784 -10.262 1.00 21.15 400 GLN A CA 1
ATOM 2959 C C . GLN A 1 406 ? 14.985 -25.499 -10.773 1.00 20.77 400 GLN A C 1
ATOM 2960 O O . GLN A 1 406 ? 14.384 -26.318 -10.071 1.00 21.53 400 GLN A O 1
ATOM 2966 N N . GLY A 1 407 ? 14.586 -25.186 -11.998 1.00 20.22 401 GLY A N 1
ATOM 2967 C CA . GLY A 1 407 ? 13.560 -25.958 -12.684 1.00 19.39 401 GLY A CA 1
ATOM 2968 C C . GLY A 1 407 ? 12.120 -25.508 -12.551 1.00 19.37 401 GLY A C 1
ATOM 2969 O O . GLY A 1 407 ? 11.219 -26.210 -13.004 1.00 19.05 401 GLY A O 1
ATOM 2970 N N . ALA A 1 408 ? 11.886 -24.333 -11.957 1.00 18.63 402 ALA A N 1
ATOM 2971 C CA . ALA A 1 408 ? 10.538 -23.776 -11.959 1.00 18.21 402 ALA A CA 1
ATOM 2972 C C . ALA A 1 408 ? 10.320 -22.971 -13.240 1.00 17.98 402 ALA A C 1
ATOM 2973 O O . ALA A 1 408 ? 11.022 -21.980 -13.487 1.00 18.21 402 ALA A O 1
ATOM 2975 N N . LYS A 1 409 ? 9.331 -23.379 -14.034 1.00 17.89 403 LYS A N 1
ATOM 2976 C CA . LYS A 1 409 ? 9.146 -22.846 -15.388 1.00 18.09 403 LYS A CA 1
ATOM 2977 C C . LYS A 1 409 ? 8.568 -21.427 -15.424 1.00 17.70 403 LYS A C 1
ATOM 2978 O O . LYS A 1 409 ? 8.940 -20.621 -16.287 1.00 17.54 403 LYS A O 1
ATOM 2984 N N . GLY A 1 410 ? 7.648 -21.132 -14.506 1.00 17.15 404 GLY A N 1
ATOM 2985 C CA . GLY A 1 410 ? 6.989 -19.840 -14.484 1.00 17.04 404 GLY A CA 1
ATOM 2986 C C . GLY A 1 410 ? 6.196 -19.513 -15.730 1.00 16.54 404 GLY A C 1
ATOM 2987 O O . GLY A 1 410 ? 6.035 -18.336 -16.062 1.00 16.93 404 GLY A O 1
ATOM 2988 N N . ASP A 1 411 ? 5.692 -20.546 -16.415 1.00 16.12 405 ASP A N 1
ATOM 2989 C CA . ASP A 1 411 ? 5.024 -20.382 -17.718 1.00 16.18 405 ASP A CA 1
ATOM 2990 C C . ASP A 1 411 ? 3.507 -20.336 -17.642 1.00 15.89 405 ASP A C 1
ATOM 2991 O O . ASP A 1 411 ? 2.831 -20.248 -18.674 1.00 15.62 405 ASP A O 1
ATOM 2996 N N . GLY A 1 412 ? 2.971 -20.412 -16.421 1.00 15.46 406 GLY A N 1
ATOM 2997 C CA . GLY A 1 412 ? 1.537 -20.293 -16.196 1.00 16.24 406 GLY A CA 1
ATOM 2998 C C . GLY A 1 412 ? 0.766 -21.541 -16.594 1.00 16.71 406 GLY A C 1
ATOM 2999 O O . GLY A 1 412 ? -0.463 -21.522 -16.657 1.00 16.50 406 GLY A O 1
ATOM 3000 N N . HIS A 1 413 ? 1.497 -22.628 -16.846 1.00 17.51 407 HIS A N 1
ATOM 3001 C CA . HIS A 1 413 ? 0.886 -23.870 -17.333 1.00 18.86 407 HIS A CA 1
ATOM 3002 C C . HIS A 1 413 ? 1.492 -25.088 -16.655 1.00 18.57 407 HIS A C 1
ATOM 3003 O O . HIS A 1 413 ? 0.757 -25.926 -16.145 1.00 19.36 407 HIS A O 1
ATOM 3010 N N . THR A 1 414 ? 2.822 -25.176 -16.646 1.00 18.69 408 THR A N 1
ATOM 3011 C CA . THR A 1 414 ? 3.535 -26.277 -15.997 1.00 18.95 408 THR A CA 1
ATOM 3012 C C . THR A 1 414 ? 3.283 -26.239 -14.482 1.00 19.29 408 THR A C 1
ATOM 3013 O O . THR A 1 414 ? 3.342 -25.175 -13.860 1.00 18.12 408 THR A O 1
ATOM 3017 N N . ASP A 1 415 ? 3.017 -27.404 -13.898 1.00 18.94 409 ASP A N 1
ATOM 3018 C CA . ASP A 1 415 ? 2.913 -27.511 -12.443 1.00 19.07 409 ASP A CA 1
ATOM 3019 C C . ASP A 1 415 ? 4.301 -27.334 -11.822 1.00 19.27 409 ASP A C 1
ATOM 3020 O O . ASP A 1 415 ? 5.184 -28.202 -11.964 1.00 19.08 409 ASP A O 1
ATOM 3025 N N . ASP A 1 416 ? 4.506 -26.197 -11.149 1.00 18.19 410 ASP A N 1
ATOM 3026 C CA . ASP A 1 416 ? 5.812 -25.871 -10.560 1.00 18.20 410 ASP A CA 1
ATOM 3027 C C . ASP A 1 416 ? 5.923 -26.219 -9.078 1.00 18.21 410 ASP A C 1
ATOM 3028 O O . ASP A 1 416 ? 6.914 -25.884 -8.445 1.00 18.33 410 ASP A O 1
ATOM 3033 N N . THR A 1 417 ? 4.905 -26.889 -8.543 1.00 18.27 411 THR A N 1
ATOM 3034 C CA . THR A 1 417 ? 4.807 -27.168 -7.100 1.00 18.51 411 THR A CA 1
ATOM 3035 C C . THR A 1 417 ? 6.062 -27.865 -6.583 1.00 18.70 411 THR A C 1
ATOM 3036 O O . THR A 1 417 ? 6.685 -27.407 -5.630 1.00 19.16 411 THR A O 1
ATOM 3040 N N . GLN A 1 418 ? 6.443 -28.977 -7.216 1.00 19.20 412 GLN A N 1
ATOM 3041 C CA . GLN A 1 418 ? 7.610 -29.725 -6.739 1.00 19.12 412 GLN A CA 1
ATOM 3042 C C . GLN A 1 418 ? 8.924 -28.964 -6.870 1.00 18.99 412 GLN A C 1
ATOM 3043 O O . GLN A 1 418 ? 9.762 -29.004 -5.964 1.00 18.72 412 GLN A O 1
ATOM 3049 N N . ALA A 1 419 ? 9.099 -28.247 -7.978 1.00 18.21 413 ALA A N 1
ATOM 3050 C CA . ALA A 1 419 ? 10.317 -27.465 -8.169 1.00 18.09 413 ALA A CA 1
ATOM 3051 C C . ALA A 1 419 ? 10.469 -26.401 -7.078 1.00 17.66 413 ALA A C 1
ATOM 3052 O O . ALA A 1 419 ? 11.562 -26.211 -6.540 1.00 18.15 413 ALA A O 1
ATOM 3054 N N . ILE A 1 420 ? 9.365 -25.723 -6.752 1.00 17.59 414 ILE A N 1
ATOM 3055 C CA . ILE A 1 420 ? 9.360 -24.670 -5.725 1.00 17.64 414 ILE A CA 1
ATOM 3056 C C . ILE A 1 420 ? 9.621 -25.262 -4.330 1.00 17.86 414 ILE A C 1
ATOM 3057 O O . ILE A 1 420 ? 10.466 -24.761 -3.585 1.00 18.49 414 ILE A O 1
ATOM 3062 N N . LYS A 1 421 ? 8.938 -26.363 -4.019 1.00 18.70 415 LYS A N 1
ATOM 3063 C CA . LYS A 1 421 ? 9.170 -27.086 -2.771 1.00 19.34 415 LYS A CA 1
ATOM 3064 C C . LYS A 1 421 ? 10.637 -27.454 -2.625 1.00 19.46 415 LYS A C 1
ATOM 3065 O O . LYS A 1 421 ? 11.236 -27.233 -1.574 1.00 19.64 415 LYS A O 1
ATOM 3071 N N . ASN A 1 422 ? 11.223 -27.994 -3.696 1.00 20.04 416 ASN A N 1
ATOM 3072 C CA . ASN A 1 422 ? 12.622 -28.405 -3.669 1.00 20.34 416 ASN A CA 1
ATOM 3073 C C . ASN A 1 422 ? 13.561 -27.234 -3.420 1.00 20.22 416 ASN A C 1
ATOM 3074 O O . ASN A 1 422 ? 14.522 -27.356 -2.674 1.00 19.58 416 ASN A O 1
ATOM 3079 N N . VAL A 1 423 ? 13.260 -26.088 -4.032 1.00 20.18 417 VAL A N 1
ATOM 3080 C CA . VAL A 1 423 ? 14.043 -24.874 -3.827 1.00 20.15 417 VAL A CA 1
ATOM 3081 C C . VAL A 1 423 ? 14.084 -24.473 -2.356 1.00 20.06 417 VAL A C 1
ATOM 3082 O O . VAL A 1 423 ? 15.164 -24.231 -1.802 1.00 20.52 417 VAL A O 1
ATOM 3086 N N . PHE A 1 424 ? 12.913 -24.414 -1.720 1.00 19.92 418 PHE A N 1
ATOM 3087 C CA . PHE A 1 424 ? 12.847 -24.089 -0.294 1.00 20.15 418 PHE A CA 1
ATOM 3088 C C . PHE A 1 424 ? 13.553 -25.142 0.558 1.00 20.64 418 PHE A C 1
ATOM 3089 O O . PHE A 1 424 ? 14.304 -24.804 1.469 1.00 20.24 418 PHE A O 1
ATOM 3097 N N . ALA A 1 425 ? 13.339 -26.414 0.228 1.00 21.68 419 ALA A N 1
ATOM 3098 C CA . ALA A 1 425 ? 13.958 -27.506 0.987 1.00 22.39 419 ALA A CA 1
ATOM 3099 C C . ALA A 1 425 ? 15.483 -27.460 0.907 1.00 23.09 419 ALA A C 1
ATOM 3100 O O . ALA A 1 425 ? 16.168 -27.779 1.890 1.00 23.70 419 ALA A O 1
ATOM 3102 N N . LYS A 1 426 ? 16.012 -27.046 -0.246 1.00 22.71 420 LYS A N 1
ATOM 3103 C CA . LYS A 1 426 ? 17.463 -26.942 -0.443 1.00 23.31 420 LYS A CA 1
ATOM 3104 C C . LYS A 1 426 ? 18.109 -25.627 -0.010 1.00 22.82 420 LYS A C 1
ATOM 3105 O O . LYS A 1 426 ? 19.237 -25.641 0.497 1.00 23.17 420 LYS A O 1
ATOM 3111 N N . TYR A 1 427 ? 17.411 -24.498 -0.205 1.00 22.20 421 TYR A N 1
ATOM 3112 C CA . TYR A 1 427 ? 18.060 -23.172 -0.121 1.00 21.32 421 TYR A CA 1
ATOM 3113 C C . TYR A 1 427 ? 17.543 -22.189 0.933 1.00 21.15 421 TYR A C 1
ATOM 3114 O O . TYR A 1 427 ? 18.194 -21.174 1.181 1.00 20.12 421 TYR A O 1
ATOM 3123 N N . ALA A 1 428 ? 16.390 -22.476 1.539 1.00 21.43 422 ALA A N 1
ATOM 3124 C CA . ALA A 1 428 ? 15.821 -21.585 2.565 1.00 21.76 422 ALA A CA 1
ATOM 3125 C C . ALA A 1 428 ? 16.853 -21.262 3.648 1.00 22.09 422 ALA A C 1
ATOM 3126 O O . ALA A 1 428 ? 17.362 -22.165 4.311 1.00 22.30 422 ALA A O 1
ATOM 3128 N N . GLY A 1 429 ? 17.186 -19.980 3.798 1.00 22.01 423 GLY A N 1
ATOM 3129 C CA . GLY A 1 429 ? 18.179 -19.541 4.776 1.00 22.64 423 GLY A CA 1
ATOM 3130 C C . GLY A 1 429 ? 19.634 -19.619 4.340 1.00 22.76 423 GLY A C 1
ATOM 3131 O O . GLY A 1 429 ? 20.510 -19.119 5.046 1.00 23.31 423 GLY A O 1
ATOM 3132 N N . CYS A 1 430 ? 19.887 -20.245 3.185 1.00 22.72 424 CYS A N 1
ATOM 3133 C CA . CYS A 1 430 ? 21.241 -20.407 2.623 1.00 22.94 424 CYS A CA 1
ATOM 3134 C C . CYS A 1 430 ? 21.527 -19.405 1.519 1.00 21.62 424 CYS A C 1
ATOM 3135 O O . CYS A 1 430 ? 22.636 -18.895 1.400 1.00 21.71 424 CYS A O 1
ATOM 3138 N N . LYS A 1 431 ? 20.511 -19.160 0.698 1.00 20.82 425 LYS A N 1
ATOM 3139 C CA . LYS A 1 431 ? 20.594 -18.219 -0.414 1.00 20.28 425 LYS A CA 1
ATOM 3140 C C . LYS A 1 431 ? 19.297 -17.423 -0.464 1.00 19.14 425 LYS A C 1
ATOM 3141 O O . LYS A 1 431 ? 18.240 -17.931 -0.114 1.00 18.70 425 LYS A O 1
ATOM 3147 N N . ILE A 1 432 ? 19.373 -16.180 -0.919 1.00 18.54 426 ILE A N 1
ATOM 3148 C CA . ILE A 1 432 ? 18.145 -15.420 -1.163 1.00 18.00 426 ILE A CA 1
ATOM 3149 C C . ILE A 1 432 ? 17.423 -16.076 -2.343 1.00 17.80 426 ILE A C 1
ATOM 3150 O O . ILE A 1 432 ? 18.044 -16.341 -3.380 1.00 17.95 426 ILE A O 1
ATOM 3155 N N . ILE A 1 433 ? 16.132 -16.358 -2.188 1.00 16.89 427 ILE A N 1
ATOM 3156 C CA . ILE A 1 433 ? 15.376 -17.074 -3.216 1.00 17.19 427 ILE A CA 1
ATOM 3157 C C . ILE A 1 433 ? 14.829 -16.065 -4.225 1.00 16.91 427 ILE A C 1
ATOM 3158 O O . ILE A 1 433 ? 13.970 -15.248 -3.895 1.00 16.52 427 ILE A O 1
ATOM 3163 N N . PHE A 1 434 ? 15.327 -16.150 -5.452 1.00 16.00 428 PHE A N 1
ATOM 3164 C CA . PHE A 1 434 ? 14.964 -15.198 -6.495 1.00 16.18 428 PHE A CA 1
ATOM 3165 C C . PHE A 1 434 ? 13.926 -15.779 -7.432 1.00 15.28 428 PHE A C 1
ATOM 3166 O O . PHE A 1 434 ? 14.228 -16.668 -8.263 1.00 15.46 428 PHE A O 1
ATOM 3174 N N . PHE A 1 435 ? 12.697 -15.294 -7.289 1.00 13.79 429 PHE A N 1
ATOM 3175 C CA . PHE A 1 435 ? 11.626 -15.689 -8.168 1.00 13.58 429 PHE A CA 1
ATOM 3176 C C . PHE A 1 435 ? 11.649 -14.838 -9.429 1.00 13.84 429 PHE A C 1
ATOM 3177 O O . PHE A 1 435 ? 11.062 -13.742 -9.484 1.00 13.44 429 PHE A O 1
ATOM 3185 N N . ASP A 1 436 ? 12.334 -15.354 -10.447 1.00 13.44 430 ASP A N 1
ATOM 3186 C CA . ASP A 1 436 ? 12.331 -14.722 -11.760 1.00 13.00 430 ASP A CA 1
ATOM 3187 C C . ASP A 1 436 ? 10.889 -14.439 -12.169 1.00 12.35 430 ASP A C 1
ATOM 3188 O O . ASP A 1 436 ? 9.982 -15.218 -11.838 1.00 12.55 430 ASP A O 1
ATOM 3193 N N . ALA A 1 437 ? 10.672 -13.340 -12.891 1.00 11.48 431 ALA A N 1
ATOM 3194 C CA . ALA A 1 437 ? 9.331 -12.991 -13.332 1.00 11.63 431 ALA A CA 1
ATOM 3195 C C . ALA A 1 437 ? 8.701 -14.204 -14.007 1.00 11.70 431 ALA A C 1
ATOM 3196 O O . ALA A 1 437 ? 9.384 -14.975 -14.720 1.00 11.64 431 ALA A O 1
ATOM 3198 N N . GLY A 1 438 ? 7.407 -14.366 -13.771 1.00 11.27 432 GLY A N 1
ATOM 3199 C CA . GLY A 1 438 ? 6.666 -15.502 -14.302 1.00 11.80 432 GLY A CA 1
ATOM 3200 C C . GLY A 1 438 ? 5.423 -15.777 -13.484 1.00 11.90 432 GLY A C 1
ATOM 3201 O O . GLY A 1 438 ? 5.172 -15.133 -12.451 1.00 11.92 432 GLY A O 1
ATOM 3202 N N . THR A 1 439 ? 4.634 -16.733 -13.957 1.00 12.19 433 THR A N 1
ATOM 3203 C CA . THR A 1 439 ? 3.471 -17.210 -13.198 1.00 13.12 433 THR A CA 1
ATOM 3204 C C . THR A 1 439 ? 3.663 -18.688 -12.917 1.00 13.80 433 THR A C 1
ATOM 3205 O O . THR A 1 439 ? 3.764 -19.500 -13.849 1.00 13.55 433 THR A O 1
ATOM 3209 N N . TYR A 1 440 ? 3.685 -19.021 -11.625 1.00 13.95 434 TYR A N 1
ATOM 3210 C CA . TYR A 1 440 ? 4.079 -20.334 -11.140 1.00 14.70 434 TYR A CA 1
ATOM 3211 C C . TYR A 1 440 ? 2.853 -21.043 -10.599 1.00 14.84 434 TYR A C 1
ATOM 3212 O O . TYR A 1 440 ? 2.355 -20.713 -9.522 1.00 15.03 434 TYR A O 1
ATOM 3221 N N . ILE A 1 441 ? 2.359 -22.018 -11.365 1.00 14.73 435 ILE A N 1
ATOM 3222 C CA . ILE A 1 441 ? 1.151 -22.757 -11.021 1.00 14.26 435 ILE A CA 1
ATOM 3223 C C . ILE A 1 441 ? 1.513 -23.777 -9.946 1.00 14.66 435 ILE A C 1
ATOM 3224 O O . ILE A 1 441 ? 2.471 -24.556 -10.110 1.00 14.66 435 ILE A O 1
ATOM 3229 N N . VAL A 1 442 ? 0.784 -23.742 -8.831 1.00 14.43 436 VAL A N 1
ATOM 3230 C CA . VAL A 1 442 ? 1.001 -24.711 -7.743 1.00 14.85 436 VAL A CA 1
ATOM 3231 C C . VAL A 1 442 ? -0.328 -25.381 -7.374 1.00 15.30 436 VAL A C 1
ATOM 3232 O O . VAL A 1 442 ? -1.405 -24.773 -7.490 1.00 14.57 436 VAL A O 1
ATOM 3236 N N . THR A 1 443 ? -0.259 -26.659 -6.990 1.00 15.08 437 THR A N 1
ATOM 3237 C CA . THR A 1 443 ? -1.467 -27.427 -6.695 1.00 16.03 437 THR A CA 1
ATOM 3238 C C . THR A 1 443 ? -1.433 -28.028 -5.277 1.00 16.86 437 THR A C 1
ATOM 3239 O O . THR A 1 443 ? -2.299 -28.824 -4.918 1.00 17.95 437 THR A O 1
ATOM 3243 N N . ASP A 1 444 ? -0.414 -27.650 -4.506 1.00 17.45 438 ASP A N 1
ATOM 3244 C CA . ASP A 1 444 ? -0.305 -28.012 -3.093 1.00 18.41 438 ASP A CA 1
ATOM 3245 C C . ASP A 1 444 ? 0.286 -26.818 -2.322 1.00 18.14 438 ASP A C 1
ATOM 3246 O O . ASP A 1 444 ? 0.838 -25.885 -2.913 1.00 17.85 438 ASP A O 1
ATOM 3251 N N . THR A 1 445 ? 0.172 -26.879 -1.002 1.00 18.52 439 THR A N 1
ATOM 3252 C CA . THR A 1 445 ? 0.697 -25.856 -0.106 1.00 18.29 439 THR A CA 1
ATOM 3253 C C . THR A 1 445 ? 2.198 -25.663 -0.260 1.00 18.46 439 THR A C 1
ATOM 3254 O O . THR A 1 445 ? 2.977 -26.623 -0.235 1.00 18.47 439 THR A O 1
ATOM 3258 N N . ILE A 1 446 ? 2.593 -24.408 -0.452 1.00 18.36 440 ILE A N 1
ATOM 3259 C CA . ILE A 1 446 ? 3.983 -24.028 -0.502 1.00 18.22 440 ILE A CA 1
ATOM 3260 C C . ILE A 1 446 ? 4.350 -23.418 0.850 1.00 19.14 440 ILE A C 1
ATOM 3261 O O . ILE A 1 446 ? 3.951 -22.298 1.162 1.00 18.42 440 ILE A O 1
ATOM 3266 N N . GLN A 1 447 ? 5.086 -24.170 1.664 1.00 19.41 441 GLN A N 1
ATOM 3267 C CA . GLN A 1 447 ? 5.501 -23.647 2.951 1.00 20.31 441 GLN A CA 1
ATOM 3268 C C . GLN A 1 447 ? 6.847 -22.963 2.799 1.00 20.14 441 GLN A C 1
ATOM 3269 O O . GLN A 1 447 ? 7.837 -23.599 2.432 1.00 20.47 441 GLN A O 1
ATOM 3275 N N . ILE A 1 448 ? 6.856 -21.654 3.045 1.00 18.99 442 ILE A N 1
ATOM 3276 C CA . ILE A 1 448 ? 8.076 -20.877 3.120 1.00 18.67 442 ILE A CA 1
ATOM 3277 C C . ILE A 1 448 ? 8.643 -20.994 4.535 1.00 18.64 442 ILE A C 1
ATOM 3278 O O . ILE A 1 448 ? 8.033 -20.491 5.491 1.00 19.12 442 ILE A O 1
ATOM 3283 N N . PRO A 1 449 ? 9.809 -21.651 4.690 1.00 17.79 443 PRO A N 1
ATOM 3284 C CA . PRO A 1 449 ? 10.344 -21.838 6.043 1.00 17.45 443 PRO A CA 1
ATOM 3285 C C . PRO A 1 449 ? 10.756 -20.533 6.728 1.00 17.51 443 PRO A C 1
ATOM 3286 O O . PRO A 1 449 ? 11.142 -19.570 6.055 1.00 16.39 443 PRO A O 1
ATOM 3290 N N . ALA A 1 450 ? 10.636 -20.491 8.055 1.00 17.40 444 ALA A N 1
ATOM 3291 C CA . ALA A 1 450 ? 11.226 -19.411 8.842 1.00 17.40 444 ALA A CA 1
ATOM 3292 C C . ALA A 1 450 ? 12.707 -19.318 8.499 1.00 17.86 444 ALA A C 1
ATOM 3293 O O . ALA A 1 450 ? 13.374 -20.346 8.345 1.00 18.48 444 ALA A O 1
ATOM 3295 N N . GLY A 1 451 ? 13.214 -18.096 8.355 1.00 17.29 445 GLY A N 1
ATOM 3296 C CA . GLY A 1 451 ? 14.597 -17.878 7.921 1.00 18.08 445 GLY A CA 1
ATOM 3297 C C . GLY A 1 451 ? 14.741 -17.479 6.457 1.00 18.32 445 GLY A C 1
ATOM 3298 O O . GLY A 1 451 ? 15.788 -16.984 6.060 1.00 20.05 445 GLY A O 1
ATOM 3299 N N . THR A 1 452 ? 13.688 -17.648 5.662 1.00 18.52 446 THR A N 1
ATOM 3300 C CA . THR A 1 452 ? 13.789 -17.465 4.201 1.00 17.37 446 THR A CA 1
ATOM 3301 C C . THR A 1 452 ? 13.675 -15.993 3.795 1.00 16.85 446 THR A C 1
ATOM 3302 O O . THR A 1 452 ? 12.906 -15.226 4.383 1.00 15.93 446 THR A O 1
ATOM 3306 N N . GLN A 1 453 ? 14.441 -15.607 2.776 1.00 15.98 447 GLN A N 1
ATOM 3307 C CA . GLN A 1 453 ? 14.244 -14.299 2.148 1.00 14.78 447 GLN A CA 1
ATOM 3308 C C . GLN A 1 453 ? 13.925 -14.550 0.683 1.00 14.75 447 GLN A C 1
ATOM 3309 O O . GLN A 1 453 ? 14.650 -15.292 -0.003 1.00 14.40 447 GLN A O 1
ATOM 3315 N N . ILE A 1 454 ? 12.803 -14.006 0.221 1.00 14.04 448 ILE A N 1
ATOM 3316 C CA . ILE A 1 454 ? 12.423 -14.185 -1.183 1.00 14.52 448 ILE A CA 1
ATOM 3317 C C . ILE A 1 454 ? 12.204 -12.846 -1.889 1.00 13.82 448 ILE A C 1
ATOM 3318 O O . ILE A 1 454 ? 11.703 -11.875 -1.300 1.00 12.31 448 ILE A O 1
ATOM 3323 N N . VAL A 1 455 ? 12.615 -12.820 -3.150 1.00 12.64 449 VAL A N 1
ATOM 3324 C CA . VAL A 1 455 ? 12.657 -11.600 -3.939 1.00 13.27 449 VAL A CA 1
ATOM 3325 C C . VAL A 1 455 ? 12.069 -11.900 -5.314 1.00 13.02 449 VAL A C 1
ATOM 3326 O O . VAL A 1 455 ? 12.498 -12.840 -5.982 1.00 14.55 449 VAL A O 1
ATOM 3330 N N . GLY A 1 456 ? 11.077 -11.117 -5.730 1.00 12.27 450 GLY A N 1
ATOM 3331 C CA . GLY A 1 456 ? 10.513 -11.244 -7.079 1.00 12.07 450 GLY A CA 1
ATOM 3332 C C . GLY A 1 456 ? 11.122 -10.258 -8.068 1.00 11.12 450 GLY A C 1
ATOM 3333 O O . GLY A 1 456 ? 12.067 -9.521 -7.758 1.00 12.80 450 GLY A O 1
ATOM 3334 N N . GLU A 1 457 ? 10.540 -10.238 -9.261 1.00 11.77 451 GLU A N 1
ATOM 3335 C CA . GLU A 1 457 ? 11.032 -9.432 -10.363 1.00 11.87 451 GLU A CA 1
ATOM 3336 C C . GLU A 1 457 ? 9.837 -8.876 -11.138 1.00 11.48 451 GLU A C 1
ATOM 3337 O O . GLU A 1 457 ? 9.379 -9.472 -12.104 1.00 12.54 451 GLU A O 1
ATOM 3343 N N . VAL A 1 458 ? 9.309 -7.757 -10.642 1.00 11.27 452 VAL A N 1
ATOM 3344 C CA . VAL A 1 458 ? 8.150 -7.027 -11.197 1.00 11.59 452 VAL A CA 1
ATOM 3345 C C . VAL A 1 458 ? 6.799 -7.764 -11.219 1.00 12.27 452 VAL A C 1
ATOM 3346 O O . VAL A 1 458 ? 5.815 -7.232 -10.707 1.00 12.99 452 VAL A O 1
ATOM 3350 N N . TRP A 1 459 ? 6.751 -8.970 -11.793 1.00 11.48 453 TRP A N 1
ATOM 3351 C CA . TRP A 1 459 ? 5.528 -9.752 -11.823 1.00 11.53 453 TRP A CA 1
ATOM 3352 C C . TRP A 1 459 ? 5.922 -11.216 -11.662 1.00 12.08 453 TRP A C 1
ATOM 3353 O O . TRP A 1 459 ? 6.100 -11.947 -12.657 1.00 11.96 453 TRP A O 1
ATOM 3364 N N . SER A 1 460 ? 6.093 -11.601 -10.394 1.00 11.35 454 SER A N 1
ATOM 3365 C CA . SER A 1 460 ? 6.453 -12.951 -10.000 1.00 12.01 454 SER A CA 1
ATOM 3366 C C . SER A 1 460 ? 5.303 -13.462 -9.165 1.00 11.93 454 SER A C 1
ATOM 3367 O O . SER A 1 460 ? 5.122 -13.018 -8.026 1.00 11.16 454 SER A O 1
ATOM 3370 N N . VAL A 1 461 ? 4.541 -14.396 -9.737 1.00 12.25 455 VAL A N 1
ATOM 3371 C CA . VAL A 1 461 ? 3.254 -14.812 -9.207 1.00 12.29 455 VAL A CA 1
ATOM 3372 C C . VAL A 1 461 ? 3.277 -16.287 -8.801 1.00 12.80 455 VAL A C 1
ATOM 3373 O O . VAL A 1 461 ? 3.702 -17.148 -9.578 1.00 11.66 455 VAL A O 1
ATOM 337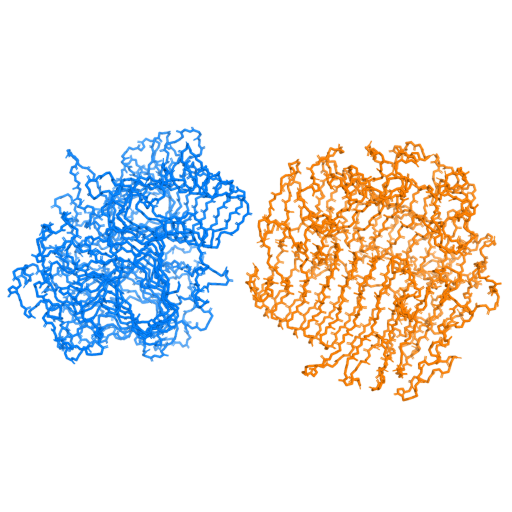7 N N . ILE A 1 462 ? 2.861 -16.570 -7.570 1.00 12.52 456 ILE A N 1
ATOM 3378 C CA . ILE A 1 462 ? 2.543 -17.949 -7.215 1.00 13.51 456 ILE A CA 1
ATOM 3379 C C . ILE A 1 462 ? 1.029 -18.102 -7.239 1.00 13.52 456 ILE A C 1
ATOM 3380 O O . ILE A 1 462 ? 0.288 -17.401 -6.507 1.00 13.14 456 ILE A O 1
ATOM 3385 N N . MET A 1 463 ? 0.564 -18.998 -8.111 1.00 13.52 457 MET A N 1
ATOM 3386 C CA . MET A 1 463 ? -0.838 -19.080 -8.436 1.00 13.72 457 MET A CA 1
ATOM 3387 C C . MET A 1 463 ? -1.337 -20.470 -8.054 1.00 14.80 457 MET A C 1
ATOM 3388 O O . MET A 1 463 ? -0.969 -21.444 -8.695 1.00 14.68 457 MET A O 1
ATOM 3393 N N . GLY A 1 464 ? -2.118 -20.566 -6.974 1.00 14.59 458 GLY A N 1
ATOM 3394 C CA . GLY A 1 464 ? -2.627 -21.866 -6.514 1.00 14.46 458 GLY A CA 1
ATOM 3395 C C . GLY A 1 464 ? -3.903 -22.261 -7.217 1.00 14.03 458 GLY A C 1
ATOM 3396 O O . GLY A 1 464 ? -4.779 -21.429 -7.461 1.00 14.75 458 GLY A O 1
ATOM 3397 N N . THR A 1 465 ? -4.044 -23.544 -7.532 1.00 14.80 459 THR A N 1
ATOM 3398 C CA . THR A 1 465 ? -5.243 -24.016 -8.230 1.00 14.71 459 THR A CA 1
ATOM 3399 C C . THR A 1 465 ? -5.498 -25.516 -7.969 1.00 14.84 459 THR A C 1
ATOM 3400 O O . THR A 1 465 ? -4.675 -26.183 -7.355 1.00 14.58 459 THR A O 1
ATOM 3404 N N . GLY A 1 466 ? -6.637 -26.013 -8.443 1.00 15.29 460 GLY A N 1
ATOM 3405 C CA . GLY A 1 466 ? -6.977 -27.435 -8.327 1.00 15.75 460 GLY A CA 1
ATOM 3406 C C . GLY A 1 466 ? -7.651 -27.841 -7.028 1.00 16.50 460 GLY A C 1
ATOM 3407 O O . GLY A 1 466 ? -7.875 -27.033 -6.130 1.00 15.85 460 GLY A O 1
ATOM 3408 N N . SER A 1 467 ? -7.956 -29.131 -6.936 1.00 16.45 461 SER A N 1
ATOM 3409 C CA . SER A 1 467 ? -8.788 -29.705 -5.885 1.00 16.77 461 SER A CA 1
ATOM 3410 C C . SER A 1 467 ? -8.355 -29.485 -4.429 1.00 16.91 461 SER A C 1
ATOM 3411 O O . SER A 1 467 ? -9.184 -29.595 -3.526 1.00 17.57 461 SER A O 1
ATOM 3414 N N . LYS A 1 468 ? -7.077 -29.203 -4.182 1.00 17.10 462 LYS A N 1
ATOM 3415 C CA . LYS A 1 468 ? -6.635 -28.879 -2.821 1.00 17.49 462 LYS A CA 1
ATOM 3416 C C . LYS A 1 468 ? -7.314 -27.583 -2.353 1.00 16.58 462 LYS A C 1
ATOM 3417 O O . LYS A 1 468 ? -7.532 -27.395 -1.146 1.00 17.11 462 LYS A O 1
ATOM 3423 N N . PHE A 1 469 ? -7.696 -26.730 -3.313 1.00 15.58 463 PHE A N 1
ATOM 3424 C CA . PHE A 1 469 ? -8.170 -25.385 -2.982 1.00 15.33 463 PHE A CA 1
ATOM 3425 C C . PHE A 1 469 ? -9.617 -25.053 -3.361 1.00 15.29 463 PHE A C 1
ATOM 3426 O O . PHE A 1 469 ? -9.997 -23.878 -3.365 1.00 15.02 463 PHE A O 1
ATOM 3434 N N . THR A 1 470 ? -10.436 -26.069 -3.644 1.00 15.06 464 THR A N 1
ATOM 3435 C CA . THR A 1 470 ? -11.775 -25.817 -4.181 1.00 14.71 464 THR A CA 1
ATOM 3436 C C . THR A 1 470 ? -12.929 -26.061 -3.196 1.00 15.28 464 THR A C 1
ATOM 3437 O O . THR A 1 470 ? -14.088 -25.798 -3.508 1.00 15.16 464 THR A O 1
ATOM 3441 N N . ASP A 1 471 ? -12.607 -26.528 -1.997 1.00 15.99 465 ASP A N 1
ATOM 3442 C CA . ASP A 1 471 ? -13.634 -26.928 -1.036 1.00 16.84 465 ASP A CA 1
ATOM 3443 C C . ASP A 1 471 ? -13.774 -25.906 0.092 1.00 16.95 465 ASP A C 1
ATOM 3444 O O . ASP A 1 471 ? -12.927 -25.857 0.973 1.00 17.11 465 ASP A O 1
ATOM 3449 N N . TYR A 1 472 ? -14.829 -25.094 0.081 1.00 17.47 466 TYR A N 1
ATOM 3450 C CA . TYR A 1 472 ? -14.945 -24.085 1.161 1.00 18.20 466 TYR A CA 1
ATOM 3451 C C . TYR A 1 472 ? -15.215 -24.686 2.554 1.00 18.52 466 TYR A C 1
ATOM 3452 O O . TYR A 1 472 ? -15.088 -24.010 3.575 1.00 18.07 466 TYR A O 1
ATOM 3461 N N . ASN A 1 473 ? -15.580 -25.963 2.589 1.00 18.53 467 ASN A N 1
ATOM 3462 C CA . ASN A 1 473 ? -15.770 -26.659 3.858 1.00 19.66 467 ASN A CA 1
ATOM 3463 C C . ASN A 1 473 ? -14.463 -27.127 4.443 1.00 19.85 467 ASN A C 1
ATOM 3464 O O . ASN A 1 473 ? -14.382 -27.459 5.617 1.00 20.15 467 ASN A O 1
ATOM 3469 N N . ASN A 1 474 ? -13.429 -27.140 3.614 1.00 19.95 468 ASN A N 1
ATOM 3470 C CA . ASN A 1 474 ? -12.123 -27.596 4.034 1.00 20.75 468 ASN A CA 1
ATOM 3471 C C . ASN A 1 474 ? -11.063 -26.683 3.420 1.00 20.19 468 ASN A C 1
ATOM 3472 O O . ASN A 1 474 ? -10.279 -27.118 2.566 1.00 20.03 468 ASN A O 1
ATOM 3477 N N . PRO A 1 475 ? -11.045 -25.398 3.835 1.00 19.56 469 PRO A N 1
ATOM 3478 C CA . PRO A 1 475 ? -10.054 -24.484 3.249 1.00 18.89 469 PRO A CA 1
ATOM 3479 C C . PRO A 1 475 ? -8.598 -24.849 3.564 1.00 18.11 469 PRO A C 1
ATOM 3480 O O . PRO A 1 475 ? -8.297 -25.384 4.633 1.00 16.88 469 PRO A O 1
ATOM 3484 N N . GLN A 1 476 ? -7.714 -24.554 2.616 1.00 17.46 470 GLN A N 1
ATOM 3485 C CA . GLN A 1 476 ? -6.320 -24.931 2.697 1.00 17.47 470 GLN A CA 1
ATOM 3486 C C . GLN A 1 476 ? -5.466 -23.782 2.197 1.00 17.18 470 GLN A C 1
ATOM 3487 O O . GLN A 1 476 ? -5.869 -23.086 1.262 1.00 16.71 470 GLN A O 1
ATOM 3493 N N . PRO A 1 477 ? -4.287 -23.598 2.809 1.00 17.03 471 PRO A N 1
ATOM 3494 C CA . PRO A 1 477 ? -3.352 -22.519 2.464 1.00 16.95 471 PRO A CA 1
ATOM 3495 C C . PRO A 1 477 ? -2.590 -22.792 1.176 1.00 16.97 471 PRO A C 1
ATOM 3496 O O . PRO A 1 477 ? -2.007 -23.872 1.012 1.00 17.21 471 PRO A O 1
ATOM 3500 N N . VAL A 1 478 ? -2.586 -21.814 0.277 1.00 16.22 472 VAL A N 1
ATOM 3501 C CA . VAL A 1 478 ? -1.727 -21.873 -0.906 1.00 16.15 472 VAL A CA 1
ATOM 3502 C C . VAL A 1 478 ? -0.267 -21.620 -0.496 1.00 16.21 472 VAL A C 1
ATOM 3503 O O . VAL A 1 478 ? 0.643 -22.380 -0.850 1.00 15.92 472 VAL A O 1
ATOM 3507 N N . ILE A 1 479 ? -0.065 -20.553 0.275 1.00 15.40 473 ILE A N 1
ATOM 3508 C CA . ILE A 1 479 ? 1.236 -20.192 0.805 1.00 15.19 473 ILE A CA 1
ATOM 3509 C C . ILE A 1 479 ? 1.162 -20.247 2.322 1.00 15.06 473 ILE A C 1
ATOM 3510 O O . ILE A 1 479 ? 0.215 -19.738 2.918 1.00 15.02 473 ILE A O 1
ATOM 3515 N N . GLN A 1 480 ? 2.174 -20.855 2.928 1.00 15.09 474 GLN A N 1
ATOM 3516 C CA . GLN A 1 480 ? 2.313 -20.909 4.375 1.00 15.65 474 GLN A CA 1
ATOM 3517 C C . GLN A 1 480 ? 3.620 -20.211 4.738 1.00 15.11 474 GLN A C 1
ATOM 3518 O O . GLN A 1 480 ? 4.702 -20.702 4.399 1.00 15.37 474 GLN A O 1
ATOM 3524 N N . VAL A 1 481 ? 3.522 -19.046 5.384 1.00 14.59 475 VAL A N 1
ATOM 3525 C CA . VAL A 1 481 ? 4.698 -18.273 5.775 1.00 14.60 475 VAL A CA 1
ATOM 3526 C C . VAL A 1 481 ? 5.178 -18.714 7.155 1.00 15.01 475 VAL A C 1
ATOM 3527 O O . VAL A 1 481 ? 4.668 -18.265 8.203 1.00 14.61 475 VAL A O 1
ATOM 3531 N N . GLY A 1 482 ? 6.163 -19.606 7.138 1.00 14.99 476 GLY A N 1
ATOM 3532 C CA . GLY A 1 482 ? 6.618 -20.307 8.340 1.00 15.41 476 GLY A CA 1
ATOM 3533 C C . GLY A 1 482 ? 5.696 -21.466 8.709 1.00 16.74 476 GLY A C 1
ATOM 3534 O O . GLY A 1 482 ? 4.495 -21.462 8.402 1.00 16.84 476 GLY A O 1
ATOM 3535 N N . ALA A 1 483 ? 6.268 -22.466 9.367 1.00 17.44 477 ALA A N 1
ATOM 3536 C CA . ALA A 1 483 ? 5.481 -23.493 10.028 1.00 18.23 477 ALA A CA 1
ATOM 3537 C C . ALA A 1 483 ? 4.766 -22.869 11.238 1.00 18.51 477 ALA A C 1
ATOM 3538 O O . ALA A 1 483 ? 5.258 -21.896 11.826 1.00 17.79 477 ALA A O 1
ATOM 3540 N N . PRO A 1 484 ? 3.616 -23.436 11.635 1.00 19.21 478 PRO A N 1
ATOM 3541 C CA . PRO A 1 484 ? 3.025 -22.981 12.897 1.00 19.59 478 PRO A CA 1
ATOM 3542 C C . PRO A 1 484 ? 4.062 -22.988 14.037 1.00 19.84 478 PRO A C 1
ATOM 3543 O O . PRO A 1 484 ? 4.820 -23.964 14.185 1.00 20.48 478 PRO A O 1
ATOM 3547 N N . GLY A 1 485 ? 4.130 -21.888 14.787 1.00 20.19 479 GLY A N 1
ATOM 3548 C CA . GLY A 1 485 ? 5.033 -21.749 15.935 1.00 19.47 479 GLY A CA 1
ATOM 3549 C C . GLY A 1 485 ? 6.476 -21.363 15.639 1.00 19.47 479 GLY A C 1
ATOM 3550 O O . GLY A 1 485 ? 7.294 -21.236 16.562 1.00 19.11 479 GLY A O 1
ATOM 3551 N N . SER A 1 486 ? 6.793 -21.156 14.359 1.00 18.21 480 SER A N 1
ATOM 3552 C CA . SER A 1 486 ? 8.158 -20.820 13.967 1.00 17.74 480 SER A CA 1
ATOM 3553 C C . SER A 1 486 ? 8.476 -19.360 14.245 1.00 17.87 480 SER A C 1
ATOM 3554 O O . SER A 1 486 ? 7.579 -18.515 14.343 1.00 16.92 480 SER A O 1
ATOM 3557 N N . SER A 1 487 ? 9.759 -19.072 14.376 1.00 17.66 481 SER A N 1
ATOM 3558 C CA . SER A 1 487 ? 10.209 -17.697 14.455 1.00 18.55 481 SER A CA 1
ATOM 3559 C C . SER A 1 487 ? 11.479 -17.557 13.656 1.00 17.89 481 SER A C 1
ATOM 3560 O O . SER A 1 487 ? 12.216 -18.539 13.443 1.00 18.62 481 SER A O 1
ATOM 3563 N N . GLY A 1 488 ? 11.719 -16.346 13.178 1.00 16.83 482 GLY A N 1
ATOM 3564 C CA . GLY A 1 488 ? 12.916 -16.059 12.408 1.00 16.10 482 GLY A CA 1
ATOM 3565 C C . GLY A 1 488 ? 12.644 -14.947 11.410 1.00 15.85 482 GLY A C 1
ATOM 3566 O O . GLY A 1 488 ? 11.563 -14.345 11.399 1.00 15.62 482 GLY A O 1
ATOM 3567 N N . VAL A 1 489 ? 13.637 -14.684 10.580 1.00 15.17 483 VAL A N 1
ATOM 3568 C CA . VAL A 1 489 ? 13.512 -13.703 9.503 1.00 14.77 483 VAL A CA 1
ATOM 3569 C C . VAL A 1 489 ? 12.705 -14.364 8.405 1.00 14.42 483 VAL A C 1
ATOM 3570 O O . VAL A 1 489 ? 13.002 -15.491 8.017 1.00 14.28 483 VAL A O 1
ATOM 3574 N N . VAL A 1 490 ? 11.669 -13.679 7.923 1.00 14.22 484 VAL A N 1
ATOM 3575 C CA . VAL A 1 490 ? 11.044 -14.022 6.643 1.00 14.47 484 VAL A CA 1
ATOM 3576 C C . VAL A 1 490 ? 10.761 -12.700 5.941 1.00 14.19 484 VAL A C 1
ATOM 3577 O O . VAL A 1 490 ? 9.907 -11.918 6.383 1.00 13.98 484 VAL A O 1
ATOM 3581 N N . GLU A 1 491 ? 11.504 -12.434 4.878 1.00 13.42 485 GLU A N 1
ATOM 3582 C CA . GLU A 1 491 ? 11.339 -11.180 4.132 1.00 13.24 485 GLU A CA 1
ATOM 3583 C C . GLU A 1 491 ? 10.892 -11.532 2.729 1.00 13.54 485 GLU A C 1
ATOM 3584 O O . GLU A 1 491 ? 11.530 -12.345 2.041 1.00 14.21 485 GLU A O 1
ATOM 3590 N N . ILE A 1 492 ? 9.778 -10.942 2.319 1.00 12.84 486 ILE A N 1
ATOM 3591 C CA . ILE A 1 492 ? 9.207 -11.204 1.009 1.00 12.00 486 ILE A CA 1
ATOM 3592 C C . ILE A 1 492 ? 9.063 -9.859 0.307 1.00 11.50 486 ILE A C 1
ATOM 3593 O O . ILE A 1 492 ? 8.444 -8.935 0.851 1.00 11.07 486 ILE A O 1
ATOM 3598 N N . THR A 1 493 ? 9.633 -9.761 -0.893 1.00 11.10 487 THR A N 1
ATOM 3599 C CA . THR A 1 493 ? 9.544 -8.516 -1.667 1.00 10.49 487 THR A CA 1
ATOM 3600 C C . THR A 1 493 ? 9.151 -8.814 -3.104 1.00 11.24 487 THR A C 1
ATOM 3601 O O . THR A 1 493 ? 9.584 -9.818 -3.691 1.00 10.78 487 THR A O 1
ATOM 3605 N N . ASP A 1 494 ? 8.326 -7.938 -3.669 1.00 11.70 488 ASP A N 1
ATOM 3606 C CA . ASP A 1 494 ? 7.913 -8.038 -5.065 1.00 11.78 488 ASP A CA 1
ATOM 3607 C C . ASP A 1 494 ? 7.335 -9.384 -5.483 1.00 12.10 488 ASP A C 1
ATOM 3608 O O . ASP A 1 494 ? 7.680 -9.908 -6.543 1.00 12.29 488 ASP A O 1
ATOM 3613 N N . MET A 1 495 ? 6.445 -9.934 -4.664 1.00 11.02 489 MET A N 1
ATOM 3614 C CA . MET A 1 495 ? 5.732 -11.165 -5.032 1.00 11.31 489 MET A CA 1
ATOM 3615 C C . MET A 1 495 ? 4.233 -10.900 -5.169 1.00 11.62 489 MET A C 1
ATOM 3616 O O . MET A 1 495 ? 3.698 -9.983 -4.515 1.00 11.27 489 MET A O 1
ATOM 3621 N N . ILE A 1 496 ? 3.568 -11.702 -6.001 1.00 10.88 490 ILE A N 1
ATOM 3622 C CA . ILE A 1 496 ? 2.112 -11.752 -6.067 1.00 11.54 490 ILE A CA 1
ATOM 3623 C C . ILE A 1 496 ? 1.675 -13.166 -5.695 1.00 12.25 490 ILE A C 1
ATOM 3624 O O . ILE A 1 496 ? 2.267 -14.135 -6.177 1.00 12.30 490 ILE A O 1
ATOM 3629 N N . PHE A 1 497 ? 0.666 -13.285 -4.826 1.00 11.61 491 PHE A N 1
ATOM 3630 C CA . PHE A 1 497 ? 0.117 -14.593 -4.471 1.00 12.58 491 PHE A CA 1
ATOM 3631 C C . PHE A 1 497 ? -1.352 -14.574 -4.840 1.00 13.01 491 PHE A C 1
ATOM 3632 O O . PHE A 1 497 ? -2.068 -13.612 -4.522 1.00 12.92 491 PHE A O 1
ATOM 3640 N N . THR A 1 498 ? -1.818 -15.626 -5.520 1.00 12.52 492 THR A N 1
ATOM 3641 C CA . THR A 1 498 ? -3.158 -15.584 -6.058 1.00 12.66 492 THR A CA 1
ATOM 3642 C C . THR A 1 498 ? -3.668 -17.001 -6.351 1.00 12.67 492 THR A C 1
ATOM 3643 O O . THR A 1 498 ? -3.043 -17.994 -5.956 1.00 12.29 492 THR A O 1
ATOM 3647 N N . THR A 1 499 ? -4.784 -17.063 -7.061 1.00 13.07 493 THR A N 1
ATOM 3648 C CA . THR A 1 499 ? -5.393 -18.343 -7.442 1.00 13.08 493 THR A CA 1
ATOM 3649 C C . THR A 1 499 ? -5.746 -18.392 -8.923 1.00 13.21 493 THR A C 1
ATOM 3650 O O . THR A 1 499 ? -5.878 -17.356 -9.579 1.00 12.43 493 THR A O 1
ATOM 3654 N N . ARG A 1 500 ? -5.917 -19.606 -9.442 1.00 12.69 494 ARG A N 1
ATOM 3655 C CA . ARG A 1 500 ? -6.584 -19.807 -10.725 1.00 13.80 494 ARG A CA 1
ATOM 3656 C C . ARG A 1 500 ? -7.908 -20.490 -10.385 1.00 14.06 494 ARG A C 1
ATOM 3657 O O . ARG A 1 500 ? -7.905 -21.540 -9.744 1.00 14.48 494 ARG A O 1
ATOM 3665 N N . GLY A 1 501 ? -9.015 -19.847 -10.748 1.00 14.74 495 GLY A N 1
ATOM 3666 C CA . GLY A 1 501 ? -10.343 -20.237 -10.297 1.00 15.45 495 GLY A CA 1
ATOM 3667 C C . GLY A 1 501 ? -10.852 -21.475 -11.022 1.00 16.14 495 GLY A C 1
ATOM 3668 O O . GLY A 1 501 ? -10.315 -21.830 -12.077 1.00 16.51 495 GLY A O 1
ATOM 3669 N N . PRO A 1 502 ? -11.881 -22.140 -10.459 1.00 17.00 496 PRO A N 1
ATOM 3670 C CA . PRO A 1 502 ? -12.483 -21.860 -9.142 1.00 16.83 496 PRO A CA 1
ATOM 3671 C C . PRO A 1 502 ? -11.593 -22.300 -7.981 1.00 16.66 496 PRO A C 1
ATOM 3672 O O . PRO A 1 502 ? -10.817 -23.251 -8.108 1.00 16.35 496 PRO A O 1
ATOM 3676 N N . ALA A 1 503 ? -11.664 -21.583 -6.859 1.00 15.73 497 ALA A N 1
ATOM 3677 C CA . ALA A 1 503 ? -10.825 -21.918 -5.711 1.00 15.11 497 ALA A CA 1
ATOM 3678 C C . ALA A 1 503 ? -11.482 -21.472 -4.414 1.00 15.12 497 ALA A C 1
ATOM 3679 O O . ALA A 1 503 ? -10.894 -20.713 -3.623 1.00 15.09 497 ALA A O 1
ATOM 3681 N N . ALA A 1 504 ? -12.703 -21.951 -4.211 1.00 14.15 498 ALA A N 1
ATOM 3682 C CA . ALA A 1 504 ? -13.525 -21.607 -3.039 1.00 13.47 498 ALA A CA 1
ATOM 3683 C C . ALA A 1 504 ? -12.884 -21.907 -1.682 1.00 13.41 498 ALA A C 1
ATOM 3684 O O . ALA A 1 504 ? -13.313 -21.353 -0.669 1.00 13.85 498 ALA A O 1
ATOM 3686 N N . GLY A 1 505 ? -11.891 -22.791 -1.669 1.00 13.25 499 GLY A N 1
ATOM 3687 C CA . GLY A 1 505 ? -11.217 -23.229 -0.441 1.00 13.47 499 GLY A CA 1
ATOM 3688 C C . GLY A 1 505 ? -9.847 -22.599 -0.214 1.00 14.03 499 GLY A C 1
ATOM 3689 O O . GLY A 1 505 ? -9.182 -22.894 0.766 1.00 14.36 499 GLY A O 1
ATOM 3690 N N . ALA A 1 506 ? -9.406 -21.714 -1.102 1.00 13.55 500 ALA A N 1
ATOM 3691 C CA . ALA A 1 506 ? -8.048 -21.197 -0.959 1.00 12.97 500 ALA A CA 1
ATOM 3692 C C . ALA A 1 506 ? -7.910 -20.187 0.184 1.00 13.11 500 ALA A C 1
ATOM 3693 O O . ALA A 1 506 ? -8.630 -19.181 0.230 1.00 13.04 500 ALA A O 1
ATOM 3695 N N . ILE A 1 507 ? -6.993 -20.471 1.101 1.00 12.85 501 ILE A N 1
ATOM 3696 C CA . ILE A 1 507 ? -6.496 -19.438 2.014 1.00 13.32 501 ILE A CA 1
ATOM 3697 C C . ILE A 1 507 ? -5.174 -19.032 1.378 1.00 12.83 501 ILE A C 1
ATOM 3698 O O . ILE A 1 507 ? -4.190 -19.789 1.404 1.00 12.81 501 ILE A O 1
ATOM 3703 N N . ILE A 1 508 ? -5.150 -17.862 0.751 1.00 12.63 502 ILE A N 1
ATOM 3704 C CA . ILE A 1 508 ? -4.056 -17.588 -0.166 1.00 12.65 502 ILE A CA 1
ATOM 3705 C C . ILE A 1 508 ? -2.739 -17.516 0.595 1.00 11.86 502 ILE A C 1
ATOM 3706 O O . ILE A 1 508 ? -1.741 -18.136 0.199 1.00 12.60 502 ILE A O 1
ATOM 3711 N N . VAL A 1 509 ? -2.737 -16.792 1.707 1.00 12.66 503 VAL A N 1
ATOM 3712 C CA . VAL A 1 509 ? -1.549 -16.722 2.555 1.00 12.17 503 VAL A CA 1
ATOM 3713 C C . VAL A 1 509 ? -1.914 -17.016 4.014 1.00 13.25 503 VAL A C 1
ATOM 3714 O O . VAL A 1 509 ? -2.738 -16.309 4.610 1.00 13.62 503 VAL A O 1
ATOM 3718 N N . GLU A 1 510 ? -1.324 -18.068 4.570 1.00 13.24 504 GLU A N 1
ATOM 3719 C CA . GLU A 1 510 ? -1.429 -18.327 6.007 1.00 13.52 504 GLU A CA 1
ATOM 3720 C C . GLU A 1 510 ? -0.107 -17.900 6.621 1.00 13.15 504 GLU A C 1
ATOM 3721 O O . GLU A 1 510 ? 0.948 -18.463 6.317 1.00 14.22 504 GLU A O 1
ATOM 3727 N N . TRP A 1 511 ? -0.138 -16.862 7.451 1.00 12.64 505 TRP A N 1
ATOM 3728 C CA . TRP A 1 511 ? 1.102 -16.285 7.954 1.00 12.88 505 TRP A CA 1
ATOM 3729 C C . TRP A 1 511 ? 1.303 -16.710 9.407 1.00 13.22 505 TRP A C 1
ATOM 3730 O O . TRP A 1 511 ? 0.523 -16.295 10.285 1.00 13.62 505 TRP A O 1
ATOM 3741 N N . ASN A 1 512 ? 2.330 -17.529 9.651 1.00 13.25 506 ASN A N 1
ATOM 3742 C CA . ASN A 1 512 ? 2.573 -18.117 10.992 1.00 14.57 506 ASN A CA 1
ATOM 3743 C C . ASN A 1 512 ? 3.786 -17.612 11.759 1.00 14.06 506 ASN A C 1
ATOM 3744 O O . ASN A 1 512 ? 3.798 -17.618 12.995 1.00 14.30 506 ASN A O 1
ATOM 3749 N N . VAL A 1 513 ? 4.835 -17.243 11.033 1.00 14.41 507 VAL A N 1
ATOM 3750 C CA . VAL A 1 513 ? 6.124 -16.946 11.640 1.00 14.05 507 VAL A CA 1
ATOM 3751 C C . VAL A 1 513 ? 6.048 -15.679 12.507 1.00 14.49 507 VAL A C 1
ATOM 3752 O O . VAL A 1 513 ? 5.225 -14.792 12.256 1.00 14.54 507 VAL A O 1
ATOM 3756 N N . HIS A 1 514 ? 6.898 -15.630 13.530 1.00 14.72 508 HIS A N 1
ATOM 3757 C CA . HIS A 1 514 ? 7.017 -14.516 14.465 1.00 15.66 508 HIS A CA 1
ATOM 3758 C C . HIS A 1 514 ? 8.448 -13.997 14.414 1.00 16.39 508 HIS A C 1
ATOM 3759 O O . HIS A 1 514 ? 9.369 -14.765 14.139 1.00 16.80 508 HIS A O 1
ATOM 3766 N N . ASP A 1 515 ? 8.649 -12.712 14.699 1.00 16.71 509 ASP A N 1
ATOM 3767 C CA . ASP A 1 515 ? 9.990 -12.151 14.845 1.00 17.60 509 ASP A CA 1
ATOM 3768 C C . ASP A 1 515 ? 10.830 -12.959 15.842 1.00 18.72 509 ASP A C 1
ATOM 3769 O O . ASP A 1 515 ? 10.308 -13.419 16.864 1.00 17.84 509 ASP A O 1
ATOM 3774 N N . PRO A 1 516 ? 12.135 -13.115 15.561 1.00 19.85 510 PRO A N 1
ATOM 3775 C CA . PRO A 1 516 ? 13.028 -13.641 16.595 1.00 21.17 510 PRO A CA 1
ATOM 3776 C C . PRO A 1 516 ? 13.249 -12.576 17.665 1.00 21.96 510 PRO A C 1
ATOM 3777 O O . PRO A 1 516 ? 12.937 -11.406 17.447 1.00 22.08 510 PRO A O 1
ATOM 3781 N N . SER A 1 517 ? 13.758 -12.983 18.825 1.00 23.24 511 SER A N 1
ATOM 3782 C CA . SER A 1 517 ? 14.121 -12.034 19.853 1.00 24.34 511 SER A CA 1
ATOM 3783 C C . SER A 1 517 ? 15.124 -11.014 19.297 1.00 24.34 511 SER A C 1
ATOM 3784 O O . SER A 1 517 ? 16.047 -11.382 18.577 1.00 25.39 511 SER A O 1
ATOM 3787 N N . GLY A 1 518 ? 14.926 -9.733 19.602 1.00 24.53 512 GLY A N 1
ATOM 3788 C CA . GLY A 1 518 ? 15.867 -8.676 19.198 1.00 23.40 512 GLY A CA 1
ATOM 3789 C C . GLY A 1 518 ? 15.921 -8.235 17.738 1.00 23.10 512 GLY A C 1
ATOM 3790 O O . GLY A 1 518 ? 16.832 -7.487 17.355 1.00 23.59 512 GLY A O 1
ATOM 3791 N N . GLN A 1 519 ? 14.981 -8.698 16.910 1.00 22.34 513 GLN A N 1
ATOM 3792 C CA . GLN A 1 519 ? 14.875 -8.226 15.518 1.00 21.55 513 GLN A CA 1
ATOM 3793 C C . GLN A 1 519 ? 13.419 -7.955 15.164 1.00 20.23 513 GLN A C 1
ATOM 3794 O O . GLN A 1 519 ? 12.690 -8.863 14.732 1.00 20.18 513 GLN A O 1
ATOM 3800 N N . GLN A 1 520 ? 13.005 -6.708 15.357 1.00 18.50 514 GLN A N 1
ATOM 3801 C CA . GLN A 1 520 ? 11.645 -6.286 15.039 1.00 17.22 514 GLN A CA 1
ATOM 3802 C C . GLN A 1 520 ? 11.417 -6.226 13.540 1.00 16.11 514 GLN A C 1
ATOM 3803 O O . GLN A 1 520 ? 12.297 -5.775 12.797 1.00 16.10 514 GLN A O 1
ATOM 3809 N N . ALA A 1 521 ? 10.235 -6.675 13.103 1.00 15.60 515 ALA A N 1
ATOM 3810 C CA . ALA A 1 521 ? 9.855 -6.640 11.679 1.00 15.28 515 ALA A CA 1
ATOM 3811 C C . ALA A 1 521 ? 10.800 -7.485 10.815 1.00 15.32 515 ALA A C 1
ATOM 3812 O O . ALA A 1 521 ? 10.960 -7.238 9.611 1.00 15.57 515 ALA A O 1
ATOM 3814 N N . ALA A 1 522 ? 11.444 -8.469 11.444 1.00 14.51 516 ALA A N 1
ATOM 3815 C CA . ALA A 1 522 ? 12.232 -9.456 10.711 1.00 13.90 516 ALA A CA 1
ATOM 3816 C C . ALA A 1 522 ? 11.345 -10.282 9.786 1.00 13.26 516 ALA A C 1
ATOM 3817 O O . ALA A 1 522 ? 11.811 -10.795 8.751 1.00 13.25 516 ALA A O 1
ATOM 3819 N N . ALA A 1 523 ? 10.075 -10.421 10.175 1.00 12.12 517 ALA A N 1
ATOM 3820 C CA . ALA A 1 523 ? 9.074 -11.108 9.362 1.00 11.82 517 ALA A CA 1
ATOM 3821 C C . ALA A 1 523 ? 8.140 -10.094 8.715 1.00 11.80 517 ALA A C 1
ATOM 3822 O O . ALA A 1 523 ? 7.382 -9.411 9.406 1.00 11.68 517 ALA A O 1
ATOM 3824 N N . GLY A 1 524 ? 8.197 -9.974 7.393 1.00 10.67 518 GLY A N 1
ATOM 3825 C CA . GLY A 1 524 ? 7.329 -8.993 6.754 1.00 10.68 518 GLY A CA 1
ATOM 3826 C C . GLY A 1 524 ? 7.311 -9.087 5.260 1.00 10.63 518 GLY A C 1
ATOM 3827 O O . GLY A 1 524 ? 8.005 -9.924 4.680 1.00 10.72 518 GLY A O 1
ATOM 3828 N N . ALA A 1 525 ? 6.515 -8.211 4.645 1.00 10.17 519 ALA A N 1
ATOM 3829 C CA . ALA A 1 525 ? 6.415 -8.160 3.182 1.00 10.23 519 ALA A CA 1
ATOM 3830 C C . ALA A 1 525 ? 6.312 -6.716 2.697 1.00 10.21 519 ALA A C 1
ATOM 3831 O O . ALA A 1 525 ? 5.748 -5.850 3.379 1.00 9.97 519 ALA A O 1
ATOM 3833 N N . TRP A 1 526 ? 6.910 -6.470 1.538 1.00 10.10 520 TRP A N 1
ATOM 3834 C CA . TRP A 1 526 ? 6.922 -5.151 0.901 1.00 10.31 520 TRP A CA 1
ATOM 3835 C C . TRP A 1 526 ? 6.663 -5.341 -0.577 1.00 10.65 520 TRP A C 1
ATOM 3836 O O . TRP A 1 526 ? 7.192 -6.295 -1.178 1.00 10.57 520 TRP A O 1
ATOM 3847 N N . ASP A 1 527 ? 5.879 -4.442 -1.185 1.00 10.82 521 ASP A N 1
ATOM 3848 C CA . ASP A 1 527 ? 5.609 -4.498 -2.635 1.00 11.14 521 ASP A CA 1
ATOM 3849 C C . ASP A 1 527 ? 5.095 -5.898 -3.027 1.00 10.25 521 ASP A C 1
ATOM 3850 O O . ASP A 1 527 ? 5.373 -6.411 -4.102 1.00 11.15 521 ASP A O 1
ATOM 3855 N N . THR A 1 528 ? 4.329 -6.482 -2.119 1.00 10.48 522 THR A N 1
ATOM 3856 C CA . THR A 1 528 ? 3.822 -7.842 -2.251 1.00 9.56 522 THR A CA 1
ATOM 3857 C C . THR A 1 528 ? 2.311 -7.787 -2.077 1.00 9.75 522 THR A C 1
ATOM 3858 O O . THR A 1 528 ? 1.812 -7.183 -1.116 1.00 9.38 522 THR A O 1
ATOM 3862 N N . HIS A 1 529 ? 1.585 -8.412 -3.006 1.00 8.88 523 HIS A N 1
ATOM 3863 C CA . HIS A 1 529 ? 0.158 -8.195 -3.098 1.00 9.29 523 HIS A CA 1
ATOM 3864 C C . HIS A 1 529 ? -0.573 -9.488 -3.382 1.00 9.66 523 HIS A C 1
ATOM 3865 O O . HIS A 1 529 ? 0.013 -10.439 -3.892 1.00 9.90 523 HIS A O 1
ATOM 3872 N N . LEU A 1 530 ? -1.852 -9.502 -3.033 1.00 8.96 524 LEU A N 1
ATOM 3873 C CA . LEU A 1 530 ? -2.729 -10.605 -3.388 1.00 10.64 524 LEU A CA 1
ATOM 3874 C C . LEU A 1 530 ? -3.686 -10.075 -4.429 1.00 10.82 524 LEU A C 1
ATOM 3875 O O . LEU A 1 530 ? -4.702 -9.464 -4.092 1.00 11.08 524 LEU A O 1
ATOM 3880 N N . ILE A 1 531 ? -3.333 -10.278 -5.695 1.00 10.78 525 ILE A N 1
ATOM 3881 C CA . ILE A 1 531 ? -4.166 -9.790 -6.796 1.00 11.06 525 ILE A CA 1
ATOM 3882 C C . ILE A 1 531 ? -5.053 -10.941 -7.224 1.00 11.93 525 ILE A C 1
ATOM 3883 O O . ILE A 1 531 ? -4.619 -11.824 -7.983 1.00 12.56 525 ILE A O 1
ATOM 3888 N N . ILE A 1 532 ? -6.291 -10.924 -6.734 1.00 11.65 526 ILE A N 1
ATOM 3889 C CA . ILE A 1 532 ? -7.171 -12.089 -6.806 1.00 11.73 526 ILE A CA 1
ATOM 3890 C C . ILE A 1 532 ? -8.169 -11.990 -7.950 1.00 11.75 526 ILE A C 1
ATOM 3891 O O . ILE A 1 532 ? -9.169 -11.247 -7.891 1.00 11.88 526 ILE A O 1
ATOM 3896 N N . GLY A 1 533 ? -7.897 -12.770 -8.998 1.00 12.43 527 GLY A N 1
ATOM 3897 C CA . GLY A 1 533 ? -8.733 -12.754 -10.193 1.00 12.49 527 GLY A CA 1
ATOM 3898 C C . GLY A 1 533 ? -8.538 -11.512 -11.050 1.00 12.82 527 GLY A C 1
ATOM 3899 O O . GLY A 1 533 ? -7.641 -10.694 -10.800 1.00 12.73 527 GLY A O 1
ATOM 3900 N N . GLY A 1 534 ? -9.377 -11.371 -12.073 1.00 12.54 528 GLY A N 1
ATOM 3901 C CA . GLY A 1 534 ? -9.311 -10.207 -12.954 1.00 12.82 528 GLY A CA 1
ATOM 3902 C C . GLY A 1 534 ? -8.078 -10.096 -13.846 1.00 13.07 528 GLY A C 1
ATOM 3903 O O . GLY A 1 534 ? -7.855 -9.033 -14.431 1.00 14.13 528 GLY A O 1
ATOM 3904 N N . THR A 1 535 ? -7.277 -11.160 -13.946 1.00 13.02 529 THR A N 1
ATOM 3905 C CA . THR A 1 535 ? -6.023 -11.122 -14.731 1.00 13.32 529 THR A CA 1
ATOM 3906 C C . THR A 1 535 ? -6.003 -12.244 -15.785 1.00 13.49 529 THR A C 1
ATOM 3907 O O . THR A 1 535 ? -6.776 -13.208 -15.695 1.00 11.97 529 THR A O 1
ATOM 3911 N N . ALA A 1 536 ? -5.113 -12.112 -16.768 1.00 12.51 530 ALA A N 1
ATOM 3912 C CA . ALA A 1 536 ? -5.012 -13.086 -17.863 1.00 13.10 530 ALA A CA 1
ATOM 3913 C C . ALA A 1 536 ? -4.915 -14.540 -17.397 1.00 12.50 530 ALA A C 1
ATOM 3914 O O . ALA A 1 536 ? -4.082 -14.891 -16.553 1.00 12.31 530 ALA A O 1
ATOM 3916 N N . GLN A 1 537 ? -5.768 -15.387 -17.974 1.00 13.73 531 GLN A N 1
ATOM 3917 C CA . GLN A 1 537 ? -5.726 -16.831 -17.753 1.00 14.47 531 GLN A CA 1
ATOM 3918 C C . GLN A 1 537 ? -5.812 -17.229 -16.280 1.00 14.70 531 GLN A C 1
ATOM 3919 O O . GLN A 1 537 ? -5.242 -18.246 -15.866 1.00 14.76 531 GLN A O 1
ATOM 3925 N N . SER A 1 538 ? -6.528 -16.415 -15.503 1.00 13.88 532 SER A N 1
ATOM 3926 C CA . SER A 1 538 ? -6.817 -16.720 -14.099 1.00 14.43 532 SER A CA 1
ATOM 3927 C C . SER A 1 538 ? -8.086 -17.546 -13.938 1.00 15.06 532 SER A C 1
ATOM 3928 O O . SER A 1 538 ? -8.339 -18.076 -12.852 1.00 15.31 532 SER A O 1
ATOM 3931 N N . GLY A 1 539 ? -8.901 -17.631 -14.999 1.00 15.51 533 GLY A N 1
ATOM 3932 C CA . GLY A 1 539 ? -10.235 -18.262 -14.915 1.00 15.80 533 GLY A CA 1
ATOM 3933 C C . GLY A 1 539 ? -11.279 -17.389 -14.213 1.00 16.00 533 GLY A C 1
ATOM 3934 O O . GLY A 1 539 ? -12.401 -17.824 -13.958 1.00 16.18 533 GLY A O 1
ATOM 3935 N N . LEU A 1 540 ? -10.889 -16.155 -13.900 1.00 15.37 534 LEU A N 1
ATOM 3936 C CA . LEU A 1 540 ? -11.669 -15.241 -13.091 1.00 15.28 534 LEU A CA 1
ATOM 3937 C C . LEU A 1 540 ? -11.756 -13.888 -13.799 1.00 15.01 534 LEU A C 1
ATOM 3938 O O . LEU A 1 540 ? -11.568 -12.810 -13.200 1.00 14.06 534 LEU A O 1
ATOM 3943 N N . GLN A 1 541 ? -12.040 -13.967 -15.097 1.00 14.47 535 GLN A N 1
ATOM 3944 C CA . GLN A 1 541 ? -12.158 -12.800 -15.939 1.00 14.79 535 GLN A CA 1
ATOM 3945 C C . GLN A 1 541 ? -13.604 -12.587 -16.374 1.00 14.87 535 GLN A C 1
ATOM 3946 O O . GLN A 1 541 ? -14.504 -13.337 -15.986 1.00 15.31 535 GLN A O 1
ATOM 3952 N N . VAL A 1 542 ? -13.835 -11.540 -17.150 1.00 14.83 536 VAL A N 1
ATOM 3953 C CA . VAL A 1 542 ? -15.199 -11.180 -17.518 1.00 15.40 536 VAL A CA 1
ATOM 3954 C C . VAL A 1 542 ? -15.844 -12.316 -18.343 1.00 16.09 536 VAL A C 1
ATOM 3955 O O . VAL A 1 542 ? -17.067 -12.520 -18.262 1.00 16.42 536 VAL A O 1
ATOM 3959 N N . GLY A 1 543 ? -15.021 -13.042 -19.103 1.00 16.01 537 GLY A N 1
ATOM 3960 C CA . GLY A 1 543 ? -15.517 -14.172 -19.925 1.00 16.93 537 GLY A CA 1
ATOM 3961 C C . GLY A 1 543 ? -16.111 -15.290 -19.077 1.00 17.70 537 GLY A C 1
ATOM 3962 O O . GLY A 1 543 ? -16.975 -16.045 -19.542 1.00 18.30 537 GLY A O 1
ATOM 3963 N N . GLN A 1 544 ? -15.648 -15.412 -17.834 1.00 16.91 538 GLN A N 1
ATOM 3964 C CA . GLN A 1 544 ? -16.112 -16.487 -16.940 1.00 17.09 538 GLN A CA 1
ATOM 3965 C C . GLN A 1 544 ? -17.092 -15.945 -15.904 1.00 16.85 538 GLN A C 1
ATOM 3966 O O . GLN A 1 544 ? -17.976 -16.666 -15.430 1.00 16.83 538 GLN A O 1
ATOM 3972 N N . CYS A 1 545 ? -16.936 -14.670 -15.545 1.00 16.62 539 CYS A N 1
ATOM 3973 C CA . CYS A 1 545 ? -17.595 -14.132 -14.354 1.00 16.24 539 CYS A CA 1
ATOM 3974 C C . CYS A 1 545 ? -18.266 -12.770 -14.542 1.00 16.46 539 CYS A C 1
ATOM 3975 O O . CYS A 1 545 ? -17.903 -11.797 -13.880 1.00 15.74 539 CYS A O 1
ATOM 3978 N N . PRO A 1 546 ? -19.288 -12.703 -15.419 1.00 16.70 540 PRO A N 1
ATOM 3979 C CA . PRO A 1 546 ? -20.000 -11.460 -15.688 1.00 16.68 540 PRO A CA 1
ATOM 3980 C C . PRO A 1 546 ? -20.751 -10.962 -14.456 1.00 17.35 540 PRO A C 1
ATOM 3981 O O . PRO A 1 546 ? -21.022 -11.742 -13.527 1.00 16.74 540 PRO A O 1
ATOM 3985 N N . THR A 1 547 ? -21.093 -9.673 -14.462 1.00 18.09 541 THR A N 1
ATOM 3986 C CA . THR A 1 547 ? -21.769 -9.062 -13.322 1.00 19.69 541 THR A CA 1
ATOM 3987 C C . THR A 1 547 ? -23.183 -9.614 -13.105 1.00 20.39 541 THR A C 1
ATOM 3988 O O . THR A 1 547 ? -23.768 -9.417 -12.035 1.00 20.58 541 THR A O 1
ATOM 3992 N N . SER A 1 548 ? -23.725 -10.291 -14.124 1.00 20.66 542 SER A N 1
ATOM 3993 C CA . SER A 1 548 ? -25.012 -10.979 -13.992 1.00 21.00 542 SER A CA 1
ATOM 3994 C C . SER A 1 548 ? -24.981 -12.055 -12.909 1.00 21.33 542 SER A C 1
ATOM 3995 O O . SER A 1 548 ? -26.021 -12.413 -12.345 1.00 21.93 542 SER A O 1
ATOM 3998 N N . GLY A 1 549 ? -23.789 -12.579 -12.633 1.00 21.26 543 GLY A N 1
ATOM 3999 C CA . GLY A 1 549 ? -23.612 -13.655 -11.674 1.00 20.87 543 GLY A CA 1
ATOM 4000 C C . GLY A 1 549 ? -23.786 -15.020 -12.331 1.00 21.23 543 GLY A C 1
ATOM 4001 O O . GLY A 1 549 ? -23.738 -16.048 -11.652 1.00 21.06 543 GLY A O 1
ATOM 4002 N N . ALA A 1 550 ? -23.975 -15.033 -13.653 1.00 20.83 544 ALA A N 1
ATOM 4003 C CA . ALA A 1 550 ? -24.215 -16.279 -14.399 1.00 20.71 544 ALA A CA 1
ATOM 4004 C C . ALA A 1 550 ? -23.095 -17.317 -14.309 1.00 20.70 544 ALA A C 1
ATOM 4005 O O . ALA A 1 550 ? -23.347 -18.515 -14.487 1.00 20.70 544 ALA A O 1
ATOM 4007 N N . GLY A 1 551 ? -21.872 -16.862 -14.032 1.00 19.87 545 GLY A N 1
ATOM 4008 C CA . GLY A 1 551 ? -20.733 -17.747 -13.857 1.00 18.95 545 GLY A CA 1
ATOM 4009 C C . GLY A 1 551 ? -20.865 -18.628 -12.627 1.00 18.91 545 GLY A C 1
ATOM 4010 O O . GLY A 1 551 ? -20.233 -19.680 -12.549 1.00 18.58 545 GLY A O 1
ATOM 4011 N N . GLY A 1 552 ? -21.683 -18.188 -11.666 1.00 18.59 546 GLY A N 1
ATOM 4012 C CA . GLY A 1 552 ? -22.038 -18.999 -10.495 1.00 17.98 546 GLY A CA 1
ATOM 4013 C C . GLY A 1 552 ? -20.852 -19.637 -9.811 1.00 17.91 546 GLY A C 1
ATOM 4014 O O . GLY A 1 552 ? -19.948 -18.930 -9.352 1.00 17.84 546 GLY A O 1
ATOM 4015 N N . ASN A 1 553 ? -20.839 -20.974 -9.744 1.00 17.37 547 ASN A N 1
ATOM 4016 C CA . ASN A 1 553 ? -19.813 -21.675 -8.952 1.00 17.29 547 ASN A CA 1
ATOM 4017 C C . ASN A 1 553 ? -18.409 -21.656 -9.559 1.00 16.33 547 ASN A C 1
ATOM 4018 O O . ASN A 1 553 ? -17.452 -22.065 -8.914 1.00 16.17 547 ASN A O 1
ATOM 4023 N N . ASN A 1 554 ? -18.295 -21.192 -10.800 1.00 16.43 548 ASN A N 1
ATOM 4024 C CA . ASN A 1 554 ? -16.985 -21.064 -11.450 1.00 16.59 548 ASN A CA 1
ATOM 4025 C C . ASN A 1 554 ? -16.231 -19.846 -10.942 1.00 16.41 548 ASN A C 1
ATOM 4026 O O . ASN A 1 554 ? -15.030 -19.708 -11.185 1.00 16.50 548 ASN A O 1
ATOM 4031 N N . CYS A 1 555 ? -16.941 -18.998 -10.210 1.00 15.90 549 CYS A N 1
ATOM 4032 C CA . CYS A 1 555 ? -16.428 -17.664 -9.869 1.00 15.65 549 CYS A CA 1
ATOM 4033 C C . CYS A 1 555 ? -15.970 -17.477 -8.424 1.00 15.74 549 CYS A C 1
ATOM 4034 O O . CYS A 1 555 ? -15.700 -16.341 -7.991 1.00 14.85 549 CYS A O 1
ATOM 4037 N N . PHE A 1 556 ? -15.868 -18.589 -7.697 1.00 15.10 550 PHE A N 1
ATOM 4038 C CA . PHE A 1 556 ? -15.208 -18.612 -6.400 1.00 14.73 550 PHE A CA 1
ATOM 4039 C C . PHE A 1 556 ? -13.713 -18.384 -6.604 1.00 14.56 550 PHE A C 1
ATOM 4040 O O . PHE A 1 556 ? -13.028 -19.174 -7.274 1.00 14.35 550 PHE A O 1
ATOM 4048 N N . ALA A 1 557 ? -13.209 -17.298 -6.021 1.00 14.08 551 ALA A N 1
ATOM 4049 C CA . ALA A 1 557 ? -11.825 -16.912 -6.209 1.00 13.96 551 ALA A CA 1
ATOM 4050 C C . ALA A 1 557 ? -10.946 -17.366 -5.050 1.00 13.73 551 ALA A C 1
ATOM 4051 O O . ALA A 1 557 ? -9.804 -17.767 -5.264 1.00 13.72 551 ALA A O 1
ATOM 4053 N N . ASP A 1 558 ? -11.470 -17.298 -3.822 1.00 13.17 552 ASP A N 1
ATOM 4054 C CA . ASP A 1 558 ? -10.740 -17.752 -2.636 1.00 13.16 552 ASP A CA 1
ATOM 4055 C C . ASP A 1 558 ? -11.682 -17.860 -1.441 1.00 12.95 552 ASP A C 1
ATOM 4056 O O . ASP A 1 558 ? -12.792 -17.332 -1.471 1.00 13.63 552 ASP A O 1
ATOM 4061 N N . PHE A 1 559 ? -11.211 -18.503 -0.382 1.00 13.24 553 PHE A N 1
ATOM 4062 C CA . PHE A 1 559 ? -11.893 -18.450 0.899 1.00 13.16 553 PHE A CA 1
ATOM 4063 C C . PHE A 1 559 ? -11.456 -17.243 1.741 1.00 13.09 553 PHE A C 1
ATOM 4064 O O . PHE A 1 559 ? -12.288 -16.476 2.222 1.00 12.84 553 PHE A O 1
ATOM 4072 N N . LEU A 1 560 ? -10.147 -17.088 1.885 1.00 12.62 554 LEU A N 1
ATOM 4073 C CA . LEU A 1 560 ? -9.544 -16.017 2.681 1.00 12.64 554 LEU A CA 1
ATOM 4074 C C . LEU A 1 560 ? -8.275 -15.542 1.996 1.00 13.10 554 LEU A C 1
ATOM 4075 O O . LEU A 1 560 ? -7.458 -16.358 1.533 1.00 14.04 554 LEU A O 1
ATOM 4080 N N . GLY A 1 561 ? -8.092 -14.223 1.931 1.00 12.72 555 GLY A N 1
ATOM 4081 C CA . GLY A 1 561 ? -6.879 -13.681 1.340 1.00 12.05 555 GLY A CA 1
ATOM 4082 C C . GLY A 1 561 ? -5.700 -13.952 2.248 1.00 12.55 555 GLY A C 1
ATOM 4083 O O . GLY A 1 561 ? -4.788 -14.705 1.906 1.00 12.12 555 GLY A O 1
ATOM 4084 N N . LEU A 1 562 ? -5.730 -13.342 3.428 1.00 12.33 556 LEU A N 1
ATOM 4085 C CA . LEU A 1 562 ? -4.620 -13.409 4.362 1.00 12.09 556 LEU A CA 1
ATOM 4086 C C . LEU A 1 562 ? -5.105 -13.848 5.723 1.00 12.92 556 LEU A C 1
ATOM 4087 O O . LEU A 1 562 ? -6.074 -13.279 6.258 1.00 12.38 556 LEU A O 1
ATOM 4092 N N . HIS A 1 563 ? -4.384 -14.813 6.299 1.00 12.81 557 HIS A N 1
ATOM 4093 C CA . HIS A 1 563 ? -4.697 -15.330 7.623 1.00 13.27 557 HIS A CA 1
ATOM 4094 C C . HIS A 1 563 ? -3.501 -15.209 8.560 1.00 13.48 557 HIS A C 1
ATOM 4095 O O . HIS A 1 563 ? -2.527 -15.962 8.449 1.00 13.75 557 HIS A O 1
ATOM 4102 N N . LEU A 1 564 ? -3.537 -14.226 9.459 1.00 13.34 558 LEU A N 1
ATOM 4103 C CA . LEU A 1 564 ? -2.455 -14.049 10.413 1.00 13.04 558 LEU A CA 1
ATOM 4104 C C . LEU A 1 564 ? -2.815 -14.911 11.620 1.00 13.16 558 LEU A C 1
ATOM 4105 O O . LEU A 1 564 ? -3.830 -14.687 12.261 1.00 12.27 558 LEU A O 1
ATOM 4110 N N . THR A 1 565 ? -2.020 -15.934 11.885 1.00 13.09 559 THR A N 1
ATOM 4111 C CA . THR A 1 565 ? -2.436 -16.909 12.895 1.00 13.94 559 THR A CA 1
ATOM 4112 C C . THR A 1 565 ? -1.969 -16.502 14.289 1.00 14.27 559 THR A C 1
ATOM 4113 O O . THR A 1 565 ? -1.180 -15.567 14.445 1.00 15.09 559 THR A O 1
ATOM 4117 N N . SER A 1 566 ? -2.473 -17.198 15.306 1.00 14.99 560 SER A N 1
ATOM 4118 C CA . SER A 1 566 ? -2.240 -16.834 16.702 1.00 16.25 560 SER A CA 1
ATOM 4119 C C . SER A 1 566 ? -0.805 -16.452 17.118 1.00 15.63 560 SER A C 1
ATOM 4120 O O . SER A 1 566 ? -0.609 -15.424 17.782 1.00 15.82 560 SER A O 1
ATOM 4123 N N . GLY A 1 567 ? 0.193 -17.249 16.728 1.00 15.26 561 GLY A N 1
ATOM 4124 C CA . GLY A 1 567 ? 1.568 -17.024 17.186 1.00 14.85 561 GLY A CA 1
ATOM 4125 C C . GLY A 1 567 ? 2.436 -16.186 16.252 1.00 14.50 561 GLY A C 1
ATOM 4126 O O . GLY A 1 567 ? 3.633 -16.079 16.454 1.00 14.76 561 GLY A O 1
ATOM 4127 N N . SER A 1 568 ? 1.824 -15.604 15.228 1.00 13.77 562 SER A N 1
ATOM 4128 C CA . SER A 1 568 ? 2.551 -14.839 14.214 1.00 13.26 562 SER A CA 1
ATOM 4129 C C . SER A 1 568 ? 2.850 -13.398 14.624 1.00 12.92 562 SER A C 1
ATOM 4130 O O . SER A 1 568 ? 2.237 -12.841 15.549 1.00 12.57 562 SER A O 1
ATOM 4133 N N . SER A 1 569 ? 3.780 -12.806 13.880 1.00 12.30 563 SER A N 1
ATOM 4134 C CA . SER A 1 569 ? 3.982 -11.356 13.835 1.00 12.49 563 SER A CA 1
ATOM 4135 C C . SER A 1 569 ? 4.197 -11.031 12.365 1.00 12.30 563 SER A C 1
ATOM 4136 O O . SER A 1 569 ? 4.620 -11.896 11.598 1.00 11.32 563 SER A O 1
ATOM 4139 N N . ALA A 1 570 ? 3.915 -9.795 11.977 1.00 11.68 564 ALA A N 1
ATOM 4140 C CA . ALA A 1 570 ? 4.103 -9.402 10.571 1.00 10.44 564 ALA A CA 1
ATOM 4141 C C . ALA A 1 570 ? 4.241 -7.899 10.432 1.00 10.90 564 ALA A C 1
ATOM 4142 O O . ALA A 1 570 ? 3.476 -7.144 11.037 1.00 10.62 564 ALA A O 1
ATOM 4144 N N . TYR A 1 571 ? 5.201 -7.476 9.613 1.00 10.99 565 TYR A N 1
ATOM 4145 C CA . TYR A 1 571 ? 5.305 -6.079 9.203 1.00 10.27 565 TYR A CA 1
ATOM 4146 C C . TYR A 1 571 ? 4.931 -6.079 7.723 1.00 10.54 565 TYR A C 1
ATOM 4147 O O . TYR A 1 571 ? 5.717 -6.531 6.891 1.00 9.77 565 TYR A O 1
ATOM 4156 N N . LEU A 1 572 ? 3.728 -5.602 7.395 1.00 9.30 566 LEU A N 1
ATOM 4157 C CA . LEU A 1 572 ? 3.243 -5.689 6.015 1.00 9.10 566 LEU A CA 1
ATOM 4158 C C . LEU A 1 572 ? 3.043 -4.289 5.471 1.00 8.95 566 LEU A C 1
ATOM 4159 O O . LEU A 1 572 ? 2.201 -3.540 5.979 1.00 9.48 566 LEU A O 1
ATOM 4164 N N . GLU A 1 573 ? 3.816 -3.939 4.448 1.00 8.67 567 GLU A N 1
ATOM 4165 C CA . GLU A 1 573 ? 3.842 -2.564 3.972 1.00 9.66 567 GLU A CA 1
ATOM 4166 C C . GLU A 1 573 ? 3.300 -2.468 2.534 1.00 9.94 567 GLU A C 1
ATOM 4167 O O . GLU A 1 573 ? 3.859 -3.060 1.608 1.00 10.66 567 GLU A O 1
ATOM 4173 N N . GLY A 1 574 ? 2.199 -1.733 2.376 1.00 9.48 568 GLY A N 1
ATOM 4174 C CA . GLY A 1 574 ? 1.579 -1.513 1.063 1.00 9.76 568 GLY A CA 1
ATOM 4175 C C . GLY A 1 574 ? 0.757 -2.679 0.508 1.00 10.43 568 GLY A C 1
ATOM 4176 O O . GLY A 1 574 ? 0.203 -2.585 -0.590 1.00 10.80 568 GLY A O 1
ATOM 4177 N N . MET A 1 575 ? 0.666 -3.773 1.254 1.00 9.64 569 MET A N 1
ATOM 4178 C CA . MET A 1 575 ? 0.016 -4.983 0.716 1.00 9.78 569 MET A CA 1
ATOM 4179 C C . MET A 1 575 ? -1.452 -4.749 0.365 1.00 9.15 569 MET A C 1
ATOM 4180 O O . MET A 1 575 ? -2.238 -4.332 1.209 1.00 9.20 569 MET A O 1
ATOM 4185 N N . TRP A 1 576 ? -1.809 -5.036 -0.888 1.00 8.76 570 TRP A N 1
ATOM 4186 C CA . TRP A 1 576 ? -3.173 -4.911 -1.379 1.00 8.91 570 TRP A CA 1
ATOM 4187 C C . TRP A 1 576 ? -3.770 -6.311 -1.483 1.00 8.59 570 TRP A C 1
ATOM 4188 O O . TRP A 1 576 ? -3.272 -7.159 -2.240 1.00 9.83 570 TRP A O 1
ATOM 4199 N N . VAL A 1 577 ? -4.827 -6.567 -0.728 1.00 8.36 571 VAL A N 1
ATOM 4200 C CA . VAL A 1 577 ? -5.506 -7.865 -0.796 1.00 8.80 571 VAL A CA 1
ATOM 4201 C C . VAL A 1 577 ? -6.792 -7.594 -1.586 1.00 8.90 571 VAL A C 1
ATOM 4202 O O . VAL A 1 577 ? -7.850 -7.287 -1.013 1.00 8.49 571 VAL A O 1
ATOM 4206 N N . TRP A 1 578 ? -6.655 -7.637 -2.910 1.00 8.83 572 TRP A N 1
ATOM 4207 C CA . TRP A 1 578 ? -7.672 -7.139 -3.845 1.00 9.28 572 TRP A CA 1
ATOM 4208 C C . TRP A 1 578 ? -8.437 -8.283 -4.462 1.00 9.88 572 TRP A C 1
ATOM 4209 O O . TRP A 1 578 ? -7.879 -9.040 -5.269 1.00 10.89 572 TRP A O 1
ATOM 4220 N N . LEU A 1 579 ? -9.708 -8.422 -4.074 1.00 8.87 573 LEU A N 1
ATOM 4221 C CA . LEU A 1 579 ? -10.613 -9.289 -4.857 1.00 9.05 573 LEU A CA 1
ATOM 4222 C C . LEU A 1 579 ? -11.059 -8.464 -6.057 1.00 9.18 573 LEU A C 1
ATOM 4223 O O . LEU A 1 579 ? -11.726 -7.422 -5.904 1.00 9.73 573 LEU A O 1
ATOM 4228 N N . ALA A 1 580 ? -10.657 -8.899 -7.252 1.00 9.38 574 ALA A N 1
ATOM 4229 C CA . ALA A 1 580 ? -10.888 -8.102 -8.461 1.00 9.85 574 ALA A CA 1
ATOM 4230 C C . ALA A 1 580 ? -12.341 -7.658 -8.645 1.00 10.61 574 ALA A C 1
ATOM 4231 O O . ALA A 1 580 ? -13.259 -8.493 -8.705 1.00 12.06 574 ALA A O 1
ATOM 4233 N N . ASP A 1 581 ? -12.543 -6.348 -8.735 1.00 10.96 575 ASP A N 1
ATOM 4234 C CA . ASP A 1 581 ? -13.862 -5.805 -9.048 1.00 10.77 575 ASP A CA 1
ATOM 4235 C C . ASP A 1 581 ? -14.018 -5.676 -10.565 1.00 10.94 575 ASP A C 1
ATOM 4236 O O . ASP A 1 581 ? -15.142 -5.579 -11.061 1.00 11.33 575 ASP A O 1
ATOM 4241 N N . HIS A 1 582 ? -12.896 -5.654 -11.287 1.00 10.53 576 HIS A N 1
ATOM 4242 C CA . HIS A 1 582 ? -12.927 -5.514 -12.751 1.00 10.97 576 HIS A CA 1
ATOM 4243 C C . HIS A 1 582 ? -11.724 -6.213 -13.365 1.00 10.89 576 HIS A C 1
ATOM 4244 O O . HIS A 1 582 ? -10.794 -6.622 -12.653 1.00 10.79 576 HIS A O 1
ATOM 4251 N N . ASP A 1 583 ? -11.785 -6.400 -14.679 1.00 11.01 577 ASP A N 1
ATOM 4252 C CA . ASP A 1 583 ? -10.857 -7.252 -15.416 1.00 11.40 577 ASP A CA 1
ATOM 4253 C C . ASP A 1 583 ? -9.750 -6.392 -16.035 1.00 10.49 577 ASP A C 1
ATOM 4254 O O . ASP A 1 583 ? -10.007 -5.521 -16.876 1.00 11.43 577 ASP A O 1
ATOM 4259 N N . LEU A 1 584 ? -8.517 -6.644 -15.601 1.00 11.02 578 LEU A N 1
ATOM 4260 C CA . LEU A 1 584 ? -7.355 -5.829 -15.988 1.00 11.48 578 LEU A CA 1
ATOM 4261 C C . LEU A 1 584 ? -6.776 -6.181 -17.372 1.00 12.00 578 LEU A C 1
ATOM 4262 O O . LEU A 1 584 ? -6.007 -5.399 -17.943 1.00 11.87 578 LEU A O 1
ATOM 4267 N N . ASP A 1 585 ? -7.146 -7.347 -17.898 1.00 12.79 579 ASP A N 1
ATOM 4268 C CA . ASP A 1 585 ? -6.473 -7.881 -19.085 1.00 14.01 579 ASP A CA 1
ATOM 4269 C C . ASP A 1 585 ? -7.356 -8.081 -20.317 1.00 14.65 579 ASP A C 1
ATOM 4270 O O . ASP A 1 585 ? -6.830 -8.116 -21.432 1.00 15.43 579 ASP A O 1
ATOM 4275 N N . SER A 1 586 ? -8.672 -8.202 -20.135 1.00 15.51 580 SER A N 1
ATOM 4276 C CA . SER A 1 586 ? -9.574 -8.474 -21.272 1.00 15.50 580 SER A CA 1
ATOM 4277 C C . SER A 1 586 ? -9.818 -7.259 -22.157 1.00 15.89 580 SER A C 1
ATOM 4278 O O . SER A 1 586 ? -10.309 -7.409 -23.283 1.00 15.55 580 SER A O 1
ATOM 4281 N N . GLY A 1 587 ? -9.466 -6.070 -21.660 1.00 15.51 581 GLY A N 1
ATOM 4282 C CA . GLY A 1 587 ? -9.735 -4.816 -22.358 1.00 15.61 581 GLY A CA 1
ATOM 4283 C C . GLY A 1 587 ? -11.024 -4.201 -21.853 1.00 15.33 581 GLY A C 1
ATOM 4284 O O . GLY A 1 587 ? -11.947 -4.916 -21.443 1.00 15.73 581 GLY A O 1
ATOM 4285 N N . GLY A 1 588 ? -11.067 -2.876 -21.859 1.00 14.92 582 GLY A N 1
ATOM 4286 C CA . GLY A 1 588 ? -12.267 -2.128 -21.495 1.00 14.70 582 GLY A CA 1
ATOM 4287 C C . GLY A 1 588 ? -12.599 -2.028 -20.012 1.00 14.49 582 GLY A C 1
ATOM 4288 O O . GLY A 1 588 ? -13.646 -1.498 -19.661 1.00 15.02 582 GLY A O 1
ATOM 4289 N N . SER A 1 589 ? -11.725 -2.556 -19.150 1.00 14.57 583 SER A N 1
ATOM 4290 C CA . SER A 1 589 ? -11.884 -2.464 -17.677 1.00 14.04 583 SER A CA 1
ATOM 4291 C C . SER A 1 589 ? -13.279 -2.913 -17.221 1.00 13.96 583 SER A C 1
ATOM 4292 O O . SER A 1 589 ? -13.980 -2.200 -16.504 1.00 14.06 583 SER A O 1
ATOM 4295 N N . GLN A 1 590 ? -13.695 -4.081 -17.695 1.00 13.49 584 GLN A N 1
ATOM 4296 C CA . GLN A 1 590 ? -15.061 -4.534 -17.475 1.00 13.75 584 GLN A CA 1
ATOM 4297 C C . GLN A 1 590 ? -15.242 -5.128 -16.091 1.00 13.21 584 GLN A C 1
ATOM 4298 O O . GLN A 1 590 ? -14.464 -5.988 -15.655 1.00 13.28 584 GLN A O 1
ATOM 4304 N N . GLN A 1 591 ? -16.290 -4.677 -15.420 1.00 13.40 585 GLN A N 1
ATOM 4305 C CA . GLN A 1 591 ? -16.601 -5.181 -14.087 1.00 13.69 585 GLN A CA 1
ATOM 4306 C C . GLN A 1 591 ? -16.965 -6.653 -14.110 1.00 13.26 585 GLN A C 1
ATOM 4307 O O . GLN A 1 591 ? -17.464 -7.163 -15.120 1.00 13.31 585 GLN A O 1
ATOM 4313 N N . ILE A 1 592 ? -16.658 -7.338 -13.010 1.00 13.12 586 ILE A N 1
ATOM 4314 C CA . ILE A 1 592 ? -16.827 -8.792 -12.886 1.00 12.40 586 ILE A CA 1
ATOM 4315 C C . ILE A 1 592 ? -17.282 -9.101 -11.469 1.00 12.90 586 ILE A C 1
ATOM 4316 O O . ILE A 1 592 ? -16.984 -8.333 -10.561 1.00 13.21 586 ILE A O 1
ATOM 4321 N N . SER A 1 593 ? -17.990 -10.216 -11.280 1.00 12.91 587 SER A N 1
ATOM 4322 C CA . SER A 1 593 ? -18.387 -10.669 -9.945 1.00 13.22 587 SER A CA 1
ATOM 4323 C C . SER A 1 593 ? -17.611 -11.926 -9.576 1.00 13.13 587 SER A C 1
ATOM 4324 O O . SER A 1 593 ? -17.813 -12.977 -10.186 1.00 13.72 587 SER A O 1
ATOM 4327 N N . LEU A 1 594 ? -16.732 -11.808 -8.576 1.00 12.65 588 LEU A N 1
ATOM 4328 C CA . LEU A 1 594 ? -15.977 -12.926 -8.011 1.00 12.44 588 LEU A CA 1
ATOM 4329 C C . LEU A 1 594 ? -16.318 -13.062 -6.531 1.00 12.49 588 LEU A C 1
ATOM 4330 O O . LEU A 1 594 ? -16.639 -12.059 -5.874 1.00 12.32 588 LEU A O 1
ATOM 4335 N N . TRP A 1 595 ? -16.212 -14.286 -6.011 1.00 12.66 589 TRP A N 1
ATOM 4336 C CA . TRP A 1 595 ? -16.579 -14.568 -4.628 1.00 13.38 589 TRP A CA 1
ATOM 4337 C C . TRP A 1 595 ? -15.380 -14.880 -3.746 1.00 13.23 589 TRP A C 1
ATOM 4338 O O . TRP A 1 595 ? -14.664 -15.866 -3.959 1.00 13.11 589 TRP A O 1
ATOM 4349 N N . SER A 1 596 ? -15.153 -14.017 -2.756 1.00 13.17 590 SER A N 1
ATOM 4350 C CA . SER A 1 596 ? -14.141 -14.255 -1.737 1.00 12.40 590 SER A CA 1
ATOM 4351 C C . SER A 1 596 ? -14.832 -14.173 -0.388 1.00 12.59 590 SER A C 1
ATOM 4352 O O . SER A 1 596 ? -15.607 -13.254 -0.169 1.00 11.84 590 SER A O 1
ATOM 4355 N N . ASN A 1 597 ? -14.568 -15.112 0.517 1.00 12.48 591 ASN A N 1
ATOM 4356 C CA . ASN A 1 597 ? -15.338 -15.133 1.780 1.00 13.18 591 ASN A CA 1
ATOM 4357 C C . ASN A 1 597 ? -14.911 -13.992 2.716 1.00 13.09 591 ASN A C 1
ATOM 4358 O O . ASN A 1 597 ? -15.755 -13.372 3.372 1.00 13.85 591 ASN A O 1
ATOM 4363 N N . GLY A 1 598 ? -13.607 -13.726 2.758 1.00 12.92 592 GLY A N 1
ATOM 4364 C CA . GLY A 1 598 ? -13.054 -12.669 3.623 1.00 12.38 592 GLY A CA 1
ATOM 4365 C C . GLY A 1 598 ? -11.692 -12.236 3.143 1.00 12.58 592 GLY A C 1
ATOM 4366 O O . GLY A 1 598 ? -10.994 -12.994 2.471 1.00 12.45 592 GLY A O 1
ATOM 4367 N N . GLY A 1 599 ? -11.285 -11.028 3.514 1.00 11.57 593 GLY A N 1
ATOM 4368 C CA . GLY A 1 599 ? -10.040 -10.474 2.990 1.00 11.64 593 GLY A CA 1
ATOM 4369 C C . GLY A 1 599 ? -8.852 -10.807 3.855 1.00 11.46 593 GLY A C 1
ATOM 4370 O O . GLY A 1 599 ? -8.000 -11.627 3.481 1.00 11.72 593 GLY A O 1
ATOM 4371 N N . ILE A 1 600 ? -8.810 -10.166 5.020 1.00 10.92 594 ILE A N 1
ATOM 4372 C CA . ILE A 1 600 ? -7.740 -10.334 5.999 1.00 10.86 594 ILE A CA 1
ATOM 4373 C C . ILE A 1 600 ? -8.346 -10.700 7.346 1.00 11.57 594 ILE A C 1
ATOM 4374 O O . ILE A 1 600 ? -9.200 -9.972 7.865 1.00 11.19 594 ILE A O 1
ATOM 4379 N N . MET A 1 601 ? -7.914 -11.829 7.906 1.00 11.41 595 MET A N 1
ATOM 4380 C CA . MET A 1 601 ? -8.324 -12.227 9.250 1.00 11.38 595 MET A CA 1
ATOM 4381 C C . MET A 1 601 ? -7.062 -12.335 10.073 1.00 11.58 595 MET A C 1
ATOM 4382 O O . MET A 1 601 ? -6.124 -13.052 9.681 1.00 11.27 595 MET A O 1
ATOM 4387 N N . SER A 1 602 ? -7.007 -11.593 11.181 1.00 11.37 596 SER A N 1
ATOM 4388 C CA . SER A 1 60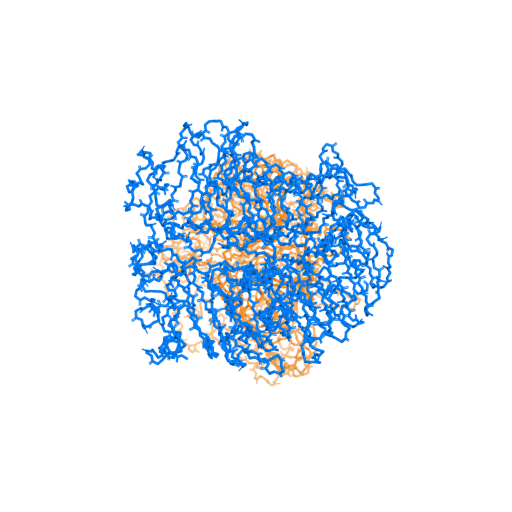2 ? -5.893 -11.722 12.093 1.00 11.88 596 SER A CA 1
ATOM 4389 C C . SER A 1 602 ? -6.322 -12.225 13.463 1.00 12.46 596 SER A C 1
ATOM 4390 O O . SER A 1 602 ? -7.222 -11.657 14.096 1.00 12.16 596 SER A O 1
ATOM 4393 N N . GLU A 1 603 ? -5.647 -13.275 13.908 1.00 12.62 597 GLU A N 1
ATOM 4394 C CA . GLU A 1 603 ? -5.768 -13.777 15.274 1.00 13.36 597 GLU A CA 1
ATOM 4395 C C . GLU A 1 603 ? -4.451 -13.590 16.023 1.00 13.38 597 GLU A C 1
ATOM 4396 O O . GLU A 1 603 ? -4.278 -14.082 17.159 1.00 14.13 597 GLU A O 1
ATOM 4402 N N . SER A 1 604 ? -3.525 -12.866 15.389 1.00 12.74 598 SER A N 1
ATOM 4403 C CA . SER A 1 604 ? -2.173 -12.699 15.900 1.00 12.01 598 SER A CA 1
ATOM 4404 C C . SER A 1 604 ? -2.146 -11.929 17.214 1.00 12.24 598 SER A C 1
ATOM 4405 O O . SER A 1 604 ? -2.873 -10.950 17.382 1.00 10.59 598 SER A O 1
ATOM 4408 N N . GLN A 1 605 ? -1.291 -12.382 18.128 1.00 12.50 599 GLN A N 1
ATOM 4409 C CA . GLN A 1 605 ? -1.006 -11.667 19.372 1.00 13.65 599 GLN A CA 1
ATOM 4410 C C . GLN A 1 605 ? 0.025 -10.568 19.151 1.00 13.77 599 GLN A C 1
ATOM 4411 O O . GLN A 1 605 ? 0.431 -9.877 20.103 1.00 13.21 599 GLN A O 1
ATOM 4417 N N . GLY A 1 606 ? 0.454 -10.401 17.899 1.00 13.72 600 GLY A N 1
ATOM 4418 C CA . GLY A 1 606 ? 1.352 -9.319 17.545 1.00 13.83 600 GLY A CA 1
ATOM 4419 C C . GLY A 1 606 ? 2.819 -9.575 17.854 1.00 13.41 600 GLY A C 1
ATOM 4420 O O . GLY A 1 606 ? 3.172 -10.650 18.345 1.00 13.42 600 GLY A O 1
ATOM 4421 N N . PRO A 1 607 ? 3.692 -8.597 17.560 1.00 13.11 601 PRO A N 1
ATOM 4422 C CA . PRO A 1 607 ? 3.329 -7.313 16.961 1.00 12.23 601 PRO A CA 1
ATOM 4423 C C . PRO A 1 607 ? 2.898 -7.500 15.511 1.00 11.39 601 PRO A C 1
ATOM 4424 O O . PRO A 1 607 ? 3.507 -8.292 14.780 1.00 10.72 601 PRO A O 1
ATOM 4428 N N . VAL A 1 608 ? 1.850 -6.787 15.104 1.00 10.05 602 VAL A N 1
ATOM 4429 C CA . VAL A 1 608 ? 1.490 -6.704 13.688 1.00 9.46 602 VAL A CA 1
ATOM 4430 C C . VAL A 1 608 ? 1.441 -5.231 13.300 1.00 9.22 602 VAL A C 1
ATOM 4431 O O . VAL A 1 608 ? 0.760 -4.447 13.956 1.00 9.30 602 VAL A O 1
ATOM 4435 N N . TRP A 1 609 ? 2.200 -4.866 12.266 1.00 8.77 603 TRP A N 1
ATOM 4436 C CA . TRP A 1 609 ? 2.149 -3.521 11.696 1.00 8.90 603 TRP A CA 1
ATOM 4437 C C . TRP A 1 609 ? 1.593 -3.646 10.277 1.00 9.17 603 TRP A C 1
ATOM 4438 O O . TRP A 1 609 ? 2.216 -4.293 9.410 1.00 8.98 603 TRP A O 1
ATOM 4449 N N . LEU A 1 610 ? 0.442 -3.022 10.041 1.00 8.97 604 LEU A N 1
ATOM 4450 C CA . LEU A 1 610 ? -0.158 -2.976 8.693 1.00 9.71 604 LEU A CA 1
ATOM 4451 C C . LEU A 1 610 ? -0.016 -1.534 8.217 1.00 9.31 604 LEU A C 1
ATOM 4452 O O . LEU A 1 610 ? -0.814 -0.653 8.600 1.00 9.92 604 LEU A O 1
ATOM 4457 N N . ILE A 1 611 ? 0.996 -1.305 7.391 1.00 9.15 605 ILE A N 1
ATOM 4458 C CA . ILE A 1 611 ? 1.380 0.049 6.963 1.00 9.72 605 ILE A CA 1
ATOM 4459 C C . ILE A 1 611 ? 0.872 0.242 5.537 1.00 9.29 605 ILE A C 1
ATOM 4460 O O . ILE A 1 611 ? 1.454 -0.308 4.614 1.00 9.57 605 ILE A O 1
ATOM 4465 N N . GLY A 1 612 ? -0.233 0.970 5.363 1.00 8.84 606 GLY A N 1
ATOM 4466 C CA . GLY A 1 612 ? -0.727 1.275 4.009 1.00 8.37 606 GLY A CA 1
ATOM 4467 C C . GLY A 1 612 ? -1.319 0.059 3.308 1.00 8.86 606 GLY A C 1
ATOM 4468 O O . GLY A 1 612 ? -1.289 -0.053 2.070 1.00 10.03 606 GLY A O 1
ATOM 4469 N N . THR A 1 613 ? -1.861 -0.855 4.094 1.00 8.24 607 THR A N 1
ATOM 4470 C CA . THR A 1 613 ? -2.482 -2.033 3.492 1.00 8.18 607 THR A CA 1
ATOM 4471 C C . THR A 1 613 ? -3.898 -1.705 3.029 1.00 8.31 607 THR A C 1
ATOM 4472 O O . THR A 1 613 ? -4.516 -0.722 3.478 1.00 7.83 607 THR A O 1
ATOM 4476 N N . ALA A 1 614 ? -4.431 -2.535 2.143 1.00 8.41 608 ALA A N 1
ATOM 4477 C CA . ALA A 1 614 ? -5.825 -2.372 1.739 1.00 7.54 608 ALA A CA 1
ATOM 4478 C C . ALA A 1 614 ? -6.421 -3.744 1.513 1.00 9.04 608 ALA A C 1
ATOM 4479 O O . ALA A 1 614 ? -5.708 -4.704 1.184 1.00 9.07 608 ALA A O 1
ATOM 4481 N N . SER A 1 615 ? -7.732 -3.837 1.719 1.00 8.34 609 SER A N 1
ATOM 4482 C CA . SER A 1 615 ? -8.437 -5.082 1.489 1.00 8.77 609 SER A CA 1
ATOM 4483 C C . SER A 1 615 ? -9.785 -4.731 0.902 1.00 9.37 609 SER A C 1
ATOM 4484 O O . SER A 1 615 ? -10.570 -4.011 1.532 1.00 8.49 609 SER A O 1
ATOM 4487 N N . GLU A 1 616 ? -10.086 -5.280 -0.281 1.00 9.57 610 GLU A N 1
ATOM 4488 C CA . GLU A 1 616 ? -11.263 -4.838 -1.007 1.00 8.91 610 GLU A CA 1
ATOM 4489 C C . GLU A 1 616 ? -12.034 -5.972 -1.661 1.00 9.17 610 GLU A C 1
ATOM 4490 O O . GLU A 1 616 ? -11.434 -6.864 -2.300 1.00 8.99 610 GLU A O 1
ATOM 4496 N N . HIS A 1 617 ? -13.352 -5.885 -1.519 1.00 8.32 611 HIS A N 1
ATOM 4497 C CA . HIS A 1 617 ? -14.330 -6.621 -2.353 1.00 9.09 611 HIS A CA 1
ATOM 4498 C C . HIS A 1 617 ? -14.588 -8.055 -1.891 1.00 10.54 611 HIS A C 1
ATOM 4499 O O . HIS A 1 617 ? -15.023 -8.918 -2.672 1.00 11.61 611 HIS A O 1
ATOM 4506 N N . HIS A 1 618 ? -14.313 -8.295 -0.611 1.00 10.94 612 HIS A N 1
ATOM 4507 C CA . HIS A 1 618 ? -14.578 -9.589 0.021 1.00 10.69 612 HIS A CA 1
ATOM 4508 C C . HIS A 1 618 ? -15.984 -9.617 0.645 1.00 10.80 612 HIS A C 1
ATOM 4509 O O . HIS A 1 618 ? -16.525 -8.587 1.021 1.00 10.39 612 HIS A O 1
ATOM 4516 N N . ILE A 1 619 ? -16.584 -10.808 0.737 1.00 10.61 613 ILE A N 1
ATOM 4517 C CA . ILE A 1 619 ? -18.007 -10.900 1.085 1.00 10.92 613 ILE A CA 1
ATOM 4518 C C . ILE A 1 619 ? -18.365 -10.609 2.548 1.00 10.71 613 ILE A C 1
ATOM 4519 O O . ILE A 1 619 ? -19.278 -9.815 2.817 1.00 12.10 613 ILE A O 1
ATOM 4524 N N . ASN A 1 620 ? -17.678 -11.234 3.492 1.00 11.17 614 ASN A N 1
ATOM 4525 C CA . ASN A 1 620 ? -18.084 -11.083 4.894 1.00 11.18 614 ASN A CA 1
ATOM 4526 C C . ASN A 1 620 ? -17.402 -9.934 5.617 1.00 11.17 614 ASN A C 1
ATOM 4527 O O . ASN A 1 620 ? -17.989 -9.322 6.506 1.00 11.14 614 ASN A O 1
ATOM 4532 N N . TYR A 1 621 ? -16.163 -9.665 5.231 1.00 10.97 615 TYR A N 1
ATOM 4533 C CA . TYR A 1 621 ? -15.382 -8.592 5.852 1.00 10.77 615 TYR A CA 1
ATOM 4534 C C . TYR A 1 621 ? -14.151 -8.328 5.006 1.00 10.95 615 TYR A C 1
ATOM 4535 O O . TYR A 1 621 ? -13.656 -9.243 4.329 1.00 10.81 615 TYR A O 1
ATOM 4544 N N . GLN A 1 622 ? -13.652 -7.090 5.071 1.00 9.82 616 GLN A N 1
ATOM 4545 C CA . GLN A 1 622 ? -12.335 -6.766 4.511 1.00 10.17 616 GLN A CA 1
ATOM 4546 C C . GLN A 1 622 ? -11.238 -7.051 5.543 1.00 10.10 616 GLN A C 1
ATOM 4547 O O . GLN A 1 622 ? -10.221 -7.683 5.219 1.00 10.55 616 GLN A O 1
ATOM 4553 N N . TYR A 1 623 ? -11.445 -6.597 6.786 1.00 10.65 617 TYR A N 1
ATOM 4554 C CA . TYR A 1 623 ? -10.551 -6.942 7.906 1.00 9.96 617 TYR A CA 1
ATOM 4555 C C . TYR A 1 623 ? -11.372 -7.505 9.060 1.00 10.08 617 TYR A C 1
ATOM 4556 O O . TYR A 1 623 ? -12.374 -6.895 9.440 1.00 9.84 617 TYR A O 1
ATOM 4565 N N . PHE A 1 624 ? -10.908 -8.617 9.634 1.00 9.79 618 PHE A N 1
ATOM 4566 C CA . PHE A 1 624 ? -11.508 -9.255 10.832 1.00 9.44 618 PHE A CA 1
ATOM 4567 C C . PHE A 1 624 ? -10.403 -9.513 11.844 1.00 9.85 618 PHE A C 1
ATOM 4568 O O . PHE A 1 624 ? -9.491 -10.318 11.590 1.00 10.17 618 PHE A O 1
ATOM 4576 N N . LEU A 1 625 ? -10.450 -8.799 12.977 1.00 10.46 619 LEU A N 1
ATOM 4577 C CA . LEU A 1 625 ? -9.508 -9.044 14.068 1.00 10.69 619 LEU A CA 1
ATOM 4578 C C . LEU A 1 625 ? -10.239 -9.923 15.087 1.00 11.37 619 LEU A C 1
ATOM 4579 O O . LEU A 1 625 ? -11.281 -9.528 15.650 1.00 11.24 619 LEU A O 1
ATOM 4584 N N . LYS A 1 626 ? -9.737 -11.137 15.266 1.00 11.68 620 LYS A N 1
ATOM 4585 C CA . LYS A 1 626 ? -10.427 -12.095 16.116 1.00 12.37 620 LYS A CA 1
ATOM 4586 C C . LYS A 1 626 ? -9.475 -12.554 17.197 1.00 12.55 620 LYS A C 1
ATOM 4587 O O . LYS A 1 626 ? -8.499 -13.226 16.895 1.00 12.16 620 LYS A O 1
ATOM 4593 N N . ASN A 1 627 ? -9.748 -12.191 18.455 1.00 13.04 621 ASN A N 1
ATOM 4594 C CA . ASN A 1 627 ? -8.851 -12.534 19.568 1.00 14.06 621 ASN A CA 1
ATOM 4595 C C . ASN A 1 627 ? -7.414 -12.066 19.324 1.00 13.69 621 ASN A C 1
ATOM 4596 O O . ASN A 1 627 ? -6.451 -12.783 19.649 1.00 14.20 621 ASN A O 1
ATOM 4601 N N . ALA A 1 628 ? -7.268 -10.878 18.731 1.00 12.96 622 ALA A N 1
ATOM 4602 C CA . ALA A 1 628 ? -5.966 -10.365 18.327 1.00 11.72 622 ALA A CA 1
ATOM 4603 C C . ALA A 1 628 ? -5.396 -9.402 19.365 1.00 11.09 622 ALA A C 1
ATOM 4604 O O . ALA A 1 628 ? -6.137 -8.884 20.225 1.00 11.13 622 ALA A O 1
ATOM 4606 N N . ALA A 1 629 ? -4.100 -9.122 19.267 1.00 10.45 623 ALA A N 1
ATOM 4607 C CA . ALA A 1 629 ? -3.474 -8.139 20.144 1.00 10.33 623 ALA A CA 1
ATOM 4608 C C . ALA A 1 629 ? -2.323 -7.417 19.469 1.00 10.63 623 ALA A C 1
ATOM 4609 O O . ALA A 1 629 ? -1.652 -7.968 18.583 1.00 10.17 623 ALA A O 1
ATOM 4611 N N . ASN A 1 630 ? -2.062 -6.208 19.957 1.00 9.82 624 ASN A N 1
ATOM 4612 C CA . ASN A 1 630 ? -0.862 -5.460 19.593 1.00 10.44 624 ASN A CA 1
ATOM 4613 C C . ASN A 1 630 ? -0.708 -5.259 18.090 1.00 10.07 624 ASN A C 1
ATOM 4614 O O . ASN A 1 630 ? 0.256 -5.729 17.472 1.00 9.98 624 ASN A O 1
ATOM 4619 N N . HIS A 1 631 ? -1.692 -4.580 17.504 1.00 9.94 625 HIS A N 1
ATOM 4620 C CA . HIS A 1 631 ? -1.636 -4.221 16.075 1.00 9.54 625 HIS A CA 1
ATOM 4621 C C . HIS A 1 631 ? -1.550 -2.706 15.943 1.00 9.37 625 HIS A C 1
ATOM 4622 O O . HIS A 1 631 ? -2.283 -1.982 16.638 1.00 10.00 625 HIS A O 1
ATOM 4629 N N . TYR A 1 632 ? -0.672 -2.252 15.048 1.00 8.94 626 TYR A N 1
ATOM 4630 C CA . TYR A 1 632 ? -0.663 -0.875 14.566 1.00 8.82 626 TYR A CA 1
ATOM 4631 C C . TYR A 1 632 ? -1.148 -0.988 13.131 1.00 8.28 626 TYR A C 1
ATOM 4632 O O . TYR A 1 632 ? -0.582 -1.747 12.335 1.00 8.13 626 TYR A O 1
ATOM 4641 N N . ILE A 1 633 ? -2.188 -0.235 12.802 1.00 7.93 627 ILE A N 1
ATOM 4642 C CA . ILE A 1 633 ? -2.803 -0.305 11.481 1.00 8.01 627 ILE A CA 1
ATOM 4643 C C . ILE A 1 633 ? -2.991 1.124 10.992 1.00 7.65 627 ILE A C 1
ATOM 4644 O O . ILE A 1 633 ? -3.801 1.869 11.536 1.00 7.91 627 ILE A O 1
ATOM 4649 N N . GLY A 1 634 ? -2.225 1.504 9.981 1.00 7.85 628 GLY A N 1
ATOM 4650 C CA . GLY A 1 634 ? -2.347 2.853 9.406 1.00 8.27 628 GLY A CA 1
ATOM 4651 C C . GLY A 1 634 ? -1.574 3.100 8.113 1.00 8.07 628 GLY A C 1
ATOM 4652 O O . GLY A 1 634 ? -0.387 2.751 8.023 1.00 9.33 628 GLY A O 1
ATOM 4653 N N . LEU A 1 635 ? -2.225 3.666 7.092 1.00 8.11 629 LEU A N 1
ATOM 4654 C CA . LEU A 1 635 ? -3.693 3.733 6.978 1.00 8.38 629 LEU A CA 1
ATOM 4655 C C . LEU A 1 635 ? -4.183 2.379 6.465 1.00 8.72 629 LEU A C 1
ATOM 4656 O O . LEU A 1 635 ? -3.424 1.663 5.799 1.00 9.64 629 LEU A O 1
ATOM 4661 N N . ALA A 1 636 ? -5.431 2.041 6.767 1.00 9.06 630 ALA A N 1
ATOM 4662 C CA . ALA A 1 636 ? -6.097 0.869 6.158 1.00 8.89 630 ALA A CA 1
ATOM 4663 C C . ALA A 1 636 ? -7.256 1.340 5.285 1.00 9.15 630 ALA A C 1
ATOM 4664 O O . ALA A 1 636 ? -8.014 2.237 5.678 1.00 9.19 630 ALA A O 1
ATOM 4666 N N . GLN A 1 637 ? -7.411 0.725 4.106 1.00 9.20 631 GLN A N 1
ATOM 4667 C CA . GLN A 1 637 ? -8.422 1.183 3.144 1.00 8.45 631 GLN A CA 1
ATOM 4668 C C . GLN A 1 637 ? -9.225 0.003 2.657 1.00 8.99 631 GLN A C 1
ATOM 4669 O O . GLN A 1 637 ? -8.653 -1.067 2.448 1.00 9.03 631 GLN A O 1
ATOM 4675 N N . THR A 1 638 ? -10.528 0.200 2.450 1.00 8.75 632 THR A N 1
ATOM 4676 C CA . THR A 1 638 ? -11.415 -0.924 2.078 1.00 8.91 632 THR A CA 1
ATOM 4677 C C . THR A 1 638 ? -12.482 -0.470 1.093 1.00 9.46 632 THR A C 1
ATOM 4678 O O . THR A 1 638 ? -12.812 0.715 1.020 1.00 9.87 632 THR A O 1
ATOM 4682 N N . GLU A 1 639 ? -13.048 -1.434 0.365 1.00 9.31 633 GLU A N 1
ATOM 4683 C CA . GLU A 1 639 ? -14.251 -1.222 -0.402 1.00 9.38 633 GLU A CA 1
ATOM 4684 C C . GLU A 1 639 ? -15.129 -2.461 -0.262 1.00 9.98 633 GLU A C 1
ATOM 4685 O O . GLU A 1 639 ? -14.628 -3.585 -0.200 1.00 10.52 633 GLU A O 1
ATOM 4691 N N . THR A 1 640 ? -16.436 -2.254 -0.195 1.00 10.01 634 THR A N 1
ATOM 4692 C CA . THR A 1 640 ? -17.398 -3.362 -0.287 1.00 10.54 634 THR A CA 1
ATOM 4693 C C . THR A 1 640 ? -17.472 -3.918 -1.739 1.00 10.85 634 THR A C 1
ATOM 4694 O O . THR A 1 640 ? -17.325 -3.151 -2.692 1.00 11.11 634 THR A O 1
ATOM 4698 N N . PRO A 1 641 ? -17.687 -5.254 -1.916 1.00 11.25 635 PRO A N 1
ATOM 4699 C CA . PRO A 1 641 ? -17.861 -5.790 -3.286 1.00 11.25 635 PRO A CA 1
ATOM 4700 C C . PRO A 1 641 ? -19.092 -5.184 -3.951 1.00 11.82 635 PRO A C 1
ATOM 4701 O O . PRO A 1 641 ? -20.087 -4.939 -3.265 1.00 12.18 635 PRO A O 1
ATOM 4705 N N . TYR A 1 642 ? -19.041 -4.976 -5.268 1.00 11.74 636 TYR A N 1
ATOM 4706 C CA . TYR A 1 642 ? -20.039 -4.102 -5.923 1.00 12.91 636 TYR A CA 1
ATOM 4707 C C . TYR A 1 642 ? -21.403 -4.782 -6.111 1.00 13.00 636 TYR A C 1
ATOM 4708 O O . TYR A 1 642 ? -22.429 -4.093 -6.295 1.00 13.71 636 TYR A O 1
ATOM 4717 N N . PHE A 1 643 ? -21.412 -6.109 -6.025 1.00 13.55 637 PHE A N 1
ATOM 4718 C CA . PHE A 1 643 ? -22.649 -6.882 -6.192 1.00 14.22 637 PHE A CA 1
ATOM 4719 C C . PHE A 1 643 ? -23.571 -6.828 -4.977 1.00 14.55 637 PHE A C 1
ATOM 4720 O O . PHE A 1 643 ? -24.789 -6.970 -5.113 1.00 14.81 637 PHE A O 1
ATOM 4728 N N . GLN A 1 644 ? -23.002 -6.625 -3.791 1.00 13.83 638 GLN A N 1
ATOM 4729 C CA . GLN A 1 644 ? -23.828 -6.574 -2.583 1.00 14.41 638 GLN A CA 1
ATOM 4730 C C . GLN A 1 644 ? -24.802 -5.393 -2.647 1.00 15.14 638 GLN A C 1
ATOM 4731 O O . GLN A 1 644 ? -24.454 -4.308 -3.164 1.00 15.46 638 GLN A O 1
ATOM 4737 N N . PRO A 1 645 ? -26.029 -5.578 -2.120 1.00 16.98 639 PRO A N 1
ATOM 4738 C CA . PRO A 1 645 ? -26.529 -6.702 -1.327 1.00 18.22 639 PRO A CA 1
ATOM 4739 C C . PRO A 1 645 ? -27.141 -7.875 -2.106 1.00 19.64 639 PRO A C 1
ATOM 4740 O O . PRO A 1 645 ? -27.944 -8.625 -1.543 1.00 20.49 639 PRO A O 1
ATOM 4744 N N . ASN A 1 646 ? -26.753 -8.043 -3.369 1.00 20.59 640 ASN A N 1
ATOM 4745 C CA . ASN A 1 646 ? -27.233 -9.154 -4.191 1.00 22.30 640 ASN A CA 1
ATOM 4746 C C . ASN A 1 646 ? -26.116 -10.148 -4.524 1.00 22.24 640 ASN A C 1
ATOM 4747 O O . ASN A 1 646 ? -25.456 -9.989 -5.553 1.00 22.91 640 ASN A O 1
ATOM 4752 N N . PRO A 1 647 ? -25.918 -11.196 -3.701 1.00 22.61 641 PRO A N 1
ATOM 4753 C CA . PRO A 1 647 ? -26.657 -11.590 -2.501 1.00 22.50 641 PRO A CA 1
ATOM 4754 C C . PRO A 1 647 ? -26.087 -10.976 -1.219 1.00 22.57 641 PRO A C 1
ATOM 4755 O O . PRO A 1 647 ? -25.046 -10.306 -1.267 1.00 22.54 641 PRO A O 1
ATOM 4759 N N . ASN A 1 648 ? -26.796 -11.184 -0.107 1.00 21.97 642 ASN A N 1
ATOM 4760 C CA . ASN A 1 648 ? -26.364 -10.775 1.235 1.00 21.48 642 ASN A CA 1
ATOM 4761 C C . ASN A 1 648 ? -25.237 -11.689 1.698 1.00 20.47 642 ASN A C 1
ATOM 4762 O O . ASN A 1 648 ? -25.221 -12.877 1.357 1.00 19.37 642 ASN A O 1
ATOM 4767 N N . PRO A 1 649 ? -24.310 -11.164 2.521 1.00 19.63 643 PRO A N 1
ATOM 4768 C CA . PRO A 1 649 ? -23.371 -12.085 3.138 1.00 19.43 643 PRO A CA 1
ATOM 4769 C C . PRO A 1 649 ? -24.141 -13.115 3.975 1.00 18.86 643 PRO A C 1
ATOM 4770 O O . PRO A 1 649 ? -25.195 -12.780 4.547 1.00 19.19 643 PRO A O 1
ATOM 4774 N N . PRO A 1 650 ? -23.629 -14.355 4.059 1.00 18.70 644 PRO A N 1
ATOM 4775 C CA . PRO A 1 650 ? -22.334 -14.788 3.548 1.00 18.35 644 PRO A CA 1
ATOM 4776 C C . PRO A 1 650 ? -22.357 -15.374 2.119 1.00 17.94 644 PRO A C 1
ATOM 4777 O O . PRO A 1 650 ? -21.326 -15.848 1.649 1.00 16.94 644 PRO A O 1
ATOM 4781 N N . ALA A 1 651 ? -23.512 -15.342 1.459 1.00 17.77 645 ALA A N 1
ATOM 4782 C CA . ALA A 1 651 ? -23.704 -16.016 0.168 1.00 17.07 645 ALA A CA 1
ATOM 4783 C C . ALA A 1 651 ? -22.748 -15.475 -0.898 1.00 16.91 645 ALA A C 1
ATOM 4784 O O . ALA A 1 651 ? -22.475 -14.274 -0.915 1.00 16.59 645 ALA A O 1
ATOM 4786 N N . PRO A 1 652 ? -22.264 -16.342 -1.813 1.00 16.71 646 PRO A N 1
ATOM 4787 C CA . PRO A 1 652 ? -22.626 -17.754 -1.990 1.00 16.63 646 PRO A CA 1
ATOM 4788 C C . PRO A 1 652 ? -21.840 -18.737 -1.121 1.00 16.52 646 PRO A C 1
ATOM 4789 O O . PRO A 1 652 ? -21.927 -19.941 -1.333 1.00 17.02 646 PRO A O 1
ATOM 4793 N N . PHE A 1 653 ? -21.076 -18.242 -0.153 1.00 16.30 647 PHE A N 1
ATOM 4794 C CA . PHE A 1 653 ? -20.545 -19.121 0.871 1.00 16.50 647 PHE A CA 1
ATOM 4795 C C . PHE A 1 653 ? -21.651 -19.433 1.883 1.00 16.65 647 PHE A C 1
ATOM 4796 O O . PHE A 1 653 ? -22.750 -18.845 1.831 1.00 16.36 647 PHE A O 1
ATOM 4804 N N . ILE A 1 654 ? -21.350 -20.338 2.802 1.00 16.76 648 ILE A N 1
ATOM 4805 C CA . ILE A 1 654 ? -22.226 -20.632 3.934 1.00 18.55 648 ILE A CA 1
ATOM 4806 C C . ILE A 1 654 ? -21.536 -20.200 5.236 1.00 19.26 648 ILE A C 1
ATOM 4807 O O . ILE A 1 654 ? -20.312 -20.041 5.275 1.00 19.79 648 ILE A O 1
ATOM 4812 N N . THR A 1 655 ? -22.317 -19.997 6.294 1.00 20.16 649 THR A N 1
ATOM 4813 C CA . THR A 1 655 ? -21.743 -19.585 7.579 1.00 21.15 649 THR A CA 1
ATOM 4814 C C . THR A 1 655 ? -20.693 -20.582 8.067 1.00 21.61 649 THR A C 1
ATOM 4815 O O . THR A 1 655 ? -20.864 -21.807 7.953 1.00 21.83 649 THR A O 1
ATOM 4819 N N . ASN A 1 656 ? -19.587 -20.033 8.565 1.00 22.41 650 ASN A N 1
ATOM 4820 C CA . ASN A 1 656 ? -18.447 -20.795 9.043 1.00 23.42 650 ASN A CA 1
ATOM 4821 C C . ASN A 1 656 ? -18.014 -20.166 10.357 1.00 24.18 650 ASN A C 1
ATOM 4822 O O . ASN A 1 656 ? -17.497 -19.051 10.379 1.00 24.36 650 ASN A O 1
ATOM 4827 N N . SER A 1 657 ? -18.238 -20.877 11.451 1.00 25.09 651 SER A N 1
ATOM 4828 C CA . SER A 1 657 ? -18.019 -20.302 12.781 1.00 26.16 651 SER A CA 1
ATOM 4829 C C . SER A 1 657 ? -16.539 -20.129 13.121 1.00 26.04 651 SER A C 1
ATOM 4830 O O . SER A 1 657 ? -16.208 -19.470 14.103 1.00 26.79 651 SER A O 1
ATOM 4833 N N . ASN A 1 658 ? -15.655 -20.716 12.312 1.00 25.97 652 ASN A N 1
ATOM 4834 C CA . ASN A 1 658 ? -14.213 -20.589 12.510 1.00 25.69 652 ASN A CA 1
ATOM 4835 C C . ASN A 1 658 ? -13.654 -19.312 11.888 1.00 25.10 652 ASN A C 1
ATOM 4836 O O . ASN A 1 658 ? -12.707 -18.722 12.418 1.00 26.19 652 ASN A O 1
ATOM 4841 N N . PHE A 1 659 ? -14.230 -18.901 10.761 1.00 23.49 653 PHE A N 1
ATOM 4842 C CA . PHE A 1 659 ? -13.655 -17.822 9.955 1.00 22.32 653 PHE A CA 1
ATOM 4843 C C . PHE A 1 659 ? -14.542 -16.589 9.797 1.00 21.82 653 PHE A C 1
ATOM 4844 O O . PHE A 1 659 ? -14.110 -15.567 9.217 1.00 21.46 653 PHE A O 1
ATOM 4852 N N . ASP A 1 660 ? -15.779 -16.688 10.271 1.00 20.00 654 ASP A N 1
ATOM 4853 C CA . ASP A 1 660 ? -16.714 -15.577 10.176 1.00 19.42 654 ASP A CA 1
ATOM 4854 C C . ASP A 1 660 ? -16.923 -14.923 11.533 1.00 18.45 654 ASP A C 1
ATOM 4855 O O . ASP A 1 660 ? -16.855 -15.590 12.567 1.00 17.96 654 ASP A O 1
ATOM 4860 N N . PRO A 1 661 ? -17.182 -13.611 11.528 1.00 17.93 655 PRO A N 1
ATOM 4861 C CA . PRO A 1 661 ? -17.532 -12.979 12.796 1.00 17.82 655 PRO A CA 1
ATOM 4862 C C . PRO A 1 661 ? -18.892 -13.467 13.294 1.00 17.75 655 PRO A C 1
ATOM 4863 O O . PRO A 1 661 ? -19.712 -13.955 12.499 1.00 17.74 655 PRO A O 1
ATOM 4867 N N . SER A 1 662 ? -19.126 -13.333 14.598 1.00 18.05 656 SER A N 1
ATOM 4868 C CA . SER A 1 662 ? -20.389 -13.754 15.210 1.00 18.15 656 SER A CA 1
ATOM 4869 C C . SER A 1 662 ? -21.564 -13.019 14.603 1.00 17.64 656 SER A C 1
ATOM 4870 O O . SER A 1 662 ? -22.627 -13.603 14.381 1.00 17.43 656 SER A O 1
ATOM 4873 N N . GLN A 1 663 ? -21.352 -11.742 14.319 1.00 16.40 657 GLN A N 1
ATOM 4874 C CA . GLN A 1 663 ? -22.375 -10.892 13.738 1.00 16.44 657 GLN A CA 1
ATOM 4875 C C . GLN A 1 663 ? -22.042 -10.604 12.288 1.00 16.44 657 GLN A C 1
ATOM 4876 O O . GLN A 1 663 ? -21.169 -9.794 11.986 1.00 15.70 657 GLN A O 1
ATOM 4882 N N . LEU A 1 664 ? -22.734 -11.298 11.389 1.00 16.63 658 LEU A N 1
ATOM 4883 C CA . LEU A 1 664 ? -22.531 -11.090 9.959 1.00 17.10 658 LEU A CA 1
ATOM 4884 C C . LEU A 1 664 ? -23.005 -9.701 9.510 1.00 17.26 658 LEU A C 1
ATOM 4885 O O . LEU A 1 664 ? -23.839 -9.064 10.165 1.00 16.99 658 LEU A O 1
ATOM 4890 N N . GLY A 1 665 ? -22.440 -9.229 8.402 1.00 17.77 659 GLY A N 1
ATOM 4891 C CA . GLY A 1 665 ? -22.806 -7.944 7.839 1.00 18.69 659 GLY A CA 1
ATOM 4892 C C . GLY A 1 665 ? -24.283 -7.841 7.501 1.00 19.55 659 GLY A C 1
ATOM 4893 O O . GLY A 1 665 ? -24.933 -8.839 7.127 1.00 20.15 659 GLY A O 1
ATOM 4894 N N . GLN A 1 666 ? -24.799 -6.626 7.656 1.00 19.96 660 GLN A N 1
ATOM 4895 C CA . GLN A 1 666 ? -26.187 -6.301 7.380 1.00 20.39 660 GLN A CA 1
ATOM 4896 C C . GLN A 1 666 ? -26.306 -5.935 5.896 1.00 19.29 660 GLN A C 1
ATOM 4897 O O . GLN A 1 666 ? -26.132 -4.774 5.526 1.00 20.02 660 GLN A O 1
ATOM 4903 N N . GLY A 1 667 ? -26.544 -6.947 5.061 1.00 18.52 661 GLY A N 1
ATOM 4904 C CA . GLY A 1 667 ? -26.647 -6.783 3.610 1.00 17.29 661 GLY A CA 1
ATOM 4905 C C . GLY A 1 667 ? -25.318 -6.580 2.884 1.00 16.36 661 GLY A C 1
ATOM 4906 O O . GLY A 1 667 ? -25.215 -6.858 1.686 1.00 15.65 661 GLY A O 1
ATOM 4907 N N . ASP A 1 668 ? -24.313 -6.083 3.613 1.00 15.37 662 ASP A N 1
ATOM 4908 C CA . ASP A 1 668 ? -23.008 -5.735 3.046 1.00 14.73 662 ASP A CA 1
ATOM 4909 C C . ASP A 1 668 ? -21.885 -6.128 4.004 1.00 13.95 662 ASP A C 1
ATOM 4910 O O . ASP A 1 668 ? -22.081 -6.112 5.229 1.00 13.68 662 ASP A O 1
ATOM 4915 N N . ALA A 1 669 ? -20.724 -6.472 3.438 1.00 12.69 663 ALA A N 1
ATOM 4916 C CA . ALA A 1 669 ? -19.499 -6.767 4.204 1.00 12.18 663 ALA A CA 1
ATOM 4917 C C . ALA A 1 669 ? -19.119 -5.674 5.207 1.00 11.78 663 ALA A C 1
ATOM 4918 O O . ALA A 1 669 ? -19.252 -4.479 4.910 1.00 11.77 663 ALA A O 1
ATOM 4920 N N . TRP A 1 670 ? -18.640 -6.077 6.386 1.00 10.69 664 TRP A N 1
ATOM 4921 C CA . TRP A 1 670 ? -17.944 -5.138 7.289 1.00 10.57 664 TRP A CA 1
ATOM 4922 C C . TRP A 1 670 ? -16.640 -4.699 6.629 1.00 10.11 664 TRP A C 1
ATOM 4923 O O . TRP A 1 670 ? -15.960 -5.517 6.022 1.00 10.79 664 TRP A O 1
ATOM 4934 N N . ALA A 1 671 ? -16.271 -3.420 6.745 1.00 10.28 665 ALA A N 1
ATOM 4935 C CA . ALA A 1 671 ? -14.906 -3.016 6.412 1.00 10.30 665 ALA A CA 1
ATOM 4936 C C . ALA A 1 671 ? -13.957 -3.619 7.442 1.00 10.21 665 ALA A C 1
ATOM 4937 O O . ALA A 1 671 ? -12.952 -4.243 7.107 1.00 10.49 665 ALA A O 1
ATOM 4939 N N . MET A 1 672 ? -14.299 -3.422 8.708 1.00 10.16 666 MET A N 1
ATOM 4940 C CA . MET A 1 672 ? -13.499 -3.957 9.788 1.00 9.78 666 MET A CA 1
ATOM 4941 C C . MET A 1 672 ? -14.426 -4.378 10.912 1.00 9.97 666 MET A C 1
ATOM 4942 O O . MET A 1 672 ? -15.343 -3.634 11.293 1.00 10.04 666 MET A O 1
ATOM 4947 N N . THR A 1 673 ? -14.200 -5.588 11.421 1.00 9.78 667 THR A N 1
ATOM 4948 C CA . THR A 1 673 ? -14.950 -6.058 12.583 1.00 10.48 667 THR A CA 1
ATOM 4949 C C . THR A 1 673 ? -14.006 -6.691 13.597 1.00 10.15 667 THR A C 1
ATOM 4950 O O . THR A 1 673 ? -13.065 -7.399 13.238 1.00 10.21 667 THR A O 1
ATOM 4954 N N . VAL A 1 674 ? -14.257 -6.412 14.872 1.00 10.31 668 VAL A N 1
ATOM 4955 C CA . VAL A 1 674 ? -13.268 -6.686 15.896 1.00 9.90 668 VAL A CA 1
ATOM 4956 C C . VAL A 1 674 ? -13.908 -7.431 17.057 1.00 10.59 668 VAL A C 1
ATOM 4957 O O . VAL A 1 674 ? -14.909 -6.957 17.607 1.00 11.11 668 VAL A O 1
ATOM 4961 N N . GLN A 1 675 ? -13.326 -8.578 17.411 1.00 10.76 669 GLN A N 1
ATOM 4962 C CA . GLN A 1 675 ? -13.828 -9.402 18.537 1.00 12.19 669 GLN A CA 1
ATOM 4963 C C . GLN A 1 675 ? -12.705 -9.660 19.507 1.00 12.33 669 GLN A C 1
ATOM 4964 O O . GLN A 1 675 ? -11.626 -10.083 19.103 1.00 12.72 669 GLN A O 1
ATOM 4970 N N . ASN A 1 676 ? -12.970 -9.426 20.789 1.00 12.14 670 ASN A N 1
ATOM 4971 C CA . ASN A 1 676 ? -12.088 -9.861 21.868 1.00 12.65 670 ASN A CA 1
ATOM 4972 C C . ASN A 1 676 ? -10.603 -9.578 21.625 1.00 12.61 670 ASN A C 1
ATOM 4973 O O . ASN A 1 676 ? -9.746 -10.450 21.827 1.00 13.25 670 ASN A O 1
ATOM 4978 N N . SER A 1 677 ? -10.305 -8.351 21.196 1.00 11.81 671 SER A N 1
ATOM 4979 C CA . SER A 1 677 ? -8.942 -7.956 20.828 1.00 11.61 671 SER A CA 1
ATOM 4980 C C . SER A 1 677 ? -8.443 -6.820 21.717 1.00 11.85 671 SER A C 1
ATOM 4981 O O . SER A 1 677 ? -9.239 -6.045 22.263 1.00 12.67 671 SER A O 1
ATOM 4984 N N . HIS A 1 678 ? -7.134 -6.714 21.888 1.00 11.53 672 HIS A N 1
ATOM 4985 C CA . HIS A 1 678 ? -6.609 -5.645 22.734 1.00 12.74 672 HIS A CA 1
ATOM 4986 C C . HIS A 1 678 ? -5.318 -5.069 22.182 1.00 12.10 672 HIS A C 1
ATOM 4987 O O . HIS A 1 678 ? -4.627 -5.712 21.387 1.00 12.40 672 HIS A O 1
ATOM 4994 N N . GLY A 1 679 ? -4.989 -3.853 22.605 1.00 10.80 673 GLY A N 1
ATOM 4995 C CA . GLY A 1 679 ? -3.818 -3.184 22.096 1.00 10.86 673 GLY A CA 1
ATOM 4996 C C . GLY A 1 679 ? -3.884 -2.993 20.588 1.00 10.65 673 GLY A C 1
ATOM 4997 O O . GLY A 1 679 ? -2.867 -3.147 19.904 1.00 11.19 673 GLY A O 1
ATOM 4998 N N . ILE A 1 680 ? -5.077 -2.676 20.078 1.00 10.50 674 ILE A N 1
ATOM 4999 C CA . ILE A 1 680 ? -5.251 -2.363 18.642 1.00 9.88 674 ILE A CA 1
ATOM 5000 C C . ILE A 1 680 ? -5.346 -0.854 18.417 1.00 9.61 674 ILE A C 1
ATOM 5001 O O . ILE A 1 680 ? -6.259 -0.195 18.937 1.00 9.01 674 ILE A O 1
ATOM 5006 N N . LEU A 1 681 ? -4.421 -0.332 17.619 1.00 10.16 675 LEU A N 1
ATOM 5007 C CA . LEU A 1 681 ? -4.379 1.075 17.269 1.00 9.59 675 LEU A CA 1
ATOM 5008 C C . LEU A 1 681 ? -4.626 1.224 15.777 1.00 9.56 675 LEU A C 1
ATOM 5009 O O . LEU A 1 681 ? -3.804 0.797 14.967 1.00 8.87 675 LEU A O 1
ATOM 5014 N N . VAL A 1 682 ? -5.791 1.767 15.420 1.00 8.86 676 VAL A N 1
ATOM 5015 C CA . VAL A 1 682 ? -6.078 2.087 14.011 1.00 9.47 676 VAL A CA 1
ATOM 5016 C C . VAL A 1 682 ? -5.870 3.584 13.836 1.00 8.97 676 VAL A C 1
ATOM 5017 O O . VAL A 1 682 ? -6.616 4.401 14.400 1.00 9.67 676 VAL A O 1
ATOM 5021 N N . PHE A 1 683 ? -4.856 3.939 13.053 1.00 8.56 677 PHE A N 1
ATOM 5022 C CA . PHE A 1 683 ? -4.405 5.322 12.906 1.00 8.20 677 PHE A CA 1
ATOM 5023 C C . PHE A 1 683 ? -4.514 5.735 11.426 1.00 8.53 677 PHE A C 1
ATOM 5024 O O . PHE A 1 683 ? -3.549 5.633 10.653 1.00 9.72 677 PHE A O 1
ATOM 5032 N N . GLY A 1 684 ? -5.719 6.168 11.056 1.00 8.65 678 GLY A N 1
ATOM 5033 C CA . GLY A 1 684 ? -6.086 6.471 9.671 1.00 8.34 678 GLY A CA 1
ATOM 5034 C C . GLY A 1 684 ? -6.730 5.247 9.032 1.00 8.65 678 GLY A C 1
ATOM 5035 O O . GLY A 1 684 ? -6.114 4.173 8.946 1.00 8.34 678 GLY A O 1
ATOM 5036 N N . ALA A 1 685 ? -7.967 5.425 8.582 1.00 8.14 679 ALA A N 1
ATOM 5037 C CA . ALA A 1 685 ? -8.753 4.381 7.914 1.00 8.74 679 ALA A CA 1
ATOM 5038 C C . ALA A 1 685 ? -9.624 5.054 6.850 1.00 8.92 679 ALA A C 1
ATOM 5039 O O . ALA A 1 685 ? -10.091 6.181 7.048 1.00 9.09 679 ALA A O 1
ATOM 5041 N N . GLY A 1 686 ? -9.838 4.353 5.734 1.00 8.49 680 GLY A N 1
ATOM 5042 C CA . GLY A 1 686 ? -10.660 4.868 4.647 1.00 7.67 680 GLY A CA 1
ATOM 5043 C C . GLY A 1 686 ? -11.513 3.686 4.243 1.00 8.05 680 GLY A C 1
ATOM 5044 O O . GLY A 1 686 ? -11.044 2.847 3.467 1.00 9.18 680 GLY A O 1
ATOM 5045 N N . PHE A 1 687 ? -12.729 3.611 4.788 1.00 8.50 681 PHE A N 1
ATOM 5046 C CA . PHE A 1 687 ? -13.590 2.437 4.597 1.00 7.89 681 PHE A CA 1
ATOM 5047 C C . PHE A 1 687 ? -14.831 2.819 3.780 1.00 8.33 681 PHE A C 1
ATOM 5048 O O . PHE A 1 687 ? -15.683 3.585 4.270 1.00 8.39 681 PHE A O 1
ATOM 5056 N N . TYR A 1 688 ? -14.951 2.268 2.570 1.00 9.24 682 TYR A N 1
ATOM 5057 C CA . TYR A 1 688 ? -15.873 2.839 1.573 1.00 9.04 682 TYR A CA 1
ATOM 5058 C C . TYR A 1 688 ? -16.953 1.885 1.066 1.00 10.32 682 TYR A C 1
ATOM 5059 O O . TYR A 1 688 ? -16.732 0.676 0.964 1.00 11.02 682 TYR A O 1
ATOM 5068 N N . SER A 1 689 ? -18.101 2.469 0.723 1.00 11.38 683 SER A N 1
ATOM 5069 C CA . SER A 1 689 ? -19.170 1.730 0.057 1.00 12.01 683 SER A CA 1
ATOM 5070 C C . SER A 1 689 ? -19.768 2.592 -1.058 1.00 12.21 683 SER A C 1
ATOM 5071 O O . SER A 1 689 ? -20.332 3.659 -0.786 1.00 12.87 683 SER A O 1
ATOM 5074 N N . PHE A 1 690 ? -19.685 2.116 -2.303 1.00 12.34 684 PHE A N 1
ATOM 5075 C CA . PHE A 1 690 ? -20.064 2.916 -3.469 1.00 13.11 684 PHE A CA 1
ATOM 5076 C C . PHE A 1 690 ? -21.302 2.430 -4.243 1.00 13.89 684 PHE A C 1
ATOM 5077 O O . PHE A 1 690 ? -21.783 3.136 -5.139 1.00 13.59 684 PHE A O 1
ATOM 5085 N N . PHE A 1 691 ? -21.794 1.225 -3.928 1.00 14.01 685 PHE A N 1
ATOM 5086 C CA . PHE A 1 691 ? -22.833 0.597 -4.747 1.00 14.67 685 PHE A CA 1
ATOM 5087 C C . PHE A 1 691 ? -23.934 -0.074 -3.936 1.00 14.86 685 PHE A C 1
ATOM 5088 O O . PHE A 1 691 ? -23.740 -0.455 -2.778 1.00 13.95 685 PHE A O 1
ATOM 5096 N N . SER A 1 692 ? -25.087 -0.229 -4.579 1.00 15.27 686 SER A N 1
ATOM 5097 C CA . SER A 1 692 ? -26.077 -1.217 -4.163 1.00 16.31 686 SER A CA 1
ATOM 5098 C C . SER A 1 692 ? -26.350 -2.063 -5.411 1.00 16.72 686 SER A C 1
ATOM 5099 O O . SER A 1 692 ? -26.959 -1.572 -6.367 1.00 17.32 686 SER A O 1
ATOM 5102 N N . ALA A 1 693 ? -25.847 -3.297 -5.427 1.00 16.60 687 ALA A N 1
ATOM 5103 C CA . ALA A 1 693 ? -25.983 -4.189 -6.593 1.00 17.27 687 ALA A CA 1
ATOM 5104 C C . ALA A 1 693 ? -25.636 -3.474 -7.914 1.00 17.26 687 ALA A C 1
ATOM 5105 O O . ALA A 1 693 ? -26.473 -3.361 -8.815 1.00 17.33 687 ALA A O 1
ATOM 5107 N N . TYR A 1 694 ? -24.407 -2.972 -8.004 1.00 17.01 688 TYR A N 1
ATOM 5108 C CA . TYR A 1 694 ? -23.907 -2.268 -9.198 1.00 17.15 688 TYR A CA 1
ATOM 5109 C C . TYR A 1 694 ? -24.568 -0.915 -9.532 1.00 17.55 688 TYR A C 1
ATOM 5110 O O . TYR A 1 694 ? -24.167 -0.244 -10.491 1.00 17.98 688 TYR A O 1
ATOM 5119 N N . ASN A 1 695 ? -25.550 -0.508 -8.735 1.00 18.38 689 ASN A N 1
ATOM 5120 C CA . ASN A 1 695 ? -26.199 0.778 -8.928 1.00 19.24 689 ASN A CA 1
ATOM 5121 C C . ASN A 1 695 ? -25.548 1.853 -8.048 1.00 19.30 689 ASN A C 1
ATOM 5122 O O . ASN A 1 695 ? -25.339 1.632 -6.860 1.00 18.04 689 ASN A O 1
ATOM 5127 N N . THR A 1 696 ? -25.233 3.011 -8.631 1.00 19.82 690 THR A N 1
ATOM 5128 C CA . THR A 1 696 ? -24.534 4.086 -7.903 1.00 20.25 690 THR A CA 1
ATOM 5129 C C . THR A 1 696 ? -25.455 5.152 -7.309 1.00 20.37 690 THR A C 1
ATOM 5130 O O . THR A 1 696 ? -24.974 6.145 -6.753 1.00 20.64 690 THR A O 1
ATOM 5134 N N . GLY A 1 697 ? -26.765 4.958 -7.439 1.00 20.51 691 GLY A N 1
ATOM 5135 C CA . GLY A 1 697 ? -27.764 5.917 -6.947 1.00 20.94 691 GLY A CA 1
ATOM 5136 C C . GLY A 1 697 ? -27.605 6.275 -5.479 1.00 20.94 691 GLY A C 1
ATOM 5137 O O . GLY A 1 697 ? -27.834 7.417 -5.088 1.00 22.01 691 GLY A O 1
ATOM 5138 N N . CYS A 1 698 ? -27.193 5.297 -4.676 1.00 20.50 692 CYS A N 1
ATOM 5139 C CA . CYS A 1 698 ? -26.983 5.469 -3.237 1.00 19.57 692 CYS A CA 1
ATOM 5140 C C . CYS A 1 698 ? -25.896 6.488 -2.873 1.00 19.19 692 CYS A C 1
ATOM 5141 O O . CYS A 1 698 ? -25.841 6.951 -1.741 1.00 18.79 692 CYS A O 1
ATOM 5144 N N . GLN A 1 699 ? -25.032 6.826 -3.824 1.00 19.34 693 GLN A N 1
ATOM 5145 C CA . GLN A 1 699 ? -23.964 7.785 -3.565 1.00 19.89 693 GLN A CA 1
ATOM 5146 C C . GLN A 1 699 ? -24.498 9.174 -3.216 1.00 20.29 693 GLN A C 1
ATOM 5147 O O . GLN A 1 699 ? -23.933 9.862 -2.362 1.00 20.75 693 GLN A O 1
ATOM 5153 N N . SER A 1 700 ? -25.584 9.593 -3.867 1.00 20.11 694 SER A N 1
ATOM 5154 C CA . SER A 1 700 ? -26.160 10.893 -3.556 1.00 20.63 694 SER A CA 1
ATOM 5155 C C . SER A 1 700 ? -26.742 10.990 -2.143 1.00 20.03 694 SER A C 1
ATOM 5156 O O . SER A 1 700 ? -26.335 11.880 -1.405 1.00 21.07 694 SER A O 1
ATOM 5159 N N . PRO A 1 701 ? -27.690 10.098 -1.762 1.00 19.67 695 PRO A N 1
ATOM 5160 C CA . PRO A 1 701 ? -28.165 10.084 -0.367 1.00 19.13 695 PRO A CA 1
ATOM 5161 C C . PRO A 1 701 ? -27.135 9.578 0.656 1.00 18.31 695 PRO A C 1
ATOM 5162 O O . PRO A 1 701 ? -27.381 9.660 1.866 1.00 18.62 695 PRO A O 1
ATOM 5166 N N . GLN A 1 702 ? -26.016 9.035 0.170 1.00 17.35 696 GLN A N 1
ATOM 5167 C CA . GLN A 1 702 ? -24.920 8.559 1.025 1.00 16.28 696 GLN A CA 1
ATOM 5168 C C . GLN A 1 702 ? -25.365 7.427 1.949 1.00 15.82 696 GLN A C 1
ATOM 5169 O O . GLN A 1 702 ? -25.055 7.425 3.146 1.00 15.50 696 GLN A O 1
ATOM 5175 N N . ASN A 1 703 ? -26.098 6.471 1.379 1.00 14.94 697 ASN A N 1
ATOM 5176 C CA . ASN A 1 703 ? -26.593 5.317 2.119 1.00 15.38 697 ASN A CA 1
ATOM 5177 C C . ASN A 1 703 ? -26.404 3.991 1.386 1.00 15.03 697 ASN A C 1
ATOM 5178 O O . ASN A 1 703 ? -27.275 3.114 1.437 1.00 15.46 697 ASN A O 1
ATOM 5183 N N . CYS A 1 704 ? -25.261 3.826 0.720 1.00 14.93 698 CYS A N 1
ATOM 5184 C CA . CYS A 1 704 ? -24.947 2.581 0.010 1.00 14.83 698 CYS A CA 1
ATOM 5185 C C . CYS A 1 704 ? -24.990 1.355 0.919 1.00 14.48 698 CYS A C 1
ATOM 5186 O O . CYS A 1 704 ? -25.464 0.294 0.520 1.00 13.91 698 CYS A O 1
ATOM 5189 N N . GLN A 1 705 ? -24.502 1.504 2.147 1.00 14.30 699 GLN A N 1
ATOM 5190 C CA . GLN A 1 705 ? -24.771 0.482 3.166 1.00 13.74 699 GLN A CA 1
ATOM 5191 C C . GLN A 1 705 ? -25.073 1.084 4.531 1.00 13.42 699 GLN A C 1
ATOM 5192 O O . GLN A 1 705 ? -24.850 2.270 4.760 1.00 13.51 699 GLN A O 1
ATOM 5198 N N . ASN A 1 706 ? -25.614 0.272 5.419 1.00 13.18 700 ASN A N 1
ATOM 5199 C CA . ASN A 1 706 ? -26.117 0.803 6.685 1.00 13.96 700 ASN A CA 1
ATOM 5200 C C . ASN A 1 706 ? -25.057 0.861 7.792 1.00 13.80 700 ASN A C 1
ATOM 5201 O O . ASN A 1 706 ? -25.033 1.817 8.568 1.00 14.25 700 ASN A O 1
ATOM 5206 N N . GLN A 1 707 ? -24.226 -0.182 7.881 1.00 13.39 701 GLN A N 1
ATOM 5207 C CA . GLN A 1 707 ? -23.146 -0.245 8.873 1.00 12.52 701 GLN A CA 1
ATOM 5208 C C . GLN A 1 707 ? -21.845 -0.686 8.202 1.00 12.35 701 GLN A C 1
ATOM 5209 O O . GLN A 1 707 ? -21.881 -1.325 7.150 1.00 12.58 701 GLN A O 1
ATOM 5215 N N . ILE A 1 708 ? -20.705 -0.391 8.833 1.00 11.94 702 ILE A N 1
ATOM 5216 C CA . ILE A 1 708 ? -19.412 -0.674 8.188 1.00 10.71 702 ILE A CA 1
ATOM 5217 C C . ILE A 1 708 ? -18.245 -1.021 9.128 1.00 10.70 702 ILE A C 1
ATOM 5218 O O . ILE A 1 708 ? -17.331 -1.742 8.727 1.00 9.90 702 ILE A O 1
ATOM 5223 N N . VAL A 1 709 ? -18.269 -0.506 10.362 1.00 9.66 703 VAL A N 1
ATOM 5224 C CA . VAL A 1 709 ? -17.249 -0.881 11.345 1.00 9.49 703 VAL A CA 1
ATOM 5225 C C . VAL A 1 709 ? -17.935 -1.424 12.587 1.00 9.97 703 VAL A C 1
ATOM 5226 O O . VAL A 1 709 ? -18.810 -0.767 13.148 1.00 9.97 703 VAL A O 1
ATOM 5230 N N . ASN A 1 710 ? -17.553 -2.631 12.993 1.00 10.04 704 ASN A N 1
ATOM 5231 C CA . ASN A 1 710 ? -18.143 -3.240 14.184 1.00 10.69 704 ASN A CA 1
ATOM 5232 C C . ASN A 1 710 ? -17.088 -3.570 15.230 1.00 10.84 704 ASN A C 1
ATOM 5233 O O . ASN A 1 710 ? -16.003 -4.077 14.905 1.00 11.03 704 ASN A O 1
ATOM 5238 N N . VAL A 1 711 ? -17.397 -3.256 16.486 1.00 11.29 705 VAL A N 1
ATOM 5239 C CA . VAL A 1 711 ? -16.611 -3.771 17.620 1.00 10.80 705 VAL A CA 1
ATOM 5240 C C . VAL A 1 711 ? -17.566 -4.410 18.626 1.00 11.81 705 VAL A C 1
ATOM 5241 O O . VAL A 1 711 ? -18.738 -3.999 18.712 1.00 11.70 705 VAL A O 1
ATOM 5245 N N . ASP A 1 712 ? -17.070 -5.404 19.370 1.00 12.09 706 ASP A N 1
ATOM 5246 C CA . ASP A 1 712 ? -17.836 -5.999 20.475 1.00 13.24 706 ASP A CA 1
ATOM 5247 C C . ASP A 1 712 ? -17.762 -5.092 21.721 1.00 14.05 706 ASP A C 1
ATOM 5248 O O . ASP A 1 712 ? -17.255 -3.969 21.642 1.00 13.48 706 ASP A O 1
ATOM 5253 N N . SER A 1 713 ? -18.281 -5.552 22.861 1.00 15.43 707 SER A N 1
ATOM 5254 C CA . SER A 1 713 ? -18.316 -4.688 24.052 1.00 16.81 707 SER A CA 1
ATOM 5255 C C . SER A 1 713 ? -16.969 -4.489 24.708 1.00 16.58 707 SER A C 1
ATOM 5256 O O . SER A 1 713 ? -16.736 -3.438 25.292 1.00 17.43 707 SER A O 1
ATOM 5259 N N . SER A 1 714 ? -16.091 -5.485 24.603 1.00 16.30 708 SER A N 1
ATOM 5260 C CA . SER A 1 714 ? -14.896 -5.531 25.451 1.00 16.34 708 SER A CA 1
ATOM 5261 C C . SER A 1 714 ? -13.563 -5.210 24.791 1.00 15.52 708 SER A C 1
ATOM 5262 O O . SER A 1 714 ? -12.586 -4.956 25.500 1.00 15.71 708 SER A O 1
ATOM 5265 N N . SER A 1 715 ? -13.493 -5.274 23.461 1.00 13.55 709 SER A N 1
ATOM 5266 C CA . SER A 1 715 ? -12.207 -5.041 22.798 1.00 12.81 709 SER A CA 1
ATOM 5267 C C . SER A 1 715 ? -11.559 -3.704 23.191 1.00 12.62 709 SER A C 1
ATOM 5268 O O . SER A 1 715 ? -12.222 -2.646 23.234 1.00 13.31 709 SER A O 1
ATOM 5271 N N . ASP A 1 716 ? -10.257 -3.780 23.456 1.00 12.14 710 ASP A N 1
ATOM 5272 C CA . ASP A 1 716 ? -9.408 -2.620 23.699 1.00 11.70 710 ASP A CA 1
ATOM 5273 C C . ASP A 1 716 ? -8.818 -2.159 22.359 1.00 11.11 710 ASP A C 1
ATOM 5274 O O . ASP A 1 716 ? -7.746 -2.620 21.924 1.00 10.59 710 ASP A O 1
ATOM 5279 N N . ILE A 1 717 ? -9.566 -1.288 21.693 1.00 10.69 711 ILE A N 1
ATOM 5280 C CA . ILE A 1 717 ? -9.206 -0.772 20.365 1.00 10.78 711 ILE A CA 1
ATOM 5281 C C . ILE A 1 717 ? -9.510 0.723 20.347 1.00 11.04 711 ILE A C 1
ATOM 5282 O O . ILE A 1 717 ? -10.457 1.172 20.991 1.00 11.01 711 ILE A O 1
ATOM 5287 N N . ALA A 1 718 ? -8.702 1.490 19.624 1.00 10.78 712 ALA A N 1
ATOM 5288 C CA . ALA A 1 718 ? -8.973 2.910 19.433 1.00 10.04 712 ALA A CA 1
ATOM 5289 C C . ALA A 1 718 ? -8.867 3.199 17.944 1.00 10.03 712 ALA A C 1
ATOM 5290 O O . ALA A 1 718 ? -7.994 2.628 17.249 1.00 10.11 712 ALA A O 1
ATOM 5292 N N . PHE A 1 719 ? -9.736 4.082 17.453 1.00 9.56 713 PHE A N 1
ATOM 5293 C CA . PHE A 1 719 ? -9.704 4.535 16.058 1.00 8.96 713 PHE A CA 1
ATOM 5294 C C . PHE A 1 719 ? -9.390 6.029 16.003 1.00 9.43 713 PHE A C 1
ATOM 5295 O O . PHE A 1 719 ? -9.999 6.813 16.740 1.00 8.88 713 PHE A O 1
ATOM 5303 N N . TYR A 1 720 ? -8.459 6.408 15.117 1.00 9.04 714 TYR A N 1
ATOM 5304 C CA . TYR A 1 720 ? -8.144 7.828 14.867 1.00 9.36 714 TYR A CA 1
ATOM 5305 C C . TYR A 1 720 ? -8.246 8.090 13.378 1.00 8.93 714 TYR A C 1
ATOM 5306 O O . TYR A 1 720 ? -7.771 7.280 12.568 1.00 9.37 714 TYR A O 1
ATOM 5315 N N . SER A 1 721 ? -8.904 9.195 13.017 1.00 9.09 715 SER A N 1
ATOM 5316 C CA . SER A 1 721 ? -9.028 9.590 11.619 1.00 8.47 715 SER A CA 1
ATOM 5317 C C . SER A 1 721 ? -9.685 8.471 10.773 1.00 7.80 715 SER A C 1
ATOM 5318 O O . SER A 1 721 ? -9.176 8.044 9.718 1.00 8.92 715 SER A O 1
ATOM 5321 N N . LEU A 1 722 ? -10.828 8.013 11.263 1.00 8.01 716 LEU A N 1
ATOM 5322 C CA . LEU A 1 722 ? -11.615 6.986 10.603 1.00 8.34 716 LEU A CA 1
ATOM 5323 C C . LEU A 1 722 ? -12.562 7.656 9.612 1.00 8.72 716 LEU A C 1
ATOM 5324 O O . LEU A 1 722 ? -13.517 8.335 10.018 1.00 9.83 716 LEU A O 1
ATOM 5329 N N . THR A 1 723 ? -12.290 7.471 8.322 1.00 8.72 717 THR A N 1
ATOM 5330 C CA . THR A 1 723 ? -13.092 8.073 7.260 1.00 8.83 717 THR A CA 1
ATOM 5331 C C . THR A 1 723 ? -13.920 6.990 6.577 1.00 10.02 717 THR A C 1
ATOM 5332 O O . THR A 1 723 ? -13.402 5.930 6.270 1.00 10.37 717 THR A O 1
ATOM 5336 N N . THR A 1 724 ? -15.208 7.253 6.366 1.00 10.43 718 THR A N 1
ATOM 5337 C CA . THR A 1 724 ? -16.070 6.304 5.650 1.00 11.48 718 THR A CA 1
ATOM 5338 C C . THR A 1 724 ? -16.757 7.042 4.502 1.00 11.50 718 THR A C 1
ATOM 5339 O O . THR A 1 724 ? -16.820 8.282 4.508 1.00 12.26 718 THR A O 1
ATOM 5343 N N . VAL A 1 725 ? -17.267 6.286 3.531 1.00 11.29 719 VAL A N 1
ATOM 5344 C CA . VAL A 1 725 ? -17.956 6.867 2.375 1.00 11.15 719 VAL A CA 1
ATOM 5345 C C . VAL A 1 725 ? -19.311 6.194 2.231 1.00 11.34 719 VAL A C 1
ATOM 5346 O O . VAL A 1 725 ? -19.392 4.964 2.234 1.00 12.05 719 VAL A O 1
ATOM 5350 N N . ASP A 1 726 ? -20.361 7.014 2.112 1.00 11.66 720 ASP A N 1
ATOM 5351 C CA . ASP A 1 726 ? -21.732 6.549 1.803 1.00 12.16 720 ASP A CA 1
ATOM 5352 C C . ASP A 1 726 ? -22.266 5.420 2.689 1.00 11.93 720 ASP A C 1
ATOM 5353 O O . ASP A 1 726 ? -22.968 4.521 2.216 1.00 12.94 720 ASP A O 1
ATOM 5358 N N . THR A 1 727 ? -21.963 5.504 3.985 1.00 11.89 721 THR A N 1
ATOM 5359 C CA . THR A 1 727 ? -22.485 4.562 4.985 1.00 11.37 721 THR A CA 1
ATOM 5360 C C . THR A 1 727 ? -23.206 5.344 6.083 1.00 11.61 721 THR A C 1
ATOM 5361 O O . THR A 1 727 ? -22.671 6.318 6.613 1.00 10.79 721 THR A O 1
ATOM 5365 N N . THR A 1 728 ? -24.419 4.910 6.425 1.00 11.73 722 THR A N 1
ATOM 5366 C CA . THR A 1 728 ? -25.267 5.635 7.387 1.00 12.88 722 THR A CA 1
ATOM 5367 C C . THR A 1 728 ? -24.650 5.692 8.788 1.00 12.62 722 THR A C 1
ATOM 5368 O O . THR A 1 728 ? -24.431 6.774 9.344 1.00 13.34 722 THR A O 1
ATOM 5372 N N . TRP A 1 729 ? -24.324 4.520 9.311 1.00 12.10 723 TRP A N 1
ATOM 5373 C CA . TRP A 1 729 ? -23.715 4.368 10.625 1.00 12.15 723 TRP A CA 1
ATOM 5374 C C . TRP A 1 729 ? -22.241 4.073 10.402 1.00 11.53 723 TRP A C 1
ATOM 5375 O O . TRP A 1 729 ? -21.872 2.968 9.987 1.00 11.23 723 TRP A O 1
ATOM 5386 N N . GLN A 1 730 ? -21.402 5.073 10.671 1.00 10.90 724 GLN A N 1
ATOM 5387 C CA . GLN A 1 730 ? -19.961 4.938 10.427 1.00 11.37 724 GLN A CA 1
ATOM 5388 C C . GLN A 1 730 ? -19.297 3.963 11.388 1.00 10.75 724 GLN A C 1
ATOM 5389 O O . GLN A 1 730 ? -18.216 3.440 11.113 1.00 11.59 724 GLN A O 1
ATOM 5395 N N . PHE A 1 731 ? -19.916 3.777 12.550 1.00 10.46 725 PHE A N 1
ATOM 5396 C CA . PHE A 1 731 ? -19.293 3.022 13.633 1.00 10.15 725 PHE A CA 1
ATOM 5397 C C . PHE A 1 731 ? -20.369 2.362 14.475 1.00 10.58 725 PHE A C 1
ATOM 5398 O O . PHE A 1 731 ? -21.337 3.025 14.876 1.00 10.44 725 PHE A O 1
ATOM 5406 N N . SER A 1 732 ? -20.192 1.062 14.724 1.00 10.95 726 SER A N 1
ATOM 5407 C CA . SER A 1 732 ? -21.166 0.249 15.443 1.00 11.52 726 SER A CA 1
ATOM 5408 C C . SER A 1 732 ? -20.552 -0.498 16.604 1.00 12.07 726 SER A C 1
ATOM 5409 O O . SER A 1 732 ? -19.372 -0.856 16.582 1.00 11.76 726 SER A O 1
ATOM 5412 N N . VAL A 1 733 ? -21.358 -0.702 17.643 1.00 12.31 727 VAL A N 1
ATOM 5413 C CA . VAL A 1 733 ? -20.964 -1.580 18.737 1.00 12.74 727 VAL A CA 1
ATOM 5414 C C . VAL A 1 733 ? -22.005 -2.709 18.801 1.00 13.34 727 VAL A C 1
ATOM 5415 O O . VAL A 1 733 ? -23.200 -2.433 18.892 1.00 12.96 727 VAL A O 1
ATOM 5419 N N . ASN A 1 734 ? -21.546 -3.957 18.739 1.00 13.04 728 ASN A N 1
ATOM 5420 C CA . ASN A 1 734 ? -22.435 -5.126 18.714 1.00 14.62 728 ASN A CA 1
ATOM 5421 C C . ASN A 1 734 ? -23.469 -5.062 17.597 1.00 14.52 728 ASN A C 1
ATOM 5422 O O . ASN A 1 734 ? -24.632 -5.427 17.791 1.00 16.00 728 ASN A O 1
ATOM 5427 N N . ALA A 1 735 ? -23.030 -4.582 16.434 1.00 14.74 729 ALA A N 1
ATOM 5428 C CA . ALA A 1 735 ? -23.854 -4.464 15.236 1.00 15.56 729 ALA A CA 1
ATOM 5429 C C . ALA A 1 735 ? -25.073 -3.531 15.404 1.00 16.03 729 ALA A C 1
ATOM 5430 O O . ALA A 1 735 ? -26.087 -3.688 14.725 1.00 16.19 729 ALA A O 1
ATOM 5432 N N . GLN A 1 736 ? -24.945 -2.551 16.295 1.00 15.87 730 GLN A N 1
ATOM 5433 C CA . GLN A 1 736 ? -25.939 -1.491 16.425 1.00 16.50 730 GLN A CA 1
ATOM 5434 C C . GLN A 1 736 ? -25.188 -0.205 16.188 1.00 15.26 730 GLN A C 1
ATOM 5435 O O . GLN A 1 736 ? -24.164 0.025 16.821 1.00 15.23 730 GLN A O 1
ATOM 5441 N N . GLY A 1 737 ? -25.664 0.590 15.234 1.00 14.26 731 GLY A N 1
ATOM 5442 C CA . GLY A 1 737 ? -25.045 1.865 14.874 1.00 13.89 731 GLY A CA 1
ATOM 5443 C C . GLY A 1 737 ? -24.933 2.795 16.065 1.00 13.44 731 GLY A C 1
ATOM 5444 O O . GLY A 1 737 ? -25.879 2.949 16.841 1.00 13.50 731 GLY A O 1
ATOM 5445 N N . VAL A 1 738 ? -23.764 3.403 16.217 1.00 13.21 732 VAL A N 1
ATOM 5446 C CA . VAL A 1 738 ? -23.532 4.341 17.302 1.00 13.39 732 VAL A CA 1
ATOM 5447 C C . VAL A 1 738 ? -23.274 5.740 16.728 1.00 13.79 732 VAL A C 1
ATOM 5448 O O . VAL A 1 738 ? -23.878 6.732 17.179 1.00 14.02 732 VAL A O 1
ATOM 5452 N N . ILE A 1 739 ? -22.380 5.825 15.740 1.00 12.62 733 ILE A N 1
ATOM 5453 C CA . ILE A 1 739 ? -22.027 7.122 15.164 1.00 12.76 733 ILE A CA 1
ATOM 5454 C C . ILE A 1 739 ? -22.600 7.230 13.759 1.00 13.26 733 ILE A C 1
ATOM 5455 O O . ILE A 1 739 ? -22.252 6.448 12.874 1.00 13.45 733 ILE A O 1
ATOM 5460 N N . ASN A 1 740 ? -23.501 8.192 13.593 1.00 13.01 734 ASN A N 1
ATOM 5461 C CA . ASN A 1 740 ? -24.175 8.450 12.318 1.00 13.33 734 ASN A CA 1
ATOM 5462 C C . ASN A 1 740 ? -23.367 9.425 11.484 1.00 13.07 734 ASN A C 1
ATOM 5463 O O . ASN A 1 740 ? -22.906 10.462 12.002 1.00 13.33 734 ASN A O 1
ATOM 5468 N N . ARG A 1 741 ? -23.209 9.123 10.191 1.00 13.08 735 ARG A N 1
ATOM 5469 C CA . ARG A 1 741 ? -22.489 10.009 9.283 1.00 12.89 735 ARG A CA 1
ATOM 5470 C C . ARG A 1 741 ? -23.029 11.449 9.275 1.00 13.30 735 ARG A C 1
ATOM 5471 O O . ARG A 1 741 ? -22.285 12.379 9.000 1.00 13.26 735 ARG A O 1
ATOM 5479 N N . SER A 1 742 ? -24.310 11.632 9.618 1.00 14.54 736 SER A N 1
ATOM 5480 C CA . SER A 1 742 ? -24.897 12.969 9.645 1.00 14.69 736 SER A CA 1
ATOM 5481 C C . SER A 1 742 ? -24.138 13.913 10.585 1.00 14.54 736 SER A C 1
ATOM 5482 O O . SER A 1 742 ? -24.158 15.132 10.393 1.00 14.86 736 SER A O 1
ATOM 5485 N N . ASN A 1 743 ? -23.485 13.359 11.609 1.00 14.00 737 ASN A N 1
ATOM 5486 C CA . ASN A 1 743 ? -22.715 14.186 12.534 1.00 14.17 737 ASN A CA 1
ATOM 5487 C C . ASN A 1 743 ? -21.326 14.584 12.043 1.00 14.33 737 ASN A C 1
ATOM 5488 O O . ASN A 1 743 ? -20.718 15.492 12.608 1.00 14.78 737 ASN A O 1
ATOM 5493 N N . ASN A 1 744 ? -20.827 13.914 10.998 1.00 13.62 738 ASN A N 1
ATOM 5494 C CA . ASN A 1 744 ? -19.442 14.089 10.578 1.00 12.81 738 ASN A CA 1
ATOM 5495 C C . ASN A 1 744 ? -19.246 14.376 9.088 1.00 13.36 738 ASN A C 1
ATOM 5496 O O . ASN A 1 744 ? -18.279 13.880 8.503 1.00 12.99 738 ASN A O 1
ATOM 5501 N N . PRO A 1 745 ? -20.135 15.178 8.459 1.00 13.61 739 PRO A N 1
ATOM 5502 C CA . PRO A 1 745 ? -19.920 15.373 7.007 1.00 13.78 739 PRO A CA 1
ATOM 5503 C C . PRO A 1 745 ? -18.638 16.166 6.760 1.00 13.68 739 PRO A C 1
ATOM 5504 O O . PRO A 1 745 ? -18.363 17.128 7.471 1.00 13.51 739 PRO A O 1
ATOM 5508 N N . ASN A 1 746 ? -17.843 15.753 5.774 1.00 12.86 740 ASN A N 1
ATOM 5509 C CA . ASN A 1 746 ? -16.498 16.300 5.664 1.00 13.40 740 ASN A CA 1
ATOM 5510 C C . ASN A 1 746 ? -16.044 16.415 4.210 1.00 13.45 740 ASN A C 1
ATOM 5511 O O . ASN A 1 746 ? -14.849 16.305 3.903 1.00 13.36 740 ASN A O 1
ATOM 5516 N N . GLY A 1 747 ? -17.016 16.652 3.330 1.00 13.34 741 GLY A N 1
ATOM 5517 C CA . GLY A 1 747 ? -16.789 16.665 1.889 1.00 13.64 741 GLY A CA 1
ATOM 5518 C C . GLY A 1 747 ? -17.496 15.467 1.274 1.00 13.51 741 GLY A C 1
ATOM 5519 O O . GLY A 1 747 ? -18.632 15.137 1.640 1.00 13.58 741 GLY A O 1
ATOM 5520 N N . PHE A 1 748 ? -16.817 14.810 0.346 1.00 13.19 742 PHE A N 1
ATOM 5521 C CA . PHE A 1 748 ? -17.330 13.572 -0.234 1.00 13.51 742 PHE A CA 1
ATOM 5522 C C . PHE A 1 748 ? -17.467 12.470 0.823 1.00 13.36 742 PHE A C 1
ATOM 5523 O O . PHE A 1 748 ? -18.416 11.668 0.790 1.00 13.73 742 PHE A O 1
ATOM 5531 N N . ALA A 1 749 ? -16.516 12.439 1.754 1.00 12.47 743 ALA A N 1
ATOM 5532 C CA . ALA A 1 749 ? -16.500 11.426 2.804 1.00 12.14 743 ALA A CA 1
ATOM 5533 C C . ALA A 1 749 ? -16.886 12.038 4.158 1.00 12.23 743 ALA A C 1
ATOM 5534 O O . ALA A 1 749 ? -17.070 13.264 4.284 1.00 11.63 743 ALA A O 1
ATOM 5536 N N . ASP A 1 750 ? -17.013 11.160 5.152 1.00 11.76 744 ASP A N 1
ATOM 5537 C CA . ASP A 1 750 ? -17.376 11.538 6.515 1.00 12.33 744 ASP A CA 1
ATOM 5538 C C . ASP A 1 750 ? -16.276 11.013 7.444 1.00 11.78 744 ASP A C 1
ATOM 5539 O O . ASP A 1 750 ? -15.776 9.915 7.231 1.00 12.53 744 ASP A O 1
ATOM 5544 N N . THR A 1 751 ? -15.912 11.791 8.467 1.00 11.57 745 THR A N 1
ATOM 5545 C CA . THR A 1 751 ? -14.729 11.468 9.275 1.00 10.95 745 THR A CA 1
ATOM 5546 C C . THR A 1 751 ? -14.955 11.549 10.779 1.00 11.40 745 THR A C 1
ATOM 5547 O O . THR A 1 751 ? -15.416 12.576 11.305 1.00 11.10 745 THR A O 1
ATOM 5551 N N . ILE A 1 752 ? -14.603 10.459 11.456 1.00 10.51 746 ILE A N 1
ATOM 5552 C CA . ILE A 1 752 ? -14.526 10.405 12.910 1.00 10.68 746 ILE A CA 1
ATOM 5553 C C . ILE A 1 752 ? -13.069 10.679 13.288 1.00 10.13 746 ILE A C 1
ATOM 5554 O O . ILE A 1 752 ? -12.184 9.913 12.939 1.00 10.26 746 ILE A O 1
ATOM 5559 N N . THR A 1 753 ? -12.821 11.788 13.972 1.00 10.04 747 THR A N 1
ATOM 5560 C CA . THR A 1 753 ? -11.437 12.141 14.335 1.00 10.34 747 THR A CA 1
ATOM 5561 C C . THR A 1 753 ? -10.837 11.200 15.383 1.00 10.13 747 THR A C 1
ATOM 5562 O O . THR A 1 753 ? -9.682 10.788 15.268 1.00 10.40 747 THR A O 1
ATOM 5566 N N . ALA A 1 754 ? -11.618 10.858 16.404 1.00 9.62 748 ALA A N 1
ATOM 5567 C CA . ALA A 1 754 ? -11.167 9.881 17.389 1.00 10.02 748 ALA A CA 1
ATOM 5568 C C . ALA A 1 754 ? -12.350 9.154 17.974 1.00 9.91 748 ALA A C 1
ATOM 5569 O O . ALA A 1 754 ? -13.405 9.771 18.200 1.00 10.63 748 ALA A O 1
ATOM 5571 N N . TRP A 1 755 ? -12.159 7.857 18.224 1.00 10.39 749 TRP A N 1
ATOM 5572 C CA . TRP A 1 755 ? -13.054 7.053 19.069 1.00 10.71 749 TRP A CA 1
ATOM 5573 C C . TRP A 1 755 ? -12.213 6.234 20.040 1.00 11.38 749 TRP A C 1
ATOM 5574 O O . TRP A 1 755 ? -11.228 5.585 19.642 1.00 11.04 749 TRP A O 1
ATOM 5585 N N . THR A 1 756 ? -12.588 6.298 21.319 1.00 10.52 750 THR A N 1
ATOM 5586 C CA . THR A 1 756 ? -12.043 5.394 22.328 1.00 11.58 750 THR A CA 1
ATOM 5587 C C . THR A 1 756 ? -13.186 4.751 23.121 1.00 12.08 750 THR A C 1
ATOM 5588 O O . THR A 1 756 ? -14.349 5.224 23.095 1.00 12.00 750 THR A O 1
ATOM 5592 N N . ARG A 1 757 ? -12.868 3.648 23.792 1.00 13.30 751 ARG A N 1
ATOM 5593 C CA . ARG A 1 757 ? -13.879 2.859 24.502 1.00 14.72 751 ARG A CA 1
ATOM 5594 C C . ARG A 1 757 ? -14.507 3.691 25.645 1.00 16.31 751 ARG A C 1
ATOM 5595 O O . ARG A 1 757 ? -15.730 3.711 25.814 1.00 15.70 751 ARG A O 1
ATOM 5603 N N . ASN A 1 758 ? -13.658 4.413 26.379 1.00 17.71 752 ASN A N 1
ATOM 5604 C CA . ASN A 1 758 ? -14.085 5.228 27.518 1.00 20.29 752 ASN A CA 1
ATOM 5605 C C . ASN A 1 758 ? -13.880 6.734 27.251 1.00 21.05 752 ASN A C 1
ATOM 5606 O O . ASN A 1 758 ? -13.347 7.054 26.200 1.00 20.82 752 ASN A O 1
ATOM 5612 N N . LEU B 1 7 ? 69.054 20.248 41.344 1.00 25.76 1 LEU B N 1
ATOM 5613 C CA . LEU B 1 7 ? 69.157 19.186 42.389 1.00 25.67 1 LEU B CA 1
ATOM 5614 C C . LEU B 1 7 ? 69.840 19.680 43.662 1.00 26.01 1 LEU B C 1
ATOM 5615 O O . LEU B 1 7 ? 70.846 20.407 43.603 1.00 25.79 1 LEU B O 1
ATOM 5620 N N . GLY B 1 8 ? 69.284 19.286 44.809 1.00 25.78 2 GLY B N 1
ATOM 5621 C CA . GLY B 1 8 ? 69.830 19.655 46.115 1.00 26.31 2 GLY B CA 1
ATOM 5622 C C . GLY B 1 8 ? 71.274 19.217 46.310 1.00 26.78 2 GLY B C 1
ATOM 5623 O O . GLY B 1 8 ? 71.678 18.159 45.830 1.00 26.66 2 GLY B O 1
ATOM 5624 N N . SER B 1 9 ? 72.037 20.030 47.036 1.00 27.83 3 SER B N 1
ATOM 5625 C CA . SER B 1 9 ? 73.480 19.827 47.210 1.00 28.50 3 SER B CA 1
ATOM 5626 C C . SER B 1 9 ? 73.868 18.550 47.972 1.00 29.08 3 SER B C 1
ATOM 5627 O O . SER B 1 9 ? 75.004 18.083 47.861 1.00 29.18 3 SER B O 1
ATOM 5630 N N . THR B 1 10 ? 72.933 17.970 48.726 1.00 28.99 4 THR B N 1
ATOM 5631 C CA . THR B 1 10 ? 73.238 16.768 49.509 1.00 29.16 4 THR B CA 1
ATOM 5632 C C . THR B 1 10 ? 73.200 15.459 48.724 1.00 29.21 4 THR B C 1
ATOM 5633 O O . THR B 1 10 ? 73.533 14.408 49.270 1.00 29.63 4 THR B O 1
ATOM 5637 N N . CYS B 1 11 ? 72.779 15.496 47.463 1.00 29.31 5 CYS B N 1
ATOM 5638 C CA . CYS B 1 11 ? 72.755 14.276 46.652 1.00 29.55 5 CYS B CA 1
ATOM 5639 C C . CYS B 1 11 ? 73.286 14.502 45.234 1.00 29.77 5 CYS B C 1
ATOM 5640 O O . CYS B 1 11 ? 73.314 15.631 44.743 1.00 30.09 5 CYS B O 1
ATOM 5643 N N . SER B 1 12 ? 73.702 13.419 44.589 1.00 30.18 6 SER B N 1
ATOM 5644 C CA . SER B 1 12 ? 74.314 13.478 43.261 1.00 30.48 6 SER B CA 1
ATOM 5645 C C . SER B 1 12 ? 73.350 13.056 42.168 1.00 29.74 6 SER B C 1
ATOM 5646 O O . SER B 1 12 ? 73.576 13.325 40.985 1.00 29.73 6 SER B O 1
ATOM 5649 N N . SER B 1 13 ? 72.281 12.379 42.575 1.00 28.73 7 SER B N 1
ATOM 5650 C CA . SER B 1 13 ? 71.277 11.843 41.669 1.00 28.16 7 SER B CA 1
ATOM 5651 C C . SER B 1 13 ? 69.917 12.052 42.333 1.00 27.28 7 SER B C 1
ATOM 5652 O O . SER B 1 13 ? 69.842 12.006 43.560 1.00 26.72 7 SER B O 1
ATOM 5655 N N . PRO B 1 14 ? 68.848 12.285 41.541 1.00 26.54 8 PRO B N 1
ATOM 5656 C CA . PRO B 1 14 ? 67.547 12.520 42.193 1.00 26.15 8 PRO B CA 1
ATOM 5657 C C . PRO B 1 14 ? 66.925 11.267 42.813 1.00 25.31 8 PRO B C 1
ATOM 5658 O O . PRO B 1 14 ? 67.121 10.163 42.314 1.00 25.38 8 PRO B O 1
ATOM 5662 N N . LEU B 1 15 ? 66.164 11.459 43.892 1.00 24.52 9 LEU B N 1
ATOM 5663 C CA . LEU B 1 15 ? 65.362 10.391 44.477 1.00 23.51 9 LEU B CA 1
ATOM 5664 C C . LEU B 1 15 ? 64.153 10.132 43.574 1.00 23.71 9 LEU B C 1
ATOM 5665 O O . LEU B 1 15 ? 63.312 11.014 43.388 1.00 23.31 9 LEU B O 1
ATOM 5670 N N . THR B 1 16 ? 64.072 8.933 43.008 1.00 23.67 10 THR B N 1
ATOM 5671 C CA . THR B 1 16 ? 63.013 8.621 42.044 1.00 24.15 10 THR B CA 1
ATOM 5672 C C . THR B 1 16 ? 62.037 7.538 42.519 1.00 24.20 10 THR B C 1
ATOM 5673 O O . THR B 1 16 ? 61.011 7.305 41.880 1.00 24.17 10 THR B O 1
ATOM 5677 N N . HIS B 1 17 ? 62.358 6.875 43.629 1.00 24.21 11 HIS B N 1
ATOM 5678 C CA . HIS B 1 17 ? 61.476 5.856 44.211 1.00 24.52 11 HIS B CA 1
ATOM 5679 C C . HIS B 1 17 ? 61.790 5.680 45.694 1.00 24.09 11 HIS B C 1
ATOM 5680 O O . HIS B 1 17 ? 62.877 6.033 46.138 1.00 23.67 11 HIS B O 1
ATOM 5687 N N . GLY B 1 18 ? 60.844 5.121 46.450 1.00 24.12 12 GLY B N 1
ATOM 5688 C CA . GLY B 1 18 ? 61.023 4.952 47.893 1.00 24.00 12 GLY B CA 1
ATOM 5689 C C . GLY B 1 18 ? 61.974 3.843 48.321 1.00 24.33 12 GLY B C 1
ATOM 5690 O O . GLY B 1 18 ? 62.195 2.878 47.585 1.00 24.31 12 GLY B O 1
ATOM 5691 N N . SER B 1 19 ? 62.518 3.997 49.528 1.00 24.72 13 SER B N 1
ATOM 5692 C CA . SER B 1 19 ? 63.495 3.077 50.116 1.00 25.70 13 SER B CA 1
ATOM 5693 C C . SER B 1 19 ? 62.869 2.088 51.107 1.00 26.16 13 SER B C 1
ATOM 5694 O O . SER B 1 19 ? 63.588 1.316 51.736 1.00 26.58 13 SER B O 1
ATOM 5697 N N . ALA B 1 20 ? 61.547 2.118 51.278 1.00 26.55 14 ALA B N 1
ATOM 5698 C CA . ALA B 1 20 ? 60.905 1.284 52.297 1.00 27.07 14 ALA B CA 1
ATOM 5699 C C . ALA B 1 20 ? 60.886 -0.198 51.918 1.00 27.43 14 ALA B C 1
ATOM 5700 O O . ALA B 1 20 ? 60.717 -0.540 50.747 1.00 27.38 14 ALA B O 1
ATOM 5702 N N . ALA B 1 21 ? 61.070 -1.064 52.915 1.00 27.98 15 ALA B N 1
ATOM 5703 C CA . ALA B 1 21 ? 60.807 -2.497 52.757 1.00 28.37 15 ALA B CA 1
ATOM 5704 C C . ALA B 1 21 ? 59.289 -2.710 52.736 1.00 28.61 15 ALA B C 1
ATOM 5705 O O . ALA B 1 21 ? 58.575 -2.041 53.477 1.00 28.53 15 ALA B O 1
ATOM 5707 N N . PRO B 1 22 ? 58.786 -3.627 51.883 1.00 28.80 16 PRO B N 1
ATOM 5708 C CA . PRO B 1 22 ? 57.338 -3.866 51.778 1.00 28.63 16 PRO B CA 1
ATOM 5709 C C . PRO B 1 22 ? 56.628 -4.079 53.127 1.00 27.92 16 PRO B C 1
ATOM 5710 O O . PRO B 1 22 ? 55.516 -3.578 53.319 1.00 28.02 16 PRO B O 1
ATOM 5714 N N . GLY B 1 23 ? 57.276 -4.786 54.051 1.00 27.05 17 GLY B N 1
ATOM 5715 C CA . GLY B 1 23 ? 56.710 -5.044 55.373 1.00 25.69 17 GLY B CA 1
ATOM 5716 C C . GLY B 1 23 ? 56.789 -3.906 56.377 1.00 24.71 17 GLY B C 1
ATOM 5717 O O . GLY B 1 23 ? 56.299 -4.039 57.501 1.00 25.14 17 GLY B O 1
ATOM 5718 N N . ASP B 1 24 ? 57.402 -2.787 55.999 1.00 23.52 18 ASP B N 1
ATOM 5719 C CA . ASP B 1 24 ? 57.482 -1.630 56.893 1.00 22.76 18 ASP B CA 1
ATOM 5720 C C . ASP B 1 24 ? 56.127 -0.938 56.984 1.00 21.07 18 ASP B C 1
ATOM 5721 O O . ASP B 1 24 ? 55.402 -0.887 55.992 1.00 20.49 18 ASP B O 1
ATOM 5726 N N . PRO B 1 25 ? 55.785 -0.380 58.162 1.00 20.02 19 PRO B N 1
ATOM 5727 C CA . PRO B 1 25 ? 54.535 0.386 58.191 1.00 18.76 19 PRO B CA 1
ATOM 5728 C C . PRO B 1 25 ? 54.647 1.612 57.285 1.00 17.17 19 PRO B C 1
ATOM 5729 O O . PRO B 1 25 ? 55.757 2.054 56.972 1.00 16.52 19 PRO B O 1
ATOM 5733 N N . PHE B 1 26 ? 53.504 2.136 56.858 1.00 16.10 20 PHE B N 1
ATOM 5734 C CA . PHE B 1 26 ? 53.445 3.387 56.114 1.00 15.12 20 PHE B CA 1
ATOM 5735 C C . PHE B 1 26 ? 54.274 4.465 56.828 1.00 14.94 20 PHE B C 1
ATOM 5736 O O . PHE B 1 26 ? 54.218 4.571 58.066 1.00 15.10 20 PHE B O 1
ATOM 5744 N N . TRP B 1 27 ? 55.039 5.251 56.054 1.00 14.67 21 TRP B N 1
ATOM 5745 C CA . TRP B 1 27 ? 55.992 6.238 56.604 1.00 14.24 21 TRP B CA 1
ATOM 5746 C C . TRP B 1 27 ? 55.417 7.172 57.660 1.00 13.48 21 TRP B C 1
ATOM 5747 O O . TRP B 1 27 ? 56.122 7.573 58.589 1.00 13.78 21 TRP B O 1
ATOM 5758 N N . LEU B 1 28 ? 54.150 7.540 57.506 1.00 13.18 22 LEU B N 1
ATOM 5759 C CA . LEU B 1 28 ? 53.527 8.525 58.395 1.00 13.25 22 LEU B CA 1
ATOM 5760 C C . LEU B 1 28 ? 53.465 8.052 59.858 1.00 13.61 22 LEU B C 1
ATOM 5761 O O . LEU B 1 28 ? 53.424 8.872 60.772 1.00 13.94 22 LEU B O 1
ATOM 5766 N N . GLN B 1 29 ? 53.474 6.741 60.079 1.00 13.97 23 GLN B N 1
ATOM 5767 C CA . GLN B 1 29 ? 53.472 6.214 61.447 1.00 15.00 23 GLN B CA 1
ATOM 5768 C C . GLN B 1 29 ? 54.738 6.607 62.216 1.00 15.63 23 GLN B C 1
ATOM 5769 O O . GLN B 1 29 ? 54.668 7.033 63.368 1.00 15.65 23 GLN B O 1
ATOM 5775 N N . ASN B 1 30 ? 55.891 6.455 61.566 1.00 16.29 24 ASN B N 1
ATOM 5776 C CA . ASN B 1 30 ? 57.180 6.528 62.276 1.00 17.59 24 ASN B CA 1
ATOM 5777 C C . ASN B 1 30 ? 58.029 7.753 61.988 1.00 17.74 24 ASN B C 1
ATOM 5778 O O . ASN B 1 30 ? 59.092 7.942 62.598 1.00 18.24 24 ASN B O 1
ATOM 5783 N N . ILE B 1 31 ? 57.579 8.592 61.061 1.00 17.29 25 ILE B N 1
ATOM 5784 C CA . ILE B 1 31 ? 58.256 9.867 60.839 1.00 16.90 25 ILE B CA 1
ATOM 5785 C C . ILE B 1 31 ? 58.231 10.658 62.151 1.00 16.93 25 ILE B C 1
ATOM 5786 O O . ILE B 1 31 ? 57.296 10.519 62.934 1.00 16.00 25 ILE B O 1
ATOM 5791 N N . GLN B 1 32 ? 59.254 11.465 62.417 1.00 17.30 26 GLN B N 1
ATOM 5792 C CA . GLN B 1 32 ? 59.246 12.288 63.624 1.00 17.93 26 GLN B CA 1
ATOM 5793 C C . GLN B 1 32 ? 58.025 13.205 63.683 1.00 17.21 26 GLN B C 1
ATOM 5794 O O . GLN B 1 32 ? 57.651 13.830 62.674 1.00 15.97 26 GLN B O 1
ATOM 5800 N N . HIS B 1 33 ? 57.387 13.272 64.851 1.00 15.67 27 HIS B N 1
ATOM 5801 C CA . HIS B 1 33 ? 56.170 14.070 64.964 1.00 15.26 27 HIS B CA 1
ATOM 5802 C C . HIS B 1 33 ? 56.481 15.381 65.687 1.00 15.05 27 HIS B C 1
ATOM 5803 O O . HIS B 1 33 ? 56.650 15.413 66.906 1.00 14.90 27 HIS B O 1
ATOM 5810 N N . GLN B 1 34 ? 56.588 16.452 64.911 1.00 14.24 28 GLN B N 1
ATOM 5811 C CA . GLN B 1 34 ? 57.043 17.751 65.434 1.00 14.71 28 GLN B CA 1
ATOM 5812 C C . GLN B 1 34 ? 56.111 18.905 65.077 1.00 14.70 28 GLN B C 1
ATOM 5813 O O . GLN B 1 34 ? 56.511 20.076 65.121 1.00 14.27 28 GLN B O 1
ATOM 5819 N N . GLY B 1 35 ? 54.879 18.577 64.708 1.00 14.92 29 GLY B N 1
ATOM 5820 C CA . GLY B 1 35 ? 53.907 19.588 64.334 1.00 14.81 29 GLY B CA 1
ATOM 5821 C C . GLY B 1 35 ? 53.627 20.556 65.467 1.00 15.39 29 GLY B C 1
ATOM 5822 O O . GLY B 1 35 ? 53.621 20.184 66.659 1.00 15.78 29 GLY B O 1
ATOM 5823 N N . ILE B 1 36 ? 53.407 21.805 65.102 1.00 15.00 30 ILE B N 1
ATOM 5824 C CA . ILE B 1 36 ? 52.897 22.779 66.048 1.00 15.97 30 ILE B CA 1
ATOM 5825 C C . ILE B 1 36 ? 51.694 23.540 65.503 1.00 14.80 30 ILE B C 1
ATOM 5826 O O . ILE B 1 36 ? 51.588 23.811 64.295 1.00 13.67 30 ILE B O 1
ATOM 5831 N N . ALA B 1 37 ? 50.765 23.819 66.405 1.00 13.66 31 ALA B N 1
ATOM 5832 C CA . ALA B 1 37 ? 49.677 24.730 66.151 1.00 13.02 31 ALA B CA 1
ATOM 5833 C C . ALA B 1 37 ? 50.142 26.091 66.664 1.00 13.04 31 ALA B C 1
ATOM 5834 O O . ALA B 1 37 ? 50.044 26.383 67.854 1.00 12.43 31 ALA B O 1
ATOM 5836 N N . ALA B 1 38 ? 50.682 26.899 65.757 1.00 12.41 32 ALA B N 1
ATOM 5837 C CA . ALA B 1 38 ? 51.385 28.147 66.134 1.00 12.78 32 ALA B CA 1
ATOM 5838 C C . ALA B 1 38 ? 50.566 29.133 66.976 1.00 13.24 32 ALA B C 1
ATOM 5839 O O . ALA B 1 38 ? 51.096 29.783 67.903 1.00 12.97 32 ALA B O 1
ATOM 5841 N N . PHE B 1 39 ? 49.280 29.259 66.658 1.00 12.65 33 PHE B N 1
ATOM 5842 C CA . PHE B 1 39 ? 48.444 30.253 67.307 1.00 13.26 33 PHE B CA 1
ATOM 5843 C C . PHE B 1 39 ? 47.439 29.628 68.259 1.00 13.42 33 PHE B C 1
ATOM 5844 O O . PHE B 1 39 ? 46.463 30.275 68.670 1.00 14.51 33 PHE B O 1
ATOM 5852 N N . ASN B 1 40 ? 47.715 28.379 68.623 1.00 13.83 34 ASN B N 1
ATOM 5853 C CA . ASN B 1 40 ? 46.989 27.674 69.682 1.00 14.66 34 ASN B CA 1
ATOM 5854 C C . ASN B 1 40 ? 47.333 28.316 71.027 1.00 15.55 34 ASN B C 1
ATOM 5855 O O . ASN B 1 40 ? 48.396 28.903 71.167 1.00 15.51 34 ASN B O 1
ATOM 5860 N N . GLY B 1 41 ? 46.444 28.180 72.009 1.00 16.16 35 GLY B N 1
ATOM 5861 C CA . GLY B 1 41 ? 46.686 28.727 73.352 1.00 17.45 35 GLY B CA 1
ATOM 5862 C C . GLY B 1 41 ? 47.893 28.133 74.051 1.00 17.89 35 GLY B C 1
ATOM 5863 O O . GLY B 1 41 ? 48.474 28.763 74.932 1.00 18.86 35 GLY B O 1
ATOM 5864 N N . ASN B 1 42 ? 48.259 26.910 73.681 1.00 17.80 36 ASN B N 1
ATOM 5865 C CA . ASN B 1 42 ? 49.431 26.258 74.239 1.00 17.77 36 ASN B CA 1
ATOM 5866 C C . ASN B 1 42 ? 50.220 25.472 73.179 1.00 17.46 36 ASN B C 1
ATOM 5867 O O . ASN B 1 42 ? 50.189 24.242 73.157 1.00 17.22 36 ASN B O 1
ATOM 5872 N N . PRO B 1 43 ? 50.943 26.186 72.290 1.00 17.21 37 PRO B N 1
ATOM 5873 C CA . PRO B 1 43 ? 51.656 25.521 71.190 1.00 17.55 37 PRO B CA 1
ATOM 5874 C C . PRO B 1 43 ? 52.613 24.421 71.671 1.00 17.69 37 PRO B C 1
ATOM 5875 O O . PRO B 1 43 ? 52.746 23.380 71.021 1.00 18.26 37 PRO B O 1
ATOM 5879 N N . GLY B 1 44 ? 53.238 24.627 72.830 1.00 18.27 38 GLY B N 1
ATOM 5880 C CA . GLY B 1 44 ? 54.173 23.643 73.365 1.00 18.32 38 GLY B CA 1
ATOM 5881 C C . GLY B 1 44 ? 53.569 22.384 73.979 1.00 18.69 38 GLY B C 1
ATOM 5882 O O . GLY B 1 44 ? 54.295 21.403 74.222 1.00 20.67 38 GLY B O 1
ATOM 5883 N N . GLY B 1 45 ? 52.265 22.398 74.257 1.00 17.99 39 GLY B N 1
ATOM 5884 C CA . GLY B 1 45 ? 51.608 21.247 74.902 1.00 16.75 39 GLY B CA 1
ATOM 5885 C C . GLY B 1 45 ? 50.542 20.577 74.049 1.00 16.02 39 GLY B C 1
ATOM 5886 O O . GLY B 1 45 ? 50.017 19.516 74.415 1.00 16.03 39 GLY B O 1
ATOM 5887 N N . TYR B 1 46 ? 50.234 21.187 72.907 1.00 14.54 40 TYR B N 1
ATOM 5888 C CA . TYR B 1 46 ? 49.122 20.731 72.067 1.00 13.66 40 TYR B CA 1
ATOM 5889 C C . TYR B 1 46 ? 49.658 19.822 70.966 1.00 13.24 40 TYR B C 1
ATOM 5890 O O . TYR B 1 46 ? 50.437 20.276 70.126 1.00 13.18 40 TYR B O 1
ATOM 5899 N N . PRO B 1 47 ? 49.258 18.533 70.974 1.00 12.72 41 PRO B N 1
ATOM 5900 C CA . PRO B 1 47 ? 49.798 17.586 69.992 1.00 12.26 41 PRO B CA 1
ATOM 5901 C C . PRO B 1 47 ? 49.042 17.666 68.654 1.00 11.80 41 PRO B C 1
ATOM 5902 O O . PRO B 1 47 ? 47.800 17.659 68.623 1.00 11.58 41 PRO B O 1
ATOM 5906 N N . VAL B 1 48 ? 49.774 17.786 67.554 1.00 10.87 42 VAL B N 1
ATOM 5907 C CA . VAL B 1 48 ? 49.088 17.816 66.254 1.00 10.24 42 VAL B CA 1
ATOM 5908 C C . VAL B 1 48 ? 48.770 16.396 65.771 1.00 10.75 42 VAL B C 1
ATOM 5909 O O . VAL B 1 48 ? 47.687 16.139 65.253 1.00 11.24 42 VAL B O 1
ATOM 5913 N N . PHE B 1 49 ? 49.735 15.496 65.925 1.00 10.68 43 PHE B N 1
ATOM 5914 C CA . PHE B 1 49 ? 49.614 14.117 65.452 1.00 10.61 43 PHE B CA 1
ATOM 5915 C C . PHE B 1 49 ? 49.125 13.218 66.594 1.00 10.53 43 PHE B C 1
ATOM 5916 O O . PHE B 1 49 ? 49.653 13.267 67.725 1.00 10.55 43 PHE B O 1
ATOM 5924 N N . ARG B 1 50 ? 48.119 12.400 66.302 1.00 10.60 44 ARG B N 1
ATOM 5925 C CA . ARG B 1 50 ? 47.599 11.455 67.283 1.00 10.38 44 ARG B CA 1
ATOM 5926 C C . ARG B 1 50 ? 47.461 10.060 66.688 1.00 10.81 44 ARG B C 1
ATOM 5927 O O . ARG B 1 50 ? 46.618 9.842 65.809 1.00 10.95 44 ARG B O 1
ATOM 5935 N N . ASN B 1 51 ? 48.291 9.120 67.136 1.00 10.91 45 ASN B N 1
ATOM 5936 C CA . ASN B 1 51 ? 48.095 7.707 66.763 1.00 11.23 45 ASN B CA 1
ATOM 5937 C C . ASN B 1 51 ? 47.005 7.085 67.657 1.00 11.51 45 ASN B C 1
ATOM 5938 O O . ASN B 1 51 ? 47.152 7.041 68.879 1.00 10.93 45 ASN B O 1
ATOM 5943 N N . VAL B 1 52 ? 45.918 6.596 67.053 1.00 11.38 46 VAL B N 1
ATOM 5944 C CA . VAL B 1 52 ? 44.799 6.033 67.827 1.00 11.95 46 VAL B CA 1
ATOM 5945 C C . VAL B 1 52 ? 45.221 4.965 68.837 1.00 12.57 46 VAL B C 1
ATOM 5946 O O . VAL B 1 52 ? 44.643 4.869 69.933 1.00 13.13 46 VAL B O 1
ATOM 5950 N N . LYS B 1 53 ? 46.228 4.171 68.482 1.00 13.16 47 LYS B N 1
ATOM 5951 C CA . LYS B 1 53 ? 46.744 3.154 69.409 1.00 14.09 47 LYS B CA 1
ATOM 5952 C C . LYS B 1 53 ? 47.382 3.740 70.675 1.00 14.25 47 LYS B C 1
ATOM 5953 O O . LYS B 1 53 ? 47.368 3.098 71.735 1.00 15.40 47 LYS B O 1
ATOM 5959 N N . ASN B 1 54 ? 47.917 4.952 70.571 1.00 13.70 48 ASN B N 1
ATOM 5960 C CA . ASN B 1 54 ? 48.446 5.660 71.734 1.00 14.27 48 ASN B CA 1
ATOM 5961 C C . ASN B 1 54 ? 47.337 6.168 72.665 1.00 13.18 48 ASN B C 1
ATOM 5962 O O . ASN B 1 54 ? 47.605 6.583 73.787 1.00 13.34 48 ASN B O 1
ATOM 5967 N N . TYR B 1 55 ? 46.097 6.141 72.188 1.00 12.01 49 TYR B N 1
ATOM 5968 C CA . TYR B 1 55 ? 44.941 6.546 72.998 1.00 12.28 49 TYR B CA 1
ATOM 5969 C C . TYR B 1 55 ? 44.062 5.347 73.363 1.00 12.16 49 TYR B C 1
ATOM 5970 O O . TYR B 1 55 ? 42.893 5.501 73.725 1.00 12.63 49 TYR B O 1
ATOM 5979 N N . GLY B 1 56 ? 44.639 4.152 73.264 1.00 11.92 50 GLY B N 1
ATOM 5980 C CA . GLY B 1 56 ? 44.004 2.949 73.769 1.00 12.33 50 GLY B CA 1
ATOM 5981 C C . GLY B 1 56 ? 43.270 2.058 72.784 1.00 12.83 50 GLY B C 1
ATOM 5982 O O . GLY B 1 56 ? 42.715 1.047 73.193 1.00 12.95 50 GLY B O 1
ATOM 5983 N N . ALA B 1 57 ? 43.280 2.414 71.496 1.00 12.76 51 ALA B N 1
ATOM 5984 C CA . ALA B 1 57 ? 42.623 1.599 70.467 1.00 13.17 51 ALA B CA 1
ATOM 5985 C C . ALA B 1 57 ? 43.373 0.278 70.246 1.00 13.46 51 ALA B C 1
ATOM 5986 O O . ALA B 1 57 ? 44.585 0.279 70.114 1.00 14.26 51 ALA B O 1
ATOM 5988 N N . LYS B 1 58 ? 42.645 -0.836 70.242 1.00 14.21 52 LYS B N 1
ATOM 5989 C CA . LYS B 1 58 ? 43.252 -2.172 70.091 1.00 14.72 52 LYS B CA 1
ATOM 5990 C C . LYS B 1 58 ? 43.418 -2.614 68.636 1.00 15.01 52 LYS B C 1
ATOM 5991 O O . LYS B 1 58 ? 44.396 -3.270 68.290 1.00 15.45 52 LYS B O 1
ATOM 5997 N N . GLY B 1 59 ? 42.431 -2.286 67.805 1.00 14.83 53 GLY B N 1
ATOM 5998 C CA . GLY B 1 59 ? 42.414 -2.708 66.414 1.00 15.19 53 GLY B CA 1
ATOM 5999 C C . GLY B 1 59 ? 42.345 -4.213 66.238 1.00 15.89 53 GLY B C 1
ATOM 6000 O O . GLY B 1 59 ? 42.898 -4.756 65.266 1.00 15.48 53 GLY B O 1
ATOM 6001 N N . ASP B 1 60 ? 41.659 -4.886 67.167 1.00 15.35 54 ASP B N 1
ATOM 6002 C CA . ASP B 1 60 ? 41.553 -6.349 67.145 1.00 16.15 54 ASP B CA 1
ATOM 6003 C C . ASP B 1 60 ? 40.210 -6.864 66.635 1.00 15.98 54 ASP B C 1
ATOM 6004 O O . ASP B 1 60 ? 39.956 -8.083 66.643 1.00 16.21 54 ASP B O 1
ATOM 6009 N N . GLY B 1 61 ? 39.334 -5.947 66.237 1.00 15.88 55 GLY B N 1
ATOM 6010 C CA . GLY B 1 61 ? 38.019 -6.292 65.706 1.00 16.29 55 GLY B CA 1
ATOM 6011 C C . GLY B 1 61 ? 36.991 -6.769 66.721 1.00 16.61 55 GLY B C 1
ATOM 6012 O O . GLY B 1 61 ? 35.863 -7.089 66.353 1.00 17.58 55 GLY B O 1
ATOM 6013 N N . ASN B 1 62 ? 37.375 -6.823 67.994 1.00 15.94 56 ASN B N 1
ATOM 6014 C CA . ASN B 1 62 ? 36.465 -7.268 69.059 1.00 16.32 56 ASN B CA 1
ATOM 6015 C C . ASN B 1 62 ? 36.300 -6.222 70.157 1.00 15.42 56 ASN B C 1
ATOM 6016 O O . ASN B 1 62 ? 35.179 -5.920 70.588 1.00 16.04 56 ASN B O 1
ATOM 6021 N N . THR B 1 63 ? 37.422 -5.675 70.605 1.00 14.61 57 THR B N 1
ATOM 6022 C CA . THR B 1 63 ? 37.392 -4.555 71.543 1.00 14.39 57 THR B CA 1
ATOM 6023 C C . THR B 1 63 ? 36.671 -3.391 70.878 1.00 14.02 57 THR B C 1
ATOM 6024 O O . THR B 1 63 ? 36.952 -3.071 69.722 1.00 14.05 57 THR B O 1
ATOM 6028 N N . ASP B 1 64 ? 35.723 -2.791 71.594 1.00 13.13 58 ASP B N 1
ATOM 6029 C CA . ASP B 1 64 ? 35.073 -1.575 71.121 1.00 12.11 58 ASP B CA 1
ATOM 6030 C C . ASP B 1 64 ? 36.055 -0.392 71.224 1.00 11.83 58 ASP B C 1
ATOM 6031 O O . ASP B 1 64 ? 36.404 0.074 72.328 1.00 10.99 58 ASP B O 1
ATOM 6036 N N . ASP B 1 65 ? 36.513 0.078 70.064 1.00 10.29 59 ASP B N 1
ATOM 6037 C CA . ASP B 1 65 ? 37.558 1.105 70.011 1.00 10.85 59 ASP B CA 1
ATOM 6038 C C . ASP B 1 65 ? 37.029 2.534 69.822 1.00 9.72 59 ASP B C 1
ATOM 6039 O O . ASP B 1 65 ? 37.824 3.466 69.663 1.00 9.77 59 ASP B O 1
ATOM 6044 N N . THR B 1 66 ? 35.710 2.703 69.860 1.00 9.92 60 THR B N 1
ATOM 6045 C CA . THR B 1 66 ? 35.057 4.003 69.592 1.00 9.96 60 THR B CA 1
ATOM 6046 C C . THR B 1 66 ? 35.634 5.116 70.469 1.00 9.75 60 THR B C 1
ATOM 6047 O O . THR B 1 66 ? 36.085 6.164 69.968 1.00 9.16 60 THR B O 1
ATOM 6051 N N . ALA B 1 67 ? 35.614 4.882 71.778 1.00 9.07 61 ALA B N 1
ATOM 6052 C CA . ALA B 1 67 ? 36.074 5.887 72.747 1.00 8.98 61 ALA B CA 1
ATOM 6053 C C . ALA B 1 67 ? 37.533 6.268 72.562 1.00 9.27 61 ALA B C 1
ATOM 6054 O O . ALA B 1 67 ? 37.871 7.455 72.633 1.00 8.78 61 ALA B O 1
ATOM 6056 N N . ALA B 1 68 ? 38.390 5.268 72.371 1.00 8.97 62 ALA B N 1
ATOM 6057 C CA . ALA B 1 68 ? 39.820 5.488 72.133 1.00 9.64 62 ALA B CA 1
ATOM 6058 C C . ALA B 1 68 ? 40.060 6.357 70.891 1.00 9.76 62 ALA B C 1
ATOM 6059 O O . ALA B 1 68 ? 40.790 7.345 70.955 1.00 9.98 62 ALA B O 1
ATOM 6061 N N . ILE B 1 69 ? 39.400 6.018 69.783 1.00 9.91 63 ILE B N 1
ATOM 6062 C CA . ILE B 1 69 ? 39.503 6.839 68.566 1.00 9.04 63 ILE B CA 1
ATOM 6063 C C . ILE B 1 69 ? 39.021 8.275 68.818 1.00 8.55 63 ILE B C 1
ATOM 6064 O O . ILE B 1 69 ? 39.672 9.240 68.394 1.00 8.37 63 ILE B O 1
ATOM 6069 N N . GLN B 1 70 ? 37.899 8.424 69.533 1.00 9.00 64 GLN B N 1
ATOM 6070 C CA . GLN B 1 70 ? 37.367 9.757 69.812 1.00 9.32 64 GLN B CA 1
ATOM 6071 C C . GLN B 1 70 ? 38.294 10.586 70.696 1.00 9.29 64 GLN B C 1
ATOM 6072 O O . GLN B 1 70 ? 38.338 11.816 70.578 1.00 9.26 64 GLN B O 1
ATOM 6078 N N . ALA B 1 71 ? 39.023 9.929 71.596 1.00 9.27 65 ALA B N 1
ATOM 6079 C CA . ALA B 1 71 ? 40.057 10.653 72.383 1.00 9.06 65 ALA B CA 1
ATOM 6080 C C . ALA B 1 71 ? 41.195 11.168 71.488 1.00 9.62 65 ALA B C 1
ATOM 6081 O O . ALA B 1 71 ? 41.657 12.283 71.669 1.00 9.14 65 ALA B O 1
ATOM 6083 N N . ALA B 1 72 ? 41.652 10.340 70.548 1.00 9.88 66 ALA B N 1
ATOM 6084 C CA . ALA B 1 72 ? 42.662 10.765 69.589 1.00 10.64 66 ALA B CA 1
ATOM 6085 C C . ALA B 1 72 ? 42.195 11.981 68.782 1.00 10.46 66 ALA B C 1
ATOM 6086 O O . ALA B 1 72 ? 42.988 12.891 68.519 1.00 11.07 66 ALA B O 1
ATOM 6088 N N . ILE B 1 73 ? 40.908 12.020 68.450 1.00 10.05 67 ILE B N 1
ATOM 6089 C CA . ILE B 1 73 ? 40.277 13.194 67.824 1.00 9.75 67 ILE B CA 1
ATOM 6090 C C . ILE B 1 73 ? 40.181 14.366 68.805 1.00 9.75 67 ILE B C 1
ATOM 6091 O O . ILE B 1 73 ? 40.547 15.481 68.470 1.00 9.58 67 ILE B O 1
ATOM 6096 N N . ASN B 1 74 ? 39.683 14.100 70.008 1.00 9.76 68 ASN B N 1
ATOM 6097 C CA . ASN B 1 74 ? 39.314 15.176 70.934 1.00 9.85 68 ASN B CA 1
ATOM 6098 C C . ASN B 1 74 ? 40.464 15.791 71.716 1.00 10.60 68 ASN B C 1
ATOM 6099 O O . ASN B 1 74 ? 40.293 16.869 72.302 1.00 10.94 68 ASN B O 1
ATOM 6104 N N . ALA B 1 75 ? 41.604 15.103 71.770 1.00 10.52 69 ALA B N 1
ATOM 6105 C CA . ALA B 1 75 ? 42.714 15.547 72.638 1.00 11.25 69 ALA B CA 1
ATOM 6106 C C . ALA B 1 75 ? 43.102 16.993 72.400 1.00 11.06 69 ALA B C 1
ATOM 6107 O O . ALA B 1 75 ? 43.160 17.458 71.252 1.00 10.42 69 ALA B O 1
ATOM 6109 N N . GLY B 1 76 ? 43.333 17.702 73.498 1.00 11.49 70 GLY B N 1
ATOM 6110 C CA . GLY B 1 76 ? 43.983 19.024 73.454 1.00 12.32 70 GLY B CA 1
ATOM 6111 C C . GLY B 1 76 ? 43.043 20.199 73.604 1.00 13.38 70 GLY B C 1
ATOM 6112 O O . GLY B 1 76 ? 43.493 21.354 73.654 1.00 14.48 70 GLY B O 1
ATOM 6113 N N . GLY B 1 77 ? 41.739 19.930 73.658 1.00 12.88 71 GLY B N 1
ATOM 6114 C CA . GLY B 1 77 ? 40.749 20.996 73.751 1.00 12.53 71 GLY B CA 1
ATOM 6115 C C . GLY B 1 77 ? 40.538 21.603 72.379 1.00 13.30 71 GLY B C 1
ATOM 6116 O O . GLY B 1 77 ? 41.207 22.581 71.987 1.00 13.54 71 GLY B O 1
ATOM 6117 N N . ARG B 1 78 ? 39.595 21.031 71.640 1.00 13.21 72 ARG B N 1
ATOM 6118 C CA . ARG B 1 78 ? 39.461 21.379 70.227 1.00 12.88 72 ARG B CA 1
ATOM 6119 C C . ARG B 1 78 ? 38.135 22.071 69.961 1.00 13.70 72 ARG B C 1
ATOM 6120 O O . ARG B 1 78 ? 37.432 22.449 70.897 1.00 13.89 72 ARG B O 1
ATOM 6128 N N . CYS B 1 79 ? 37.820 22.283 68.685 1.00 13.65 73 CYS B N 1
ATOM 6129 C CA . CYS B 1 79 ? 36.675 23.089 68.308 1.00 14.63 73 CYS B CA 1
ATOM 6130 C C . CYS B 1 79 ? 35.422 22.223 68.211 1.00 15.39 73 CYS B C 1
ATOM 6131 O O . CYS B 1 79 ? 35.163 21.624 67.169 1.00 16.24 73 CYS B O 1
ATOM 6134 N N . GLY B 1 80 ? 34.675 22.127 69.311 1.00 16.38 74 GLY B N 1
ATOM 6135 C CA . GLY B 1 80 ? 33.458 21.316 69.345 1.00 16.67 74 GLY B CA 1
ATOM 6136 C C . GLY B 1 80 ? 32.212 22.159 69.501 1.00 17.45 74 GLY B C 1
ATOM 6137 O O . GLY B 1 80 ? 32.096 23.245 68.914 1.00 17.39 74 GLY B O 1
ATOM 6138 N N . GLN B 1 81 ? 31.263 21.658 70.292 1.00 18.21 75 GLN B N 1
ATOM 6139 C CA . GLN B 1 81 ? 30.017 22.394 70.517 1.00 19.42 75 GLN B CA 1
ATOM 6140 C C . GLN B 1 81 ? 30.326 23.769 71.048 1.00 18.70 75 GLN B C 1
ATOM 6141 O O . GLN B 1 81 ? 31.138 23.904 71.952 1.00 19.32 75 GLN B O 1
ATOM 6147 N N . GLY B 1 82 ? 29.668 24.779 70.493 1.00 18.88 76 GLY B N 1
ATOM 6148 C CA . GLY B 1 82 ? 29.877 26.158 70.949 1.00 19.02 76 GLY B CA 1
ATOM 6149 C C . GLY B 1 82 ? 30.974 26.889 70.192 1.00 18.86 76 GLY B C 1
ATOM 6150 O O . GLY B 1 82 ? 31.180 28.081 70.392 1.00 19.86 76 GLY B O 1
ATOM 6151 N N . CYS B 1 83 ? 31.689 26.176 69.328 1.00 18.04 77 CYS B N 1
ATOM 6152 C CA . CYS B 1 83 ? 32.768 26.791 68.549 1.00 17.51 77 CYS B CA 1
ATOM 6153 C C . CYS B 1 83 ? 32.396 26.707 67.064 1.00 16.29 77 CYS B C 1
ATOM 6154 O O . CYS B 1 83 ? 32.066 25.625 66.567 1.00 15.87 77 CYS B O 1
ATOM 6157 N N . ASP B 1 84 ? 32.428 27.852 66.381 1.00 15.17 78 ASP B N 1
ATOM 6158 C CA . ASP B 1 84 ? 31.990 27.960 64.980 1.00 14.12 78 ASP B CA 1
ATOM 6159 C C . ASP B 1 84 ? 32.930 27.290 63.987 1.00 13.06 78 ASP B C 1
ATOM 6160 O O . ASP B 1 84 ? 32.495 26.761 62.963 1.00 12.37 78 ASP B O 1
ATOM 6165 N N . SER B 1 85 ? 34.216 27.318 64.309 1.00 12.08 79 SER B N 1
ATOM 6166 C CA . SER B 1 85 ? 35.289 27.058 63.348 1.00 11.35 79 SER B CA 1
ATOM 6167 C C . SER B 1 85 ? 36.628 27.393 64.006 1.00 11.11 79 SER B C 1
ATOM 6168 O O . SER B 1 85 ? 36.684 28.089 65.028 1.00 10.88 79 SER B O 1
ATOM 6171 N N . THR B 1 86 ? 37.706 26.896 63.415 1.00 10.64 80 THR B N 1
ATOM 6172 C CA . THR B 1 86 ? 39.041 27.170 63.896 1.00 11.24 80 THR B CA 1
ATOM 6173 C C . THR B 1 86 ? 40.064 26.864 62.815 1.00 10.89 80 THR B C 1
ATOM 6174 O O . THR B 1 86 ? 39.812 26.030 61.925 1.00 10.93 80 THR B O 1
ATOM 6178 N N . THR B 1 87 ? 41.215 27.530 62.919 1.00 9.97 81 THR B N 1
ATOM 6179 C CA . THR B 1 87 ? 42.438 27.064 62.259 1.00 10.32 81 THR B CA 1
ATOM 6180 C C . THR B 1 87 ? 43.567 26.802 63.269 1.00 10.39 81 THR B C 1
ATOM 6181 O O . THR B 1 87 ? 44.696 26.470 62.874 1.00 10.44 81 THR B O 1
ATOM 6185 N N . THR B 1 88 ? 43.256 26.918 64.567 1.00 10.49 82 THR B N 1
ATOM 6186 C CA . THR B 1 88 ? 44.273 26.825 65.621 1.00 10.74 82 THR B CA 1
ATOM 6187 C C . THR B 1 88 ? 44.256 25.530 66.439 1.00 11.13 82 THR B C 1
ATOM 6188 O O . THR B 1 88 ? 45.060 25.365 67.372 1.00 10.14 82 THR B O 1
ATOM 6192 N N . GLN B 1 89 ? 43.380 24.605 66.051 1.00 10.17 83 GLN B N 1
ATOM 6193 C CA . GLN B 1 89 ? 43.199 23.355 66.780 1.00 10.73 83 GLN B CA 1
ATOM 6194 C C . GLN B 1 89 ? 43.141 22.195 65.781 1.00 10.35 83 GLN B C 1
ATOM 6195 O O . GLN B 1 89 ? 42.148 21.494 65.718 1.00 10.95 83 GLN B O 1
ATOM 6201 N N . PRO B 1 90 ? 44.229 21.978 65.020 1.00 10.42 84 PRO B N 1
ATOM 6202 C CA . PRO B 1 90 ? 44.242 20.905 64.013 1.00 9.95 84 PRO B CA 1
ATOM 6203 C C . PRO B 1 90 ? 44.496 19.533 64.646 1.00 10.00 84 PRO B C 1
ATOM 6204 O O . PRO B 1 90 ? 45.058 19.438 65.756 1.00 9.72 84 PRO B O 1
ATOM 6208 N N . ALA B 1 91 ? 44.128 18.461 63.946 1.00 9.16 85 ALA B N 1
ATOM 6209 C CA . ALA B 1 91 ? 44.512 17.127 64.398 1.00 8.85 85 ALA B CA 1
ATOM 6210 C C . ALA B 1 91 ? 44.682 16.218 63.207 1.00 8.94 85 ALA B C 1
ATOM 6211 O O . ALA B 1 91 ? 43.824 16.189 62.335 1.00 9.50 85 ALA B O 1
ATOM 6213 N N . LEU B 1 92 ? 45.797 15.502 63.174 1.00 8.96 86 LEU B N 1
ATOM 6214 C CA . LEU B 1 92 ? 45.982 14.391 62.254 1.00 9.37 86 LEU B CA 1
ATOM 6215 C C . LEU B 1 92 ? 45.829 13.130 63.098 1.00 9.34 86 LEU B C 1
ATOM 6216 O O . LEU B 1 92 ? 46.696 12.804 63.936 1.00 10.23 86 LEU B O 1
ATOM 6221 N N . VAL B 1 93 ? 44.706 12.446 62.903 1.00 9.28 87 VAL B N 1
ATOM 6222 C CA . VAL B 1 93 ? 44.381 11.256 63.691 1.00 9.01 87 VAL B CA 1
ATOM 6223 C C . VAL B 1 93 ? 44.758 10.036 62.838 1.00 10.11 87 VAL B C 1
ATOM 6224 O O . VAL B 1 93 ? 44.165 9.809 61.770 1.00 10.02 87 VAL B O 1
ATOM 6228 N N . TYR B 1 94 ? 45.766 9.297 63.289 1.00 9.62 88 TYR B N 1
ATOM 6229 C CA . TYR B 1 94 ? 46.404 8.260 62.479 1.00 10.13 88 TYR B CA 1
ATOM 6230 C C . TYR B 1 94 ? 46.049 6.831 62.911 1.00 10.21 88 TYR B C 1
ATOM 6231 O O . TYR B 1 94 ? 46.074 6.496 64.114 1.00 10.32 88 TYR B O 1
ATOM 6240 N N . PHE B 1 95 ? 45.763 5.984 61.921 1.00 10.19 89 PHE B N 1
ATOM 6241 C CA . PHE B 1 95 ? 45.300 4.611 62.174 1.00 10.53 89 PHE B CA 1
ATOM 6242 C C . PHE B 1 95 ? 46.255 3.591 61.556 1.00 11.24 89 PHE B C 1
ATOM 6243 O O . PHE B 1 95 ? 46.240 3.396 60.338 1.00 11.02 89 PHE B O 1
ATOM 6251 N N . PRO B 1 96 ? 47.065 2.908 62.391 1.00 11.62 90 PRO B N 1
ATOM 6252 C CA . PRO B 1 96 ? 47.871 1.797 61.895 1.00 11.72 90 PRO B CA 1
ATOM 6253 C C . PRO B 1 96 ? 46.946 0.645 61.443 1.00 12.05 90 PRO B C 1
ATOM 6254 O O . PRO B 1 96 ? 45.745 0.661 61.751 1.00 12.08 90 PRO B O 1
ATOM 6258 N N . PRO B 1 97 ? 47.494 -0.344 60.712 1.00 12.84 91 PRO B N 1
ATOM 6259 C CA . PRO B 1 97 ? 46.683 -1.464 60.241 1.00 12.76 91 PRO B CA 1
ATOM 6260 C C . PRO B 1 97 ? 45.944 -2.119 61.407 1.00 13.29 91 PRO B C 1
ATOM 6261 O O . PRO B 1 97 ? 46.469 -2.166 62.532 1.00 13.32 91 PRO B O 1
ATOM 6265 N N . GLY B 1 98 ? 44.734 -2.603 61.144 1.00 12.66 92 GLY B N 1
ATOM 6266 C CA . GLY B 1 98 ? 43.935 -3.225 62.188 1.00 13.07 92 GLY B CA 1
ATOM 6267 C C . GLY B 1 98 ? 42.479 -3.104 61.826 1.00 13.14 92 GLY B C 1
ATOM 6268 O O . GLY B 1 98 ? 42.127 -2.471 60.812 1.00 13.01 92 GLY B O 1
ATOM 6269 N N . THR B 1 99 ? 41.636 -3.732 62.640 1.00 12.79 93 THR B N 1
ATOM 6270 C CA . THR B 1 99 ? 40.199 -3.690 62.455 1.00 12.93 93 THR B CA 1
ATOM 6271 C C . THR B 1 99 ? 39.624 -3.052 63.706 1.00 12.79 93 THR B C 1
ATOM 6272 O O . THR B 1 99 ? 39.724 -3.604 64.806 1.00 12.92 93 THR B O 1
ATOM 6276 N N . TYR B 1 100 ? 39.073 -1.857 63.539 1.00 11.95 94 TYR B N 1
ATOM 6277 C CA . TYR B 1 100 ? 38.632 -1.061 64.679 1.00 11.89 94 TYR B CA 1
ATOM 6278 C C . TYR B 1 100 ? 37.125 -1.137 64.797 1.00 12.18 94 TYR B C 1
ATOM 6279 O O . TYR B 1 100 ? 36.394 -0.558 63.988 1.00 11.65 94 TYR B O 1
ATOM 6288 N N . LYS B 1 101 ? 36.645 -1.867 65.800 1.00 12.39 95 LYS B N 1
ATOM 6289 C CA . LYS B 1 101 ? 35.210 -2.004 65.995 1.00 13.06 95 LYS B CA 1
ATOM 6290 C C . LYS B 1 101 ? 34.645 -0.705 66.603 1.00 13.53 95 LYS B C 1
ATOM 6291 O O . LYS B 1 101 ? 35.153 -0.208 67.613 1.00 12.84 95 LYS B O 1
ATOM 6297 N N . VAL B 1 102 ? 33.610 -0.152 65.973 1.00 12.61 96 VAL B N 1
ATOM 6298 C CA . VAL B 1 102 ? 32.983 1.074 66.457 1.00 13.57 96 VAL B CA 1
ATOM 6299 C C . VAL B 1 102 ? 31.470 0.874 66.615 1.00 13.61 96 VAL B C 1
ATOM 6300 O O . VAL B 1 102 ? 30.850 0.164 65.814 1.00 13.77 96 VAL B O 1
ATOM 6304 N N . SER B 1 103 ? 30.885 1.463 67.659 1.00 12.44 97 SER B N 1
ATOM 6305 C CA . SER B 1 103 ? 29.465 1.267 67.956 1.00 12.15 97 SER B CA 1
ATOM 6306 C C . SER B 1 103 ? 28.630 2.537 67.975 1.00 11.56 97 SER B C 1
ATOM 6307 O O . SER B 1 103 ? 27.402 2.477 68.138 1.00 11.56 97 SER B O 1
ATOM 6310 N N . SER B 1 104 ? 29.285 3.689 67.842 1.00 11.41 98 SER B N 1
ATOM 6311 C CA . SER B 1 104 ? 28.591 4.961 67.726 1.00 11.12 98 SER B CA 1
ATOM 6312 C C . SER B 1 104 ? 29.468 5.898 66.873 1.00 10.93 98 SER B C 1
ATOM 6313 O O . SER B 1 104 ? 30.616 5.568 66.599 1.00 10.74 98 SER B O 1
ATOM 6316 N N . PRO B 1 105 ? 28.909 7.015 66.387 1.00 10.82 99 PRO B N 1
ATOM 6317 C CA . PRO B 1 105 ? 29.685 7.793 65.415 1.00 10.91 99 PRO B CA 1
ATOM 6318 C C . PRO B 1 105 ? 30.996 8.348 65.936 1.00 11.14 99 PRO B C 1
ATOM 6319 O O . PRO B 1 105 ? 31.087 8.762 67.100 1.00 11.23 99 PRO B O 1
ATOM 6323 N N . LEU B 1 106 ? 32.007 8.323 65.075 1.00 11.49 100 LEU B N 1
ATOM 6324 C CA . LEU B 1 106 ? 33.244 9.058 65.306 1.00 11.38 100 LEU B CA 1
ATOM 6325 C C . LEU B 1 106 ? 33.003 10.478 64.830 1.00 11.94 100 LEU B C 1
ATOM 6326 O O . LEU B 1 106 ? 32.795 10.716 63.632 1.00 12.28 100 LEU B O 1
ATOM 6331 N N . VAL B 1 107 ? 33.015 11.412 65.777 1.00 11.45 101 VAL B N 1
ATOM 6332 C CA . VAL B 1 107 ? 32.764 12.820 65.464 1.00 11.76 101 VAL B CA 1
ATOM 6333 C C . VAL B 1 107 ? 34.069 13.450 65.007 1.00 11.56 101 VAL B C 1
ATOM 6334 O O . VAL B 1 107 ? 35.013 13.613 65.799 1.00 10.60 101 VAL B O 1
ATOM 6338 N N . VAL B 1 108 ? 34.121 13.774 63.717 1.00 11.28 102 VAL B N 1
ATOM 6339 C CA . VAL B 1 108 ? 35.312 14.373 63.127 1.00 11.27 102 VAL B CA 1
ATOM 6340 C C . VAL B 1 108 ? 35.200 15.905 63.237 1.00 10.69 102 VAL B C 1
ATOM 6341 O O . VAL B 1 108 ? 34.557 16.588 62.431 1.00 10.40 102 VAL B O 1
ATOM 6345 N N . LEU B 1 109 ? 35.812 16.422 64.286 1.00 10.82 103 LEU B N 1
ATOM 6346 C CA . LEU B 1 109 ? 35.694 17.833 64.622 1.00 10.10 103 LEU B CA 1
ATOM 6347 C C . LEU B 1 109 ? 36.326 18.715 63.558 1.00 10.18 103 LEU B C 1
ATOM 6348 O O . LEU B 1 109 ? 37.133 18.256 62.749 1.00 10.34 103 LEU B O 1
ATOM 6353 N N . TYR B 1 110 ? 35.978 19.990 63.595 1.00 10.52 104 TYR B N 1
ATOM 6354 C CA . TYR B 1 110 ? 36.601 20.991 62.728 1.00 10.10 104 TYR B CA 1
ATOM 6355 C C . TYR B 1 110 ? 38.128 20.832 62.657 1.00 10.20 104 TYR B C 1
ATOM 6356 O O . TYR B 1 110 ? 38.794 20.628 63.673 1.00 10.78 104 TYR B O 1
ATOM 6365 N N . GLN B 1 111 ? 38.674 20.882 61.443 1.00 10.14 105 GLN B N 1
ATOM 6366 C CA . GLN B 1 111 ? 40.137 20.854 61.218 1.00 9.66 105 GLN B CA 1
ATOM 6367 C C . GLN B 1 111 ? 40.780 19.517 61.620 1.00 9.98 105 GLN B C 1
ATOM 6368 O O . GLN B 1 111 ? 41.867 19.474 62.200 1.00 10.83 105 GLN B O 1
ATOM 6374 N N . THR B 1 112 ? 40.088 18.421 61.318 1.00 10.18 106 THR B N 1
ATOM 6375 C CA . THR B 1 112 ? 40.594 17.083 61.592 1.00 10.15 106 THR B CA 1
ATOM 6376 C C . THR B 1 112 ? 40.797 16.303 60.305 1.00 10.17 106 THR B C 1
ATOM 6377 O O . THR B 1 112 ? 39.979 16.382 59.396 1.00 10.37 106 THR B O 1
ATOM 6381 N N . GLN B 1 113 ? 41.896 15.552 60.246 1.00 10.13 107 GLN B N 1
ATOM 6382 C CA . GLN B 1 113 ? 42.062 14.508 59.226 1.00 11.16 107 GLN B CA 1
ATOM 6383 C C . GLN B 1 113 ? 42.157 13.140 59.891 1.00 10.91 107 GLN B C 1
ATOM 6384 O O . GLN B 1 113 ? 42.888 12.969 60.882 1.00 12.03 107 GLN B O 1
ATOM 6390 N N . LEU B 1 114 ? 41.405 12.173 59.365 1.00 9.67 108 LEU B N 1
ATOM 6391 C CA . LEU B 1 114 ? 41.537 10.775 59.758 1.00 9.89 108 LEU B CA 1
ATOM 6392 C C . LEU B 1 114 ? 42.339 10.127 58.643 1.00 9.83 108 LEU B C 1
ATOM 6393 O O . LEU B 1 114 ? 41.929 10.205 57.486 1.00 10.26 108 LEU B O 1
ATOM 6398 N N . ILE B 1 115 ? 43.469 9.521 58.982 1.00 9.23 109 ILE B N 1
ATOM 6399 C CA . ILE B 1 115 ? 44.349 8.941 57.952 1.00 10.20 109 ILE B CA 1
ATOM 6400 C C . ILE B 1 115 ? 44.797 7.551 58.359 1.00 10.24 109 ILE B C 1
ATOM 6401 O O . ILE B 1 115 ? 45.360 7.354 59.448 1.00 10.10 109 ILE B O 1
ATOM 6406 N N . GLY B 1 116 ? 44.528 6.580 57.494 1.00 10.16 110 GLY B N 1
ATOM 6407 C CA . GLY B 1 116 ? 44.977 5.206 57.732 1.00 9.74 110 GLY B CA 1
ATOM 6408 C C . GLY B 1 116 ? 46.297 4.884 57.031 1.00 10.67 110 GLY B C 1
ATOM 6409 O O . GLY B 1 116 ? 46.732 5.591 56.111 1.00 10.28 110 GLY B O 1
ATOM 6410 N N . ASP B 1 117 ? 46.959 3.832 57.506 1.00 9.96 111 ASP B N 1
ATOM 6411 C CA . ASP B 1 117 ? 48.126 3.272 56.822 1.00 11.04 111 ASP B CA 1
ATOM 6412 C C . ASP B 1 117 ? 47.733 2.960 55.371 1.00 10.97 111 ASP B C 1
ATOM 6413 O O . ASP B 1 117 ? 46.810 2.183 55.132 1.00 10.99 111 ASP B O 1
ATOM 6418 N N . ALA B 1 118 ? 48.425 3.589 54.423 1.00 12.40 112 ALA B N 1
ATOM 6419 C CA . ALA B 1 118 ? 48.088 3.467 52.992 1.00 12.57 112 ALA B CA 1
ATOM 6420 C C . ALA B 1 118 ? 48.560 2.163 52.344 1.00 13.32 112 ALA B C 1
ATOM 6421 O O . ALA B 1 118 ? 48.189 1.861 51.195 1.00 12.88 112 ALA B O 1
ATOM 6423 N N . LYS B 1 119 ? 49.396 1.409 53.062 1.00 13.87 113 LYS B N 1
ATOM 6424 C CA . LYS B 1 119 ? 49.958 0.162 52.532 1.00 14.81 113 LYS B CA 1
ATOM 6425 C C . LYS B 1 119 ? 49.060 -1.018 52.874 1.00 15.22 113 LYS B C 1
ATOM 6426 O O . LYS B 1 119 ? 48.934 -1.967 52.100 1.00 16.11 113 LYS B O 1
ATOM 6432 N N . ASN B 1 120 ? 48.453 -0.960 54.053 1.00 15.01 114 ASN B N 1
ATOM 6433 C CA . ASN B 1 120 ? 47.526 -1.979 54.523 1.00 15.26 114 ASN B CA 1
ATOM 6434 C C . ASN B 1 120 ? 46.382 -1.266 55.206 1.00 14.39 114 ASN B C 1
ATOM 6435 O O . ASN B 1 120 ? 46.441 -0.996 56.399 1.00 14.77 114 ASN B O 1
ATOM 6440 N N . LEU B 1 121 ? 45.352 -0.945 54.430 1.00 13.35 115 LEU B N 1
ATOM 6441 C CA . LEU B 1 121 ? 44.254 -0.113 54.913 1.00 13.50 115 LEU B CA 1
ATOM 6442 C C . LEU B 1 121 ? 43.573 -0.663 56.172 1.00 12.54 115 LEU B C 1
ATOM 6443 O O . LEU B 1 121 ? 43.107 -1.805 56.179 1.00 12.57 115 LEU B O 1
ATOM 6448 N N . PRO B 1 122 ? 43.505 0.161 57.234 1.00 12.13 116 PRO B N 1
ATOM 6449 C CA . PRO B 1 122 ? 42.755 -0.220 58.429 1.00 11.73 116 PRO B CA 1
ATOM 6450 C C . PRO B 1 122 ? 41.263 -0.282 58.118 1.00 12.05 116 PRO B C 1
ATOM 6451 O O . PRO B 1 122 ? 40.781 0.459 57.242 1.00 12.36 116 PRO B O 1
ATOM 6455 N N . THR B 1 123 ? 40.540 -1.156 58.822 1.00 12.15 117 THR B N 1
ATOM 6456 C CA . THR B 1 123 ? 39.112 -1.286 58.665 1.00 11.46 117 THR B CA 1
ATOM 6457 C C . THR B 1 123 ? 38.397 -0.648 59.863 1.00 11.39 117 THR B C 1
ATOM 6458 O O . THR B 1 123 ? 38.745 -0.923 61.025 1.00 11.37 117 THR B O 1
ATOM 6462 N N . LEU B 1 124 ? 37.449 0.236 59.576 1.00 10.39 118 LEU B N 1
ATOM 6463 C CA . LEU B 1 124 ? 36.492 0.704 60.582 1.00 10.51 118 LEU B CA 1
ATOM 6464 C C . LEU B 1 124 ? 35.284 -0.217 60.463 1.00 10.27 118 LEU B C 1
ATOM 6465 O O . LEU B 1 124 ? 34.601 -0.233 59.438 1.00 9.87 118 LEU B O 1
ATOM 6470 N N . LEU B 1 125 ? 35.055 -1.002 61.505 1.00 11.08 119 LEU B N 1
ATOM 6471 C CA . LEU B 1 125 ? 34.051 -2.064 61.471 1.00 11.60 119 LEU B CA 1
ATOM 6472 C C . LEU B 1 125 ? 32.825 -1.709 62.311 1.00 11.62 119 LEU B C 1
ATOM 6473 O O . LEU B 1 125 ? 32.909 -1.597 63.537 1.00 12.08 119 LEU B O 1
ATOM 6478 N N . ALA B 1 126 ? 31.676 -1.543 61.667 1.00 11.75 120 ALA B N 1
ATOM 6479 C CA . ALA B 1 126 ? 30.469 -1.212 62.428 1.00 11.81 120 ALA B CA 1
ATOM 6480 C C . ALA B 1 126 ? 30.063 -2.403 63.299 1.00 11.98 120 ALA B C 1
ATOM 6481 O O . ALA B 1 126 ? 29.863 -3.523 62.796 1.00 11.90 120 ALA B O 1
ATOM 6483 N N . ALA B 1 127 ? 29.958 -2.163 64.603 1.00 11.78 121 ALA B N 1
ATOM 6484 C CA . ALA B 1 127 ? 29.409 -3.164 65.510 1.00 12.64 121 ALA B CA 1
ATOM 6485 C C . ALA B 1 127 ? 27.992 -3.564 65.092 1.00 13.38 121 ALA B C 1
ATOM 6486 O O . ALA B 1 127 ? 27.249 -2.736 64.574 1.00 12.87 121 ALA B O 1
ATOM 6488 N N . PRO B 1 128 ? 27.590 -4.831 65.341 1.00 15.02 122 PRO B N 1
ATOM 6489 C CA . PRO B 1 128 ? 26.222 -5.260 65.023 1.00 16.17 122 PRO B CA 1
ATOM 6490 C C . PRO B 1 128 ? 25.161 -4.346 65.634 1.00 17.08 122 PRO B C 1
ATOM 6491 O O . PRO B 1 128 ? 24.116 -4.110 65.027 1.00 17.82 122 PRO B O 1
ATOM 6495 N N . ASN B 1 129 ? 25.461 -3.795 66.802 1.00 18.01 123 ASN B N 1
ATOM 6496 C CA . ASN B 1 129 ? 24.539 -2.904 67.481 1.00 18.71 123 ASN B CA 1
ATOM 6497 C C . ASN B 1 129 ? 24.845 -1.420 67.250 1.00 18.22 123 ASN B C 1
ATOM 6498 O O . ASN B 1 129 ? 24.420 -0.560 68.037 1.00 17.95 123 ASN B O 1
ATOM 6503 N N . PHE B 1 130 ? 25.572 -1.114 66.172 1.00 17.20 124 PHE B N 1
ATOM 6504 C CA . PHE B 1 130 ? 25.864 0.290 65.843 1.00 16.31 124 PHE B CA 1
ATOM 6505 C C . PHE B 1 130 ? 24.632 1.195 65.878 1.00 16.33 124 PHE B C 1
ATOM 6506 O O . PHE B 1 130 ? 23.587 0.864 65.320 1.00 17.08 124 PHE B O 1
ATOM 6514 N N . SER B 1 131 ? 24.776 2.354 66.516 1.00 15.84 125 SER B N 1
ATOM 6515 C CA . SER B 1 131 ? 23.704 3.334 66.555 1.00 15.82 125 SER B CA 1
ATOM 6516 C C . SER B 1 131 ? 24.257 4.725 66.275 1.00 15.07 125 SER B C 1
ATOM 6517 O O . SER B 1 131 ? 25.274 5.102 66.853 1.00 14.26 125 SER B O 1
ATOM 6520 N N . GLY B 1 132 ? 23.565 5.485 65.426 1.00 13.98 126 GLY B N 1
ATOM 6521 C CA . GLY B 1 132 ? 23.957 6.863 65.125 1.00 13.70 126 GLY B CA 1
ATOM 6522 C C . GLY B 1 132 ? 23.833 7.153 63.643 1.00 13.39 126 GLY B C 1
ATOM 6523 O O . GLY B 1 132 ? 23.563 6.251 62.837 1.00 13.20 126 GLY B O 1
ATOM 6524 N N . ILE B 1 133 ? 24.039 8.405 63.273 1.00 12.56 127 ILE B N 1
ATOM 6525 C CA . ILE B 1 133 ? 23.784 8.835 61.893 1.00 11.77 127 ILE B CA 1
ATOM 6526 C C . ILE B 1 133 ? 24.703 8.129 60.874 1.00 11.78 127 ILE B C 1
ATOM 6527 O O . ILE B 1 133 ? 24.270 7.797 59.770 1.00 11.75 127 ILE B O 1
ATOM 6532 N N . ALA B 1 134 ? 25.954 7.893 61.267 1.00 10.92 128 ALA B N 1
ATOM 6533 C CA . ALA B 1 134 ? 26.958 7.281 60.386 1.00 10.25 128 ALA B CA 1
ATOM 6534 C C . ALA B 1 134 ? 28.185 6.914 61.199 1.00 10.09 128 ALA B C 1
ATOM 6535 O O . ALA B 1 134 ? 28.359 7.398 62.315 1.00 10.32 128 ALA B O 1
ATOM 6537 N N . LEU B 1 135 ? 29.046 6.065 60.652 1.00 10.04 129 LEU B N 1
ATOM 6538 C CA . LEU B 1 135 ? 30.236 5.674 61.380 1.00 10.33 129 LEU B CA 1
ATOM 6539 C C . LEU B 1 135 ? 31.162 6.894 61.604 1.00 10.26 129 LEU B C 1
ATOM 6540 O O . LEU B 1 135 ? 31.795 7.011 62.661 1.00 10.29 129 LEU B O 1
ATOM 6545 N N . ILE B 1 136 ? 31.235 7.781 60.607 1.00 8.85 130 ILE B N 1
ATOM 6546 C CA . ILE B 1 136 ? 32.031 9.030 60.698 1.00 9.02 130 ILE B CA 1
ATOM 6547 C C . ILE B 1 136 ? 31.053 10.206 60.537 1.00 8.94 130 ILE B C 1
ATOM 6548 O O . ILE B 1 136 ? 30.270 10.241 59.575 1.00 9.39 130 ILE B O 1
ATOM 6553 N N . ASP B 1 137 ? 31.108 11.171 61.456 1.00 8.51 131 ASP B N 1
ATOM 6554 C CA . ASP B 1 137 ? 30.124 12.241 61.462 1.00 8.77 131 ASP B CA 1
ATOM 6555 C C . ASP B 1 137 ? 30.842 13.580 61.444 1.00 9.09 131 ASP B C 1
ATOM 6556 O O . ASP B 1 137 ? 31.485 13.933 62.434 1.00 9.85 131 ASP B O 1
ATOM 6561 N N . ALA B 1 138 ? 30.741 14.300 60.321 1.00 8.79 132 ALA B N 1
ATOM 6562 C CA . ALA B 1 138 ? 31.454 15.582 60.154 1.00 9.23 132 ALA B CA 1
ATOM 6563 C C . ALA B 1 138 ? 30.693 16.830 60.658 1.00 9.92 132 ALA B C 1
ATOM 6564 O O . ALA B 1 138 ? 31.249 17.951 60.686 1.00 9.78 132 ALA B O 1
ATOM 6566 N N . ASP B 1 139 ? 29.443 16.635 61.082 1.00 10.03 133 ASP B N 1
ATOM 6567 C CA . ASP B 1 139 ? 28.640 17.734 61.627 1.00 11.12 133 ASP B CA 1
ATOM 6568 C C . ASP B 1 139 ? 27.449 17.204 62.430 1.00 11.68 133 ASP B C 1
ATOM 6569 O O . ASP B 1 139 ? 26.332 17.126 61.903 1.00 11.21 133 ASP B O 1
ATOM 6574 N N . PRO B 1 140 ? 27.682 16.849 63.700 1.00 12.26 134 PRO B N 1
ATOM 6575 C CA . PRO B 1 140 ? 26.618 16.269 64.516 1.00 12.79 134 PRO B CA 1
ATOM 6576 C C . PRO B 1 140 ? 25.413 17.175 64.739 1.00 13.33 134 PRO B C 1
ATOM 6577 O O . PRO B 1 140 ? 25.540 18.407 64.841 1.00 13.06 134 PRO B O 1
ATOM 6581 N N . TYR B 1 141 ? 24.247 16.536 64.781 1.00 14.36 135 TYR B N 1
ATOM 6582 C CA . TYR B 1 141 ? 22.990 17.175 65.163 1.00 15.88 135 TYR B CA 1
ATOM 6583 C C . TYR B 1 141 ? 22.805 17.082 66.673 1.00 17.73 135 TYR B C 1
ATOM 6584 O O . TYR B 1 141 ? 23.156 16.073 67.291 1.00 17.61 135 TYR B O 1
ATOM 6593 N N . LEU B 1 142 ? 22.238 18.142 67.237 1.00 20.11 136 LEU B N 1
ATOM 6594 C CA . LEU B 1 142 ? 21.889 18.218 68.654 1.00 23.34 136 LEU B CA 1
ATOM 6595 C C . LEU B 1 142 ? 20.359 18.352 68.810 1.00 24.99 136 LEU B C 1
ATOM 6596 O O . LEU B 1 142 ? 19.615 18.265 67.827 1.00 25.49 136 LEU B O 1
ATOM 6601 N N . ALA B 1 143 ? 19.901 18.564 70.045 1.00 27.18 137 ALA B N 1
ATOM 6602 C CA . ALA B 1 143 ? 18.476 18.752 70.340 1.00 28.27 137 ALA B CA 1
ATOM 6603 C C . ALA B 1 143 ? 17.935 19.983 69.630 1.00 29.20 137 ALA B C 1
ATOM 6604 O O . ALA B 1 143 ? 18.616 21.024 69.539 1.00 30.00 137 ALA B O 1
ATOM 6606 N N . GLY B 1 144 ? 16.716 19.858 69.111 1.00 29.91 138 GLY B N 1
ATOM 6607 C CA . GLY B 1 144 ? 16.057 20.954 68.413 1.00 30.24 138 GLY B CA 1
ATOM 6608 C C . GLY B 1 144 ? 16.575 21.117 66.996 1.00 30.26 138 GLY B C 1
ATOM 6609 O O . GLY B 1 144 ? 16.236 22.089 66.308 1.00 31.15 138 GLY B O 1
ATOM 6610 N N . GLY B 1 145 ? 17.405 20.164 66.567 1.00 29.76 139 GLY B N 1
ATOM 6611 C CA . GLY B 1 145 ? 17.980 20.170 65.226 1.00 28.38 139 GLY B CA 1
ATOM 6612 C C . GLY B 1 145 ? 19.121 21.158 65.025 1.00 27.10 139 GLY B C 1
ATOM 6613 O O . GLY B 1 145 ? 19.515 21.416 63.881 1.00 27.93 139 GLY B O 1
ATOM 6614 N N . ALA B 1 146 ? 19.631 21.724 66.125 1.00 24.96 140 ALA B N 1
ATOM 6615 C CA . ALA B 1 146 ? 20.870 22.511 66.104 1.00 22.99 140 ALA B CA 1
ATOM 6616 C C . ALA B 1 146 ? 21.994 21.580 65.662 1.00 20.86 140 ALA B C 1
ATOM 6617 O O . ALA B 1 146 ? 21.844 20.361 65.756 1.00 20.73 140 ALA B O 1
ATOM 6619 N N . GLN B 1 147 ? 23.100 22.147 65.172 1.00 18.44 141 GLN B N 1
ATOM 6620 C CA . GLN B 1 147 ? 24.287 21.344 64.825 1.00 16.01 141 GLN B CA 1
ATOM 6621 C C . GLN B 1 147 ? 25.568 21.975 65.376 1.00 14.71 141 GLN B C 1
ATOM 6622 O O . GLN B 1 147 ? 25.596 23.168 65.715 1.00 13.89 141 GLN B O 1
ATOM 6628 N N . TYR B 1 148 ? 26.639 21.192 65.436 1.00 13.21 142 TYR B N 1
ATOM 6629 C CA . TYR B 1 148 ? 27.955 21.739 65.777 1.00 12.29 142 TYR B CA 1
ATOM 6630 C C . TYR B 1 148 ? 28.340 22.931 64.893 1.00 12.36 142 TYR B C 1
ATOM 6631 O O . TYR B 1 148 ? 28.786 23.967 65.400 1.00 11.89 142 TYR B O 1
ATOM 6640 N N . TYR B 1 149 ? 28.200 22.766 63.576 1.00 11.65 143 TYR B N 1
ATOM 6641 C CA . TYR B 1 149 ? 28.755 23.729 62.610 1.00 11.31 143 TYR B CA 1
ATOM 6642 C C . TYR B 1 149 ? 27.738 24.081 61.536 1.00 11.57 143 TYR B C 1
ATOM 6643 O O . TYR B 1 149 ? 26.936 23.231 61.121 1.00 11.64 143 TYR B O 1
ATOM 6652 N N . VAL B 1 150 ? 27.798 25.324 61.068 1.00 11.47 144 VAL B N 1
ATOM 6653 C CA . VAL B 1 150 ? 26.982 25.771 59.932 1.00 11.87 144 VAL B CA 1
ATOM 6654 C C . VAL B 1 150 ? 27.497 25.039 58.692 1.00 11.43 144 VAL B C 1
ATOM 6655 O O . VAL B 1 150 ? 28.686 25.109 58.378 1.00 11.90 144 VAL B O 1
ATOM 6659 N N . ASN B 1 151 ? 26.620 24.324 57.985 1.00 11.33 145 ASN B N 1
ATOM 6660 C CA . ASN B 1 151 ? 27.095 23.457 56.908 1.00 10.58 145 ASN B CA 1
ATOM 6661 C C . ASN B 1 151 ? 27.943 24.187 55.861 1.00 11.41 145 ASN B C 1
ATOM 6662 O O . ASN B 1 151 ? 28.974 23.660 55.409 1.00 11.13 145 ASN B O 1
ATOM 6667 N N . GLN B 1 152 ? 27.540 25.412 55.529 1.00 11.26 146 GLN B N 1
ATOM 6668 C CA . GLN B 1 152 ? 28.263 26.228 54.516 1.00 12.08 146 GLN B CA 1
ATOM 6669 C C . GLN B 1 152 ? 29.663 26.685 54.960 1.00 11.60 146 GLN B C 1
ATOM 6670 O O . GLN B 1 152 ? 30.464 27.130 54.125 1.00 12.64 146 GLN B O 1
ATOM 6676 N N . ASN B 1 153 ? 29.933 26.570 56.262 1.00 11.50 147 ASN B N 1
ATOM 6677 C CA . ASN B 1 153 ? 31.220 26.917 56.893 1.00 11.40 147 ASN B CA 1
ATOM 6678 C C . ASN B 1 153 ? 32.004 25.703 57.396 1.00 10.60 147 ASN B C 1
ATOM 6679 O O . ASN B 1 153 ? 32.973 25.833 58.138 1.00 10.26 147 ASN B O 1
ATOM 6684 N N . ASN B 1 154 ? 31.603 24.513 56.958 1.00 10.28 148 ASN B N 1
ATOM 6685 C CA . ASN B 1 154 ? 32.185 23.304 57.513 1.00 10.04 148 ASN B CA 1
ATOM 6686 C C . ASN B 1 154 ? 33.373 22.863 56.654 1.00 10.49 148 ASN B C 1
ATOM 6687 O O . ASN B 1 154 ? 33.253 21.957 55.820 1.00 11.79 148 ASN B O 1
ATOM 6692 N N . PHE B 1 155 ? 34.495 23.556 56.858 1.00 9.81 149 PHE B N 1
ATOM 6693 C CA . PHE B 1 155 ? 35.728 23.429 56.066 1.00 9.47 149 PHE B CA 1
ATOM 6694 C C . PHE B 1 155 ? 36.742 22.532 56.770 1.00 9.60 149 PHE B C 1
ATOM 6695 O O . PHE B 1 155 ? 36.562 22.187 57.934 1.00 10.07 149 PHE B O 1
ATOM 6703 N N . PHE B 1 156 ? 37.834 22.204 56.069 1.00 9.72 150 PHE B N 1
ATOM 6704 C CA . PHE B 1 156 ? 39.029 21.580 56.669 1.00 9.30 150 PHE B CA 1
ATOM 6705 C C . PHE B 1 156 ? 38.729 20.220 57.321 1.00 9.86 150 PHE B C 1
ATOM 6706 O O . PHE B 1 156 ? 38.706 20.076 58.556 1.00 8.86 150 PHE B O 1
ATOM 6714 N N . ARG B 1 157 ? 38.487 19.223 56.475 1.00 9.36 151 ARG B N 1
ATOM 6715 C CA . ARG B 1 157 ? 38.161 17.869 56.951 1.00 9.22 151 ARG B CA 1
ATOM 6716 C C . ARG B 1 157 ? 38.590 16.896 55.876 1.00 9.63 151 ARG B C 1
ATOM 6717 O O . ARG B 1 157 ? 38.334 17.141 54.702 1.00 8.74 151 ARG B O 1
ATOM 6725 N N . SER B 1 158 ? 39.271 15.815 56.267 1.00 9.04 152 SER B N 1
ATOM 6726 C CA . SER B 1 158 ? 39.642 14.778 55.306 1.00 9.15 152 SER B CA 1
ATOM 6727 C C . SER B 1 158 ? 39.524 13.409 55.955 1.00 8.71 152 SER B C 1
ATOM 6728 O O . SER B 1 158 ? 39.712 13.261 57.171 1.00 8.16 152 SER B O 1
ATOM 6731 N N . VAL B 1 159 ? 39.192 12.413 55.144 1.00 8.48 153 VAL B N 1
ATOM 6732 C CA . VAL B 1 159 ? 39.260 11.004 55.562 1.00 9.03 153 VAL B CA 1
ATOM 6733 C C . VAL B 1 159 ? 40.004 10.277 54.441 1.00 8.76 153 VAL B C 1
ATOM 6734 O O . VAL B 1 159 ? 39.632 10.407 53.271 1.00 9.14 153 VAL B O 1
ATOM 6738 N N . ARG B 1 160 ? 41.073 9.566 54.788 1.00 8.81 154 ARG B N 1
ATOM 6739 C CA . ARG B 1 160 ? 41.922 8.886 53.791 1.00 9.35 154 ARG B CA 1
ATOM 6740 C C . ARG B 1 160 ? 42.338 7.479 54.214 1.00 9.57 154 ARG B C 1
ATOM 6741 O O . ARG B 1 160 ? 42.751 7.280 55.358 1.00 8.47 154 ARG B O 1
ATOM 6749 N N . ASN B 1 161 ? 42.244 6.515 53.284 1.00 9.54 155 ASN B N 1
ATOM 6750 C CA . ASN B 1 161 ? 42.851 5.181 53.433 1.00 9.11 155 ASN B CA 1
ATOM 6751 C C . ASN B 1 161 ? 42.152 4.311 54.477 1.00 9.74 155 ASN B C 1
ATOM 6752 O O . ASN B 1 161 ? 42.728 3.994 55.527 1.00 9.55 155 ASN B O 1
ATOM 6757 N N . PHE B 1 162 ? 40.908 3.934 54.191 1.00 9.36 156 PHE B N 1
ATOM 6758 C CA . PHE B 1 162 ? 40.137 3.079 55.090 1.00 9.70 156 PHE B CA 1
ATOM 6759 C C . PHE B 1 162 ? 39.307 2.104 54.309 1.00 9.56 156 PHE B C 1
ATOM 6760 O O . PHE B 1 162 ? 38.877 2.408 53.204 1.00 8.54 156 PHE B O 1
ATOM 6768 N N . VAL B 1 163 ? 39.066 0.953 54.920 1.00 9.64 157 VAL B N 1
ATOM 6769 C CA . VAL B 1 163 ? 37.908 0.146 54.559 1.00 10.09 157 VAL B CA 1
ATOM 6770 C C . VAL B 1 163 ? 36.846 0.486 55.604 1.00 10.69 157 VAL B C 1
ATOM 6771 O O . VAL B 1 163 ? 37.125 0.448 56.804 1.00 11.68 157 VAL B O 1
ATOM 6775 N N . ILE B 1 164 ? 35.651 0.854 55.163 1.00 11.07 158 ILE B N 1
ATOM 6776 C CA . ILE B 1 164 ? 34.526 1.065 56.084 1.00 11.02 158 ILE B CA 1
ATOM 6777 C C . ILE B 1 164 ? 33.540 -0.082 55.872 1.00 11.52 158 ILE B C 1
ATOM 6778 O O . ILE B 1 164 ? 32.928 -0.180 54.813 1.00 10.67 158 ILE B O 1
ATOM 6783 N N . ASP B 1 165 ? 33.384 -0.926 56.894 1.00 10.56 159 ASP B N 1
ATOM 6784 C CA . ASP B 1 165 ? 32.656 -2.179 56.734 1.00 11.48 159 ASP B CA 1
ATOM 6785 C C . ASP B 1 165 ? 31.389 -2.147 57.577 1.00 11.18 159 ASP B C 1
ATOM 6786 O O . ASP B 1 165 ? 31.457 -2.107 58.819 1.00 11.07 159 ASP B O 1
ATOM 6791 N N . LEU B 1 166 ? 30.244 -2.167 56.891 1.00 10.59 160 LEU B N 1
ATOM 6792 C CA . LEU B 1 166 ? 28.935 -2.055 57.536 1.00 11.00 160 LEU B CA 1
ATOM 6793 C C . LEU B 1 166 ? 28.211 -3.404 57.589 1.00 11.41 160 LEU B C 1
ATOM 6794 O O . LEU B 1 166 ? 27.068 -3.466 58.040 1.00 11.97 160 LEU B O 1
ATOM 6799 N N . ARG B 1 167 ? 28.872 -4.461 57.124 1.00 12.20 161 ARG B N 1
ATOM 6800 C CA . ARG B 1 167 ? 28.176 -5.733 56.850 1.00 13.29 161 ARG B CA 1
ATOM 6801 C C . ARG B 1 167 ? 27.633 -6.457 58.092 1.00 14.28 161 ARG B C 1
ATOM 6802 O O . ARG B 1 167 ? 26.773 -7.354 57.976 1.00 15.21 161 ARG B O 1
ATOM 6810 N N . GLN B 1 168 ? 28.127 -6.088 59.271 1.00 14.69 162 GLN B N 1
ATOM 6811 C CA . GLN B 1 168 ? 27.641 -6.674 60.531 1.00 15.59 162 GLN B CA 1
ATOM 6812 C C . GLN B 1 168 ? 26.338 -6.056 61.062 1.00 15.38 162 GLN B C 1
ATOM 6813 O O . GLN B 1 168 ? 25.740 -6.576 62.004 1.00 15.19 162 GLN B O 1
ATOM 6819 N N . VAL B 1 169 ? 25.902 -4.949 60.471 1.00 15.37 163 VAL B N 1
ATOM 6820 C CA . VAL B 1 169 ? 24.705 -4.235 60.936 1.00 16.13 163 VAL B CA 1
ATOM 6821 C C . VAL B 1 169 ? 23.447 -4.746 60.229 1.00 17.00 163 VAL B C 1
ATOM 6822 O O . VAL B 1 169 ? 23.313 -4.615 59.010 1.00 16.79 163 VAL B O 1
ATOM 6826 N N . SER B 1 170 ? 22.512 -5.320 60.985 1.00 18.31 164 SER B N 1
ATOM 6827 C CA . SER B 1 170 ? 21.362 -5.969 60.334 1.00 20.06 164 SER B CA 1
ATOM 6828 C C . SER B 1 170 ? 20.394 -4.984 59.676 1.00 20.16 164 SER B C 1
ATOM 6829 O O . SER B 1 170 ? 19.770 -5.313 58.649 1.00 21.77 164 SER B O 1
ATOM 6832 N N . GLY B 1 171 ? 20.277 -3.791 60.259 1.00 19.43 165 GLY B N 1
ATOM 6833 C CA . GLY B 1 171 ? 19.342 -2.777 59.786 1.00 18.52 165 GLY B CA 1
ATOM 6834 C C . GLY B 1 171 ? 20.076 -1.659 59.069 1.00 17.79 165 GLY B C 1
ATOM 6835 O O . GLY B 1 171 ? 21.098 -1.905 58.402 1.00 17.11 165 GLY B O 1
ATOM 6836 N N . SER B 1 172 ? 19.575 -0.432 59.205 1.00 17.15 166 SER B N 1
ATOM 6837 C CA . SER B 1 172 ? 20.175 0.696 58.471 1.00 16.75 166 SER B CA 1
ATOM 6838 C C . SER B 1 172 ? 21.538 1.065 59.040 1.00 15.55 166 SER B C 1
ATOM 6839 O O . SER B 1 172 ? 21.765 1.005 60.256 1.00 15.03 166 SER B O 1
ATOM 6842 N N . ALA B 1 173 ? 22.452 1.431 58.146 1.00 13.99 167 ALA B N 1
ATOM 6843 C CA . ALA B 1 173 ? 23.787 1.875 58.546 1.00 12.80 167 ALA B CA 1
ATOM 6844 C C . ALA B 1 173 ? 24.318 2.781 57.445 1.00 12.19 167 ALA B C 1
ATOM 6845 O O . ALA B 1 173 ? 24.044 2.537 56.266 1.00 11.63 167 ALA B O 1
ATOM 6847 N N . THR B 1 174 ? 25.055 3.821 57.840 1.00 11.47 168 THR B N 1
ATOM 6848 C CA . THR B 1 174 ? 25.697 4.756 56.894 1.00 11.03 168 THR B CA 1
ATOM 6849 C C . THR B 1 174 ? 27.178 4.898 57.228 1.00 10.66 168 THR B C 1
ATOM 6850 O O . THR B 1 174 ? 27.563 4.941 58.401 1.00 10.39 168 THR B O 1
ATOM 6854 N N . GLY B 1 175 ? 28.017 4.946 56.198 1.00 10.70 169 GLY B N 1
ATOM 6855 C CA . GLY B 1 175 ? 29.462 5.037 56.416 1.00 10.50 169 GLY B CA 1
ATOM 6856 C C . GLY B 1 175 ? 29.911 6.404 56.900 1.00 10.07 169 GLY B C 1
ATOM 6857 O O . GLY B 1 175 ? 30.562 6.514 57.941 1.00 10.20 169 GLY B O 1
ATOM 6858 N N . ILE B 1 176 ? 29.550 7.446 56.154 1.00 9.52 170 ILE B N 1
ATOM 6859 C CA . ILE B 1 176 ? 30.043 8.794 56.452 1.00 8.96 170 ILE B CA 1
ATOM 6860 C C . ILE B 1 176 ? 28.926 9.802 56.264 1.00 9.49 170 ILE B C 1
ATOM 6861 O O . ILE B 1 176 ? 28.304 9.843 55.200 1.00 10.52 170 ILE B O 1
ATOM 6866 N N . HIS B 1 177 ? 28.698 10.614 57.299 1.00 9.86 171 HIS B N 1
ATOM 6867 C CA . HIS B 1 177 ? 27.873 11.799 57.228 1.00 9.33 171 HIS B CA 1
ATOM 6868 C C . HIS B 1 177 ? 28.774 12.969 56.787 1.00 9.36 171 HIS B C 1
ATOM 6869 O O . HIS B 1 177 ? 29.405 13.636 57.602 1.00 9.38 171 HIS B O 1
ATOM 6876 N N . TRP B 1 178 ? 28.832 13.184 55.479 1.00 8.85 172 TRP B N 1
ATOM 6877 C CA . TRP B 1 178 ? 29.812 14.092 54.884 1.00 9.04 172 TRP B CA 1
ATOM 6878 C C . TRP B 1 178 ? 29.142 15.417 54.506 1.00 9.75 172 TRP B C 1
ATOM 6879 O O . TRP B 1 178 ? 29.154 15.845 53.343 1.00 10.76 172 TRP B O 1
ATOM 6890 N N . GLN B 1 179 ? 28.568 16.064 55.523 1.00 8.79 173 GLN B N 1
ATOM 6891 C CA . GLN B 1 179 ? 27.913 17.351 55.364 1.00 9.41 173 GLN B CA 1
ATOM 6892 C C . GLN B 1 179 ? 29.013 18.408 55.439 1.00 9.64 173 GLN B C 1
ATOM 6893 O O . GLN B 1 179 ? 29.321 18.913 56.524 1.00 9.72 173 GLN B O 1
ATOM 6899 N N . VAL B 1 180 ? 29.632 18.714 54.295 1.00 9.41 174 VAL B N 1
ATOM 6900 C CA . VAL B 1 180 ? 30.843 19.526 54.298 1.00 9.42 174 VAL B CA 1
ATOM 6901 C C . VAL B 1 180 ? 30.862 20.586 53.207 1.00 9.24 174 VAL B C 1
ATOM 6902 O O . VAL B 1 180 ? 30.072 20.534 52.256 1.00 8.75 174 VAL B O 1
ATOM 6906 N N . SER B 1 181 ? 31.769 21.543 53.357 1.00 9.12 175 SER B N 1
ATOM 6907 C CA . SER B 1 181 ? 31.991 22.530 52.309 1.00 8.89 175 SER B CA 1
ATOM 6908 C C . SER B 1 181 ? 33.427 22.453 51.739 1.00 9.29 175 SER B C 1
ATOM 6909 O O . SER B 1 181 ? 33.942 21.360 51.534 1.00 8.66 175 SER B O 1
ATOM 6912 N N . GLN B 1 182 ? 34.072 23.593 51.468 1.00 8.38 176 GLN B N 1
ATOM 6913 C CA . GLN B 1 182 ? 35.346 23.578 50.731 1.00 8.49 176 GLN B CA 1
ATOM 6914 C C . GLN B 1 182 ? 36.544 23.147 51.586 1.00 8.40 176 GLN B C 1
ATOM 6915 O O . GLN B 1 182 ? 36.450 23.083 52.816 1.00 8.81 176 GLN B O 1
ATOM 6921 N N . ALA B 1 183 ? 37.670 22.864 50.916 1.00 9.05 177 ALA B N 1
ATOM 6922 C CA . ALA B 1 183 ? 38.888 22.378 51.587 1.00 8.91 177 ALA B CA 1
ATOM 6923 C C . ALA B 1 183 ? 38.587 21.127 52.420 1.00 9.81 177 ALA B C 1
ATOM 6924 O O . ALA B 1 183 ? 39.015 20.966 53.579 1.00 10.25 177 ALA B O 1
ATOM 6926 N N . THR B 1 184 ? 37.828 20.224 51.804 1.00 8.88 178 THR B N 1
ATOM 6927 C CA . THR B 1 184 ? 37.595 18.905 52.382 1.00 9.43 178 THR B CA 1
ATOM 6928 C C . THR B 1 184 ? 37.919 17.854 51.320 1.00 9.42 178 THR B C 1
ATOM 6929 O O . THR B 1 184 ? 37.916 18.143 50.113 1.00 10.35 178 THR B O 1
ATOM 6933 N N . SER B 1 185 ? 38.210 16.636 51.755 1.00 9.83 179 SER B N 1
ATOM 6934 C CA . SER B 1 185 ? 38.407 15.552 50.778 1.00 9.25 179 SER B CA 1
ATOM 6935 C C . SER B 1 185 ? 38.137 14.204 51.412 1.00 9.13 179 SER B C 1
ATOM 6936 O O . SER B 1 185 ? 38.326 14.020 52.622 1.00 8.43 179 SER B O 1
ATOM 6939 N N . LEU B 1 186 ? 37.609 13.286 50.604 1.00 8.60 180 LEU B N 1
ATOM 6940 C CA . LEU B 1 186 ? 37.677 11.867 50.910 1.00 9.53 180 LEU B CA 1
ATOM 6941 C C . LEU B 1 186 ? 38.618 11.277 49.852 1.00 9.59 180 LEU B C 1
ATOM 6942 O O . LEU B 1 186 ? 38.530 11.633 48.661 1.00 9.83 180 LEU B O 1
ATOM 6947 N N . ILE B 1 187 ? 39.512 10.387 50.278 1.00 9.75 181 ILE B N 1
ATOM 6948 C CA . ILE B 1 187 ? 40.516 9.804 49.389 1.00 10.47 181 ILE B CA 1
ATOM 6949 C C . ILE B 1 187 ? 40.744 8.329 49.739 1.00 10.14 181 ILE B C 1
ATOM 6950 O O . ILE B 1 187 ? 41.018 8.000 50.897 1.00 9.41 181 ILE B O 1
ATOM 6955 N N . ASN B 1 188 ? 40.637 7.435 48.750 1.00 9.64 182 ASN B N 1
ATOM 6956 C CA . ASN B 1 188 ? 41.110 6.054 48.925 1.00 9.16 182 ASN B CA 1
ATOM 6957 C C . ASN B 1 188 ? 40.331 5.324 50.034 1.00 9.08 182 ASN B C 1
ATOM 6958 O O . ASN B 1 188 ? 40.903 4.893 51.044 1.00 9.45 182 ASN B O 1
ATOM 6963 N N . ILE B 1 189 ? 39.020 5.222 49.855 1.00 8.92 183 ILE B N 1
ATOM 6964 C CA . ILE B 1 189 ? 38.161 4.534 50.823 1.00 8.78 183 ILE B CA 1
ATOM 6965 C C . ILE B 1 189 ? 37.381 3.468 50.089 1.00 9.36 183 ILE B C 1
ATOM 6966 O O . ILE B 1 189 ? 36.854 3.714 48.997 1.00 9.61 183 ILE B O 1
ATOM 6971 N N . VAL B 1 190 ? 37.323 2.293 50.694 1.00 9.41 184 VAL B N 1
ATOM 6972 C CA . VAL B 1 190 ? 36.476 1.207 50.186 1.00 9.52 184 VAL B CA 1
ATOM 6973 C C . VAL B 1 190 ? 35.329 0.975 51.162 1.00 10.17 184 VAL B C 1
ATOM 6974 O O . VAL B 1 190 ? 35.565 0.725 52.353 1.00 10.38 184 VAL B O 1
ATOM 6978 N N . PHE B 1 191 ? 34.097 1.042 50.658 1.00 9.62 185 PHE B N 1
ATOM 6979 C CA . PHE B 1 191 ? 32.921 0.868 51.488 1.00 9.85 185 PHE B CA 1
ATOM 6980 C C . PHE B 1 191 ? 32.416 -0.542 51.275 1.00 10.44 185 PHE B C 1
ATOM 6981 O O . PHE B 1 191 ? 32.071 -0.904 50.152 1.00 11.16 185 PHE B O 1
ATOM 6989 N N . GLN B 1 192 ? 32.372 -1.335 52.338 1.00 10.24 186 GLN B N 1
ATOM 6990 C CA . GLN B 1 192 ? 31.885 -2.719 52.203 1.00 10.79 186 GLN B CA 1
ATOM 6991 C C . GLN B 1 192 ? 30.514 -2.804 52.830 1.00 10.47 186 GLN B C 1
ATOM 6992 O O . GLN B 1 192 ? 30.357 -2.578 54.038 1.00 11.37 186 GLN B O 1
ATOM 6998 N N . MET B 1 193 ? 29.510 -3.134 52.017 1.00 10.03 187 MET B N 1
ATOM 6999 C CA . MET B 1 193 ? 28.143 -3.101 52.497 1.00 10.25 187 MET B CA 1
ATOM 7000 C C . MET B 1 193 ? 27.417 -4.368 52.112 1.00 10.65 187 MET B C 1
ATOM 7001 O O . MET B 1 193 ? 27.886 -5.125 51.240 1.00 11.13 187 MET B O 1
ATOM 7006 N N . SER B 1 194 ? 26.268 -4.584 52.745 1.00 11.34 188 SER B N 1
ATOM 7007 C CA . SER B 1 194 ? 25.501 -5.797 52.449 1.00 12.26 188 SER B CA 1
ATOM 7008 C C . SER B 1 194 ? 24.935 -5.808 51.025 1.00 13.29 188 SER B C 1
ATOM 7009 O O . SER B 1 194 ? 24.583 -4.758 50.474 1.00 12.91 188 SER B O 1
ATOM 7012 N N . THR B 1 195 ? 24.835 -7.004 50.430 1.00 13.59 189 THR B N 1
ATOM 7013 C CA . THR B 1 195 ? 24.113 -7.147 49.156 1.00 14.23 189 THR B CA 1
ATOM 7014 C C . THR B 1 195 ? 22.817 -7.950 49.360 1.00 14.53 189 THR B C 1
ATOM 7015 O O . THR B 1 195 ? 22.194 -8.397 48.389 1.00 13.38 189 THR B O 1
ATOM 7019 N N . ALA B 1 196 ? 22.417 -8.118 50.619 1.00 14.68 190 ALA B N 1
ATOM 7020 C CA . ALA B 1 196 ? 21.205 -8.870 50.935 1.00 14.90 190 ALA B CA 1
ATOM 7021 C C . ALA B 1 196 ? 19.987 -8.106 50.454 1.00 15.01 190 ALA B C 1
ATOM 7022 O O . ALA B 1 196 ? 19.939 -6.882 50.563 1.00 14.95 190 ALA B O 1
ATOM 7024 N N . ALA B 1 197 ? 19.004 -8.827 49.911 1.00 14.23 191 ALA B N 1
ATOM 7025 C CA . ALA B 1 197 ? 17.752 -8.208 49.480 1.00 14.11 191 ALA B CA 1
ATOM 7026 C C . ALA B 1 197 ? 17.136 -7.380 50.603 1.00 14.39 191 ALA B C 1
ATOM 7027 O O . ALA B 1 197 ? 16.951 -7.866 51.737 1.00 14.56 191 ALA B O 1
ATOM 7029 N N . GLY B 1 198 ? 16.818 -6.127 50.286 1.00 14.40 192 GLY B N 1
ATOM 7030 C CA . GLY B 1 198 ? 16.194 -5.225 51.240 1.00 14.01 192 GLY B CA 1
ATOM 7031 C C . GLY B 1 198 ? 17.119 -4.587 52.279 1.00 13.91 192 GLY B C 1
ATOM 7032 O O . GLY B 1 198 ? 16.627 -3.953 53.212 1.00 14.20 192 GLY B O 1
ATOM 7033 N N . ASN B 1 199 ? 18.438 -4.770 52.154 1.00 13.17 193 ASN B N 1
ATOM 7034 C CA . ASN B 1 199 ? 19.360 -4.137 53.115 1.00 12.83 193 ASN B CA 1
ATOM 7035 C C . ASN B 1 199 ? 19.200 -2.616 53.044 1.00 12.93 193 ASN B C 1
ATOM 7036 O O . ASN B 1 199 ? 18.745 -2.080 52.022 1.00 12.82 193 ASN B O 1
ATOM 7041 N N . GLN B 1 200 ? 19.552 -1.939 54.131 1.00 12.54 194 GLN B N 1
ATOM 7042 C CA . GLN B 1 200 ? 19.398 -0.490 54.219 1.00 13.44 194 GLN B CA 1
ATOM 7043 C C . GLN B 1 200 ? 20.753 0.133 54.513 1.00 13.06 194 GLN B C 1
ATOM 7044 O O . GLN B 1 200 ? 20.868 1.030 55.356 1.00 13.31 194 GLN B O 1
ATOM 7050 N N . HIS B 1 201 ? 21.782 -0.359 53.828 1.00 11.62 195 HIS B N 1
ATOM 7051 C CA . HIS B 1 201 ? 23.120 0.205 53.965 1.00 11.26 195 HIS B CA 1
ATOM 7052 C C . HIS B 1 201 ? 23.355 1.311 52.942 1.00 10.59 195 HIS B C 1
ATOM 7053 O O . HIS B 1 201 ? 22.826 1.276 51.833 1.00 11.37 195 HIS B O 1
ATOM 7060 N N . GLN B 1 202 ? 24.162 2.292 53.340 1.00 10.23 196 GLN B N 1
ATOM 7061 C CA . GLN B 1 202 ? 24.380 3.507 52.545 1.00 10.86 196 GLN B CA 1
ATOM 7062 C C . GLN B 1 202 ? 25.821 3.962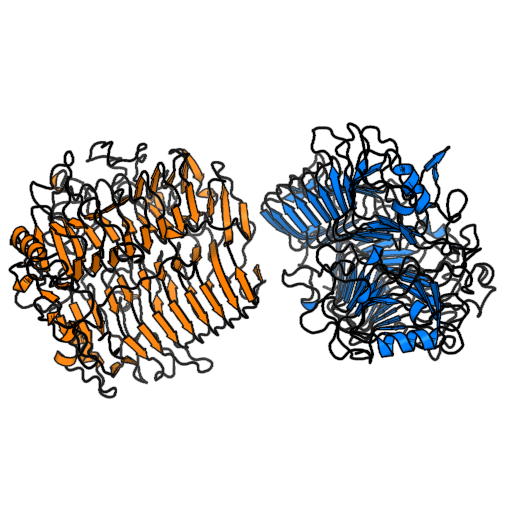 52.811 1.00 10.53 196 GLN B C 1
ATOM 7063 O O . GLN B 1 202 ? 26.257 3.996 53.962 1.00 10.77 196 GLN B O 1
ATOM 7069 N N . GLY B 1 203 ? 26.578 4.277 51.762 1.00 10.28 197 GLY B N 1
ATOM 7070 C CA . GLY B 1 203 ? 27.998 4.585 51.934 1.00 9.06 197 GLY B CA 1
ATOM 7071 C C . GLY B 1 203 ? 28.210 5.970 52.512 1.00 10.12 197 GLY B C 1
ATOM 7072 O O . GLY B 1 203 ? 28.874 6.118 53.543 1.00 9.74 197 GLY B O 1
ATOM 7073 N N . ILE B 1 204 ? 27.634 6.963 51.837 1.00 9.48 198 ILE B N 1
ATOM 7074 C CA . ILE B 1 204 ? 27.713 8.377 52.237 1.00 9.55 198 ILE B CA 1
ATOM 7075 C C . ILE B 1 204 ? 26.312 8.993 52.320 1.00 10.32 198 ILE B C 1
ATOM 7076 O O . ILE B 1 204 ? 25.438 8.724 51.472 1.00 10.73 198 ILE B O 1
ATOM 7081 N N . PHE B 1 205 ? 26.090 9.787 53.368 1.00 10.54 199 PHE B N 1
ATOM 7082 C CA . PHE B 1 205 ? 24.923 10.639 53.468 1.00 9.70 199 PHE B CA 1
ATOM 7083 C C . PHE B 1 205 ? 25.408 12.064 53.548 1.00 9.81 199 PHE B C 1
ATOM 7084 O O . PHE B 1 205 ? 26.105 12.414 54.497 1.00 9.68 199 PHE B O 1
ATOM 7092 N N . MET B 1 206 ? 25.009 12.875 52.568 1.00 9.35 200 MET B N 1
ATOM 7093 C CA . MET B 1 206 ? 25.343 14.303 52.523 1.00 10.09 200 MET B CA 1
ATOM 7094 C C . MET B 1 206 ? 24.069 15.047 52.179 1.00 10.65 200 MET B C 1
ATOM 7095 O O . MET B 1 206 ? 23.523 14.849 51.077 1.00 11.65 200 MET B O 1
ATOM 7100 N N . GLU B 1 207 ? 23.573 15.881 53.104 1.00 10.40 201 GLU B N 1
ATOM 7101 C CA . GLU B 1 207 ? 22.265 16.523 52.919 1.00 10.46 201 GLU B CA 1
ATOM 7102 C C . GLU B 1 207 ? 22.296 17.961 52.408 1.00 10.58 201 GLU B C 1
ATOM 7103 O O . GLU B 1 207 ? 21.319 18.429 51.829 1.00 11.48 201 GLU B O 1
ATOM 7109 N N . ASN B 1 208 ? 23.391 18.673 52.671 1.00 10.48 202 ASN B N 1
ATOM 7110 C CA . ASN B 1 208 ? 23.592 20.049 52.197 1.00 10.77 202 ASN B CA 1
ATOM 7111 C C . ASN B 1 208 ? 25.069 20.437 52.347 1.00 10.43 202 ASN B C 1
ATOM 7112 O O . ASN B 1 208 ? 25.901 19.601 52.719 1.00 10.40 202 ASN B O 1
ATOM 7117 N N . GLY B 1 209 ? 25.385 21.696 52.046 1.00 10.39 203 GLY B N 1
ATOM 7118 C CA . GLY B 1 209 ? 26.764 22.182 52.104 1.00 9.94 203 GLY B CA 1
ATOM 7119 C C . GLY B 1 209 ? 27.174 22.950 50.862 1.00 9.85 203 GLY B C 1
ATOM 7120 O O . GLY B 1 209 ? 26.358 23.196 49.963 1.00 9.59 203 GLY B O 1
ATOM 7121 N N . SER B 1 210 ? 28.452 23.331 50.811 1.00 9.35 204 SER B N 1
ATOM 7122 C CA . SER B 1 210 ? 28.987 24.119 49.696 1.00 9.87 204 SER B CA 1
ATOM 7123 C C . SER B 1 210 ? 30.355 23.530 49.342 1.00 9.55 204 SER B C 1
ATOM 7124 O O . SER B 1 210 ? 31.396 24.080 49.711 1.00 9.60 204 SER B O 1
ATOM 7127 N N . GLY B 1 211 ? 30.356 22.396 48.639 1.00 9.42 205 GLY B N 1
ATOM 7128 C CA . GLY B 1 211 ? 31.617 21.679 48.369 1.00 9.82 205 GLY B CA 1
ATOM 7129 C C . GLY B 1 211 ? 32.477 22.320 47.283 1.00 9.77 205 GLY B C 1
ATOM 7130 O O . GLY B 1 211 ? 32.123 23.355 46.735 1.00 9.88 205 GLY B O 1
ATOM 7131 N N . GLY B 1 212 ? 33.624 21.722 46.969 1.00 10.28 206 GLY B N 1
ATOM 7132 C CA . GLY B 1 212 ? 34.073 20.494 47.592 1.00 10.31 206 GLY B CA 1
ATOM 7133 C C . GLY B 1 212 ? 34.656 19.548 46.566 1.00 10.43 206 GLY B C 1
ATOM 7134 O O . GLY B 1 212 ? 34.306 19.589 45.385 1.00 9.94 206 GLY B O 1
ATOM 7135 N N . PHE B 1 213 ? 35.549 18.687 47.032 1.00 10.27 207 PHE B N 1
ATOM 7136 C CA . PHE B 1 213 ? 36.100 17.647 46.169 1.00 10.54 207 PHE B CA 1
ATOM 7137 C C . PHE B 1 213 ? 36.143 16.311 46.893 1.00 10.34 207 PHE B C 1
ATOM 7138 O O . PHE B 1 213 ? 36.526 16.246 48.058 1.00 10.96 207 PHE B O 1
ATOM 7146 N N . LEU B 1 214 ? 35.773 15.229 46.210 1.00 9.67 208 LEU B N 1
ATOM 7147 C CA . LEU B 1 214 ? 36.070 13.915 46.751 1.00 10.39 208 LEU B CA 1
ATOM 7148 C C . LEU B 1 214 ? 36.409 12.914 45.635 1.00 10.43 208 LEU B C 1
ATOM 7149 O O . LEU B 1 214 ? 35.985 13.076 44.483 1.00 9.74 208 LEU B O 1
ATOM 7154 N N . GLY B 1 215 ? 37.204 11.900 45.965 1.00 10.15 209 GLY B N 1
ATOM 7155 C CA . GLY B 1 215 ? 37.627 10.960 44.934 1.00 9.29 209 GLY B CA 1
ATOM 7156 C C . GLY B 1 215 ? 38.298 9.670 45.352 1.00 8.52 209 GLY B C 1
ATOM 7157 O O . GLY B 1 215 ? 38.645 9.471 46.520 1.00 8.05 209 GLY B O 1
ATOM 7158 N N . ASP B 1 216 ? 38.466 8.791 44.372 1.00 8.39 210 ASP B N 1
ATOM 7159 C CA . ASP B 1 216 ? 39.199 7.530 44.542 1.00 8.68 210 ASP B CA 1
ATOM 7160 C C . ASP B 1 216 ? 38.509 6.683 45.608 1.00 8.40 210 ASP B C 1
ATOM 7161 O O . ASP B 1 216 ? 39.109 6.290 46.596 1.00 8.38 210 ASP B O 1
ATOM 7166 N N . LEU B 1 217 ? 37.222 6.432 45.382 1.00 7.59 211 LEU B N 1
ATOM 7167 C CA . LEU B 1 217 ? 36.422 5.647 46.312 1.00 7.58 211 LEU B CA 1
ATOM 7168 C C . LEU B 1 217 ? 35.841 4.438 45.612 1.00 8.04 211 LEU B C 1
ATOM 7169 O O . LEU B 1 217 ? 35.513 4.495 44.415 1.00 8.56 211 LEU B O 1
ATOM 7174 N N . VAL B 1 218 ? 35.660 3.366 46.374 1.00 7.96 212 VAL B N 1
ATOM 7175 C CA . VAL B 1 218 ? 35.021 2.158 45.822 1.00 8.22 212 VAL B CA 1
ATOM 7176 C C . VAL B 1 218 ? 33.869 1.783 46.742 1.00 9.08 212 VAL B C 1
ATOM 7177 O O . VAL B 1 218 ? 34.047 1.747 47.954 1.00 9.64 212 VAL B O 1
ATOM 7181 N N . PHE B 1 219 ? 32.686 1.531 46.177 1.00 8.95 213 PHE B N 1
ATOM 7182 C CA . PHE B 1 219 ? 31.523 1.174 46.976 1.00 9.51 213 PHE B CA 1
ATOM 7183 C C . PHE B 1 219 ? 31.110 -0.230 46.551 1.00 10.10 213 PHE B C 1
ATOM 7184 O O . PHE B 1 219 ? 30.864 -0.466 45.368 1.00 11.59 213 PHE B O 1
ATOM 7192 N N . ASN B 1 220 ? 31.023 -1.139 47.508 1.00 10.02 214 ASN B N 1
ATOM 7193 C CA . ASN B 1 220 ? 30.590 -2.511 47.230 1.00 11.21 214 ASN B CA 1
ATOM 7194 C C . ASN B 1 220 ? 29.284 -2.801 47.953 1.00 11.26 214 ASN B C 1
ATOM 7195 O O . ASN B 1 220 ? 29.233 -2.786 49.186 1.00 11.04 214 ASN B O 1
ATOM 7200 N N . GLY B 1 221 ? 28.213 -3.034 47.197 1.00 11.60 215 GLY B N 1
ATOM 7201 C CA . GLY B 1 221 ? 26.927 -3.323 47.806 1.00 11.54 215 GLY B CA 1
ATOM 7202 C C . GLY B 1 221 ? 26.123 -2.125 48.277 1.00 11.90 215 GLY B C 1
ATOM 7203 O O . GLY B 1 221 ? 26.359 -0.977 47.864 1.00 11.52 215 GLY B O 1
ATOM 7204 N N . GLY B 1 222 ? 25.177 -2.400 49.172 1.00 12.30 216 GLY B N 1
ATOM 7205 C CA . GLY B 1 222 ? 24.322 -1.384 49.755 1.00 12.32 216 GLY B CA 1
ATOM 7206 C C . GLY B 1 222 ? 23.070 -1.038 48.968 1.00 12.41 216 GLY B C 1
ATOM 7207 O O . GLY B 1 222 ? 22.953 -1.306 47.757 1.00 13.50 216 GLY B O 1
ATOM 7208 N N . ASN B 1 223 ? 22.118 -0.443 49.670 1.00 11.80 217 ASN B N 1
ATOM 7209 C CA . ASN B 1 223 ? 20.946 0.137 49.058 1.00 11.44 217 ASN B CA 1
ATOM 7210 C C . ASN B 1 223 ? 21.300 1.386 48.251 1.00 11.40 217 ASN B C 1
ATOM 7211 O O . ASN B 1 223 ? 20.807 1.601 47.138 1.00 11.03 217 ASN B O 1
ATOM 7216 N N . ILE B 1 224 ? 22.146 2.229 48.831 1.00 10.74 218 ILE B N 1
ATOM 7217 C CA . ILE B 1 224 ? 22.545 3.485 48.167 1.00 11.36 218 ILE B CA 1
ATOM 7218 C C . ILE B 1 224 ? 24.047 3.645 48.352 1.00 10.96 218 ILE B C 1
ATOM 7219 O O . ILE B 1 224 ? 24.541 3.524 49.478 1.00 11.19 218 ILE B O 1
ATOM 7224 N N . GLY B 1 225 ? 24.776 3.885 47.266 1.00 10.26 219 GLY B N 1
ATOM 7225 C CA . GLY B 1 225 ? 26.219 4.145 47.387 1.00 10.58 219 GLY B CA 1
ATOM 7226 C C . GLY B 1 225 ? 26.433 5.438 48.152 1.00 10.34 219 GLY B C 1
ATOM 7227 O O . GLY B 1 225 ? 27.083 5.458 49.222 1.00 9.26 219 GLY B O 1
ATOM 7228 N N . ALA B 1 226 ? 25.859 6.507 47.607 1.00 9.90 220 ALA B N 1
ATOM 7229 C CA . ALA B 1 226 ? 25.980 7.840 48.188 1.00 10.15 220 ALA B CA 1
ATOM 7230 C C . ALA B 1 226 ? 24.691 8.637 47.951 1.00 10.66 220 ALA B C 1
ATOM 7231 O O . ALA B 1 226 ? 24.144 8.677 46.832 1.00 10.14 220 ALA B O 1
ATOM 7233 N N . THR B 1 227 ? 24.162 9.210 49.029 1.00 10.18 221 THR B N 1
ATOM 7234 C CA . THR B 1 227 ? 23.108 10.198 48.904 1.00 10.67 221 THR B CA 1
ATOM 7235 C C . THR B 1 227 ? 23.815 11.544 48.959 1.00 10.88 221 THR B C 1
ATOM 7236 O O . THR B 1 227 ? 24.494 11.849 49.947 1.00 11.30 221 THR B O 1
ATOM 7240 N N . PHE B 1 228 ? 23.673 12.309 47.881 1.00 10.83 222 PHE B N 1
ATOM 7241 C CA . PHE B 1 228 ? 24.294 13.625 47.740 1.00 10.89 222 PHE B CA 1
ATOM 7242 C C . PHE B 1 228 ? 23.289 14.752 47.618 1.00 11.87 222 PHE B C 1
ATOM 7243 O O . PHE B 1 228 ? 22.430 14.740 46.735 1.00 12.29 222 PHE B O 1
ATOM 7251 N N . GLY B 1 229 ? 23.490 15.775 48.446 1.00 11.57 223 GLY B N 1
ATOM 7252 C CA . GLY B 1 229 ? 22.724 17.010 48.412 1.00 10.65 223 GLY B CA 1
ATOM 7253 C C . GLY B 1 229 ? 23.668 18.106 48.867 1.00 10.11 223 GLY B C 1
ATOM 7254 O O . GLY B 1 229 ? 24.148 18.080 49.996 1.00 9.97 223 GLY B O 1
ATOM 7255 N N . ASN B 1 230 ? 23.951 19.054 47.990 1.00 9.13 224 ASN B N 1
ATOM 7256 C CA . ASN B 1 230 ? 24.977 20.092 48.239 1.00 9.30 224 ASN B CA 1
ATOM 7257 C C . ASN B 1 230 ? 24.936 21.068 47.084 1.00 9.15 224 ASN B C 1
ATOM 7258 O O . ASN B 1 230 ? 24.575 20.675 45.971 1.00 8.89 224 ASN B O 1
ATOM 7263 N N . GLN B 1 231 ? 25.305 22.339 47.311 1.00 9.05 225 GLN B N 1
ATOM 7264 C CA . GLN B 1 231 ? 25.308 23.310 46.219 1.00 9.33 225 GLN B CA 1
ATOM 7265 C C . GLN B 1 231 ? 26.111 22.824 45.021 1.00 8.95 225 GLN B C 1
ATOM 7266 O O . GLN B 1 231 ? 25.640 22.871 43.887 1.00 8.80 225 GLN B O 1
ATOM 7272 N N . GLN B 1 232 ? 27.337 22.371 45.284 1.00 8.43 226 GLN B N 1
ATOM 7273 C CA . GLN B 1 232 ? 28.250 21.971 44.212 1.00 8.52 226 GLN B CA 1
ATOM 7274 C C . GLN B 1 232 ? 29.353 21.081 44.753 1.00 9.03 226 GLN B C 1
ATOM 7275 O O . GLN B 1 232 ? 29.765 21.202 45.909 1.00 9.04 226 GLN B O 1
ATOM 7281 N N . PHE B 1 233 ? 29.868 20.212 43.896 1.00 9.43 227 PHE B N 1
ATOM 7282 C CA . PHE B 1 233 ? 30.957 19.339 44.279 1.00 9.16 227 PHE B CA 1
ATOM 7283 C C . PHE B 1 233 ? 31.579 18.837 42.989 1.00 9.45 227 PHE B C 1
ATOM 7284 O O . PHE B 1 233 ? 30.919 18.799 41.941 1.00 9.83 227 PHE B O 1
ATOM 7292 N N . THR B 1 234 ? 32.841 18.428 43.073 1.00 8.59 228 THR B N 1
ATOM 7293 C CA . THR B 1 234 ? 33.481 17.674 42.006 1.00 8.99 228 THR B CA 1
ATOM 7294 C C . THR B 1 234 ? 33.856 16.322 42.579 1.00 8.53 228 THR B C 1
ATOM 7295 O O . THR B 1 234 ? 34.373 16.219 43.693 1.00 8.61 228 THR B O 1
ATOM 7299 N N . VAL B 1 235 ? 33.555 15.286 41.805 1.00 8.58 229 VAL B N 1
ATOM 7300 C CA . VAL B 1 235 ? 33.712 13.915 42.239 1.00 9.71 229 VAL B CA 1
ATOM 7301 C C . VAL B 1 235 ? 34.489 13.198 41.137 1.00 9.64 229 VAL B C 1
ATOM 7302 O O . VAL B 1 235 ? 34.112 13.278 39.970 1.00 9.38 229 VAL B O 1
ATOM 7306 N N . ARG B 1 236 ? 35.580 12.532 41.508 1.00 8.51 230 ARG B N 1
ATOM 7307 C CA . ARG B 1 236 ? 36.490 11.928 40.516 1.00 8.39 230 ARG B CA 1
ATOM 7308 C C . ARG B 1 236 ? 36.863 10.513 40.914 1.00 7.94 230 ARG B C 1
ATOM 7309 O O . ARG B 1 236 ? 37.289 10.274 42.052 1.00 7.24 230 ARG B O 1
ATOM 7317 N N . ASN B 1 237 ? 36.709 9.581 39.971 1.00 8.59 231 ASN B N 1
ATOM 7318 C CA . ASN B 1 237 ? 37.111 8.191 40.178 1.00 8.89 231 ASN B CA 1
ATOM 7319 C C . ASN B 1 237 ? 36.345 7.535 41.329 1.00 9.53 231 ASN B C 1
ATOM 7320 O O . ASN B 1 237 ? 36.927 7.167 42.360 1.00 9.28 231 ASN B O 1
ATOM 7325 N N . LEU B 1 238 ? 35.035 7.400 41.154 1.00 9.31 232 LEU B N 1
ATOM 7326 C CA . LEU B 1 238 ? 34.213 6.649 42.089 1.00 9.71 232 LEU B CA 1
ATOM 7327 C C . LEU B 1 238 ? 33.730 5.427 41.347 1.00 9.85 232 LEU B C 1
ATOM 7328 O O . LEU B 1 238 ? 33.335 5.537 40.182 1.00 10.00 232 LEU B O 1
ATOM 7333 N N . THR B 1 239 ? 33.803 4.274 41.999 1.00 9.72 233 THR B N 1
ATOM 7334 C CA . THR B 1 239 ? 33.313 3.017 41.415 1.00 9.36 233 THR B CA 1
ATOM 7335 C C . THR B 1 239 ? 32.244 2.441 42.328 1.00 9.89 233 THR B C 1
ATOM 7336 O O . THR B 1 239 ? 32.455 2.376 43.528 1.00 8.52 233 THR B O 1
ATOM 7340 N N . PHE B 1 240 ? 31.095 2.040 41.757 1.00 9.59 234 PHE B N 1
ATOM 7341 C CA . PHE B 1 240 ? 30.007 1.448 42.530 1.00 10.27 234 PHE B CA 1
ATOM 7342 C C . PHE B 1 240 ? 29.739 0.077 41.961 1.00 10.78 234 PHE B C 1
ATOM 7343 O O . PHE B 1 240 ? 29.540 -0.052 40.747 1.00 11.90 234 PHE B O 1
ATOM 7351 N N . ASN B 1 241 ? 29.724 -0.925 42.837 1.00 11.24 235 ASN B N 1
ATOM 7352 C CA . ASN B 1 241 ? 29.469 -2.310 42.451 1.00 11.80 235 ASN B CA 1
ATOM 7353 C C . ASN B 1 241 ? 28.265 -2.839 43.228 1.00 12.18 235 ASN B C 1
ATOM 7354 O O . ASN B 1 241 ? 28.250 -2.757 44.465 1.00 11.94 235 ASN B O 1
ATOM 7359 N N . ASN B 1 242 ? 27.259 -3.361 42.522 1.00 12.49 236 ASN B N 1
ATOM 7360 C CA . ASN B 1 242 ? 26.164 -4.085 43.192 1.00 13.79 236 ASN B CA 1
ATOM 7361 C C . ASN B 1 242 ? 25.336 -3.280 44.201 1.00 13.82 236 ASN B C 1
ATOM 7362 O O . ASN B 1 242 ? 24.865 -3.830 45.200 1.00 14.36 236 ASN B O 1
ATOM 7367 N N . ALA B 1 243 ? 25.152 -1.990 43.944 1.00 13.89 237 ALA B N 1
ATOM 7368 C CA . ALA B 1 243 ? 24.229 -1.189 44.738 1.00 14.34 237 ALA B CA 1
ATOM 7369 C C . ALA B 1 243 ? 22.827 -1.285 44.129 1.00 15.19 237 ALA B C 1
ATOM 7370 O O . ALA B 1 243 ? 22.668 -1.627 42.952 1.00 15.42 237 ALA B O 1
ATOM 7372 N N . ASN B 1 244 ? 21.809 -1.004 44.928 1.00 14.86 238 ASN B N 1
ATOM 7373 C CA . ASN B 1 244 ? 20.497 -0.738 44.379 1.00 15.41 238 ASN B CA 1
ATOM 7374 C C . ASN B 1 244 ? 20.558 0.540 43.539 1.00 15.01 238 ASN B C 1
ATOM 7375 O O . ASN B 1 244 ? 20.325 0.530 42.313 1.00 15.12 238 ASN B O 1
ATOM 7380 N N . THR B 1 245 ? 20.904 1.640 44.205 1.00 13.98 239 THR B N 1
ATOM 7381 C CA . THR B 1 245 ? 21.119 2.919 43.544 1.00 13.54 239 THR B CA 1
ATOM 7382 C C . THR B 1 245 ? 22.550 3.345 43.873 1.00 12.54 239 THR B C 1
ATOM 7383 O O . THR B 1 245 ? 22.922 3.409 45.038 1.00 12.38 239 THR B O 1
ATOM 7387 N N . ALA B 1 246 ? 23.357 3.615 42.853 1.00 11.01 240 ALA B N 1
ATOM 7388 C CA . ALA B 1 246 ? 24.723 4.071 43.123 1.00 10.63 240 ALA B CA 1
ATOM 7389 C C . ALA B 1 246 ? 24.689 5.447 43.786 1.00 11.28 240 ALA B C 1
ATOM 7390 O O . ALA B 1 246 ? 25.278 5.645 44.843 1.00 10.89 240 ALA B O 1
ATOM 7392 N N . ILE B 1 247 ? 23.999 6.391 43.147 1.00 11.75 241 ILE B N 1
ATOM 7393 C CA . ILE B 1 247 ? 24.009 7.800 43.550 1.00 11.58 241 ILE B CA 1
ATOM 7394 C C . ILE B 1 247 ? 22.584 8.332 43.635 1.00 11.91 241 ILE B C 1
ATOM 7395 O O . ILE B 1 247 ? 21.844 8.372 42.627 1.00 12.71 241 ILE B O 1
ATOM 7400 N N . ASN B 1 248 ? 22.209 8.719 44.843 1.00 11.67 242 ASN B N 1
ATOM 7401 C CA . ASN B 1 248 ? 20.909 9.281 45.127 1.00 11.84 242 ASN B CA 1
ATOM 7402 C C . ASN B 1 248 ? 21.114 10.785 45.273 1.00 11.59 242 ASN B C 1
ATOM 7403 O O . ASN B 1 248 ? 21.492 11.268 46.333 1.00 11.50 242 ASN B O 1
ATOM 7408 N N . ALA B 1 249 ? 20.888 11.516 44.191 1.00 11.71 243 ALA B N 1
ATOM 7409 C CA . ALA B 1 249 ? 21.134 12.960 44.190 1.00 11.62 243 ALA B CA 1
ATOM 7410 C C . ALA B 1 249 ? 19.836 13.690 44.500 1.00 12.14 243 ALA B C 1
ATOM 7411 O O . ALA B 1 249 ? 18.930 13.745 43.658 1.00 11.78 243 ALA B O 1
ATOM 7413 N N . ILE B 1 250 ? 19.755 14.237 45.712 1.00 11.53 244 ILE B N 1
ATOM 7414 C CA . ILE B 1 250 ? 18.532 14.882 46.205 1.00 12.11 244 ILE B CA 1
ATOM 7415 C C . ILE B 1 250 ? 18.360 16.368 45.831 1.00 12.03 244 ILE B C 1
ATOM 7416 O O . ILE B 1 250 ? 17.241 16.819 45.572 1.00 12.75 244 ILE B O 1
ATOM 7421 N N . TRP B 1 251 ? 19.452 17.126 45.814 1.00 10.43 245 TRP B N 1
ATOM 7422 C CA . TRP B 1 251 ? 19.431 18.502 45.332 1.00 10.81 245 TRP B CA 1
ATOM 7423 C C . TRP B 1 251 ? 20.834 18.963 45.041 1.00 9.82 245 TRP B C 1
ATOM 7424 O O . TRP B 1 251 ? 21.792 18.465 45.624 1.00 10.09 245 TRP B O 1
ATOM 7435 N N . ASN B 1 252 ? 20.938 19.909 44.123 1.00 9.93 246 ASN B N 1
ATOM 7436 C CA . ASN B 1 252 ? 22.153 20.665 43.949 1.00 9.59 246 ASN B CA 1
ATOM 7437 C C . ASN B 1 252 ? 21.879 21.935 43.165 1.00 10.15 246 ASN B C 1
ATOM 7438 O O . ASN B 1 252 ? 20.759 22.156 42.687 1.00 10.12 246 ASN B O 1
ATOM 7443 N N . TRP B 1 253 ? 22.908 22.765 43.013 1.00 9.43 247 TRP B N 1
ATOM 7444 C CA . TRP B 1 253 ? 22.864 23.784 41.966 1.00 9.54 247 TRP B CA 1
ATOM 7445 C C . TRP B 1 253 ? 23.598 23.242 40.749 1.00 9.37 247 TRP B C 1
ATOM 7446 O O . TRP B 1 253 ? 23.115 23.363 39.629 1.00 10.55 247 TRP B O 1
ATOM 7457 N N . GLY B 1 254 ? 24.730 22.574 40.977 1.00 9.06 248 GLY B N 1
ATOM 7458 C CA . GLY B 1 254 ? 25.495 21.965 39.868 1.00 8.81 248 GLY B CA 1
ATOM 7459 C C . GLY B 1 254 ? 26.696 21.182 40.367 1.00 9.36 248 GLY B C 1
ATOM 7460 O O . GLY B 1 254 ? 27.477 21.699 41.179 1.00 8.51 248 GLY B O 1
ATOM 7461 N N . TRP B 1 255 ? 26.856 19.949 39.880 1.00 8.23 249 TRP B N 1
ATOM 7462 C CA . TRP B 1 255 ? 28.072 19.149 40.176 1.00 8.80 249 TRP B CA 1
ATOM 7463 C C . TRP B 1 255 ? 28.748 18.677 38.890 1.00 8.90 249 TRP B C 1
ATOM 7464 O O . TRP B 1 255 ? 28.116 18.620 37.824 1.00 9.83 249 TRP B O 1
ATOM 7475 N N . THR B 1 256 ? 30.023 18.302 39.020 1.00 8.48 250 THR B N 1
ATOM 7476 C CA . THR B 1 256 ? 30.743 17.594 37.972 1.00 9.22 250 THR B CA 1
ATOM 7477 C C . THR B 1 256 ? 31.215 16.241 38.483 1.00 9.02 250 THR B C 1
ATOM 7478 O O . THR B 1 256 ? 31.850 16.162 39.541 1.00 8.49 250 THR B O 1
ATOM 7482 N N . PHE B 1 257 ? 30.882 15.197 37.722 1.00 8.85 251 PHE B N 1
ATOM 7483 C CA . PHE B 1 257 ? 31.299 13.814 37.981 1.00 9.09 251 PHE B CA 1
ATOM 7484 C C . PHE B 1 257 ? 32.269 13.395 36.888 1.00 9.04 251 PHE B C 1
ATOM 7485 O O . PHE B 1 257 ? 31.932 13.494 35.701 1.00 9.98 251 PHE B O 1
ATOM 7493 N N . GLN B 1 258 ? 33.456 12.942 37.278 1.00 8.05 252 GLN B N 1
ATOM 7494 C CA . GLN B 1 258 ? 34.533 12.590 36.338 1.00 8.41 252 GLN B CA 1
ATOM 7495 C C . GLN B 1 258 ? 35.021 11.187 36.630 1.00 8.76 252 GLN B C 1
ATOM 7496 O O . GLN B 1 258 ? 35.307 10.869 37.773 1.00 8.87 252 GLN B O 1
ATOM 7502 N N . ARG B 1 259 ? 35.111 10.344 35.596 1.00 9.13 253 ARG B N 1
ATOM 7503 C CA . ARG B 1 259 ? 35.638 8.982 35.751 1.00 9.11 253 ARG B CA 1
ATOM 7504 C C . ARG B 1 259 ? 34.819 8.152 36.754 1.00 9.18 253 ARG B C 1
ATOM 7505 O O . ARG B 1 259 ? 35.323 7.692 37.790 1.00 8.91 253 ARG B O 1
ATOM 7513 N N . ILE B 1 260 ? 33.544 7.995 36.446 1.00 8.63 254 ILE B N 1
ATOM 7514 C CA . ILE B 1 260 ? 32.654 7.192 37.283 1.00 9.38 254 ILE B CA 1
ATOM 7515 C C . ILE B 1 260 ? 32.496 5.812 36.661 1.00 9.43 254 ILE B C 1
ATOM 7516 O O . ILE B 1 260 ? 32.412 5.691 35.441 1.00 8.99 254 ILE B O 1
ATOM 7521 N N . THR B 1 261 ? 32.445 4.783 37.509 1.00 8.99 255 THR B N 1
ATOM 7522 C CA . THR B 1 261 ? 32.179 3.429 37.023 1.00 10.66 255 THR B CA 1
ATOM 7523 C C . THR B 1 261 ? 31.037 2.858 37.837 1.00 10.53 255 THR B C 1
ATOM 7524 O O . THR B 1 261 ? 31.091 2.897 39.059 1.00 10.78 255 THR B O 1
ATOM 7528 N N . ILE B 1 262 ? 30.022 2.303 37.157 1.00 10.71 256 ILE B N 1
ATOM 7529 C CA . ILE B 1 262 ? 28.851 1.759 37.827 1.00 10.72 256 ILE B CA 1
ATOM 7530 C C . ILE B 1 262 ? 28.622 0.367 37.256 1.00 11.43 256 ILE B C 1
ATOM 7531 O O . ILE B 1 262 ? 28.357 0.257 36.061 1.00 11.69 256 ILE B O 1
ATOM 7536 N N . ASN B 1 263 ? 28.746 -0.663 38.102 1.00 11.73 257 ASN B N 1
ATOM 7537 C CA . ASN B 1 263 ? 28.644 -2.065 37.673 1.00 12.49 257 ASN B CA 1
ATOM 7538 C C . ASN B 1 263 ? 27.534 -2.771 38.437 1.00 12.76 257 ASN B C 1
ATOM 7539 O O . ASN B 1 263 ? 27.528 -2.744 39.671 1.00 12.63 257 ASN B O 1
ATOM 7544 N N . ASN B 1 264 ? 26.612 -3.414 37.720 1.00 12.47 258 ASN B N 1
ATOM 7545 C CA . ASN B 1 264 ? 25.609 -4.275 38.358 1.00 13.88 258 ASN B CA 1
ATOM 7546 C C . ASN B 1 264 ? 24.718 -3.553 39.367 1.00 13.51 258 ASN B C 1
ATOM 7547 O O . ASN B 1 264 ? 24.452 -4.078 40.448 1.00 14.46 258 ASN B O 1
ATOM 7552 N N . CYS B 1 265 ? 24.268 -2.352 39.020 1.00 13.64 259 CYS B N 1
ATOM 7553 C CA . CYS B 1 265 ? 23.327 -1.611 39.866 1.00 13.63 259 CYS B CA 1
ATOM 7554 C C . CYS B 1 265 ? 21.943 -1.593 39.215 1.00 14.04 259 CYS B C 1
ATOM 7555 O O . CYS B 1 265 ? 21.809 -1.894 38.030 1.00 14.86 259 CYS B O 1
ATOM 7558 N N . GLN B 1 266 ? 20.917 -1.239 39.981 1.00 13.60 260 GLN B N 1
ATOM 7559 C CA . GLN B 1 266 ? 19.602 -1.034 39.390 1.00 13.93 260 GLN B CA 1
ATOM 7560 C C . GLN B 1 266 ? 19.519 0.329 38.730 1.00 13.61 260 GLN B C 1
ATOM 7561 O O . GLN B 1 266 ? 19.076 0.456 37.571 1.00 13.16 260 GLN B O 1
ATOM 7567 N N . VAL B 1 267 ? 19.963 1.353 39.464 1.00 12.58 261 VAL B N 1
ATOM 7568 C CA . VAL B 1 267 ? 19.992 2.732 38.948 1.00 12.78 261 VAL B CA 1
ATOM 7569 C C . VAL B 1 267 ? 21.366 3.313 39.237 1.00 12.50 261 VAL B C 1
ATOM 7570 O O . VAL B 1 267 ? 21.898 3.101 40.322 1.00 12.70 261 VAL B O 1
ATOM 7574 N N . GLY B 1 268 ? 21.949 4.017 38.260 1.00 12.37 262 GLY B N 1
ATOM 7575 C CA . GLY B 1 268 ? 23.243 4.673 38.462 1.00 12.72 262 GLY B CA 1
ATOM 7576 C C . GLY B 1 268 ? 23.030 5.998 39.174 1.00 12.68 262 GLY B C 1
ATOM 7577 O O . GLY B 1 268 ? 23.252 6.101 40.374 1.00 13.41 262 GLY B O 1
ATOM 7578 N N . PHE B 1 269 ? 22.577 7.010 38.437 1.00 12.10 263 PHE B N 1
ATOM 7579 C CA . PHE B 1 269 ? 22.244 8.312 39.036 1.00 12.25 263 PHE B CA 1
ATOM 7580 C C . PHE B 1 269 ? 20.735 8.442 39.189 1.00 12.94 263 PHE B C 1
ATOM 7581 O O . PHE B 1 269 ? 20.005 8.485 38.180 1.00 13.23 263 PHE B O 1
ATOM 7589 N N . ASP B 1 270 ? 20.254 8.519 40.429 1.00 12.47 264 ASP B N 1
ATOM 7590 C CA . ASP B 1 270 ? 18.832 8.766 40.668 1.00 13.15 264 ASP B CA 1
ATOM 7591 C C . ASP B 1 270 ? 18.677 10.240 41.002 1.00 12.79 264 ASP B C 1
ATOM 7592 O O . ASP B 1 270 ? 19.025 10.669 42.102 1.00 13.33 264 ASP B O 1
ATOM 7597 N N . LEU B 1 271 ? 18.180 11.018 40.043 1.00 12.86 265 LEU B N 1
ATOM 7598 C CA . LEU B 1 271 ? 18.187 12.482 40.155 1.00 12.24 265 LEU B CA 1
ATOM 7599 C C . LEU B 1 271 ? 16.803 13.011 40.509 1.00 13.26 265 LEU B C 1
ATOM 7600 O O . LEU B 1 271 ? 15.822 12.716 39.817 1.00 13.29 265 LEU B O 1
ATOM 7605 N N . THR B 1 272 ? 16.725 13.771 41.590 1.00 13.55 266 THR B N 1
ATOM 7606 C CA . THR B 1 272 ? 15.461 14.415 41.976 1.00 13.60 266 THR B CA 1
ATOM 7607 C C . THR B 1 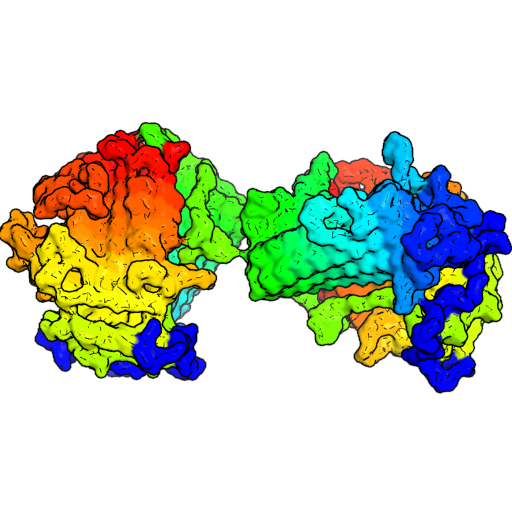272 ? 15.232 15.684 41.158 1.00 14.01 266 THR B C 1
ATOM 7608 O O . THR B 1 272 ? 16.055 16.607 41.163 1.00 14.55 266 THR B O 1
ATOM 7612 N N . GLN B 1 273 ? 14.111 15.743 40.440 1.00 14.20 267 GLN B N 1
ATOM 7613 C CA . GLN B 1 273 ? 13.750 16.968 39.740 1.00 14.45 267 GLN B CA 1
ATOM 7614 C C . GLN B 1 273 ? 12.982 17.915 40.670 1.00 14.75 267 GLN B C 1
ATOM 7615 O O . GLN B 1 273 ? 12.018 17.496 41.324 1.00 14.86 267 GLN B O 1
ATOM 7621 N N . GLY B 1 274 ? 13.398 19.180 40.739 1.00 15.32 268 GLY B N 1
ATOM 7622 C CA . GLY B 1 274 ? 12.635 20.194 41.488 1.00 16.10 268 GLY B CA 1
ATOM 7623 C C . GLY B 1 274 ? 11.855 21.122 40.562 1.00 17.47 268 GLY B C 1
ATOM 7624 O O . GLY B 1 274 ? 11.577 20.775 39.410 1.00 17.46 268 GLY B O 1
ATOM 7625 N N . GLY B 1 275 ? 11.523 22.310 41.064 1.00 17.85 269 GLY B N 1
ATOM 7626 C CA . GLY B 1 275 ? 10.889 23.340 40.246 1.00 18.67 269 GLY B CA 1
ATOM 7627 C C . GLY B 1 275 ? 11.914 24.294 39.674 1.00 19.92 269 GLY B C 1
ATOM 7628 O O . GLY B 1 275 ? 13.122 24.169 39.946 1.00 19.86 269 GLY B O 1
ATOM 7629 N N . THR B 1 276 ? 11.427 25.267 38.910 1.00 20.12 270 THR B N 1
ATOM 7630 C CA . THR B 1 276 ? 12.279 26.232 38.226 1.00 20.84 270 THR B CA 1
ATOM 7631 C C . THR B 1 276 ? 12.351 27.581 38.943 1.00 21.39 270 THR B C 1
ATOM 7632 O O . THR B 1 276 ? 13.212 28.400 38.632 1.00 21.89 270 THR B O 1
ATOM 7636 N N . SER B 1 277 ? 11.446 27.802 39.894 1.00 22.30 271 SER B N 1
ATOM 7637 C CA . SER B 1 277 ? 11.383 29.047 40.666 1.00 23.12 271 SER B CA 1
ATOM 7638 C C . SER B 1 277 ? 12.391 29.083 41.819 1.00 23.20 271 SER B C 1
ATOM 7639 O O . SER B 1 277 ? 12.636 28.067 42.456 1.00 23.36 271 SER B O 1
ATOM 7642 N N . ASN B 1 278 ? 12.947 30.257 42.112 1.00 23.99 272 ASN B N 1
ATOM 7643 C CA . ASN B 1 278 ? 13.853 30.401 43.259 1.00 25.15 272 ASN B CA 1
ATOM 7644 C C . ASN B 1 278 ? 13.123 30.473 44.612 1.00 25.72 272 ASN B C 1
ATOM 7645 O O . ASN B 1 278 ? 13.754 30.621 45.668 1.00 25.82 272 ASN B O 1
ATOM 7650 N N . THR B 1 279 ? 11.793 30.382 44.560 1.00 26.35 273 THR B N 1
ATOM 7651 C CA . THR B 1 279 ? 10.959 30.321 45.753 1.00 26.81 273 THR B CA 1
ATOM 7652 C C . THR B 1 279 ? 10.231 28.976 45.861 1.00 26.63 273 THR B C 1
ATOM 7653 O O . THR B 1 279 ? 9.461 28.756 46.798 1.00 27.49 273 THR B O 1
ATOM 7657 N N . GLY B 1 280 ? 10.476 28.073 44.913 1.00 25.87 274 GLY B N 1
ATOM 7658 C CA . GLY B 1 280 ? 9.842 26.757 44.929 1.00 24.43 274 GLY B CA 1
ATOM 7659 C C . GLY B 1 280 ? 10.753 25.662 45.463 1.00 23.50 274 GLY B C 1
ATOM 7660 O O . GLY B 1 280 ? 11.814 25.945 46.019 1.00 23.84 274 GLY B O 1
ATOM 7661 N N . ALA B 1 281 ? 10.323 24.416 45.287 1.00 22.11 275 ALA B N 1
ATOM 7662 C CA . ALA B 1 281 ? 11.063 23.228 45.713 1.00 20.97 275 ALA B CA 1
ATOM 7663 C C . ALA B 1 281 ? 12.401 23.141 44.973 1.00 19.61 275 ALA B C 1
ATOM 7664 O O . ALA B 1 281 ? 12.425 23.244 43.752 1.00 19.95 275 ALA B O 1
ATOM 7666 N N . GLN B 1 282 ? 13.496 22.943 45.711 1.00 18.05 276 GLN B N 1
ATOM 7667 C CA . GLN B 1 282 ? 14.808 22.793 45.068 1.00 16.98 276 GLN B CA 1
ATOM 7668 C C . GLN B 1 282 ? 15.116 21.318 44.833 1.00 16.23 276 GLN B C 1
ATOM 7669 O O . GLN B 1 282 ? 15.070 20.501 45.763 1.00 16.74 276 GLN B O 1
ATOM 7675 N N . GLY B 1 283 ? 15.434 20.968 43.591 1.00 15.61 277 GLY B N 1
ATOM 7676 C CA . GLY B 1 283 ? 15.942 19.628 43.309 1.00 13.85 277 GLY B CA 1
ATOM 7677 C C . GLY B 1 283 ? 17.357 19.692 42.749 1.00 12.93 277 GLY B C 1
ATOM 7678 O O . GLY B 1 283 ? 18.130 20.589 43.093 1.00 12.78 277 GLY B O 1
ATOM 7679 N N . VAL B 1 284 ? 17.688 18.722 41.903 1.00 12.25 278 VAL B N 1
ATOM 7680 C CA . VAL B 1 284 ? 18.968 18.701 41.209 1.00 11.80 278 VAL B CA 1
ATOM 7681 C C . VAL B 1 284 ? 18.897 19.664 40.037 1.00 12.14 278 VAL B C 1
ATOM 7682 O O . VAL B 1 284 ? 18.180 19.423 39.058 1.00 12.60 278 VAL B O 1
ATOM 7686 N N . GLY B 1 285 ? 19.614 20.782 40.167 1.00 12.01 279 GLY B N 1
ATOM 7687 C CA . GLY B 1 285 ? 19.665 21.761 39.091 1.00 11.37 279 GLY B CA 1
ATOM 7688 C C . GLY B 1 285 ? 20.450 21.263 37.887 1.00 11.59 279 GLY B C 1
ATOM 7689 O O . GLY B 1 285 ? 20.030 21.421 36.730 1.00 11.12 279 GLY B O 1
ATOM 7690 N N . ALA B 1 286 ? 21.599 20.645 38.139 1.00 11.27 280 ALA B N 1
ATOM 7691 C CA . ALA B 1 286 ? 22.477 20.327 37.019 1.00 10.23 280 ALA B CA 1
ATOM 7692 C C . ALA B 1 286 ? 23.463 19.215 37.335 1.00 10.63 280 ALA B C 1
ATOM 7693 O O . ALA B 1 286 ? 24.120 19.240 38.380 1.00 11.24 280 ALA B O 1
ATOM 7695 N N . GLU B 1 287 ? 23.569 18.234 36.435 1.00 10.05 281 GLU B N 1
ATOM 7696 C CA . GLU B 1 287 ? 24.672 17.272 36.534 1.00 10.29 281 GLU B CA 1
ATOM 7697 C C . GLU B 1 287 ? 25.483 17.322 35.253 1.00 10.46 281 GLU B C 1
ATOM 7698 O O . GLU B 1 287 ? 24.911 17.336 34.149 1.00 10.90 281 GLU B O 1
ATOM 7704 N N . ALA B 1 288 ? 26.799 17.325 35.403 1.00 8.64 282 ALA B N 1
ATOM 7705 C CA . ALA B 1 288 ? 27.697 17.209 34.262 1.00 9.42 282 ALA B CA 1
ATOM 7706 C C . ALA B 1 288 ? 28.564 15.970 34.470 1.00 9.52 282 ALA B C 1
ATOM 7707 O O . ALA B 1 288 ? 29.305 15.870 35.473 1.00 9.81 282 ALA B O 1
ATOM 7709 N N . ILE B 1 289 ? 28.419 14.991 33.575 1.00 8.99 283 ILE B N 1
ATOM 7710 C CA . ILE B 1 289 ? 29.092 13.712 33.756 1.00 8.89 283 ILE B CA 1
ATOM 7711 C C . ILE B 1 289 ? 30.048 13.447 32.594 1.00 9.60 283 ILE B C 1
ATOM 7712 O O . ILE B 1 289 ? 29.630 13.461 31.417 1.00 9.21 283 ILE B O 1
ATOM 7717 N N . ILE B 1 290 ? 31.313 13.177 32.933 1.00 9.36 284 ILE B N 1
ATOM 7718 C CA . ILE B 1 290 ? 32.371 13.003 31.921 1.00 9.61 284 ILE B CA 1
ATOM 7719 C C . ILE B 1 290 ? 33.217 11.769 32.195 1.00 9.81 284 ILE B C 1
ATOM 7720 O O . ILE B 1 290 ? 33.705 11.573 33.323 1.00 10.64 284 ILE B O 1
ATOM 7725 N N . ASP B 1 291 ? 33.369 10.942 31.160 1.00 9.55 285 ASP B N 1
ATOM 7726 C CA . ASP B 1 291 ? 34.121 9.684 31.249 1.00 10.16 285 ASP B CA 1
ATOM 7727 C C . ASP B 1 291 ? 33.443 8.749 32.267 1.00 11.03 285 ASP B C 1
ATOM 7728 O O . ASP B 1 291 ? 33.788 8.734 33.451 1.00 11.39 285 ASP B O 1
ATOM 7733 N N . ALA B 1 292 ? 32.434 8.005 31.822 1.00 11.20 286 ALA B N 1
ATOM 7734 C CA . ALA B 1 292 ? 31.782 7.038 32.718 1.00 11.09 286 ALA B CA 1
ATOM 7735 C C . ALA B 1 292 ? 31.791 5.682 32.045 1.00 11.52 286 ALA B C 1
ATOM 7736 O O . ALA B 1 292 ? 31.757 5.598 30.806 1.00 11.50 286 ALA B O 1
ATOM 7738 N N . VAL B 1 293 ? 31.878 4.624 32.848 1.00 10.93 287 VAL B N 1
ATOM 7739 C CA . VAL B 1 293 ? 31.763 3.253 32.331 1.00 11.02 287 VAL B CA 1
ATOM 7740 C C . VAL B 1 293 ? 30.631 2.620 33.117 1.00 10.77 287 VAL B C 1
ATOM 7741 O O . VAL B 1 293 ? 30.654 2.626 34.351 1.00 10.74 287 VAL B O 1
ATOM 7745 N N . VAL B 1 294 ? 29.615 2.102 32.421 1.00 11.39 288 VAL B N 1
ATOM 7746 C CA . VAL B 1 294 ? 28.440 1.584 33.116 1.00 11.46 288 VAL B CA 1
ATOM 7747 C C . VAL B 1 294 ? 28.185 0.192 32.574 1.00 12.14 288 VAL B C 1
ATOM 7748 O O . VAL B 1 294 ? 28.179 0.016 31.361 1.00 12.49 288 VAL B O 1
ATOM 7752 N N . THR B 1 295 ? 28.015 -0.790 33.454 1.00 12.55 289 THR B N 1
ATOM 7753 C CA . THR B 1 295 ? 27.808 -2.174 32.985 1.00 13.35 289 THR B CA 1
ATOM 7754 C C . THR B 1 295 ? 26.682 -2.853 33.741 1.00 14.06 289 THR B C 1
ATOM 7755 O O . THR B 1 295 ? 26.553 -2.678 34.951 1.00 13.45 289 THR B O 1
ATOM 7759 N N . ASN B 1 296 ? 25.867 -3.630 33.019 1.00 14.64 290 ASN B N 1
ATOM 7760 C CA . ASN B 1 296 ? 24.806 -4.440 33.628 1.00 15.60 290 ASN B CA 1
ATOM 7761 C C . ASN B 1 296 ? 23.970 -3.666 34.639 1.00 15.06 290 ASN B C 1
ATOM 7762 O O . ASN B 1 296 ? 23.796 -4.089 35.779 1.00 15.47 290 ASN B O 1
ATOM 7767 N N . THR B 1 297 ? 23.475 -2.521 34.206 1.00 14.87 291 THR B N 1
ATOM 7768 C CA . THR B 1 297 ? 22.748 -1.624 35.066 1.00 15.33 291 THR B CA 1
ATOM 7769 C C . THR B 1 297 ? 21.470 -1.261 34.339 1.00 16.05 291 THR B C 1
ATOM 7770 O O . THR B 1 297 ? 21.497 -1.011 33.144 1.00 16.20 291 THR B O 1
ATOM 7774 N N . GLN B 1 298 ? 20.347 -1.240 35.042 1.00 16.32 292 GLN B N 1
ATOM 7775 C CA . GLN B 1 298 ? 19.081 -1.097 34.332 1.00 16.95 292 GLN B CA 1
ATOM 7776 C C . GLN B 1 298 ? 18.865 0.312 33.741 1.00 16.34 292 GLN B C 1
ATOM 7777 O O . GLN B 1 298 ? 18.525 0.455 32.557 1.00 16.40 292 GLN B O 1
ATOM 7783 N N . THR B 1 299 ? 19.086 1.343 34.557 1.00 15.34 293 THR B N 1
ATOM 7784 C CA . THR B 1 299 ? 19.009 2.729 34.105 1.00 14.87 293 THR B CA 1
ATOM 7785 C C . THR B 1 299 ? 20.274 3.442 34.568 1.00 14.49 293 THR B C 1
ATOM 7786 O O . THR B 1 299 ? 20.606 3.403 35.756 1.00 13.76 293 THR B O 1
ATOM 7790 N N . PHE B 1 300 ? 20.975 4.067 33.625 1.00 13.38 294 PHE B N 1
ATOM 7791 C CA . PHE B 1 300 ? 22.159 4.866 33.939 1.00 13.03 294 PHE B CA 1
ATOM 7792 C C . PHE B 1 300 ? 21.782 6.144 34.702 1.00 13.16 294 PHE B C 1
ATOM 7793 O O . PHE B 1 300 ? 22.245 6.344 35.830 1.00 13.31 294 PHE B O 1
ATOM 7801 N N . VAL B 1 301 ? 20.970 7.008 34.089 1.00 13.28 295 VAL B N 1
ATOM 7802 C CA . VAL B 1 301 ? 20.463 8.231 34.743 1.00 13.45 295 VAL B CA 1
ATOM 7803 C C . VAL B 1 301 ? 18.936 8.235 34.748 1.00 14.27 295 VAL B C 1
ATOM 7804 O O . VAL B 1 301 ? 18.299 8.094 33.685 1.00 14.87 295 VAL B O 1
ATOM 7808 N N . ARG B 1 302 ? 18.357 8.391 35.936 1.00 13.74 296 ARG B N 1
ATOM 7809 C CA . ARG B 1 302 ? 16.911 8.463 36.079 1.00 13.65 296 ARG B CA 1
ATOM 7810 C C . ARG B 1 302 ? 16.518 9.780 36.721 1.00 13.80 296 ARG B C 1
ATOM 7811 O O . ARG B 1 302 ? 17.024 10.128 37.795 1.00 13.83 296 ARG B O 1
ATOM 7819 N N . TRP B 1 303 ? 15.633 10.522 36.063 1.00 13.40 297 TRP B N 1
ATOM 7820 C CA . TRP B 1 303 ? 15.081 11.756 36.630 1.00 14.07 297 TRP B CA 1
ATOM 7821 C C . TRP B 1 303 ? 13.748 11.406 37.265 1.00 14.44 297 TRP B C 1
ATOM 7822 O O . TRP B 1 303 ? 13.023 10.540 36.749 1.00 15.23 297 TRP B O 1
ATOM 7833 N N . SER B 1 304 ? 13.414 12.085 38.363 1.00 14.48 298 SER B N 1
ATOM 7834 C CA . SER B 1 304 ? 12.172 11.804 39.101 1.00 15.28 298 SER B CA 1
ATOM 7835 C C . SER B 1 304 ? 10.888 12.251 38.372 1.00 15.65 298 SER B C 1
ATOM 7836 O O . SER B 1 304 ? 9.793 11.773 38.686 1.00 16.11 298 SER B O 1
ATOM 7839 N N . GLY B 1 305 ? 11.033 13.155 37.406 1.00 16.15 299 GLY B N 1
ATOM 7840 C CA . GLY B 1 305 ? 9.911 13.620 36.597 1.00 17.16 299 GLY B CA 1
ATOM 7841 C C . GLY B 1 305 ? 10.403 14.091 35.246 1.00 18.13 299 GLY B C 1
ATOM 7842 O O . GLY B 1 305 ? 11.594 14.368 35.079 1.00 17.84 299 GLY B O 1
ATOM 7843 N N . ALA B 1 306 ? 9.488 14.181 34.283 1.00 18.51 300 ALA B N 1
ATOM 7844 C CA . ALA B 1 306 ? 9.841 14.506 32.905 1.00 19.30 300 ALA B CA 1
ATOM 7845 C C . ALA B 1 306 ? 10.051 15.997 32.671 1.00 20.07 300 ALA B C 1
ATOM 7846 O O . ALA B 1 306 ? 9.612 16.844 33.458 1.00 19.88 300 ALA B O 1
ATOM 7848 N N . SER B 1 307 ? 10.740 16.305 31.578 1.00 21.74 301 SER B N 1
ATOM 7849 C CA . SER B 1 307 ? 10.858 17.665 31.106 1.00 23.92 301 SER B CA 1
ATOM 7850 C C . SER B 1 307 ? 10.269 17.790 29.709 1.00 25.79 301 SER B C 1
ATOM 7851 O O . SER B 1 307 ? 10.334 16.861 28.908 1.00 26.21 301 SER B O 1
ATOM 7854 N N . SER B 1 308 ? 9.659 18.937 29.436 1.00 27.66 302 SER B N 1
ATOM 7855 C CA . SER B 1 308 ? 9.773 19.513 28.096 1.00 28.85 302 SER B CA 1
ATOM 7856 C C . SER B 1 308 ? 9.081 20.840 27.880 1.00 28.72 302 SER B C 1
ATOM 7857 O O . SER B 1 308 ? 8.232 21.276 28.659 1.00 30.16 302 SER B O 1
ATOM 7860 N N . GLY B 1 309 ? 9.476 21.472 26.795 1.00 28.88 303 GLY B N 1
ATOM 7861 C CA . GLY B 1 309 ? 9.145 22.845 26.571 1.00 27.89 303 GLY B CA 1
ATOM 7862 C C . GLY B 1 309 ? 10.321 23.579 27.128 1.00 27.27 303 GLY B C 1
ATOM 7863 O O . GLY B 1 309 ? 10.853 24.482 26.483 1.00 28.16 303 GLY B O 1
ATOM 7864 N N . HIS B 1 310 ? 10.770 23.149 28.309 1.00 25.75 304 HIS B N 1
ATOM 7865 C CA . HIS B 1 310 ? 11.621 24.002 29.086 1.00 24.13 304 HIS B CA 1
ATOM 7866 C C . HIS B 1 310 ? 12.563 23.275 30.035 1.00 22.36 304 HIS B C 1
ATOM 7867 O O . HIS B 1 310 ? 12.281 22.171 30.510 1.00 21.52 304 HIS B O 1
ATOM 7874 N N . LEU B 1 311 ? 13.678 23.939 30.302 1.00 20.89 305 LEU B N 1
ATOM 7875 C CA . LEU B 1 311 ? 14.642 23.495 31.279 1.00 19.53 305 LEU B CA 1
ATOM 7876 C C . LEU B 1 311 ? 13.972 23.297 32.636 1.00 18.59 305 LEU B C 1
ATOM 7877 O O . LEU B 1 311 ? 13.242 24.168 33.128 1.00 18.91 305 LEU B O 1
ATOM 7882 N N . GLN B 1 312 ? 14.231 22.140 33.230 1.00 17.76 306 GLN B N 1
ATOM 7883 C CA . GLN B 1 312 ? 13.829 21.843 34.596 1.00 17.33 306 GLN B CA 1
ATOM 7884 C C . GLN B 1 312 ? 14.709 20.680 35.053 1.00 16.32 306 GLN B C 1
ATOM 7885 O O . GLN B 1 312 ? 14.264 19.537 35.101 1.00 15.67 306 GLN B O 1
ATOM 7891 N N . GLY B 1 313 ? 15.971 20.986 35.344 1.00 15.51 307 GLY B N 1
ATOM 7892 C CA . GLY B 1 313 ? 16.993 19.953 35.605 1.00 14.30 307 GLY B CA 1
ATOM 7893 C C . GLY B 1 313 ? 17.876 19.730 34.382 1.00 13.87 307 GLY B C 1
ATOM 7894 O O . GLY B 1 313 ? 17.403 19.267 33.332 1.00 13.52 307 GLY B O 1
ATOM 7895 N N . SER B 1 314 ? 19.157 20.076 34.510 1.00 12.86 308 SER B N 1
ATOM 7896 C CA . SER B 1 314 ? 20.112 20.012 33.390 1.00 11.86 308 SER B CA 1
ATOM 7897 C C . SER B 1 314 ? 20.950 18.752 33.490 1.00 11.88 308 SER B C 1
ATOM 7898 O O . SER B 1 314 ? 21.297 18.311 34.590 1.00 11.73 308 SER B O 1
ATOM 7901 N N . LEU B 1 315 ? 21.314 18.207 32.333 1.00 11.73 309 LEU B N 1
ATOM 7902 C CA . LEU B 1 315 ? 22.215 17.073 32.261 1.00 11.54 309 LEU B CA 1
ATOM 7903 C C . LEU B 1 315 ? 23.109 17.198 31.042 1.00 11.26 309 LEU B C 1
ATOM 7904 O O . LEU B 1 315 ? 22.633 17.470 29.935 1.00 11.61 309 LEU B O 1
ATOM 7909 N N . VAL B 1 316 ? 24.403 17.011 31.253 1.00 10.12 310 VAL B N 1
ATOM 7910 C CA . VAL B 1 316 ? 25.373 16.901 30.146 1.00 10.82 310 VAL B CA 1
ATOM 7911 C C . VAL B 1 316 ? 26.140 15.615 30.320 1.00 10.53 310 VAL B C 1
ATOM 7912 O O . VAL B 1 316 ? 26.672 15.353 31.414 1.00 11.20 310 VAL B O 1
ATOM 7916 N N . LEU B 1 317 ? 26.176 14.807 29.256 1.00 10.23 311 LEU B N 1
ATOM 7917 C CA . LEU B 1 317 ? 26.896 13.542 29.249 1.00 9.94 311 LEU B CA 1
ATOM 7918 C C . LEU B 1 317 ? 28.009 13.602 28.226 1.00 10.68 311 LEU B C 1
ATOM 7919 O O . LEU B 1 317 ? 27.769 13.940 27.064 1.00 11.42 311 LEU B O 1
ATOM 7924 N N . ASN B 1 318 ? 29.211 13.207 28.626 1.00 10.82 312 ASN B N 1
ATOM 7925 C CA . ASN B 1 318 ? 30.327 13.185 27.671 1.00 10.31 312 ASN B CA 1
ATOM 7926 C C . ASN B 1 318 ? 31.147 11.924 27.845 1.00 11.08 312 ASN B C 1
ATOM 7927 O O . ASN B 1 318 ? 31.646 11.656 28.945 1.00 10.08 312 ASN B O 1
ATOM 7932 N N . ASN B 1 319 ? 31.251 11.131 26.768 1.00 10.68 313 ASN B N 1
ATOM 7933 C CA . ASN B 1 319 ? 32.008 9.875 26.764 1.00 11.00 313 ASN B CA 1
ATOM 7934 C C . ASN B 1 319 ? 31.518 8.838 27.792 1.00 11.27 313 ASN B C 1
ATOM 7935 O O . ASN B 1 319 ? 32.217 8.511 28.767 1.00 11.56 313 ASN B O 1
ATOM 7940 N N . ILE B 1 320 ? 30.307 8.342 27.576 1.00 10.99 314 ILE B N 1
ATOM 7941 C CA . ILE B 1 320 ? 29.696 7.380 28.482 1.00 11.74 314 ILE B CA 1
ATOM 7942 C C . ILE B 1 320 ? 29.714 6.019 27.784 1.00 12.37 314 ILE B C 1
ATOM 7943 O O . ILE B 1 320 ? 29.075 5.852 26.742 1.00 13.03 314 ILE B O 1
ATOM 7948 N N . GLN B 1 321 ? 30.474 5.078 28.332 1.00 13.38 315 GLN B N 1
ATOM 7949 C CA . GLN B 1 321 ? 30.537 3.724 27.770 1.00 13.89 315 GLN B CA 1
ATOM 7950 C C . GLN B 1 321 ? 29.530 2.839 28.475 1.00 14.33 315 GLN B C 1
ATOM 7951 O O . GLN B 1 321 ? 29.645 2.599 29.687 1.00 14.10 315 GLN B O 1
ATOM 7957 N N . LEU B 1 322 ? 28.539 2.369 27.717 1.00 13.99 316 LEU B N 1
ATOM 7958 C CA . LEU B 1 322 ? 27.494 1.500 28.256 1.00 13.75 316 LEU B CA 1
ATOM 7959 C C . LEU B 1 322 ? 27.644 0.084 27.737 1.00 13.64 316 LEU B C 1
ATOM 7960 O O . LEU B 1 322 ? 27.811 -0.118 26.528 1.00 13.52 316 LEU B O 1
ATOM 7965 N N . THR B 1 323 ? 27.553 -0.881 28.646 1.00 13.99 317 THR B N 1
ATOM 7966 C CA . THR B 1 323 ? 27.469 -2.300 28.273 1.00 14.42 317 THR B CA 1
ATOM 7967 C C . THR B 1 323 ? 26.299 -2.952 29.017 1.00 14.57 317 THR B C 1
ATOM 7968 O O . THR B 1 323 ? 26.294 -3.016 30.245 1.00 13.60 317 THR B O 1
ATOM 7972 N N . ASN B 1 324 ? 25.311 -3.451 28.260 1.00 14.91 318 ASN B N 1
ATOM 7973 C CA . ASN B 1 324 ? 24.071 -4.007 28.816 1.00 15.68 318 ASN B CA 1
ATOM 7974 C C . ASN B 1 324 ? 23.383 -3.034 29.784 1.00 15.15 318 ASN B C 1
ATOM 7975 O O . ASN B 1 324 ? 23.106 -3.371 30.942 1.00 15.40 318 ASN B O 1
ATOM 7980 N N . VAL B 1 325 ? 23.139 -1.816 29.314 1.00 14.51 319 VAL B N 1
ATOM 7981 C CA . VAL B 1 325 ? 22.415 -0.820 30.088 1.00 14.28 319 VAL B CA 1
ATOM 7982 C C . VAL B 1 325 ? 21.217 -0.388 29.255 1.00 14.53 319 VAL B C 1
ATOM 7983 O O . VAL B 1 325 ? 21.346 0.494 28.413 1.00 14.50 319 VAL B O 1
ATOM 7987 N N . PRO B 1 326 ? 20.054 -1.043 29.454 1.00 15.51 320 PRO B N 1
ATOM 7988 C CA . PRO B 1 326 ? 18.898 -0.799 28.566 1.00 15.94 320 PRO B CA 1
ATOM 7989 C C . PRO B 1 326 ? 18.482 0.673 28.455 1.00 15.58 320 PRO B C 1
ATOM 7990 O O . PRO B 1 326 ? 18.180 1.148 27.363 1.00 15.71 320 PRO B O 1
ATOM 7994 N N . VAL B 1 327 ? 18.484 1.399 29.573 1.00 15.17 321 VAL B N 1
ATOM 7995 C CA . VAL B 1 327 ? 18.014 2.785 29.573 1.00 14.01 321 VAL B CA 1
ATOM 7996 C C . VAL B 1 327 ? 19.167 3.729 29.947 1.00 13.95 321 VAL B C 1
ATOM 7997 O O . VAL B 1 327 ? 19.640 3.680 31.079 1.00 13.75 321 VAL B O 1
ATOM 8001 N N . ALA B 1 328 ? 19.581 4.594 29.018 1.00 13.44 322 ALA B N 1
ATOM 8002 C CA . ALA B 1 328 ? 20.659 5.568 29.297 1.00 12.98 322 ALA B CA 1
ATOM 8003 C C . ALA B 1 328 ? 20.143 6.724 30.156 1.00 13.29 322 ALA B C 1
ATOM 8004 O O . ALA B 1 328 ? 20.726 7.067 31.194 1.00 13.36 322 ALA B O 1
ATOM 8006 N N . VAL B 1 329 ? 19.049 7.328 29.710 1.00 13.08 323 VAL B N 1
ATOM 8007 C CA . VAL B 1 329 ? 18.386 8.376 30.472 1.00 13.18 323 VAL B CA 1
ATOM 8008 C C . VAL B 1 329 ? 16.905 8.025 30.467 1.00 14.32 323 VAL B C 1
ATOM 8009 O O . VAL B 1 329 ? 16.322 7.753 29.391 1.00 13.83 323 VAL B O 1
ATOM 8013 N N . GLY B 1 330 ? 16.305 8.013 31.650 1.00 14.70 324 GLY B N 1
ATOM 8014 C CA . GLY B 1 330 ? 14.873 7.731 31.763 1.00 15.51 324 GLY B CA 1
ATOM 8015 C C . GLY B 1 330 ? 14.171 8.536 32.832 1.00 16.62 324 GLY B C 1
ATOM 8016 O O . GLY B 1 330 ? 14.813 9.165 33.676 1.00 15.62 324 GLY B O 1
ATOM 8017 N N . VAL B 1 331 ? 12.840 8.528 32.795 1.00 17.14 325 VAL B N 1
ATOM 8018 C CA . VAL B 1 331 ? 12.057 9.179 33.848 1.00 18.22 325 VAL B CA 1
ATOM 8019 C C . VAL B 1 331 ? 11.481 8.079 34.743 1.00 18.90 325 VAL B C 1
ATOM 8020 O O . VAL B 1 331 ? 11.003 7.059 34.242 1.00 18.45 325 VAL B O 1
ATOM 8024 N N . LYS B 1 332 ? 11.538 8.282 36.061 1.00 19.60 326 LYS B N 1
ATOM 8025 C CA . LYS B 1 332 ? 11.000 7.311 37.006 1.00 21.21 326 LYS B CA 1
ATOM 8026 C C . LYS B 1 332 ? 9.491 7.192 36.789 1.00 22.01 326 LYS B C 1
ATOM 8027 O O . LYS B 1 332 ? 8.778 8.194 36.808 1.00 21.93 326 LYS B O 1
ATOM 8033 N N . GLY B 1 333 ? 9.029 5.965 36.548 1.00 23.35 327 GLY B N 1
ATOM 8034 C CA . GLY B 1 333 ? 7.615 5.700 36.290 1.00 24.76 327 GLY B CA 1
ATOM 8035 C C . GLY B 1 333 ? 7.120 6.368 35.021 1.00 25.37 327 GLY B C 1
ATOM 8036 O O . GLY B 1 333 ? 5.914 6.611 34.863 1.00 26.46 327 GLY B O 1
ATOM 8037 N N . GLY B 1 334 ? 8.056 6.678 34.124 1.00 24.97 328 GLY B N 1
ATOM 8038 C CA . GLY B 1 334 ? 7.780 7.482 32.937 1.00 24.29 328 GLY B CA 1
ATOM 8039 C C . GLY B 1 334 ? 8.593 6.909 31.800 1.00 23.58 328 GLY B C 1
ATOM 8040 O O . GLY B 1 334 ? 9.119 5.805 31.935 1.00 23.58 328 GLY B O 1
ATOM 8041 N N . PRO B 1 335 ? 8.723 7.660 30.688 1.00 23.31 329 PRO B N 1
ATOM 8042 C CA . PRO B 1 335 ? 9.373 7.164 29.473 1.00 23.26 329 PRO B CA 1
ATOM 8043 C C . PRO B 1 335 ? 10.910 7.159 29.498 1.00 22.76 329 PRO B C 1
ATOM 8044 O O . PRO B 1 335 ? 11.527 7.924 30.244 1.00 22.00 329 PRO B O 1
ATOM 8048 N N . THR B 1 336 ? 11.495 6.285 28.678 1.00 22.18 330 THR B N 1
ATOM 8049 C CA . THR B 1 336 ? 12.888 6.398 28.274 1.00 21.56 330 THR B CA 1
ATOM 8050 C C . THR B 1 336 ? 13.096 7.726 27.526 1.00 21.50 330 THR B C 1
ATOM 8051 O O . THR B 1 336 ? 12.309 8.098 26.645 1.00 20.96 330 THR B O 1
ATOM 8055 N N . VAL B 1 337 ? 14.154 8.442 27.896 1.00 20.09 331 VAL B N 1
ATOM 8056 C CA . VAL B 1 337 ? 14.518 9.688 27.245 1.00 19.44 331 VAL B CA 1
ATOM 8057 C C . VAL B 1 337 ? 15.651 9.442 26.253 1.00 19.50 331 VAL B C 1
ATOM 8058 O O . VAL B 1 337 ? 15.636 9.979 25.144 1.00 20.20 331 VAL B O 1
ATOM 8062 N N . LEU B 1 338 ? 16.635 8.641 26.656 1.00 18.28 332 LEU B N 1
ATOM 8063 C CA . LEU B 1 338 ? 17.671 8.166 25.740 1.00 17.57 332 LEU B CA 1
ATOM 8064 C C . LEU B 1 338 ? 17.838 6.678 25.923 1.00 17.31 332 LEU B C 1
ATOM 8065 O O . LEU B 1 338 ? 18.104 6.211 27.026 1.00 17.10 332 LEU B O 1
ATOM 8070 N N . ALA B 1 339 ? 17.644 5.918 24.843 1.00 17.75 333 ALA B N 1
ATOM 8071 C CA . ALA B 1 339 ? 17.882 4.492 24.868 1.00 17.71 333 ALA B CA 1
ATOM 8072 C C . ALA B 1 339 ? 19.366 4.172 25.058 1.00 17.87 333 ALA B C 1
ATOM 8073 O O . ALA B 1 339 ? 20.235 4.917 24.592 1.00 18.26 333 ALA B O 1
ATOM 8075 N N . GLY B 1 340 ? 19.642 3.060 25.738 1.00 18.21 334 GLY B N 1
ATOM 8076 C CA . GLY B 1 340 ? 21.004 2.605 25.983 1.00 18.40 334 GLY B CA 1
ATOM 8077 C C . GLY B 1 340 ? 21.318 1.387 25.133 1.00 18.73 334 GLY B C 1
ATOM 8078 O O . GLY B 1 340 ? 21.129 1.399 23.905 1.00 19.50 334 GLY B O 1
ATOM 8079 N N . GLY B 1 341 ? 21.758 0.325 25.799 1.00 18.67 335 GLY B N 1
ATOM 8080 C CA . GLY B 1 341 ? 22.146 -0.913 25.154 1.00 18.09 335 GLY B CA 1
ATOM 8081 C C . GLY B 1 341 ? 23.612 -1.156 25.406 1.00 17.96 335 GLY B C 1
ATOM 8082 O O . GLY B 1 341 ? 24.073 -1.123 26.558 1.00 17.84 335 GLY B O 1
ATOM 8083 N N . THR B 1 342 ? 24.343 -1.406 24.323 1.00 17.30 336 THR B N 1
ATOM 8084 C CA . THR B 1 342 ? 25.802 -1.513 24.370 1.00 16.86 336 THR B CA 1
ATOM 8085 C C . THR B 1 342 ? 26.352 -0.549 23.325 1.00 17.44 336 THR B C 1
ATOM 8086 O O . THR B 1 342 ? 26.321 -0.823 22.121 1.00 17.09 336 THR B O 1
ATOM 8090 N N . THR B 1 343 ? 26.830 0.602 23.796 1.00 17.19 337 THR B N 1
ATOM 8091 C CA . THR B 1 343 ? 27.129 1.725 22.910 1.00 17.33 337 THR B CA 1
ATOM 8092 C C . THR B 1 343 ? 27.929 2.754 23.686 1.00 17.18 337 THR B C 1
ATOM 8093 O O . THR B 1 343 ? 28.036 2.657 24.912 1.00 16.38 337 THR B O 1
ATOM 8097 N N . THR B 1 344 ? 28.506 3.715 22.977 1.00 16.56 338 THR B N 1
ATOM 8098 C CA . THR B 1 344 ? 29.157 4.832 23.648 1.00 16.79 338 THR B CA 1
ATOM 8099 C C . THR B 1 344 ? 28.438 6.124 23.301 1.00 17.12 338 THR B C 1
ATOM 8100 O O . THR B 1 344 ? 28.179 6.421 22.115 1.00 17.16 338 THR B O 1
ATOM 8104 N N . ILE B 1 345 ? 28.088 6.875 24.339 1.00 15.70 339 ILE B N 1
ATOM 8105 C CA . ILE B 1 345 ? 27.488 8.178 24.145 1.00 15.42 339 ILE B CA 1
ATOM 8106 C C . ILE B 1 345 ? 28.631 9.191 24.060 1.00 14.85 339 ILE B C 1
ATOM 8107 O O . ILE B 1 345 ? 29.416 9.326 25.006 1.00 14.07 339 ILE B O 1
ATOM 8112 N N . ASN B 1 346 ? 28.742 9.870 22.922 1.00 14.25 340 ASN B N 1
ATOM 8113 C CA . ASN B 1 346 ? 29.770 10.889 22.771 1.00 14.01 340 ASN B CA 1
ATOM 8114 C C . ASN B 1 346 ? 29.395 12.142 23.560 1.00 13.88 340 ASN B C 1
ATOM 8115 O O . ASN B 1 346 ? 29.979 12.407 24.616 1.00 13.68 340 ASN B O 1
ATOM 8120 N N . SER B 1 347 ? 28.423 12.908 23.058 1.00 13.08 341 SER B N 1
ATOM 8121 C CA . SER B 1 347 ? 27.988 14.126 23.749 1.00 13.02 341 SER B CA 1
ATOM 8122 C C . SER B 1 347 ? 26.479 14.253 23.655 1.00 13.16 341 SER B C 1
ATOM 8123 O O . SER B 1 347 ? 25.922 14.300 22.552 1.00 12.67 341 SER B O 1
ATOM 8126 N N . TRP B 1 348 ? 25.826 14.326 24.814 1.00 13.16 342 TRP B N 1
ATOM 8127 C CA . TRP B 1 348 ? 24.373 14.380 24.894 1.00 13.08 342 TRP B CA 1
ATOM 8128 C C . TRP B 1 348 ? 23.971 15.372 25.983 1.00 13.42 342 TRP B C 1
ATOM 8129 O O . TRP B 1 348 ? 24.661 15.496 27.005 1.00 12.78 342 TRP B O 1
ATOM 8140 N N . ALA B 1 349 ? 22.865 16.072 25.772 1.00 12.84 343 ALA B N 1
ATOM 8141 C CA . ALA B 1 349 ? 22.430 17.066 26.759 1.00 13.51 343 ALA B CA 1
ATOM 8142 C C . ALA B 1 349 ? 20.921 17.171 26.917 1.00 13.77 343 ALA B C 1
ATOM 8143 O O . ALA B 1 349 ? 20.159 16.887 25.979 1.00 14.93 343 ALA B O 1
ATOM 8145 N N . GLN B 1 350 ? 20.512 17.559 28.124 1.00 13.62 344 GLN B N 1
ATOM 8146 C CA . GLN B 1 350 ? 19.146 17.980 28.441 1.00 13.18 344 GLN B CA 1
ATOM 8147 C C . GLN B 1 350 ? 19.220 19.383 29.049 1.00 13.67 344 GLN B C 1
ATOM 8148 O O . GLN B 1 350 ? 19.864 19.589 30.092 1.00 13.55 344 GLN B O 1
ATOM 8154 N N . GLY B 1 351 ? 18.599 20.349 28.379 1.00 12.98 345 GLY B N 1
ATOM 8155 C CA . GLY B 1 351 ? 18.615 21.739 28.837 1.00 13.28 345 GLY B CA 1
ATOM 8156 C C . GLY B 1 351 ? 18.779 22.715 27.682 1.00 13.65 345 GLY B C 1
ATOM 8157 O O . GLY B 1 351 ? 18.786 22.314 26.511 1.00 14.28 345 GLY B O 1
ATOM 8158 N N . ASN B 1 352 ? 18.931 23.995 28.011 1.00 13.90 346 ASN B N 1
ATOM 8159 C CA . ASN B 1 352 ? 19.051 25.047 26.991 1.00 14.07 346 ASN B CA 1
ATOM 8160 C C . ASN B 1 352 ? 20.470 25.149 26.421 1.00 14.27 346 ASN B C 1
ATOM 8161 O O . ASN B 1 352 ? 21.447 25.387 27.166 1.00 13.92 346 ASN B O 1
ATOM 8166 N N . VAL B 1 353 ? 20.561 24.981 25.107 1.00 14.15 347 VAL B N 1
ATOM 8167 C CA . VAL B 1 353 ? 21.819 25.012 24.359 1.00 14.87 347 VAL B CA 1
ATOM 8168 C C . VAL B 1 353 ? 21.874 26.316 23.569 1.00 15.63 347 VAL B C 1
ATOM 8169 O O . VAL B 1 353 ? 20.873 26.710 22.939 1.00 15.10 347 VAL B O 1
ATOM 8173 N N . TYR B 1 354 ? 23.029 26.986 23.631 1.00 15.27 348 TYR B N 1
ATOM 8174 C CA . TYR B 1 354 ? 23.253 28.292 23.004 1.00 15.71 348 TYR B CA 1
ATOM 8175 C C . TYR B 1 354 ? 24.443 28.275 22.055 1.00 17.00 348 TYR B C 1
ATOM 8176 O O . TYR B 1 354 ? 25.379 27.502 22.252 1.00 15.56 348 TYR B O 1
ATOM 8185 N N . HIS B 1 355 ? 24.409 29.144 21.040 1.00 18.16 349 HIS B N 1
ATOM 8186 C CA . HIS B 1 355 ? 25.514 29.306 20.081 1.00 20.91 349 HIS B CA 1
ATOM 8187 C C . HIS B 1 355 ? 25.758 30.798 19.890 1.00 21.71 349 HIS B C 1
ATOM 8188 O O . HIS B 1 355 ? 24.800 31.565 19.737 1.00 22.34 349 HIS B O 1
ATOM 8195 N N . GLY B 1 356 ? 27.023 31.205 19.914 1.00 22.26 350 GLY B N 1
ATOM 8196 C CA . GLY B 1 356 ? 27.413 32.578 19.584 1.00 23.21 350 GLY B CA 1
ATOM 8197 C C . GLY B 1 356 ? 26.785 33.696 20.401 1.00 23.94 350 GLY B C 1
ATOM 8198 O O . GLY B 1 356 ? 26.604 33.582 21.615 1.00 22.70 350 GLY B O 1
ATOM 8199 N N . THR B 1 357 ? 26.445 34.787 19.718 1.00 24.65 351 THR B N 1
ATOM 8200 C CA . THR B 1 357 ? 26.014 36.010 20.392 1.00 26.00 351 THR B CA 1
ATOM 8201 C C . THR B 1 357 ? 24.500 36.227 20.409 1.00 26.97 351 THR B C 1
ATOM 8202 O O . THR B 1 357 ? 24.022 37.220 20.959 1.00 27.33 351 THR B O 1
ATOM 8206 N N . ASN B 1 358 ? 23.727 35.338 19.798 1.00 27.83 352 ASN B N 1
ATOM 8207 C CA . ASN B 1 358 ? 22.291 35.469 19.989 1.00 28.93 352 ASN B CA 1
ATOM 8208 C C . ASN B 1 358 ? 21.911 34.704 21.257 1.00 28.25 352 ASN B C 1
ATOM 8209 O O . ASN B 1 358 ? 22.341 33.574 21.478 1.00 30.00 352 ASN B O 1
ATOM 8214 N N . GLY B 1 359 ? 21.152 35.346 22.119 1.00 27.77 353 GLY B N 1
ATOM 8215 C CA . GLY B 1 359 ? 20.900 34.787 23.423 1.00 25.89 353 GLY B CA 1
ATOM 8216 C C . GLY B 1 359 ? 19.651 33.954 23.439 1.00 24.66 353 GLY B C 1
ATOM 8217 O O . GLY B 1 359 ? 18.990 33.876 24.456 1.00 24.25 353 GLY B O 1
ATOM 8218 N N . ASN B 1 360 ? 19.330 33.342 22.299 1.00 23.99 354 ASN B N 1
ATOM 8219 C CA . ASN B 1 360 ? 18.141 32.507 22.185 1.00 23.40 354 ASN B CA 1
ATOM 8220 C C . ASN B 1 360 ? 18.449 31.045 22.487 1.00 21.74 354 ASN B C 1
ATOM 8221 O O . ASN B 1 360 ? 19.326 30.442 21.848 1.00 20.80 354 ASN B O 1
ATOM 8226 N N . PRO B 1 361 ? 17.706 30.467 23.447 1.00 21.01 355 PRO B N 1
ATOM 8227 C CA . PRO B 1 361 ? 17.911 29.074 23.823 1.00 20.29 355 PRO B CA 1
ATOM 8228 C C . PRO B 1 361 ? 17.351 28.113 22.777 1.00 20.14 355 PRO B C 1
ATOM 8229 O O . PRO B 1 361 ? 16.347 28.428 22.111 1.00 19.82 355 PRO B O 1
ATOM 8233 N N . THR B 1 362 ? 18.004 26.966 22.611 1.00 18.34 356 THR B N 1
ATOM 8234 C CA . THR B 1 362 ? 17.343 25.825 22.000 1.00 17.85 356 THR B CA 1
ATOM 8235 C C . THR B 1 362 ? 17.234 24.779 23.087 1.00 17.56 356 THR B C 1
ATOM 8236 O O . THR B 1 362 ? 18.250 24.215 23.504 1.00 17.50 356 THR B O 1
ATOM 8240 N N . PHE B 1 363 ? 16.014 24.541 23.571 1.00 16.81 357 PHE B N 1
ATOM 8241 C CA . PHE B 1 363 ? 15.828 23.477 24.546 1.00 16.45 357 PHE B CA 1
ATOM 8242 C C . PHE B 1 363 ? 16.087 22.138 23.878 1.00 16.68 357 PHE B C 1
ATOM 8243 O O . PHE B 1 363 ? 15.573 21.856 22.791 1.00 17.30 357 PHE B O 1
ATOM 8251 N N . THR B 1 364 ? 16.898 21.315 24.537 1.00 16.34 358 THR B N 1
ATOM 8252 C CA . THR B 1 364 ? 17.477 20.139 23.913 1.00 15.81 358 THR B CA 1
ATOM 8253 C C . THR B 1 364 ? 17.339 18.942 24.837 1.00 15.67 358 THR B C 1
ATOM 8254 O O . THR B 1 364 ? 17.539 19.078 26.028 1.00 15.59 358 THR B O 1
ATOM 8258 N N . GLN B 1 365 ? 16.967 17.789 24.282 1.00 15.89 359 GLN B N 1
ATOM 8259 C CA . GLN B 1 365 ? 17.081 16.501 24.959 1.00 16.02 359 GLN B CA 1
ATOM 8260 C C . GLN B 1 365 ? 17.576 15.553 23.892 1.00 16.39 359 GLN B C 1
ATOM 8261 O O . GLN B 1 365 ? 16.802 14.833 23.268 1.00 16.33 359 GLN B O 1
ATOM 8267 N N . GLY B 1 366 ? 18.868 15.588 23.631 1.00 15.67 360 GLY B N 1
ATOM 8268 C CA . GLY B 1 366 ? 19.382 14.861 22.500 1.00 16.12 360 GLY B CA 1
ATOM 8269 C C . GLY B 1 366 ? 20.869 15.058 22.387 1.00 16.04 360 GLY B C 1
ATOM 8270 O O . GLY B 1 366 ? 21.474 15.760 23.194 1.00 15.69 360 GLY B O 1
ATOM 8271 N N . ASN B 1 367 ? 21.443 14.427 21.372 1.00 16.13 361 ASN B N 1
ATOM 8272 C CA . ASN B 1 367 ? 22.847 14.594 21.045 1.00 16.11 361 ASN B CA 1
ATOM 8273 C C . ASN B 1 367 ? 23.181 16.065 20.800 1.00 15.93 361 ASN B C 1
ATOM 8274 O O . ASN B 1 367 ? 22.364 16.817 20.249 1.00 15.29 361 ASN B O 1
ATOM 8279 N N . ILE B 1 368 ? 24.357 16.493 21.256 1.00 14.80 362 ILE B N 1
ATOM 8280 C CA . ILE B 1 368 ? 24.879 17.817 20.914 1.00 14.59 362 ILE B CA 1
ATOM 8281 C C . ILE B 1 368 ? 26.161 17.647 20.102 1.00 14.69 362 ILE B C 1
ATOM 8282 O O . ILE B 1 368 ? 26.682 16.542 20.008 1.00 14.52 362 ILE B O 1
ATOM 8287 N N . ALA B 1 369 ? 26.671 18.734 19.523 1.00 15.26 363 ALA B N 1
ATOM 8288 C CA . ALA B 1 369 ? 27.928 18.672 18.785 1.00 15.45 363 ALA B CA 1
ATOM 8289 C C . ALA B 1 369 ? 28.995 18.052 19.684 1.00 15.45 363 ALA B C 1
ATOM 8290 O O . ALA B 1 369 ? 29.058 18.362 20.875 1.00 15.91 363 ALA B O 1
ATOM 8292 N N . ASN B 1 370 ? 29.831 17.193 19.119 1.00 15.58 364 ASN B N 1
ATOM 8293 C CA . ASN B 1 370 ? 30.845 16.495 19.896 1.00 14.82 364 ASN B CA 1
ATOM 8294 C C . ASN B 1 370 ? 31.656 17.499 20.702 1.00 14.50 364 ASN B C 1
ATOM 8295 O O . ASN B 1 370 ? 32.172 18.487 20.160 1.00 14.64 364 ASN B O 1
ATOM 8300 N N . ILE B 1 371 ? 31.755 17.254 22.001 1.00 13.24 365 ILE B N 1
ATOM 8301 C CA . ILE B 1 371 ? 32.543 18.124 22.879 1.00 13.06 365 ILE B CA 1
ATOM 8302 C C . ILE B 1 371 ? 34.033 17.984 22.549 1.00 13.58 365 ILE B C 1
ATOM 8303 O O . ILE B 1 371 ? 34.569 16.868 22.538 1.00 13.20 365 ILE B O 1
ATOM 8308 N N . ASN B 1 372 ? 34.691 19.112 22.260 1.00 13.71 366 ASN B N 1
ATOM 8309 C CA . ASN B 1 372 ? 36.130 19.127 21.962 1.00 14.95 366 ASN B CA 1
ATOM 8310 C C . ASN B 1 372 ? 36.956 18.782 23.221 1.00 14.49 366 ASN B C 1
ATOM 8311 O O . ASN B 1 372 ? 36.805 19.431 24.261 1.00 14.88 366 ASN B O 1
ATOM 8316 N N . ARG B 1 373 ? 37.790 17.747 23.134 1.00 13.72 367 ARG B N 1
ATOM 8317 C CA . ARG B 1 373 ? 38.642 17.336 24.253 1.00 13.08 367 ARG B CA 1
ATOM 8318 C C . ARG B 1 373 ? 40.087 17.371 23.763 1.00 12.75 367 ARG B C 1
ATOM 8319 O O . ARG B 1 373 ? 40.577 16.386 23.199 1.00 12.80 367 ARG B O 1
ATOM 8327 N N . PRO B 1 374 ? 40.769 18.513 23.942 1.00 12.18 368 PRO B N 1
ATOM 8328 C CA . PRO B 1 374 ? 42.168 18.605 23.493 1.00 11.31 368 PRO B CA 1
ATOM 8329 C C . PRO B 1 374 ? 43.012 17.417 23.987 1.00 11.00 368 PRO B C 1
ATOM 8330 O O . PRO B 1 374 ? 42.975 17.088 25.176 1.00 10.91 368 PRO B O 1
ATOM 8334 N N . GLY B 1 375 ? 43.715 16.753 23.058 1.00 10.19 369 GLY B N 1
ATOM 8335 C CA . GLY B 1 375 ? 44.422 15.491 23.329 1.00 10.45 369 GLY B CA 1
ATOM 8336 C C . GLY B 1 375 ? 45.398 15.586 24.487 1.00 10.34 369 GLY B C 1
ATOM 8337 O O . GLY B 1 375 ? 45.557 14.644 25.251 1.00 10.93 369 GLY B O 1
ATOM 8338 N N . VAL B 1 376 ? 46.024 16.746 24.627 1.00 10.62 370 VAL B N 1
ATOM 8339 C CA . VAL B 1 376 ? 47.011 16.987 25.684 1.00 10.99 370 VAL B CA 1
ATOM 8340 C C . VAL B 1 376 ? 46.418 16.926 27.109 1.00 10.19 370 VAL B C 1
ATOM 8341 O O . VAL B 1 376 ? 47.154 16.761 28.089 1.00 10.90 370 VAL B O 1
ATOM 8345 N N . LEU B 1 377 ? 45.093 17.077 27.217 1.00 9.22 371 LEU B N 1
ATOM 8346 C CA . LEU B 1 377 ? 44.411 16.990 28.504 1.00 8.59 371 LEU B CA 1
ATOM 8347 C C . LEU B 1 377 ? 43.977 15.563 28.844 1.00 8.23 371 LEU B C 1
ATOM 8348 O O . LEU B 1 377 ? 43.447 15.306 29.937 1.00 8.94 371 LEU B O 1
ATOM 8353 N N . LEU B 1 378 ? 44.194 14.642 27.905 1.00 8.84 372 LEU B N 1
ATOM 8354 C CA . LEU B 1 378 ? 43.722 13.247 28.061 1.00 9.23 372 LEU B CA 1
ATOM 8355 C C . LEU B 1 378 ? 44.883 12.314 28.318 1.00 9.83 372 LEU B C 1
ATOM 8356 O O . LEU B 1 378 ? 45.999 12.554 27.828 1.00 10.68 372 LEU B O 1
ATOM 8361 N N . ASP B 1 379 ? 44.619 11.231 29.046 1.00 9.10 373 ASP B N 1
ATOM 8362 C CA . ASP B 1 379 ? 45.647 10.246 29.341 1.00 9.57 373 ASP B CA 1
ATOM 8363 C C . ASP B 1 379 ? 45.745 9.231 28.196 1.00 10.12 373 ASP B C 1
ATOM 8364 O O . ASP B 1 379 ? 45.118 9.411 27.150 1.00 9.76 373 ASP B O 1
ATOM 8369 N N . SER B 1 380 ? 46.521 8.177 28.392 1.00 10.46 374 SER B N 1
ATOM 8370 C CA . SER B 1 380 ? 46.753 7.215 27.318 1.00 11.59 374 SER B CA 1
ATOM 8371 C C . SER B 1 380 ? 45.569 6.301 27.043 1.00 11.64 374 SER B C 1
ATOM 8372 O O . SER B 1 380 ? 45.684 5.402 26.202 1.00 12.44 374 SER B O 1
ATOM 8375 N N . THR B 1 381 ? 44.460 6.495 27.780 1.00 11.50 375 THR B N 1
ATOM 8376 C CA . THR B 1 381 ? 43.208 5.795 27.499 1.00 11.45 375 THR B CA 1
ATOM 8377 C C . THR B 1 381 ? 42.198 6.755 26.860 1.00 11.89 375 THR B C 1
ATOM 8378 O O . THR B 1 381 ? 41.077 6.368 26.569 1.00 13.52 375 THR B O 1
ATOM 8382 N N . GLY B 1 382 ? 42.604 8.006 26.642 1.00 11.45 376 GLY B N 1
ATOM 8383 C CA . GLY B 1 382 ? 41.760 8.996 25.983 1.00 11.13 376 GLY B CA 1
ATOM 8384 C C . GLY B 1 382 ? 40.721 9.623 26.905 1.00 10.83 376 GLY B C 1
ATOM 8385 O O . GLY B 1 382 ? 39.685 10.100 26.442 1.00 11.99 376 GLY B O 1
ATOM 8386 N N . ARG B 1 383 ? 41.008 9.628 28.203 1.00 9.98 377 ARG B N 1
ATOM 8387 C CA . ARG B 1 383 ? 40.111 10.219 29.195 1.00 8.99 377 ARG B CA 1
ATOM 8388 C C . ARG B 1 383 ? 40.809 11.339 29.941 1.00 9.46 377 ARG B C 1
ATOM 8389 O O . ARG B 1 383 ? 42.037 11.357 30.012 1.00 9.12 377 ARG B O 1
ATOM 8397 N N . ILE B 1 384 ? 40.023 12.280 30.470 1.00 9.00 378 ILE B N 1
ATOM 8398 C CA . ILE B 1 384 ? 40.602 13.412 31.216 1.00 9.22 378 ILE B CA 1
ATOM 8399 C C . ILE B 1 384 ? 41.499 12.824 32.305 1.00 8.91 378 ILE B C 1
ATOM 8400 O O . ILE B 1 384 ? 41.107 11.902 33.019 1.00 8.93 378 ILE B O 1
ATOM 8405 N N . VAL B 1 385 ? 42.711 13.365 32.431 1.00 9.50 379 VAL B N 1
ATOM 8406 C CA . VAL B 1 385 ? 43.682 12.849 33.412 1.00 9.42 379 VAL B CA 1
ATOM 8407 C C . VAL B 1 385 ? 43.067 12.750 34.815 1.00 9.97 379 VAL B C 1
ATOM 8408 O O . VAL B 1 385 ? 42.378 13.672 35.262 1.00 10.28 379 VAL B O 1
ATOM 8412 N N . SER B 1 386 ? 43.335 11.641 35.494 1.00 9.96 380 SER B N 1
ATOM 8413 C CA . SER B 1 386 ? 42.825 11.360 36.847 1.00 10.21 380 SER B CA 1
ATOM 8414 C C . SER B 1 386 ? 44.009 10.958 37.710 1.00 11.01 380 SER B C 1
ATOM 8415 O O . SER B 1 386 ? 44.577 9.875 37.529 1.00 11.86 380 SER B O 1
ATOM 8418 N N . LYS B 1 387 ? 44.414 11.839 38.620 1.00 10.74 381 LYS B N 1
ATOM 8419 C CA . LYS B 1 387 ? 45.582 11.577 39.467 1.00 11.04 381 LYS B CA 1
ATOM 8420 C C . LYS B 1 387 ? 45.253 11.875 40.929 1.00 10.58 381 LYS B C 1
ATOM 8421 O O . LYS B 1 387 ? 44.969 13.018 41.287 1.00 9.90 381 LYS B O 1
ATOM 8427 N N . SER B 1 388 ? 45.283 10.841 41.762 1.00 11.38 382 SER B N 1
ATOM 8428 C CA . SER B 1 388 ? 45.025 10.976 43.204 1.00 11.81 382 SER B CA 1
ATOM 8429 C C . SER B 1 388 ? 46.194 11.647 43.937 1.00 11.75 382 SER B C 1
ATOM 8430 O O . SER B 1 388 ? 47.349 11.565 43.514 1.00 11.66 382 SER B O 1
ATOM 8433 N N . HIS B 1 389 ? 45.851 12.291 45.045 1.00 10.91 383 HIS B N 1
ATOM 8434 C CA . HIS B 1 389 ? 46.791 12.844 46.030 1.00 10.17 383 HIS B CA 1
ATOM 8435 C C . HIS B 1 389 ? 47.979 11.887 46.230 1.00 10.64 383 HIS B C 1
ATOM 8436 O O . HIS B 1 389 ? 47.791 10.786 46.738 1.00 9.79 383 HIS B O 1
ATOM 8443 N N . PRO B 1 390 ? 49.200 12.292 45.829 1.00 11.06 384 PRO B N 1
ATOM 8444 C CA . PRO B 1 390 ? 50.342 11.365 46.015 1.00 11.28 384 PRO B CA 1
ATOM 8445 C C . PRO B 1 390 ? 50.675 11.126 47.487 1.00 11.33 384 PRO B C 1
ATOM 8446 O O . PRO B 1 390 ? 50.845 12.078 48.250 1.00 12.00 384 PRO B O 1
ATOM 8450 N N . GLN B 1 391 ? 50.772 9.852 47.868 1.00 11.53 385 GLN B N 1
ATOM 8451 C CA . GLN B 1 391 ? 50.988 9.476 49.267 1.00 12.17 385 GLN B CA 1
ATOM 8452 C C . GLN B 1 391 ? 52.318 8.759 49.516 1.00 12.61 385 GLN B C 1
ATOM 8453 O O . GLN B 1 391 ? 52.613 8.397 50.655 1.00 13.00 385 GLN B O 1
ATOM 8459 N N . TYR B 1 392 ? 53.106 8.518 48.462 1.00 12.44 386 TYR B N 1
ATOM 8460 C CA . TYR B 1 392 ? 54.486 8.009 48.639 1.00 13.09 386 TYR B CA 1
ATOM 8461 C C . TYR B 1 392 ? 54.504 6.711 49.462 1.00 13.29 386 TYR B C 1
ATOM 8462 O O . TYR B 1 392 ? 55.287 6.567 50.406 1.00 12.75 386 TYR B O 1
ATOM 8471 N N . THR B 1 393 ? 53.641 5.768 49.091 1.00 14.45 387 THR B N 1
ATOM 8472 C CA . THR B 1 393 ? 53.446 4.561 49.892 1.00 16.07 387 THR B CA 1
ATOM 8473 C C . THR B 1 393 ? 54.704 3.689 50.001 1.00 16.48 387 THR B C 1
ATOM 8474 O O . THR B 1 393 ? 54.874 2.971 50.989 1.00 17.38 387 THR B O 1
ATOM 8478 N N . GLY B 1 394 ? 55.584 3.769 49.005 1.00 16.46 388 GLY B N 1
ATOM 8479 C CA . GLY B 1 394 ? 56.823 2.976 49.022 1.00 17.39 388 GLY B CA 1
ATOM 8480 C C . GLY B 1 394 ? 58.018 3.643 49.684 1.00 17.42 388 GLY B C 1
ATOM 8481 O O . GLY B 1 394 ? 59.126 3.107 49.647 1.00 18.39 388 GLY B O 1
ATOM 8482 N N . TYR B 1 395 ? 57.793 4.805 50.297 1.00 16.99 389 TYR B N 1
ATOM 8483 C CA . TYR B 1 395 ? 58.873 5.656 50.830 1.00 16.99 389 TYR B CA 1
ATOM 8484 C C . TYR B 1 395 ? 59.070 5.448 52.338 1.00 17.35 389 TYR B C 1
ATOM 8485 O O . TYR B 1 395 ? 58.101 5.216 53.077 1.00 17.63 389 TYR B O 1
ATOM 8494 N N . ALA B 1 396 ? 60.327 5.482 52.773 1.00 17.27 390 ALA B N 1
ATOM 8495 C CA . ALA B 1 396 ? 60.671 5.303 54.181 1.00 17.36 390 ALA B CA 1
ATOM 8496 C C . ALA B 1 396 ? 60.715 6.669 54.864 1.00 17.58 390 ALA B C 1
ATOM 8497 O O . ALA B 1 396 ? 60.900 7.665 54.194 1.00 17.33 390 ALA B O 1
ATOM 8499 N N . PRO B 1 397 ? 60.544 6.727 56.203 1.00 17.78 391 PRO B N 1
ATOM 8500 C CA . PRO B 1 397 ? 60.753 8.008 56.883 1.00 18.02 391 PRO B CA 1
ATOM 8501 C C . PRO B 1 397 ? 62.105 8.676 56.551 1.00 18.17 391 PRO B C 1
ATOM 8502 O O . PRO B 1 397 ? 62.188 9.898 56.479 1.00 18.34 391 PRO B O 1
ATOM 8506 N N . SER B 1 398 ? 63.142 7.870 56.321 1.00 18.54 392 SER B N 1
ATOM 8507 C CA . SER B 1 398 ? 64.482 8.390 55.993 1.00 18.42 392 SER B CA 1
ATOM 8508 C C . SER B 1 398 ? 64.548 9.070 54.613 1.00 18.27 392 SER B C 1
ATOM 8509 O O . SER B 1 398 ? 65.516 9.789 54.312 1.00 18.29 392 SER B O 1
ATOM 8512 N N . ASP B 1 399 ? 63.523 8.833 53.780 1.00 17.38 393 ASP B N 1
ATOM 8513 C CA . ASP B 1 399 ? 63.381 9.497 52.481 1.00 16.84 393 ASP B CA 1
ATOM 8514 C C . ASP B 1 399 ? 62.848 10.923 52.594 1.00 16.24 393 ASP B C 1
ATOM 8515 O O . ASP B 1 399 ? 62.818 11.645 51.592 1.00 15.98 393 ASP B O 1
ATOM 8520 N N . PHE B 1 400 ? 62.415 11.314 53.799 1.00 15.34 394 PHE B N 1
ATOM 8521 C CA . PHE B 1 400 ? 61.872 12.642 54.070 1.00 15.30 394 PHE B CA 1
ATOM 8522 C C . PHE B 1 400 ? 62.888 13.461 54.831 1.00 15.63 394 PHE B C 1
ATOM 8523 O O . PHE B 1 400 ? 63.717 12.903 55.571 1.00 17.22 394 PHE B O 1
ATOM 8531 N N . VAL B 1 401 ? 62.821 14.772 54.660 1.00 15.26 395 VAL B N 1
ATOM 8532 C CA . VAL B 1 401 ? 63.578 15.709 55.491 1.00 15.37 395 VAL B CA 1
ATOM 8533 C C . VAL B 1 401 ? 62.589 16.671 56.144 1.00 15.50 395 VAL B C 1
ATOM 8534 O O . VAL B 1 401 ? 61.731 17.278 55.472 1.00 15.87 395 VAL B O 1
ATOM 8538 N N . SER B 1 402 ? 62.677 16.768 57.466 1.00 15.08 396 SER B N 1
ATOM 8539 C CA . SER B 1 402 ? 61.793 17.634 58.225 1.00 14.93 396 SER B CA 1
ATOM 8540 C C . SER B 1 402 ? 62.290 19.072 58.238 1.00 15.10 396 SER B C 1
ATOM 8541 O O . SER B 1 402 ? 63.455 19.326 58.600 1.00 15.55 396 SER B O 1
ATOM 8544 N N . VAL B 1 403 ? 61.411 20.025 57.921 1.00 14.30 397 VAL B N 1
ATOM 8545 C CA . VAL B 1 403 ? 61.815 21.430 57.985 1.00 14.52 397 VAL B CA 1
ATOM 8546 C C . VAL B 1 403 ? 62.104 21.884 59.415 1.00 15.00 397 VAL B C 1
ATOM 8547 O O . VAL B 1 403 ? 62.973 22.732 59.619 1.00 15.40 397 VAL B O 1
ATOM 8551 N N . ARG B 1 404 ? 61.386 21.329 60.394 1.00 15.23 398 ARG B N 1
ATOM 8552 C CA . ARG B 1 404 ? 61.659 21.643 61.803 1.00 16.32 398 ARG B CA 1
ATO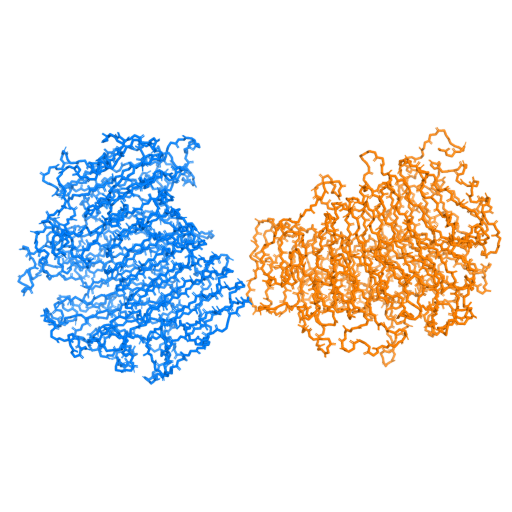M 8553 C C . ARG B 1 404 ? 63.072 21.213 62.172 1.00 16.71 398 ARG B C 1
ATOM 8554 O O . ARG B 1 404 ? 63.799 21.989 62.808 1.00 17.45 398 ARG B O 1
ATOM 8562 N N . SER B 1 405 ? 63.435 19.986 61.795 1.00 17.57 399 SER B N 1
ATOM 8563 C CA . SER B 1 405 ? 64.776 19.431 62.058 1.00 18.40 399 SER B CA 1
ATOM 8564 C C . SER B 1 405 ? 65.890 20.278 61.414 1.00 18.96 399 SER B C 1
ATOM 8565 O O . SER B 1 405 ? 67.031 20.279 61.902 1.00 19.45 399 SER B O 1
ATOM 8568 N N . GLN B 1 406 ? 65.538 20.983 60.334 1.00 18.84 400 GLN B N 1
ATOM 8569 C CA . GLN B 1 406 ? 66.438 21.887 59.594 1.00 18.76 400 GLN B CA 1
ATOM 8570 C C . GLN B 1 406 ? 66.308 23.372 59.990 1.00 18.89 400 GLN B C 1
ATOM 8571 O O . GLN B 1 406 ? 66.768 24.271 59.277 1.00 19.56 400 GLN B O 1
ATOM 8577 N N . GLY B 1 407 ? 65.689 23.638 61.132 1.00 18.42 401 GLY B N 1
ATOM 8578 C CA . GLY B 1 407 ? 65.717 24.987 61.707 1.00 17.71 401 GLY B CA 1
ATOM 8579 C C . GLY B 1 407 ? 64.580 25.939 61.375 1.00 17.70 401 GLY B C 1
ATOM 8580 O O . GLY B 1 407 ? 64.601 27.087 61.805 1.00 18.31 401 GLY B O 1
ATOM 8581 N N . ALA B 1 408 ? 63.577 25.475 60.626 1.00 17.32 402 ALA B N 1
ATOM 8582 C CA . ALA B 1 408 ? 62.363 26.263 60.419 1.00 16.48 402 ALA B CA 1
ATOM 8583 C C . ALA B 1 408 ? 61.418 26.065 61.623 1.00 16.24 402 ALA B C 1
ATOM 8584 O O . ALA B 1 408 ? 60.928 24.959 61.844 1.00 16.68 402 ALA B O 1
ATOM 8586 N N . LYS B 1 409 ? 61.188 27.131 62.390 1.00 15.89 403 LYS B N 1
ATOM 8587 C CA . LYS B 1 409 ? 60.468 27.058 63.669 1.00 16.22 403 LYS B CA 1
ATOM 8588 C C . LYS B 1 409 ? 58.981 26.747 63.532 1.00 15.19 403 LYS B C 1
ATOM 8589 O O . LYS B 1 409 ? 58.427 26.033 64.365 1.00 15.67 403 LYS B O 1
ATOM 8595 N N . GLY B 1 410 ? 58.343 27.294 62.500 1.00 15.35 404 GLY B N 1
ATOM 8596 C CA . GLY B 1 410 ? 56.896 27.122 62.302 1.00 15.09 404 GLY B CA 1
ATOM 8597 C C . GLY B 1 410 ? 56.036 27.722 63.406 1.00 15.30 404 GLY B C 1
ATOM 8598 O O . GLY B 1 410 ? 54.886 27.286 63.615 1.00 14.75 404 GLY B O 1
ATOM 8599 N N . ASP B 1 411 ? 56.565 28.740 64.098 1.00 15.09 405 ASP B N 1
ATOM 8600 C CA . ASP B 1 411 ? 55.918 29.271 65.296 1.00 15.74 405 ASP B CA 1
ATOM 8601 C C . ASP B 1 411 ? 55.083 30.520 65.032 1.00 15.38 405 ASP B C 1
ATOM 8602 O O . ASP B 1 411 ? 54.516 31.102 65.961 1.00 15.81 405 ASP B O 1
ATOM 8607 N N . GLY B 1 412 ? 55.019 30.942 63.767 1.00 15.19 406 GLY B N 1
ATOM 8608 C CA . GLY B 1 412 ? 54.204 32.081 63.375 1.00 15.39 406 GLY B CA 1
ATOM 8609 C C . GLY B 1 412 ? 54.795 33.440 63.737 1.00 16.17 406 GLY B C 1
ATOM 8610 O O . GLY B 1 412 ? 54.137 34.465 63.598 1.00 15.90 406 GLY B O 1
ATOM 8611 N N . HIS B 1 413 ? 56.039 33.437 64.195 1.00 17.05 407 HIS B N 1
ATOM 8612 C CA . HIS B 1 413 ? 56.704 34.664 64.674 1.00 18.30 407 HIS B CA 1
ATOM 8613 C C . HIS B 1 413 ? 58.110 34.779 64.121 1.00 18.10 407 HIS B C 1
ATOM 8614 O O . HIS B 1 413 ? 58.460 35.807 63.550 1.00 19.05 407 HIS B O 1
ATOM 8621 N N . THR B 1 414 ? 58.899 33.720 64.264 1.00 18.30 408 THR B N 1
ATOM 8622 C CA . THR B 1 414 ? 60.264 33.684 63.747 1.00 18.01 408 THR B CA 1
ATOM 8623 C C . THR B 1 414 ? 60.280 33.790 62.230 1.00 18.13 408 THR B C 1
ATOM 8624 O O . THR B 1 414 ? 59.468 33.154 61.548 1.00 17.83 408 THR B O 1
ATOM 8628 N N . ASP B 1 415 ? 61.198 34.595 61.707 1.00 17.91 409 ASP B N 1
ATOM 8629 C CA . ASP B 1 415 ? 61.402 34.664 60.260 1.00 17.56 409 ASP B CA 1
ATOM 8630 C C . ASP B 1 415 ? 62.078 33.373 59.806 1.00 17.40 409 ASP B C 1
ATOM 8631 O O . ASP B 1 415 ? 63.242 33.136 60.102 1.00 17.24 409 ASP B O 1
ATOM 8636 N N . ASP B 1 416 ? 61.332 32.547 59.072 1.00 16.15 410 ASP B N 1
ATOM 8637 C CA . ASP B 1 416 ? 61.800 31.233 58.663 1.00 16.38 410 ASP B CA 1
ATOM 8638 C C . ASP B 1 416 ? 62.324 31.216 57.222 1.00 16.34 410 ASP B C 1
ATOM 8639 O O . ASP B 1 416 ? 62.652 30.150 56.693 1.00 16.27 410 ASP B O 1
ATOM 8644 N N . THR B 1 417 ? 62.382 32.388 56.587 1.00 16.84 411 THR B N 1
ATOM 8645 C CA . THR B 1 417 ? 62.789 32.494 55.168 1.00 16.90 411 THR B CA 1
ATOM 8646 C C . THR B 1 417 ? 64.095 31.745 54.887 1.00 17.03 411 THR B C 1
ATOM 8647 O O . THR B 1 417 ? 64.134 30.828 54.063 1.00 16.91 411 THR B O 1
ATOM 8651 N N . GLN B 1 418 ? 65.169 32.123 55.581 1.00 17.39 412 GLN B N 1
ATOM 8652 C CA . GLN B 1 418 ? 66.469 31.520 55.297 1.00 17.61 412 GLN B CA 1
ATOM 8653 C C . GLN B 1 418 ? 66.506 30.024 55.554 1.00 17.01 412 GLN B C 1
ATOM 8654 O O . GLN B 1 418 ? 67.079 29.286 54.763 1.00 16.61 412 GLN B O 1
ATOM 8660 N N . ALA B 1 419 ? 65.885 29.575 56.648 1.00 16.58 413 ALA B N 1
ATOM 8661 C CA . ALA B 1 419 ? 65.816 28.164 56.959 1.00 15.97 413 ALA B CA 1
ATOM 8662 C C . ALA B 1 419 ? 65.143 27.368 55.831 1.00 15.97 413 ALA B C 1
ATOM 8663 O O . ALA B 1 419 ? 65.628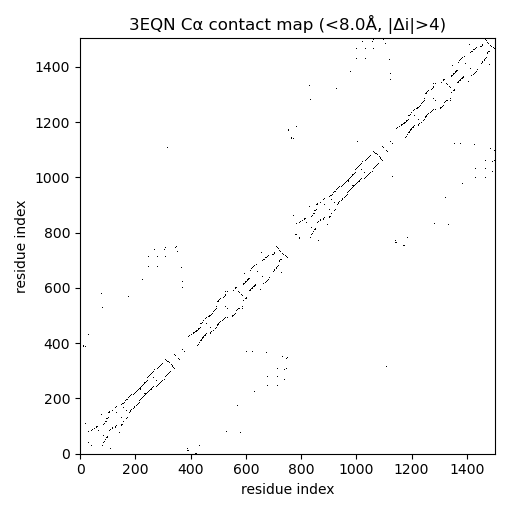 26.306 55.451 1.00 16.41 413 ALA B O 1
ATOM 8665 N N . ILE B 1 420 ? 64.048 27.892 55.290 1.00 15.75 414 ILE B N 1
ATOM 8666 C CA . ILE B 1 420 ? 63.314 27.213 54.205 1.00 16.08 414 ILE B CA 1
ATOM 8667 C C . ILE B 1 420 ? 64.109 27.237 52.890 1.00 16.15 414 ILE B C 1
ATOM 8668 O O . ILE B 1 420 ? 64.218 26.223 52.209 1.00 16.00 414 ILE B O 1
ATOM 8673 N N . LYS B 1 421 ? 64.684 28.392 52.567 1.00 16.70 415 LYS B N 1
ATOM 8674 C CA . LYS B 1 421 ? 65.551 28.519 51.397 1.00 16.73 415 LYS B CA 1
ATOM 8675 C C . LYS B 1 421 ? 66.669 27.477 51.462 1.00 16.88 415 LYS B C 1
ATOM 8676 O O . LYS B 1 421 ? 66.974 26.834 50.457 1.00 16.70 415 LYS B O 1
ATOM 8682 N N . ASN B 1 422 ? 67.271 27.317 52.648 1.00 16.88 416 ASN B N 1
ATOM 8683 C CA . ASN B 1 422 ? 68.392 26.391 52.824 1.00 17.20 416 ASN B CA 1
ATOM 8684 C C . ASN B 1 422 ? 67.965 24.932 52.674 1.00 17.15 416 ASN B C 1
ATOM 8685 O O . ASN B 1 422 ? 68.723 24.099 52.146 1.00 17.11 416 ASN B O 1
ATOM 8690 N N . VAL B 1 423 ? 66.747 24.628 53.130 1.00 16.61 417 VAL B N 1
ATOM 8691 C CA . VAL B 1 423 ? 66.190 23.288 52.956 1.00 16.62 417 VAL B CA 1
ATOM 8692 C C . VAL B 1 423 ? 66.120 22.913 51.477 1.00 16.03 417 VAL B C 1
ATOM 8693 O O . VAL B 1 423 ? 66.569 21.826 51.080 1.00 16.03 417 VAL B O 1
ATOM 8697 N N . PHE B 1 424 ? 65.534 23.796 50.673 1.00 16.11 418 PHE B N 1
ATOM 8698 C CA . PHE B 1 424 ? 65.448 23.560 49.233 1.00 16.66 418 PHE B CA 1
ATOM 8699 C C . PHE B 1 424 ? 66.841 23.462 48.582 1.00 17.50 418 PHE B C 1
ATOM 8700 O O . PHE B 1 424 ? 67.091 22.560 47.782 1.00 18.00 418 PHE B O 1
ATOM 8708 N N . ALA B 1 425 ? 67.750 24.360 48.959 1.00 18.46 419 ALA B N 1
ATOM 8709 C CA . ALA B 1 425 ? 69.110 24.329 48.405 1.00 19.41 419 ALA B CA 1
ATOM 8710 C C . ALA B 1 425 ? 69.799 22.985 48.645 1.00 19.79 419 ALA B C 1
ATOM 8711 O O . ALA B 1 425 ? 70.464 22.461 47.753 1.00 21.02 419 ALA B O 1
ATOM 8713 N N . LYS B 1 426 ? 69.638 22.426 49.841 1.00 20.06 420 LYS B N 1
ATOM 8714 C CA . LYS B 1 426 ? 70.321 21.179 50.209 1.00 20.44 420 LYS B CA 1
ATOM 8715 C C . LYS B 1 426 ? 69.570 19.919 49.792 1.00 19.47 420 LYS B C 1
ATOM 8716 O O . LYS B 1 426 ? 70.195 18.885 49.530 1.00 19.46 420 LYS B O 1
ATOM 8722 N N . TYR B 1 427 ? 68.236 19.996 49.748 1.00 18.86 421 TYR B N 1
ATOM 8723 C CA . TYR B 1 427 ? 67.406 18.782 49.681 1.00 17.84 421 TYR B CA 1
ATOM 8724 C C . TYR B 1 427 ? 66.420 18.645 48.522 1.00 17.07 421 TYR B C 1
ATOM 8725 O O . TYR B 1 427 ? 65.910 17.562 48.315 1.00 16.23 421 TYR B O 1
ATOM 8734 N N . ALA B 1 428 ? 66.130 19.718 47.787 1.00 16.95 422 ALA B N 1
ATOM 8735 C CA . ALA B 1 428 ? 65.193 19.610 46.652 1.00 17.00 422 ALA B CA 1
ATOM 8736 C C . ALA B 1 428 ? 65.611 18.485 45.701 1.00 17.78 422 ALA B C 1
ATOM 8737 O O . ALA B 1 428 ? 66.750 18.464 45.213 1.00 17.76 422 ALA B O 1
ATOM 8739 N N . GLY B 1 429 ? 64.712 17.524 45.486 1.00 17.18 423 GLY B N 1
ATOM 8740 C CA . GLY B 1 429 ? 64.993 16.369 44.631 1.00 17.89 423 GLY B CA 1
ATOM 8741 C C . GLY B 1 429 ? 65.768 15.222 45.287 1.00 18.19 423 GLY B C 1
ATOM 8742 O O . GLY B 1 429 ? 65.908 14.154 44.684 1.00 18.56 423 GLY B O 1
ATOM 8743 N N . CYS B 1 430 ? 66.280 15.448 46.501 1.00 18.35 424 CYS B N 1
ATOM 8744 C CA . CYS B 1 430 ? 67.086 14.451 47.231 1.00 19.19 424 CYS B CA 1
ATOM 8745 C C . CYS B 1 430 ? 66.248 13.716 48.267 1.00 18.44 424 CYS B C 1
ATOM 8746 O O . CYS B 1 430 ? 66.444 12.520 48.537 1.00 17.86 424 CYS B O 1
ATOM 8749 N N . LYS B 1 431 ? 65.333 14.470 48.863 1.00 17.48 425 LYS B N 1
ATOM 8750 C CA . LYS B 1 431 ? 64.447 13.955 49.898 1.00 17.11 425 LYS B CA 1
ATOM 8751 C C . LYS B 1 431 ? 63.093 14.615 49.703 1.00 16.48 425 LYS B C 1
ATOM 8752 O O . LYS B 1 431 ? 63.010 15.742 49.218 1.00 16.91 425 LYS B O 1
ATOM 8758 N N . ILE B 1 432 ? 62.039 13.929 50.115 1.00 16.52 426 ILE B N 1
ATOM 8759 C CA . ILE B 1 432 ? 60.723 14.561 50.132 1.00 16.22 426 ILE B CA 1
ATOM 8760 C C . ILE B 1 432 ? 60.742 15.596 51.268 1.00 15.72 426 ILE B C 1
ATOM 8761 O O . ILE B 1 432 ? 61.204 15.296 52.376 1.00 16.27 426 ILE B O 1
ATOM 8766 N N . ILE B 1 433 ? 60.306 16.822 50.975 1.00 15.10 427 ILE B N 1
ATOM 8767 C CA . ILE B 1 433 ? 60.392 17.910 51.942 1.00 14.45 427 ILE B CA 1
ATOM 8768 C C . ILE B 1 433 ? 59.143 17.893 52.817 1.00 14.58 427 ILE B C 1
ATOM 8769 O O . ILE B 1 433 ? 58.036 18.139 52.338 1.00 14.29 427 ILE B O 1
ATOM 8774 N N . PHE B 1 434 ? 59.337 17.617 54.101 1.00 13.72 428 PHE B N 1
ATOM 8775 C CA . PHE B 1 434 ? 58.220 17.471 55.025 1.00 13.37 428 PHE B CA 1
ATOM 8776 C C . PHE B 1 434 ? 58.032 18.723 55.851 1.00 13.32 428 PHE B C 1
ATOM 8777 O O . PHE B 1 434 ? 58.848 19.045 56.722 1.00 13.53 428 PHE B O 1
ATOM 8785 N N . PHE B 1 435 ? 56.967 19.458 55.540 1.00 12.60 429 PHE B N 1
ATOM 8786 C CA . PHE B 1 435 ? 56.632 20.634 56.310 1.00 12.02 429 PHE B CA 1
ATOM 8787 C C . PHE B 1 435 ? 55.775 20.231 57.480 1.00 11.95 429 PHE B C 1
ATOM 8788 O O . PHE B 1 435 ? 54.559 20.122 57.355 1.00 11.78 429 PHE B O 1
ATOM 8796 N N . ASP B 1 436 ? 56.429 20.019 58.624 1.00 11.73 430 ASP B N 1
ATOM 8797 C CA . ASP B 1 436 ? 55.723 19.785 59.873 1.00 11.51 430 ASP B CA 1
ATOM 8798 C C . ASP B 1 436 ? 54.691 20.885 60.090 1.00 11.25 430 ASP B C 1
ATOM 8799 O O . ASP B 1 436 ? 54.900 22.045 59.697 1.00 11.34 430 ASP B O 1
ATOM 8804 N N . ALA B 1 437 ? 53.580 20.528 60.724 1.00 10.88 431 ALA B N 1
ATOM 8805 C CA . ALA B 1 437 ? 52.525 21.484 61.005 1.00 10.42 431 ALA B CA 1
ATOM 8806 C C . ALA B 1 437 ? 53.140 22.720 61.651 1.00 10.62 431 ALA B C 1
ATOM 8807 O O . ALA B 1 437 ? 54.029 22.613 62.514 1.00 9.99 431 ALA B O 1
ATOM 8809 N N . GLY B 1 438 ? 52.644 23.872 61.232 1.00 9.64 432 GLY B N 1
ATOM 8810 C CA . GLY B 1 438 ? 53.028 25.143 61.831 1.00 11.09 432 GLY B CA 1
ATOM 8811 C C . GLY B 1 438 ? 52.754 26.259 60.855 1.00 10.99 432 GLY B C 1
ATOM 8812 O O . GLY B 1 438 ? 52.285 26.036 59.725 1.00 11.61 432 GLY B O 1
ATOM 8813 N N . THR B 1 439 ? 53.048 27.473 61.289 1.00 12.25 433 THR B N 1
ATOM 8814 C CA . THR B 1 439 ? 52.924 28.628 60.441 1.00 12.44 433 THR B CA 1
ATOM 8815 C C . THR B 1 439 ? 54.312 29.225 60.278 1.00 13.19 433 THR B C 1
ATOM 8816 O O . THR B 1 439 ? 54.950 29.606 61.269 1.00 12.68 433 THR B O 1
ATOM 8820 N N . TYR B 1 440 ? 54.752 29.309 59.020 1.00 12.46 434 TYR B N 1
ATOM 8821 C CA . TYR B 1 440 ? 56.120 29.656 58.658 1.00 12.67 434 TYR B CA 1
ATOM 8822 C C . TYR B 1 440 ? 56.144 31.047 58.050 1.00 12.98 434 TYR B C 1
ATOM 8823 O O . TYR B 1 440 ? 55.729 31.253 56.905 1.00 12.89 434 TYR B O 1
ATOM 8832 N N . ILE B 1 441 ? 56.612 32.017 58.840 1.00 12.67 435 ILE B N 1
ATOM 8833 C CA . ILE B 1 441 ? 56.699 33.406 58.370 1.00 12.87 435 ILE B CA 1
ATOM 8834 C C . ILE B 1 441 ? 57.857 33.599 57.386 1.00 13.13 435 ILE B C 1
ATOM 8835 O O . ILE B 1 441 ? 59.012 33.269 57.682 1.00 13.10 435 ILE B O 1
ATOM 8840 N N . VAL B 1 442 ? 57.542 34.125 56.207 1.00 12.77 436 VAL B N 1
ATOM 8841 C CA . VAL B 1 442 ? 58.599 34.403 55.213 1.00 13.15 436 VAL B CA 1
ATOM 8842 C C . VAL B 1 442 ? 58.512 35.828 54.690 1.00 13.16 436 VAL B C 1
ATOM 8843 O O . VAL B 1 442 ? 57.418 36.383 54.561 1.00 12.75 436 VAL B O 1
ATOM 8847 N N . THR B 1 443 ? 59.672 36.421 54.386 1.00 12.91 437 THR B N 1
ATOM 8848 C CA . THR B 1 443 ? 59.718 37.835 54.011 1.00 13.38 437 THR B CA 1
ATOM 8849 C C . THR B 1 443 ? 60.399 38.040 52.663 1.00 13.90 437 THR B C 1
ATOM 8850 O O . THR B 1 443 ? 60.694 39.177 52.272 1.00 13.58 437 THR B O 1
ATOM 8854 N N . ASP B 1 444 ? 60.655 36.938 51.965 1.00 14.79 438 ASP B N 1
ATOM 8855 C CA . ASP B 1 444 ? 61.179 36.983 50.599 1.00 15.77 438 ASP B CA 1
ATOM 8856 C C . ASP B 1 444 ? 60.606 35.791 49.834 1.00 15.68 438 ASP B C 1
ATOM 8857 O O . ASP B 1 444 ? 60.062 34.856 50.433 1.00 15.61 438 ASP B O 1
ATOM 8862 N N . THR B 1 445 ? 60.718 35.846 48.512 1.00 15.06 439 THR B N 1
ATOM 8863 C CA . THR B 1 445 ? 60.205 34.783 47.653 1.00 15.27 439 THR B CA 1
ATOM 8864 C C . THR B 1 445 ? 60.845 33.452 48.021 1.00 15.50 439 THR B C 1
ATOM 8865 O O . THR B 1 445 ? 62.060 33.371 48.197 1.00 15.35 439 THR B O 1
ATOM 8869 N N . ILE B 1 446 ? 60.016 32.411 48.142 1.00 15.84 440 ILE B N 1
ATOM 8870 C CA . ILE B 1 446 ? 60.483 31.054 48.384 1.00 16.12 440 ILE B CA 1
ATOM 8871 C C . ILE B 1 446 ? 60.386 30.321 47.048 1.00 16.93 440 ILE B C 1
ATOM 8872 O O . ILE B 1 446 ? 59.293 30.069 46.556 1.00 16.05 440 ILE B O 1
ATOM 8877 N N . GLN B 1 447 ? 61.535 30.020 46.451 1.00 17.58 441 GLN B N 1
ATOM 8878 C CA . GLN B 1 447 ? 61.547 29.337 45.158 1.00 18.62 441 GLN B CA 1
ATOM 8879 C C . GLN B 1 447 ? 61.595 27.830 45.379 1.00 17.80 441 GLN B C 1
ATOM 8880 O O . GLN B 1 447 ? 62.586 27.312 45.895 1.00 18.23 441 GLN B O 1
ATOM 8886 N N . ILE B 1 448 ? 60.509 27.139 45.018 1.00 16.66 442 ILE B N 1
ATOM 8887 C CA . ILE B 1 448 ? 60.451 25.691 45.037 1.00 16.20 442 ILE B CA 1
ATOM 8888 C C . ILE B 1 448 ? 60.997 25.206 43.697 1.00 15.91 442 ILE B C 1
ATOM 8889 O O . ILE B 1 448 ? 60.355 25.428 42.651 1.00 15.11 442 ILE B O 1
ATOM 8894 N N . PRO B 1 449 ? 62.174 24.549 43.711 1.00 14.83 443 PRO B N 1
ATOM 8895 C CA . PRO B 1 449 ? 62.773 24.114 42.449 1.00 14.61 443 PRO B CA 1
ATOM 8896 C C . PRO B 1 449 ? 61.959 23.046 41.719 1.00 14.42 443 PRO B C 1
ATOM 8897 O O . PRO B 1 449 ? 61.288 22.237 42.364 1.00 13.96 443 PRO B O 1
ATOM 8901 N N . ALA B 1 450 ? 62.031 23.038 40.391 1.00 13.64 444 ALA B N 1
ATOM 8902 C CA . ALA B 1 450 ? 61.533 21.896 39.614 1.00 14.29 444 ALA B CA 1
ATOM 8903 C C . ALA B 1 450 ? 62.212 20.633 40.125 1.00 15.28 444 ALA B C 1
ATOM 8904 O O . ALA B 1 450 ? 63.428 20.635 40.368 1.00 15.61 444 ALA B O 1
ATOM 8906 N N . GLY B 1 451 ? 61.433 19.570 40.324 1.00 15.06 445 GLY B N 1
ATOM 8907 C CA . GLY B 1 451 ? 61.969 18.304 40.841 1.00 15.90 445 GLY B CA 1
ATOM 8908 C C . GLY B 1 451 ? 61.579 18.013 42.285 1.00 16.76 445 GLY B C 1
ATOM 8909 O O . GLY B 1 451 ? 61.733 16.882 42.760 1.00 19.15 445 GLY B O 1
ATOM 8910 N N . THR B 1 452 ? 60.994 18.991 42.958 1.00 16.36 446 THR B N 1
ATOM 8911 C CA . THR B 1 452 ? 60.756 18.910 44.405 1.00 15.45 446 THR B CA 1
ATOM 8912 C C . THR B 1 452 ? 59.406 18.269 44.714 1.00 15.03 446 THR B C 1
ATOM 8913 O O . THR B 1 452 ? 58.422 18.515 44.016 1.00 13.90 446 THR B O 1
ATOM 8917 N N . GLN B 1 453 ? 59.375 17.439 45.757 1.00 13.62 447 GLN B N 1
ATOM 8918 C CA . GLN B 1 453 ? 58.111 16.962 46.321 1.00 12.99 447 GLN B CA 1
ATOM 8919 C C . GLN B 1 453 ? 57.963 17.490 47.753 1.00 12.82 447 GLN B C 1
ATOM 8920 O O . GLN B 1 453 ? 58.872 17.343 48.572 1.00 11.92 447 GLN B O 1
ATOM 8926 N N . ILE B 1 454 ? 56.819 18.126 48.028 1.00 12.27 448 ILE B N 1
ATOM 8927 C CA . ILE B 1 454 ? 56.570 18.775 49.317 1.00 12.52 448 ILE B CA 1
ATOM 8928 C C . ILE B 1 454 ? 55.290 18.234 49.941 1.00 12.29 448 ILE B C 1
ATOM 8929 O O . ILE B 1 454 ? 54.256 18.117 49.263 1.00 11.83 448 ILE B O 1
ATOM 8934 N N . VAL B 1 455 ? 55.376 17.930 51.236 1.00 11.50 449 VAL B N 1
ATOM 8935 C CA . VAL B 1 455 ? 54.283 17.314 51.986 1.00 11.90 449 VAL B CA 1
ATOM 8936 C C . VAL B 1 455 ? 54.065 18.052 53.298 1.00 11.69 449 VAL B C 1
ATOM 8937 O O . VAL B 1 455 ? 55.008 18.215 54.072 1.00 11.29 449 VAL B O 1
ATOM 8941 N N . GLY B 1 456 ? 52.834 18.512 53.538 1.00 10.90 450 GLY B N 1
ATOM 8942 C CA . GLY B 1 456 ? 52.474 19.095 54.830 1.00 11.61 450 GLY B CA 1
ATOM 8943 C C . GLY B 1 456 ? 51.805 18.137 55.809 1.00 11.33 450 GLY B C 1
ATOM 8944 O O . GLY B 1 456 ? 51.699 16.931 55.572 1.00 11.81 450 GLY B O 1
ATOM 8945 N N . GLU B 1 457 ? 51.328 18.709 56.916 1.00 11.20 451 GLU B N 1
ATOM 8946 C CA . GLU B 1 457 ? 50.778 17.973 58.033 1.00 12.05 451 GLU B CA 1
ATOM 8947 C C . GLU B 1 457 ? 49.581 18.745 58.589 1.00 11.85 451 GLU B C 1
ATOM 8948 O O . GLU B 1 457 ? 49.724 19.585 59.484 1.00 12.02 451 GLU B O 1
ATOM 8954 N N . VAL B 1 458 ? 48.407 18.451 58.026 1.00 11.90 452 VAL B N 1
ATOM 8955 C CA . VAL B 1 458 ? 47.108 19.066 58.375 1.00 12.33 452 VAL B CA 1
ATOM 8956 C C . VAL B 1 458 ? 47.003 20.603 58.297 1.00 12.19 452 VAL B C 1
ATOM 8957 O O . VAL B 1 458 ? 46.087 21.127 57.658 1.00 14.07 452 VAL B O 1
ATOM 8961 N N . TRP B 1 459 ? 47.917 21.323 58.940 1.00 11.41 453 TRP B N 1
ATOM 8962 C CA . TRP B 1 459 ? 47.950 22.776 58.856 1.00 11.32 453 TRP B CA 1
ATOM 8963 C C . TRP B 1 459 ? 49.410 23.230 58.827 1.00 11.57 453 TRP B C 1
ATOM 8964 O O . TRP B 1 459 ? 50.001 23.555 59.878 1.00 11.39 453 TRP B O 1
ATOM 8975 N N . SER B 1 460 ? 49.975 23.228 57.616 1.00 11.29 454 SER B N 1
ATOM 8976 C CA . SER B 1 460 ? 51.332 23.661 57.332 1.00 11.53 454 SER B CA 1
ATOM 8977 C C . SER B 1 460 ? 51.244 24.873 56.410 1.00 11.60 454 SER B C 1
ATOM 8978 O O . SER B 1 460 ? 50.906 24.754 55.227 1.00 11.16 454 SER B O 1
ATOM 8981 N N . VAL B 1 461 ? 51.529 26.042 56.969 1.00 11.23 455 VAL B N 1
ATOM 8982 C CA . VAL B 1 461 ? 51.269 27.324 56.308 1.00 11.58 455 VAL B CA 1
ATOM 8983 C C . VAL B 1 461 ? 52.556 28.074 56.005 1.00 11.39 455 VAL B C 1
ATOM 8984 O O . VAL B 1 461 ? 53.379 28.281 56.902 1.00 10.54 455 VAL B O 1
ATOM 8988 N N . ILE B 1 462 ? 52.731 28.482 54.751 1.00 11.73 456 ILE B N 1
ATOM 8989 C CA . ILE B 1 462 ? 53.786 29.444 54.449 1.00 12.36 456 ILE B CA 1
ATOM 8990 C C . ILE B 1 462 ? 53.109 30.788 54.321 1.00 12.41 456 ILE B C 1
ATOM 8991 O O . ILE B 1 462 ? 52.222 30.984 53.473 1.00 12.69 456 ILE B O 1
ATOM 8996 N N . MET B 1 463 ? 53.506 31.713 55.194 1.00 12.34 457 MET B N 1
ATOM 8997 C CA . MET B 1 463 ? 52.798 32.979 55.337 1.00 12.46 457 MET B CA 1
ATOM 8998 C C . MET B 1 463 ? 53.753 34.116 54.995 1.00 13.21 457 MET B C 1
ATOM 8999 O O . MET B 1 463 ? 54.680 34.404 55.755 1.00 13.57 457 MET B O 1
ATOM 9004 N N . GLY B 1 464 ? 53.553 34.724 53.829 1.00 12.86 458 GLY B N 1
ATOM 9005 C CA . GLY B 1 464 ? 54.440 35.808 53.373 1.00 13.52 458 GLY B CA 1
ATOM 9006 C C . GLY B 1 464 ? 54.038 37.153 53.946 1.00 13.44 458 GLY B C 1
ATOM 9007 O O . GLY B 1 464 ? 52.850 37.455 54.083 1.00 13.47 458 GLY B O 1
ATOM 9008 N N . THR B 1 465 ? 55.021 37.987 54.279 1.00 14.31 459 THR B N 1
ATOM 9009 C CA . THR B 1 465 ? 54.696 39.266 54.878 1.00 14.61 459 THR B CA 1
ATOM 9010 C C . THR B 1 465 ? 55.822 40.289 54.686 1.00 14.50 459 THR B C 1
ATOM 9011 O O . THR B 1 465 ? 56.930 39.942 54.245 1.00 14.37 459 THR B O 1
ATOM 9015 N N . GLY B 1 466 ? 55.515 41.539 55.007 1.00 14.88 460 GLY B N 1
ATOM 9016 C CA . GLY B 1 466 ? 56.526 42.595 54.983 1.00 14.90 460 GLY B CA 1
ATOM 9017 C C . GLY B 1 466 ? 56.704 43.306 53.646 1.00 15.53 460 GLY B C 1
ATOM 9018 O O . GLY B 1 466 ? 55.987 43.049 52.676 1.00 15.17 460 GLY B O 1
ATOM 9019 N N . SER B 1 467 ? 57.693 44.203 53.607 1.00 15.12 461 SER B N 1
ATOM 9020 C CA . SER B 1 467 ? 57.853 45.172 52.519 1.00 15.58 461 SER B CA 1
ATOM 9021 C C . SER B 1 467 ? 58.038 44.610 51.109 1.00 15.44 461 SER B C 1
ATOM 9022 O O . SER B 1 467 ? 57.761 45.302 50.142 1.00 15.80 461 SER B O 1
ATOM 9025 N N . LYS B 1 468 ? 58.500 43.367 50.985 1.00 16.03 462 LYS B N 1
ATOM 9026 C CA . LYS B 1 468 ? 58.606 42.733 49.663 1.00 16.38 462 LYS B CA 1
ATOM 9027 C C . LYS B 1 468 ? 57.221 42.621 49.023 1.00 16.04 462 LYS B C 1
ATOM 9028 O O . LYS B 1 468 ? 57.081 42.662 47.797 1.00 15.78 462 LYS B O 1
ATOM 9034 N N . PHE B 1 469 ? 56.193 42.525 49.866 1.00 14.81 463 PHE B N 1
ATOM 9035 C CA . PHE B 1 469 ? 54.855 42.180 49.397 1.00 14.59 463 PHE B CA 1
ATOM 9036 C C . PHE B 1 469 ? 53.765 43.229 49.621 1.00 14.52 463 PHE B C 1
ATOM 9037 O O . PHE B 1 469 ? 52.587 42.905 49.512 1.00 14.28 463 PHE B O 1
ATOM 9045 N N . THR B 1 470 ? 54.138 44.480 49.928 1.00 14.29 464 THR B N 1
ATOM 9046 C CA . THR B 1 470 ? 53.129 45.501 50.283 1.00 13.79 464 THR B CA 1
ATOM 9047 C C . THR B 1 470 ? 52.807 46.515 49.174 1.00 13.96 464 THR B C 1
ATOM 9048 O O . THR B 1 470 ? 51.881 47.342 49.317 1.00 13.64 464 THR B O 1
ATOM 9052 N N . ASP B 1 471 ? 53.531 46.429 48.060 1.00 14.02 465 ASP B N 1
ATOM 9053 C CA . ASP B 1 471 ? 53.431 47.447 46.989 1.00 15.11 465 ASP B CA 1
ATOM 9054 C C . ASP B 1 471 ? 52.633 46.951 45.775 1.00 14.93 465 ASP B C 1
ATOM 9055 O O . ASP B 1 471 ? 53.146 46.148 44.999 1.00 15.19 465 ASP B O 1
ATOM 9060 N N . TYR B 1 472 ? 51.393 47.415 45.600 1.00 15.24 466 TYR B N 1
ATOM 9061 C CA . TYR B 1 472 ? 50.600 46.873 44.486 1.00 16.24 466 TYR B CA 1
ATOM 9062 C C . TYR B 1 472 ? 51.098 47.294 43.111 1.00 16.15 466 TYR B C 1
ATOM 9063 O O . TYR B 1 472 ? 50.764 46.666 42.116 1.00 16.45 466 TYR B O 1
ATOM 9072 N N . ASN B 1 473 ? 51.892 48.360 43.067 1.00 16.67 467 ASN B N 1
ATOM 9073 C CA . ASN B 1 473 ? 52.548 48.800 41.827 1.00 16.86 467 ASN B CA 1
ATOM 9074 C C . ASN B 1 473 ? 53.739 47.907 41.440 1.00 17.10 467 ASN B C 1
ATOM 9075 O O . ASN B 1 473 ? 54.246 47.973 40.321 1.00 17.59 467 ASN B O 1
ATOM 9080 N N . ASN B 1 474 ? 54.175 47.067 42.370 1.00 17.45 468 ASN B N 1
ATOM 9081 C CA . ASN B 1 474 ? 55.323 46.198 42.186 1.00 18.11 468 ASN B CA 1
ATOM 9082 C C . ASN B 1 474 ? 55.064 44.823 42.829 1.00 17.54 468 ASN B C 1
ATOM 9083 O O . ASN B 1 474 ? 55.721 44.459 43.808 1.00 17.36 468 ASN B O 1
ATOM 9088 N N . PRO B 1 475 ? 54.093 44.059 42.289 1.00 17.35 469 PRO B N 1
ATOM 9089 C CA . PRO B 1 475 ? 53.757 42.787 42.940 1.00 16.94 469 PRO B CA 1
ATOM 9090 C C . PRO B 1 475 ? 54.886 41.762 42.856 1.00 16.37 469 PRO B C 1
ATOM 9091 O O . PRO B 1 475 ? 55.667 41.755 41.895 1.00 16.24 469 PRO B O 1
ATOM 9095 N N . GLN B 1 476 ? 54.976 40.913 43.872 1.00 15.75 470 GLN B N 1
ATOM 9096 C CA . GLN B 1 476 ? 56.087 39.973 44.002 1.00 15.66 470 GLN B CA 1
ATOM 9097 C C . GLN B 1 476 ? 55.532 38.649 44.512 1.00 14.86 470 GLN B C 1
ATOM 9098 O O . GLN B 1 476 ? 54.596 38.651 45.328 1.00 14.04 470 GLN B O 1
ATOM 9104 N N . PRO B 1 477 ? 56.101 37.528 44.038 1.00 15.12 471 PRO B N 1
ATOM 9105 C CA . PRO B 1 477 ? 55.635 36.213 44.469 1.00 15.01 471 PRO B CA 1
ATOM 9106 C C . PRO B 1 477 ? 56.119 35.785 45.854 1.00 14.84 471 PRO B C 1
ATOM 9107 O O . PRO B 1 477 ? 57.300 35.922 46.179 1.00 14.41 471 PRO B O 1
ATOM 9111 N N . VAL B 1 478 ? 55.198 35.272 46.665 1.00 13.61 472 VAL B N 1
ATOM 9112 C CA . VAL B 1 478 ? 55.554 34.644 47.939 1.00 12.76 472 VAL B CA 1
ATOM 9113 C C . VAL B 1 478 ? 56.167 33.263 47.688 1.00 13.21 472 VAL B C 1
ATOM 9114 O O . VAL B 1 478 ? 57.242 32.939 48.215 1.00 12.64 472 VAL B O 1
ATOM 9118 N N . ILE B 1 479 ? 55.461 32.457 46.891 1.00 12.53 473 ILE B N 1
ATOM 9119 C CA . ILE B 1 479 ? 55.909 31.135 46.483 1.00 12.71 473 ILE B CA 1
ATOM 9120 C C . ILE B 1 479 ? 56.134 31.159 44.981 1.00 12.84 473 ILE B C 1
ATOM 9121 O O . ILE B 1 479 ? 55.289 31.658 44.228 1.00 13.35 473 ILE B O 1
ATOM 9126 N N . GLN B 1 480 ? 57.261 30.610 44.545 1.00 13.24 474 GLN B N 1
ATOM 9127 C CA . GLN B 1 480 ? 57.497 30.436 43.117 1.00 13.66 474 GLN B CA 1
ATOM 9128 C C . GLN B 1 480 ? 57.670 28.942 42.871 1.00 13.16 474 GLN B C 1
ATOM 9129 O O . GLN B 1 480 ? 58.624 28.340 43.369 1.00 13.35 474 GLN B O 1
ATOM 9135 N N . VAL B 1 481 ? 56.730 28.336 42.140 1.00 12.71 475 VAL B N 1
ATOM 9136 C CA . VAL B 1 481 ? 56.756 26.893 41.865 1.00 12.78 475 VAL B CA 1
ATOM 9137 C C . VAL B 1 481 ? 57.530 26.628 40.559 1.00 13.46 475 VAL B C 1
ATOM 9138 O O . VAL B 1 481 ? 56.988 26.752 39.454 1.00 12.85 475 VAL B O 1
ATOM 9142 N N . GLY B 1 482 ? 58.805 26.290 40.719 1.00 13.36 476 GLY B N 1
ATOM 9143 C CA . GLY B 1 482 ? 59.739 26.180 39.601 1.00 14.08 476 GLY B CA 1
ATOM 9144 C C . GLY B 1 482 ? 60.267 27.538 39.160 1.00 14.81 476 GLY B C 1
ATOM 9145 O O . GLY B 1 482 ? 59.585 28.559 39.288 1.00 14.96 476 GLY B O 1
ATOM 9146 N N . ALA B 1 483 ? 61.483 27.549 38.618 1.00 16.17 477 ALA B N 1
ATOM 9147 C CA . ALA B 1 483 ? 62.002 28.720 37.921 1.00 17.11 477 ALA B CA 1
ATOM 9148 C C . ALA B 1 483 ? 61.242 28.895 36.606 1.00 17.97 477 ALA B C 1
ATOM 9149 O O . ALA B 1 483 ? 60.749 27.913 36.048 1.00 17.66 477 ALA B O 1
ATOM 9151 N N . PRO B 1 484 ? 61.161 30.139 36.081 1.00 19.04 478 PRO B N 1
ATOM 9152 C CA . PRO B 1 484 ? 60.582 30.281 34.741 1.00 19.77 478 PRO B CA 1
ATOM 9153 C C . PRO B 1 484 ? 61.296 29.376 33.734 1.00 20.04 478 PRO B C 1
ATOM 9154 O O . PRO B 1 484 ? 62.530 29.246 33.785 1.00 20.55 478 PRO B O 1
ATOM 9158 N N . GLY B 1 485 ? 60.522 28.728 32.857 1.00 19.54 479 GLY B N 1
ATOM 9159 C CA . GLY B 1 485 ? 61.078 27.818 31.854 1.00 19.24 479 GLY B CA 1
ATOM 9160 C C . GLY B 1 485 ? 61.434 26.415 32.340 1.00 18.30 479 GLY B C 1
ATOM 9161 O O . GLY B 1 485 ? 61.879 25.577 31.543 1.00 18.14 479 GLY B O 1
ATOM 9162 N N . SER B 1 486 ? 61.208 26.139 33.630 1.00 16.90 480 SER B N 1
ATOM 9163 C CA . SER B 1 486 ? 61.631 24.866 34.218 1.00 15.82 480 SER B CA 1
ATOM 9164 C C . SER B 1 486 ? 60.635 23.749 33.909 1.00 15.58 480 SER B C 1
ATOM 9165 O O . SER B 1 486 ? 59.463 24.015 33.655 1.00 15.55 480 SER B O 1
ATOM 9168 N N . SER B 1 487 ? 61.128 22.513 33.918 1.00 15.81 481 SER B N 1
ATOM 9169 C CA . SER B 1 487 ? 60.307 21.314 33.767 1.00 16.63 481 SER B CA 1
ATOM 9170 C C . SER B 1 487 ? 60.705 20.301 34.800 1.00 16.30 481 SER B C 1
ATOM 9171 O O . SER B 1 487 ? 61.877 20.203 35.158 1.00 16.92 481 SER B O 1
ATOM 9174 N N . GLY B 1 488 ? 59.738 19.523 35.270 1.00 15.03 482 GLY B N 1
ATOM 9175 C CA . GLY B 1 488 ? 60.032 18.482 36.233 1.00 14.89 482 GLY B CA 1
ATOM 9176 C C . GLY B 1 488 ? 58.841 18.131 37.086 1.00 14.18 482 GLY B C 1
ATOM 9177 O O . GLY B 1 488 ? 57.769 18.726 36.962 1.00 14.07 482 GLY B O 1
ATOM 9178 N N . VAL B 1 489 ? 59.048 17.159 37.956 1.00 13.18 483 VAL B N 1
ATOM 9179 C CA . VAL B 1 489 ? 58.038 16.779 38.939 1.00 13.25 483 VAL B CA 1
ATOM 9180 C C . VAL B 1 489 ? 58.004 17.897 39.979 1.00 12.89 483 VAL B C 1
ATOM 9181 O O . VAL B 1 489 ? 59.039 18.272 40.525 1.00 13.08 483 VAL B O 1
ATOM 9185 N N . VAL B 1 490 ? 56.825 18.441 40.265 1.00 12.13 484 VAL B N 1
ATOM 9186 C CA . VAL B 1 490 ? 56.659 19.198 41.508 1.00 11.90 484 VAL B CA 1
ATOM 9187 C C . VAL B 1 490 ? 55.307 18.800 42.078 1.00 11.80 484 VAL B C 1
ATOM 9188 O O . VAL B 1 490 ? 54.260 19.151 41.520 1.00 12.05 484 VAL B O 1
ATOM 9192 N N . GLU B 1 491 ? 55.330 18.053 43.171 1.00 11.29 485 GLU B N 1
ATOM 9193 C CA . GLU B 1 491 ? 54.081 17.656 43.812 1.00 10.87 485 GLU B CA 1
ATOM 9194 C C . GLU B 1 491 ? 53.975 18.331 45.149 1.00 10.98 485 GLU B C 1
ATOM 9195 O O . GLU B 1 491 ? 54.894 18.249 45.969 1.00 11.08 485 GLU B O 1
ATOM 9201 N N . ILE B 1 492 ? 52.841 19.001 45.369 1.00 10.06 486 ILE B N 1
ATOM 9202 C CA . ILE B 1 492 ? 52.579 19.713 46.614 1.00 10.00 486 ILE B CA 1
ATOM 9203 C C . ILE B 1 492 ? 51.319 19.128 47.238 1.00 10.13 486 ILE B C 1
ATOM 9204 O O . ILE B 1 492 ? 50.261 19.088 46.599 1.00 9.74 486 ILE B O 1
ATOM 9209 N N . THR B 1 493 ? 51.437 18.674 48.480 1.00 9.72 487 THR B N 1
ATOM 9210 C CA . THR B 1 493 ? 50.286 18.123 49.194 1.00 9.66 487 THR B CA 1
ATOM 9211 C C . THR B 1 493 ? 50.163 18.711 50.605 1.00 9.74 487 THR B C 1
ATOM 9212 O O . THR B 1 493 ? 51.164 18.845 51.324 1.00 9.66 487 THR B O 1
ATOM 9216 N N . ASP B 1 494 ? 48.929 19.055 50.987 1.00 10.02 488 ASP B N 1
ATOM 9217 C CA . ASP B 1 494 ? 48.582 19.447 52.352 1.00 9.79 488 ASP B CA 1
ATOM 9218 C C . ASP B 1 494 ? 49.341 20.693 52.805 1.00 10.13 488 ASP B C 1
ATOM 9219 O O . ASP B 1 494 ? 49.816 20.766 53.939 1.00 11.79 488 ASP B O 1
ATOM 9224 N N . MET B 1 495 ? 49.437 21.656 51.900 1.00 9.25 489 MET B N 1
ATOM 9225 C CA . MET B 1 495 ? 50.066 22.936 52.222 1.00 9.73 489 MET B CA 1
ATOM 9226 C C . MET B 1 495 ? 49.037 24.059 52.181 1.00 10.15 489 MET B C 1
ATOM 9227 O O . MET B 1 495 ? 48.039 23.981 51.447 1.00 10.30 489 MET B O 1
ATOM 9232 N N . ILE B 1 496 ? 49.269 25.091 52.981 1.00 9.71 490 ILE B N 1
ATOM 9233 C CA . ILE B 1 496 ? 48.493 26.330 52.877 1.00 10.47 490 ILE B CA 1
ATOM 9234 C C . ILE B 1 496 ? 49.471 27.458 52.541 1.00 11.21 490 ILE B C 1
ATOM 9235 O O . ILE B 1 496 ? 50.531 27.541 53.153 1.00 11.14 490 ILE B O 1
ATOM 9240 N N . PHE B 1 497 ? 49.119 28.293 51.561 1.00 10.93 491 PHE B N 1
ATOM 9241 C CA . PHE B 1 497 ? 49.927 29.456 51.189 1.00 11.87 491 PHE B CA 1
ATOM 9242 C C . PHE B 1 497 ? 49.108 30.704 51.399 1.00 12.02 491 PHE B C 1
ATOM 9243 O O . PHE B 1 497 ? 47.967 30.796 50.936 1.00 12.38 491 PHE B O 1
ATOM 9251 N N . THR B 1 498 ? 49.701 31.693 52.070 1.00 11.52 492 THR B N 1
ATOM 9252 C CA . THR B 1 498 ? 48.930 32.835 52.467 1.00 11.66 492 THR B CA 1
ATOM 9253 C C . THR B 1 498 ? 49.823 34.030 52.804 1.00 11.68 492 THR B C 1
ATOM 9254 O O . THR B 1 498 ? 51.027 33.995 52.551 1.00 11.27 492 THR B O 1
ATOM 9258 N N . THR B 1 499 ? 49.200 35.066 53.358 1.00 11.19 493 THR B N 1
ATOM 9259 C CA . THR B 1 499 ? 49.885 36.299 53.747 1.00 12.01 493 THR B CA 1
ATOM 9260 C C . THR B 1 499 ? 49.563 36.708 55.183 1.00 12.65 493 THR B C 1
ATOM 9261 O O . THR B 1 499 ? 48.572 36.269 55.767 1.00 12.86 493 THR B O 1
ATOM 9265 N N . ARG B 1 500 ? 50.415 37.562 55.739 1.00 12.47 494 ARG B N 1
ATOM 9266 C CA . ARG B 1 500 ? 50.090 38.319 56.940 1.00 12.95 494 ARG B CA 1
ATOM 9267 C C . ARG B 1 500 ? 49.998 39.756 56.461 1.00 12.89 494 ARG B C 1
ATOM 9268 O O . ARG B 1 500 ? 50.939 40.287 55.843 1.00 12.92 494 ARG B O 1
ATOM 9276 N N . GLY B 1 501 ? 48.834 40.348 56.668 1.00 13.42 495 GLY B N 1
ATOM 9277 C CA . GLY B 1 501 ? 48.539 41.634 56.088 1.00 13.81 495 GLY B CA 1
ATOM 9278 C C . GLY B 1 501 ? 49.231 42.754 56.846 1.00 14.30 495 GLY B C 1
ATOM 9279 O O . GLY B 1 501 ? 49.660 42.566 58.000 1.00 14.45 495 GLY B O 1
ATOM 9280 N N . PRO B 1 502 ? 49.355 43.922 56.205 1.00 15.04 496 PRO B N 1
ATOM 9281 C CA . PRO B 1 502 ? 48.929 44.199 54.823 1.00 15.07 496 PRO B CA 1
ATOM 9282 C C . PRO B 1 502 ? 49.899 43.608 53.816 1.00 14.76 496 PRO B C 1
ATOM 9283 O O . PRO B 1 502 ? 51.095 43.498 54.105 1.00 14.50 496 PRO B O 1
ATOM 9287 N N . ALA B 1 503 ? 49.379 43.215 52.650 1.00 14.62 497 ALA B N 1
ATOM 9288 C CA . ALA B 1 503 ? 50.195 42.590 51.622 1.00 13.75 497 ALA B CA 1
ATOM 9289 C C . ALA B 1 503 ? 49.630 42.882 50.230 1.00 13.99 497 ALA B C 1
ATOM 9290 O O . ALA B 1 503 ? 49.385 41.958 49.444 1.00 12.71 497 ALA B O 1
ATOM 9292 N N . ALA B 1 504 ? 49.447 44.171 49.925 1.00 13.47 498 ALA B N 1
ATOM 9293 C CA . ALA B 1 504 ? 48.834 44.602 48.658 1.00 13.15 498 ALA B CA 1
ATOM 9294 C C . ALA B 1 504 ? 49.604 44.185 47.401 1.00 12.20 498 ALA B C 1
ATOM 9295 O O . ALA B 1 504 ? 49.057 44.237 46.309 1.00 12.37 498 ALA B O 1
ATOM 9297 N N . GLY B 1 505 ? 50.865 43.795 47.555 1.00 12.52 499 GLY B N 1
ATOM 9298 C CA . GLY B 1 505 ? 51.716 43.424 46.416 1.00 12.88 499 GLY B CA 1
ATOM 9299 C C . GLY B 1 505 ? 51.972 41.927 46.330 1.00 13.81 499 GLY B C 1
ATOM 9300 O O . GLY B 1 505 ? 52.776 41.477 45.513 1.00 14.19 499 GLY B O 1
ATOM 9301 N N . ALA B 1 506 ? 51.286 41.136 47.160 1.00 13.27 500 ALA B N 1
ATOM 9302 C CA . ALA B 1 506 ? 51.583 39.696 47.192 1.00 12.61 500 ALA B CA 1
ATOM 9303 C C . ALA B 1 506 ? 50.946 38.947 46.021 1.00 12.34 500 ALA B C 1
ATOM 9304 O O . ALA B 1 506 ? 49.742 39.038 45.825 1.00 12.31 500 ALA B O 1
ATOM 9306 N N . ILE B 1 507 ? 51.769 38.258 45.234 1.00 11.62 501 ILE B N 1
ATOM 9307 C CA . ILE B 1 507 ? 51.277 37.221 44.316 1.00 11.53 501 ILE B CA 1
ATOM 9308 C C . ILE B 1 507 ? 51.568 35.943 45.096 1.00 10.51 501 ILE B C 1
ATOM 9309 O O . ILE B 1 507 ? 52.729 35.526 45.240 1.00 10.18 501 ILE B O 1
ATOM 9314 N N . ILE B 1 508 ? 50.531 35.325 45.652 1.00 10.48 502 ILE B N 1
ATOM 9315 C CA . ILE B 1 508 ? 50.781 34.264 46.628 1.00 10.25 502 ILE B CA 1
ATOM 9316 C C . ILE B 1 508 ? 51.509 33.065 46.032 1.00 9.89 502 ILE B C 1
ATOM 9317 O O . ILE B 1 508 ? 52.497 32.586 46.601 1.00 9.55 502 ILE B O 1
ATOM 9322 N N . VAL B 1 509 ? 51.039 32.581 44.885 1.00 9.92 503 VAL B N 1
ATOM 9323 C CA . VAL B 1 509 ? 51.741 31.505 44.204 1.00 10.29 503 VAL B CA 1
ATOM 9324 C C . VAL B 1 509 ? 51.961 31.866 42.747 1.00 10.91 503 VAL B C 1
ATOM 9325 O O . VAL B 1 509 ? 50.996 32.130 42.023 1.00 11.74 503 VAL B O 1
ATOM 9329 N N . GLU B 1 510 ? 53.221 31.894 42.328 1.00 11.72 504 GLU B N 1
ATOM 9330 C CA . GLU B 1 510 ? 53.577 32.028 40.912 1.00 12.26 504 GLU B CA 1
ATOM 9331 C C . GLU B 1 510 ? 54.013 30.648 40.439 1.00 11.60 504 GLU B C 1
ATOM 9332 O O . GLU B 1 510 ? 54.977 30.064 40.950 1.00 12.82 504 GLU B O 1
ATOM 9338 N N . TRP B 1 511 ? 53.260 30.083 39.503 1.00 11.44 505 TRP B N 1
ATOM 9339 C CA . TRP B 1 511 ? 53.451 28.699 39.116 1.00 11.41 505 TRP B CA 1
ATOM 9340 C C . TRP B 1 511 ? 54.072 28.666 37.718 1.00 11.45 505 TRP B C 1
ATOM 9341 O O . TRP B 1 511 ? 53.417 29.066 36.744 1.00 11.76 505 TRP B O 1
ATOM 9352 N N . ASN B 1 512 ? 55.311 28.177 37.644 1.00 11.95 506 ASN B N 1
ATOM 9353 C CA . ASN B 1 512 ? 56.118 28.222 36.398 1.00 12.36 506 ASN B CA 1
ATOM 9354 C C . ASN B 1 512 ? 56.405 26.883 35.767 1.00 12.54 506 ASN B C 1
ATOM 9355 O O . ASN B 1 512 ? 56.499 26.774 34.536 1.00 13.00 506 ASN B O 1
ATOM 9360 N N . VAL B 1 513 ? 56.558 25.867 36.606 1.00 11.49 507 VAL B N 1
ATOM 9361 C CA . VAL B 1 513 ? 57.006 24.555 36.148 1.00 11.54 507 VAL B CA 1
ATOM 9362 C C . VAL B 1 513 ? 55.994 23.897 35.197 1.00 11.21 507 VAL B C 1
ATOM 9363 O O . VAL B 1 513 ? 54.778 24.137 35.288 1.00 10.94 507 VAL B O 1
ATOM 9367 N N . HIS B 1 514 ? 56.528 23.072 34.297 1.00 11.66 508 HIS B N 1
ATOM 9368 C CA . HIS B 1 514 ? 55.751 22.295 33.331 1.00 11.86 508 HIS B CA 1
ATOM 9369 C C . HIS B 1 514 ? 56.090 20.804 33.506 1.00 11.90 508 HIS B C 1
ATOM 9370 O O . HIS B 1 514 ? 57.221 20.467 33.870 1.00 12.43 508 HIS B O 1
ATOM 9377 N N . ASP B 1 515 ? 55.135 19.914 33.225 1.00 12.21 509 ASP B N 1
ATOM 9378 C CA . ASP B 1 515 ? 55.369 18.468 33.242 1.00 13.27 509 ASP B CA 1
ATOM 9379 C C . ASP B 1 515 ? 56.592 18.132 32.390 1.00 13.80 509 ASP B C 1
ATOM 9380 O O . ASP B 1 515 ? 56.759 18.711 31.330 1.00 13.38 509 ASP B O 1
ATOM 9385 N N . PRO B 1 516 ? 57.420 17.171 32.839 1.00 15.43 510 PRO B N 1
ATOM 9386 C CA . PRO B 1 516 ? 58.440 16.652 31.914 1.00 16.89 510 PRO B CA 1
ATOM 9387 C C . PRO B 1 516 ? 57.758 15.832 30.824 1.00 17.92 510 PRO B C 1
ATOM 9388 O O . PRO B 1 516 ? 56.589 15.468 30.972 1.00 18.26 510 PRO B O 1
ATOM 9392 N N . SER B 1 517 ? 58.460 15.554 29.725 1.00 19.59 511 SER B N 1
ATOM 9393 C CA . SER B 1 517 ? 57.857 14.809 28.607 1.00 21.31 511 SER B CA 1
ATOM 9394 C C . SER B 1 517 ? 57.416 13.416 29.054 1.00 21.85 511 SER B C 1
ATOM 9395 O O . SER B 1 517 ? 58.169 12.722 29.735 1.00 22.67 511 SER B O 1
ATOM 9398 N N . GLY B 1 518 ? 56.198 13.014 28.687 1.00 22.25 512 GLY B N 1
ATOM 9399 C CA . GLY B 1 518 ? 55.669 11.692 29.062 1.00 22.42 512 GLY B CA 1
ATOM 9400 C C . GLY B 1 518 ? 55.351 11.448 30.536 1.00 22.47 512 GLY B C 1
ATOM 9401 O O . GLY B 1 518 ? 55.244 10.283 30.972 1.00 23.18 512 GLY B O 1
ATOM 9402 N N . GLN B 1 519 ? 55.199 12.526 31.316 1.00 20.68 513 GLN B N 1
ATOM 9403 C CA . GLN B 1 519 ? 54.758 12.411 32.704 1.00 20.03 513 GLN B CA 1
ATOM 9404 C C . GLN B 1 519 ? 53.659 13.415 32.988 1.00 18.18 513 GLN B C 1
ATOM 9405 O O . GLN B 1 519 ? 53.929 14.499 33.510 1.00 18.33 513 GLN B O 1
ATOM 9411 N N . GLN B 1 520 ? 52.422 13.052 32.663 1.00 15.87 514 GLN B N 1
ATOM 9412 C CA . GLN B 1 520 ? 51.296 13.952 32.846 1.00 14.05 514 GLN B CA 1
ATOM 9413 C C . GLN B 1 520 ? 50.976 14.211 34.305 1.00 13.46 514 GLN B C 1
ATOM 9414 O O . GLN B 1 520 ? 50.974 13.293 35.124 1.00 13.08 514 GLN B O 1
ATOM 9420 N N . ALA B 1 521 ? 50.674 15.470 34.615 1.00 12.67 515 ALA B N 1
ATOM 9421 C CA . ALA B 1 521 ? 50.269 15.870 35.959 1.00 12.79 515 ALA B CA 1
ATOM 9422 C C . ALA B 1 521 ? 51.352 15.596 37.000 1.00 12.49 515 ALA B C 1
ATOM 9423 O O . ALA B 1 521 ? 51.047 15.437 38.177 1.00 13.50 515 ALA B O 1
ATOM 9425 N N . ALA B 1 522 ? 52.608 15.531 36.547 1.00 12.34 516 ALA B N 1
ATOM 9426 C CA . ALA B 1 522 ? 53.770 15.471 37.440 1.00 12.52 516 ALA B CA 1
ATOM 9427 C C . ALA B 1 522 ? 53.917 16.776 38.236 1.00 12.26 516 ALA B C 1
ATOM 9428 O O . ALA B 1 522 ? 54.531 16.783 39.312 1.00 12.90 516 ALA B O 1
ATOM 9430 N N . ALA B 1 523 ? 53.394 17.879 37.689 1.00 10.93 517 ALA B N 1
ATOM 9431 C CA . ALA B 1 523 ? 53.396 19.172 38.387 1.00 9.43 517 ALA B CA 1
ATOM 9432 C C . ALA B 1 523 ? 51.977 19.438 38.837 1.00 9.50 517 ALA B C 1
ATOM 9433 O O . ALA B 1 523 ? 51.092 19.647 38.009 1.00 9.35 517 ALA B O 1
ATOM 9435 N N . GLY B 1 524 ? 51.744 19.386 40.143 1.00 8.69 518 GLY B N 1
ATOM 9436 C CA . GLY B 1 524 ? 50.373 19.538 40.633 1.00 8.55 518 GLY B CA 1
ATOM 9437 C C . GLY B 1 524 ? 50.264 19.759 42.124 1.00 8.64 518 GLY B C 1
ATOM 9438 O O . GLY B 1 524 ? 51.263 19.679 42.848 1.00 8.05 518 GLY B O 1
ATOM 9439 N N . ALA B 1 525 ? 49.044 20.040 42.581 1.00 8.48 519 ALA B N 1
ATOM 9440 C CA . ALA B 1 525 ? 48.796 20.178 44.018 1.00 8.80 519 ALA B CA 1
ATOM 9441 C C . ALA B 1 525 ? 47.459 19.551 44.415 1.00 8.90 519 ALA B C 1
ATOM 9442 O O . ALA B 1 525 ? 46.487 19.585 43.653 1.00 8.74 519 ALA B O 1
ATOM 9444 N N . TRP B 1 526 ? 47.443 18.966 45.609 1.00 8.35 520 TRP B N 1
ATOM 9445 C CA . TRP B 1 526 ? 46.272 18.305 46.180 1.00 8.73 520 TRP B CA 1
ATOM 9446 C C . TRP B 1 526 ? 46.145 18.724 47.644 1.00 8.81 520 TRP B C 1
ATOM 9447 O O . TRP B 1 526 ? 47.154 18.865 48.343 1.00 8.68 520 TRP B O 1
ATOM 9458 N N . ASP B 1 527 ? 44.911 18.901 48.118 1.00 9.13 521 ASP B N 1
ATOM 9459 C CA . ASP B 1 527 ? 44.684 19.298 49.526 1.00 10.23 521 ASP B CA 1
ATOM 9460 C C . ASP B 1 527 ? 45.537 20.512 49.912 1.00 9.85 521 ASP B C 1
ATOM 9461 O O . ASP B 1 527 ? 46.026 20.633 51.044 1.00 10.52 521 ASP B O 1
ATOM 9466 N N . THR B 1 528 ? 45.688 21.397 48.938 1.00 10.01 522 THR B N 1
ATOM 9467 C CA . THR B 1 528 ? 46.521 22.589 49.058 1.00 9.91 522 THR B CA 1
ATOM 9468 C C . THR B 1 528 ? 45.678 23.810 48.701 1.00 9.29 522 THR B C 1
ATOM 9469 O O . THR B 1 528 ? 45.012 23.826 47.663 1.00 9.03 522 THR B O 1
ATOM 9473 N N . HIS B 1 529 ? 45.720 24.834 49.556 1.00 8.61 523 HIS B N 1
ATOM 9474 C CA . HIS B 1 529 ? 44.769 25.929 49.481 1.00 9.14 523 HIS B CA 1
ATOM 9475 C C . HIS B 1 529 ? 45.426 27.260 49.742 1.00 9.05 523 HIS B C 1
ATOM 9476 O O . HIS B 1 529 ? 46.435 27.328 50.436 1.00 9.23 523 HIS B O 1
ATOM 9483 N N . LEU B 1 530 ? 44.832 28.307 49.192 1.00 9.38 524 LEU B N 1
ATOM 9484 C CA . LEU B 1 530 ? 45.227 29.669 49.530 1.00 9.78 524 LEU B CA 1
ATOM 9485 C C . LEU B 1 530 ? 44.121 30.244 50.416 1.00 9.94 524 LEU B C 1
ATOM 9486 O O . LEU B 1 530 ? 43.068 30.682 49.933 1.00 10.02 524 LEU B O 1
ATOM 9491 N N . ILE B 1 531 ? 44.347 30.170 51.724 1.00 10.25 525 ILE B N 1
ATOM 9492 C CA . ILE B 1 531 ? 43.368 30.650 52.704 1.00 10.38 525 ILE B CA 1
ATOM 9493 C C . ILE B 1 531 ? 43.818 32.047 53.106 1.00 10.83 525 ILE B C 1
ATOM 9494 O O . ILE B 1 531 ? 44.718 32.195 53.937 1.00 11.59 525 ILE B O 1
ATOM 9499 N N . ILE B 1 532 ? 43.199 33.056 52.509 1.00 10.86 526 ILE B N 1
ATOM 9500 C CA . ILE B 1 532 ? 43.763 34.407 52.566 1.00 10.95 526 ILE B CA 1
ATOM 9501 C C . ILE B 1 532 ? 42.998 35.291 53.561 1.00 11.38 526 ILE B C 1
ATOM 9502 O O . ILE B 1 532 ? 41.848 35.694 53.307 1.00 10.76 526 ILE B O 1
ATOM 9507 N N . GLY B 1 533 ? 43.653 35.605 54.681 1.00 11.94 527 GLY B N 1
ATOM 9508 C CA . GLY B 1 533 ? 43.018 36.394 55.737 1.00 11.82 527 GLY B CA 1
ATOM 9509 C C . GLY B 1 533 ? 42.026 35.579 56.540 1.00 12.04 527 GLY B C 1
ATOM 9510 O O . GLY B 1 533 ? 41.889 34.360 56.347 1.00 11.60 527 GLY B O 1
ATOM 9511 N N . GLY B 1 534 ? 41.340 36.240 57.466 1.00 12.19 528 GLY B N 1
ATOM 9512 C CA . GLY B 1 534 ? 40.316 35.568 58.268 1.00 12.21 528 GLY B CA 1
ATOM 9513 C C . GLY B 1 534 ? 40.773 34.545 59.288 1.00 12.96 528 GLY B C 1
ATOM 9514 O O . GLY B 1 534 ? 39.951 33.777 59.808 1.00 13.43 528 GLY B O 1
ATOM 9515 N N . THR B 1 535 ? 42.070 34.506 59.579 1.00 12.97 529 THR B N 1
ATOM 9516 C CA . THR B 1 535 ? 42.615 33.505 60.501 1.00 13.43 529 THR B CA 1
ATOM 9517 C C . THR B 1 535 ? 43.479 34.143 61.594 1.00 13.33 529 THR B C 1
ATOM 9518 O O . THR B 1 535 ? 43.958 35.264 61.434 1.00 12.91 529 THR B O 1
ATOM 9522 N N . ALA B 1 536 ? 43.702 33.401 62.680 1.00 13.33 530 ALA B N 1
ATOM 9523 C CA . ALA B 1 536 ? 44.452 33.893 63.836 1.00 13.48 530 ALA B CA 1
ATOM 9524 C C . ALA B 1 536 ? 45.791 34.533 63.450 1.00 13.38 530 ALA B C 1
ATOM 9525 O O . ALA B 1 536 ? 46.600 33.939 62.720 1.00 13.14 530 ALA B O 1
ATOM 9527 N N . GLN B 1 537 ? 46.016 35.751 63.951 1.00 13.65 531 GLN B N 1
ATOM 9528 C CA . GLN B 1 537 ? 47.302 36.437 63.828 1.00 14.39 531 GLN B CA 1
ATOM 9529 C C . GLN B 1 537 ? 47.745 36.646 62.373 1.00 14.55 531 GLN B C 1
ATOM 9530 O O . GLN B 1 537 ? 48.940 36.727 62.083 1.00 14.73 531 GLN B O 1
ATOM 9536 N N . SER B 1 538 ? 46.763 36.751 61.475 1.00 13.40 532 SER B N 1
ATOM 9537 C CA . SER B 1 538 ? 47.007 37.079 60.062 1.00 13.99 532 SER B CA 1
ATOM 9538 C C . SER B 1 538 ? 47.012 38.590 59.784 1.00 14.17 532 SER B C 1
ATOM 9539 O O . SER B 1 538 ? 47.363 39.006 58.690 1.00 14.88 532 SER B O 1
ATOM 9542 N N . GLY B 1 539 ? 46.577 39.401 60.755 1.00 15.01 533 GLY B N 1
ATOM 9543 C CA . GLY B 1 539 ? 46.401 40.850 60.543 1.00 14.93 533 GLY B CA 1
ATOM 9544 C C . GLY B 1 539 ? 45.193 41.198 59.683 1.00 14.77 533 GLY B C 1
ATOM 9545 O O . GLY B 1 539 ? 44.971 42.370 59.339 1.00 15.73 533 GLY B O 1
ATOM 9546 N N . LEU B 1 540 ? 44.404 40.174 59.340 1.00 14.17 534 LEU B N 1
ATOM 9547 C CA . LEU B 1 540 ? 43.287 40.298 58.403 1.00 14.00 534 LEU B CA 1
ATOM 9548 C C . LEU B 1 540 ? 42.030 39.680 59.025 1.00 14.07 534 LEU B C 1
ATOM 9549 O O . LEU B 1 540 ? 41.300 38.901 58.379 1.00 13.29 534 LEU B O 1
ATOM 9554 N N . GLN B 1 541 ? 41.799 40.041 60.289 1.00 13.01 535 GLN B N 1
ATOM 9555 C CA . GLN B 1 541 ? 40.663 39.552 61.049 1.00 13.71 535 GLN B CA 1
ATOM 9556 C C . GLN B 1 541 ? 39.644 40.671 61.294 1.00 13.95 535 GLN B C 1
ATOM 9557 O O . GLN B 1 541 ? 39.840 41.824 60.859 1.00 13.74 535 GLN B O 1
ATOM 9563 N N . VAL B 1 542 ? 38.544 40.358 61.968 1.00 13.89 536 VAL B N 1
ATOM 9564 C CA . VAL B 1 542 ? 37.501 41.363 62.169 1.00 14.09 536 VAL B CA 1
ATOM 9565 C C . VAL B 1 542 ? 38.029 42.563 62.985 1.00 14.12 536 VAL B C 1
ATOM 9566 O O . VAL B 1 542 ? 37.595 43.692 62.770 1.00 15.14 536 VAL B O 1
ATOM 9570 N N . GLY B 1 543 ? 38.970 42.315 63.888 1.00 14.46 537 GLY B N 1
ATOM 9571 C CA . GLY B 1 543 ? 39.596 43.391 64.688 1.00 15.83 537 GLY B CA 1
ATOM 9572 C C . GLY B 1 543 ? 40.307 44.440 63.839 1.00 17.15 537 GLY B C 1
ATOM 9573 O O . GLY B 1 543 ? 40.422 45.606 64.237 1.00 17.74 537 GLY B O 1
ATOM 9574 N N . GLN B 1 544 ? 40.785 44.030 62.666 1.00 16.85 538 GLN B N 1
ATOM 9575 C CA . GLN B 1 544 ? 41.515 44.933 61.762 1.00 16.77 538 GLN B CA 1
ATOM 9576 C C . GLN B 1 544 ? 40.649 45.414 60.610 1.00 17.00 538 GLN B C 1
ATOM 9577 O O . GLN B 1 544 ? 40.842 46.518 60.088 1.00 17.36 538 GLN B O 1
ATOM 9583 N N . CYS B 1 545 ? 39.707 44.572 60.191 1.00 16.62 539 CYS B N 1
ATOM 9584 C CA . CYS B 1 545 ? 39.035 44.755 58.904 1.00 16.38 539 CYS B CA 1
ATOM 9585 C C . CYS B 1 545 ? 37.515 44.599 58.941 1.00 16.98 539 CYS B C 1
ATOM 9586 O O . CYS B 1 545 ? 36.955 43.713 58.272 1.00 16.69 539 CYS B O 1
ATOM 9589 N N . PRO B 1 546 ? 36.828 45.480 59.696 1.00 17.15 540 PRO B N 1
ATOM 9590 C CA . PRO B 1 546 ? 35.370 45.440 59.780 1.00 16.96 540 PRO B CA 1
ATOM 9591 C C . PRO B 1 546 ? 34.699 45.725 58.447 1.00 17.70 540 PRO B C 1
ATOM 9592 O O . PRO B 1 546 ? 35.314 46.309 57.542 1.00 17.51 540 PRO B O 1
ATOM 9596 N N . THR B 1 547 ? 33.441 45.310 58.340 1.00 17.99 541 THR B N 1
ATOM 9597 C CA . THR B 1 547 ? 32.684 45.442 57.107 1.00 18.78 541 THR B CA 1
ATOM 9598 C C . THR B 1 547 ? 32.410 46.915 56.779 1.00 19.55 541 THR B C 1
ATOM 9599 O O . THR B 1 547 ? 32.065 47.244 55.648 1.00 20.02 541 THR B O 1
ATOM 9603 N N . SER B 1 548 ? 32.568 47.782 57.781 1.00 19.78 542 SER B N 1
ATOM 9604 C CA . SER B 1 548 ? 32.520 49.235 57.584 1.00 20.73 542 SER B CA 1
ATOM 9605 C C . SER B 1 548 ? 33.542 49.707 56.550 1.00 21.37 542 SER B C 1
ATOM 9606 O O . SER B 1 548 ? 33.309 50.704 55.868 1.00 22.40 542 SER B O 1
ATOM 9609 N N . GLY B 1 549 ? 34.666 48.995 56.456 1.00 21.36 543 GLY B N 1
ATOM 9610 C CA . GLY B 1 549 ? 35.772 49.357 55.565 1.00 21.65 543 GLY B CA 1
ATOM 9611 C C . GLY B 1 549 ? 36.771 50.291 56.234 1.00 22.03 543 GLY B C 1
ATOM 9612 O O . GLY B 1 549 ? 37.754 50.718 55.609 1.00 22.39 543 GLY B O 1
ATOM 9613 N N . ALA B 1 550 ? 36.528 50.591 57.511 1.00 21.93 544 ALA B N 1
ATOM 9614 C CA . ALA B 1 550 ? 37.364 51.510 58.289 1.00 22.07 544 ALA B CA 1
ATOM 9615 C C . ALA B 1 550 ? 38.822 51.069 58.457 1.00 21.47 544 ALA B C 1
ATOM 9616 O O . ALA B 1 550 ? 39.690 51.889 58.765 1.00 22.20 544 ALA B O 1
ATOM 9618 N N . GLY B 1 551 ? 39.095 49.782 58.256 1.00 20.95 545 GLY B N 1
ATOM 9619 C CA . GLY B 1 551 ? 40.468 49.293 58.270 1.00 19.43 545 GLY B CA 1
ATOM 9620 C C . GLY B 1 551 ? 41.291 49.812 57.099 1.00 18.83 545 GLY B C 1
ATOM 9621 O O . GLY B 1 551 ? 42.518 49.827 57.158 1.00 18.41 545 GLY B O 1
ATOM 9622 N N . GLY B 1 552 ? 40.610 50.211 56.031 1.00 18.64 546 GLY B N 1
ATOM 9623 C CA . GLY B 1 552 ? 41.240 50.891 54.895 1.00 18.55 546 GLY B CA 1
ATOM 9624 C C . GLY B 1 552 ? 42.452 50.171 54.350 1.00 18.76 546 GLY B C 1
ATOM 9625 O O . GLY B 1 552 ? 42.349 49.024 53.913 1.00 18.09 546 GLY B O 1
ATOM 9626 N N . ASN B 1 553 ? 43.608 50.840 54.373 1.00 18.57 547 ASN B N 1
ATOM 9627 C CA . ASN B 1 553 ? 44.816 50.276 53.751 1.00 18.69 547 ASN B CA 1
ATOM 9628 C C . ASN B 1 553 ? 45.496 49.142 54.538 1.00 18.10 547 ASN B C 1
ATOM 9629 O O . ASN B 1 553 ? 46.444 48.524 54.065 1.00 18.63 547 ASN B O 1
ATOM 9634 N N . ASN B 1 554 ? 45.003 48.870 55.745 1.00 17.14 548 ASN B N 1
ATOM 9635 C CA . ASN B 1 554 ? 45.511 47.773 56.534 1.00 17.01 548 ASN B CA 1
ATOM 9636 C C . ASN B 1 554 ? 44.948 46.457 56.026 1.00 15.79 548 ASN B C 1
ATOM 9637 O O . ASN B 1 554 ? 45.460 45.398 56.374 1.00 16.54 548 ASN B O 1
ATOM 9642 N N . CYS B 1 555 ? 43.922 46.545 55.185 1.00 14.92 549 CYS B N 1
ATOM 9643 C CA . CYS B 1 555 ? 43.142 45.358 54.834 1.00 14.85 549 CYS B CA 1
ATOM 9644 C C . CYS B 1 555 ? 43.434 44.774 53.456 1.00 14.53 549 CYS B C 1
ATOM 9645 O O . CYS B 1 555 ? 42.726 43.852 52.989 1.00 14.83 549 CYS B O 1
ATOM 9648 N N . PHE B 1 556 ? 44.479 45.290 52.818 1.00 13.89 550 PHE B N 1
ATOM 9649 C CA . PHE B 1 556 ? 45.024 44.668 51.610 1.00 13.82 550 PHE B CA 1
ATOM 9650 C C . PHE B 1 556 ? 45.583 43.316 51.962 1.00 12.98 550 PHE B C 1
ATOM 9651 O O . PHE B 1 556 ? 46.512 43.216 52.773 1.00 12.64 550 PHE B O 1
ATOM 9659 N N . ALA B 1 557 ? 45.024 42.272 51.341 1.00 12.55 551 ALA B N 1
ATOM 9660 C CA . ALA B 1 557 ? 45.389 40.894 51.659 1.00 13.28 551 ALA B CA 1
ATOM 9661 C C . ALA B 1 557 ? 46.386 40.311 50.660 1.00 13.10 551 ALA B C 1
ATOM 9662 O O . ALA B 1 557 ? 47.287 39.562 51.047 1.00 13.31 551 ALA B O 1
ATOM 9664 N N . ASP B 1 558 ? 46.213 40.644 49.383 1.00 13.04 552 ASP B N 1
ATOM 9665 C CA . ASP B 1 558 ? 47.093 40.156 48.331 1.00 13.20 552 ASP B CA 1
ATOM 9666 C C . ASP B 1 558 ? 46.818 40.883 47.026 1.00 12.83 552 ASP B C 1
ATOM 9667 O O . ASP B 1 558 ? 45.753 41.485 46.847 1.00 12.81 552 ASP B O 1
ATOM 9672 N N . PHE B 1 559 ? 47.766 40.789 46.101 1.00 12.02 553 PHE B N 1
ATOM 9673 C CA . PHE B 1 559 ? 47.530 41.272 44.762 1.00 12.10 553 PHE B CA 1
ATOM 9674 C C . PHE B 1 559 ? 46.857 40.187 43.919 1.00 12.05 553 PHE B C 1
ATOM 9675 O O . PHE B 1 559 ? 45.858 40.442 43.258 1.00 11.62 553 PHE B O 1
ATOM 9683 N N . LEU B 1 560 ? 47.411 38.981 43.958 1.00 11.82 554 LEU B N 1
ATOM 9684 C CA . LEU B 1 560 ? 46.875 37.871 43.152 1.00 12.12 554 LEU B CA 1
ATOM 9685 C C . LEU B 1 560 ? 47.066 36.567 43.916 1.00 11.97 554 LEU B C 1
ATOM 9686 O O . LEU B 1 560 ? 48.142 36.354 44.518 1.00 13.06 554 LEU B O 1
ATOM 9691 N N . GLY B 1 561 ? 46.045 35.700 43.923 1.00 11.12 555 GLY B N 1
ATOM 9692 C CA . GLY B 1 561 ? 46.180 34.408 44.595 1.00 10.39 555 GLY B CA 1
ATOM 9693 C C . GLY B 1 561 ? 47.178 33.543 43.837 1.00 10.42 555 GLY B C 1
ATOM 9694 O O . GLY B 1 561 ? 48.258 33.209 44.332 1.00 9.36 555 GLY B O 1
ATOM 9695 N N . LEU B 1 562 ? 46.792 33.170 42.622 1.00 9.91 556 LEU B N 1
ATOM 9696 C CA . LEU B 1 562 ? 47.557 32.190 41.875 1.00 10.37 556 LEU B CA 1
ATOM 9697 C C . LEU B 1 562 ? 47.792 32.728 40.481 1.00 11.22 556 LEU B C 1
ATOM 9698 O O . LEU B 1 562 ? 46.849 33.160 39.809 1.00 11.42 556 LEU B O 1
ATOM 9703 N N . HIS B 1 563 ? 49.045 32.648 40.044 1.00 11.22 557 HIS B N 1
ATOM 9704 C CA . HIS B 1 563 ? 49.454 33.076 38.717 1.00 11.75 557 HIS B CA 1
ATOM 9705 C C . HIS B 1 563 ? 50.098 31.913 37.966 1.00 11.28 557 HIS B C 1
ATOM 9706 O O . HIS B 1 563 ? 51.213 31.496 38.291 1.00 12.27 557 HIS B O 1
ATOM 9713 N N . LEU B 1 564 ? 49.376 31.360 36.992 1.00 10.74 558 LEU B N 1
ATOM 9714 C CA . LEU B 1 564 ? 49.926 30.312 36.149 1.00 10.61 558 LEU B CA 1
ATOM 9715 C C . LEU B 1 564 ? 50.571 31.002 34.954 1.00 10.64 558 LEU B C 1
ATOM 9716 O O . LEU B 1 564 ? 49.894 31.677 34.180 1.00 11.15 558 LEU B O 1
ATOM 9721 N N . THR B 1 565 ? 51.884 30.870 34.836 1.00 10.78 559 THR B N 1
ATOM 9722 C CA . THR B 1 565 ? 52.623 31.597 33.801 1.00 11.28 559 THR B CA 1
ATOM 9723 C C . THR B 1 565 ? 52.653 30.870 32.461 1.00 11.63 559 THR B C 1
ATOM 9724 O O . THR B 1 565 ? 52.345 29.678 32.374 1.00 10.93 559 THR B O 1
ATOM 9728 N N . SER B 1 566 ? 53.032 31.593 31.413 1.00 12.17 560 SER B N 1
ATOM 9729 C CA . SER B 1 566 ? 53.000 31.064 30.047 1.00 12.85 560 SER B CA 1
ATOM 9730 C C . SER B 1 566 ? 53.540 29.621 29.855 1.00 12.33 560 SER B C 1
ATOM 9731 O O . SER B 1 566 ? 52.883 28.796 29.194 1.00 11.78 560 SER B O 1
ATOM 9734 N N . GLY B 1 567 ? 54.718 29.332 30.420 1.00 12.24 561 GLY B N 1
ATOM 9735 C CA . GLY B 1 567 ? 55.414 28.046 30.216 1.00 11.60 561 GLY B CA 1
ATOM 9736 C C . GLY B 1 567 ? 55.017 26.907 31.155 1.00 12.20 561 GLY B C 1
ATOM 9737 O O . GLY B 1 567 ? 55.602 25.819 31.112 1.00 12.31 561 GLY B O 1
ATOM 9738 N N . SER B 1 568 ? 54.038 27.168 32.012 1.00 11.37 562 SER B N 1
ATOM 9739 C CA . SER B 1 568 ? 53.655 26.218 33.052 1.00 10.27 562 SER B CA 1
ATOM 9740 C C . SER B 1 568 ? 52.673 25.135 32.583 1.00 10.22 562 SER B C 1
ATOM 9741 O O . SER B 1 568 ? 52.002 25.280 31.571 1.00 10.64 562 SER B O 1
ATOM 9744 N N . SER B 1 569 ? 52.589 24.067 33.370 1.00 9.76 563 SER B N 1
ATOM 9745 C CA . SER B 1 569 ? 51.424 23.173 33.364 1.00 10.27 563 SER B CA 1
ATOM 9746 C C . SER B 1 569 ? 51.085 22.946 34.831 1.00 10.29 563 SER B C 1
ATOM 9747 O O . SER B 1 569 ? 51.940 23.128 35.692 1.00 10.67 563 SER B O 1
ATOM 9750 N N . ALA B 1 570 ? 49.845 22.563 35.114 1.00 10.18 564 ALA B N 1
ATOM 9751 C CA . ALA B 1 570 ? 49.450 22.257 36.502 1.00 9.09 564 ALA B CA 1
ATOM 9752 C C . ALA B 1 570 ? 48.241 21.346 36.546 1.00 9.19 564 ALA B C 1
ATOM 9753 O O . ALA B 1 570 ? 47.297 21.536 35.789 1.00 8.80 564 ALA B O 1
ATOM 9755 N N . TYR B 1 571 ? 48.265 20.393 37.467 1.00 9.21 565 TYR B N 1
ATOM 9756 C CA . TYR B 1 571 ? 47.089 19.609 37.815 1.00 9.16 565 TYR B CA 1
ATOM 9757 C C . TYR B 1 571 ? 46.736 20.024 39.241 1.00 8.94 565 TYR B C 1
ATOM 9758 O O . TYR B 1 571 ? 47.473 19.722 40.179 1.00 8.83 565 TYR B O 1
ATOM 9767 N N . LEU B 1 572 ? 45.644 20.762 39.392 1.00 8.68 566 LEU B N 1
ATOM 9768 C CA . LEU B 1 572 ? 45.300 21.358 40.683 1.00 8.57 566 LEU B CA 1
ATOM 9769 C C . LEU B 1 572 ? 43.963 20.808 41.114 1.00 8.14 566 LEU B C 1
ATOM 9770 O O . LEU B 1 572 ? 42.934 21.062 40.464 1.00 8.20 566 LEU B O 1
ATOM 9775 N N . GLU B 1 573 ? 43.984 20.045 42.206 1.00 8.68 567 GLU B N 1
ATOM 9776 C CA . GLU B 1 573 ? 42.783 19.333 42.622 1.00 8.95 567 GLU B CA 1
ATOM 9777 C C . GLU B 1 573 ? 42.213 19.828 43.963 1.00 8.84 567 GLU B C 1
ATOM 9778 O O . GLU B 1 573 ? 42.871 19.749 45.007 1.00 8.82 567 GLU B O 1
ATOM 9784 N N . GLY B 1 574 ? 40.995 20.360 43.930 1.00 8.84 568 GLY B N 1
ATOM 9785 C CA . GLY B 1 574 ? 40.333 20.840 45.149 1.00 7.91 568 GLY B CA 1
ATOM 9786 C C . GLY B 1 574 ? 40.809 22.209 45.655 1.00 8.59 568 GLY B C 1
ATOM 9787 O O . GLY B 1 574 ? 40.297 22.720 46.666 1.00 9.08 568 GLY B O 1
ATOM 9788 N N . MET B 1 575 ? 41.751 22.818 44.953 1.00 8.03 569 MET B N 1
ATOM 9789 C CA . MET B 1 575 ? 42.390 24.041 45.489 1.00 8.05 569 MET B CA 1
ATOM 9790 C C . MET B 1 575 ? 41.378 25.166 45.653 1.00 7.89 569 MET B C 1
ATOM 9791 O O . MET B 1 575 ? 40.689 25.535 44.698 1.00 7.74 569 MET B O 1
ATOM 9796 N N . TRP B 1 576 ? 41.310 25.714 46.864 1.00 7.90 570 TRP B N 1
ATOM 9797 C CA . TRP B 1 576 ? 40.402 26.827 47.177 1.00 7.84 570 TRP B CA 1
ATOM 9798 C C . TRP B 1 576 ? 41.244 28.087 47.325 1.00 8.19 570 TRP B C 1
ATOM 9799 O O . TRP B 1 576 ? 42.144 28.136 48.180 1.00 9.23 570 TRP B O 1
ATOM 9810 N N . VAL B 1 577 ? 40.981 29.072 46.477 1.00 7.80 571 VAL B N 1
ATOM 9811 C CA . VAL B 1 577 ? 41.682 30.349 46.531 1.00 8.20 571 VAL B CA 1
ATOM 9812 C C . VAL B 1 577 ? 40.683 31.328 47.143 1.00 8.26 571 VAL B C 1
ATOM 9813 O O . VAL B 1 577 ? 39.921 32.020 46.432 1.00 8.40 571 VAL B O 1
ATOM 9817 N N . TRP B 1 578 ? 40.684 31.353 48.473 1.00 8.56 572 TRP B N 1
ATOM 9818 C CA . TRP B 1 578 ? 39.647 32.014 49.256 1.00 8.77 572 TRP B CA 1
ATOM 9819 C C . TRP B 1 578 ? 40.146 33.296 49.868 1.00 9.56 572 TRP B C 1
ATOM 9820 O O . TRP B 1 578 ? 40.959 33.282 50.798 1.00 10.96 572 TRP B O 1
ATOM 9831 N N . LEU B 1 579 ? 39.674 34.408 49.327 1.00 8.94 573 LEU B N 1
ATOM 9832 C CA . LEU B 1 579 ? 39.829 35.683 50.032 1.00 9.47 573 LEU B CA 1
ATOM 9833 C C . LEU B 1 579 ? 38.742 35.653 51.101 1.00 10.20 573 LEU B C 1
ATOM 9834 O O . LEU B 1 579 ? 37.554 35.606 50.769 1.00 10.82 573 LEU B O 1
ATOM 9839 N N . ALA B 1 580 ? 39.148 35.651 52.373 1.00 9.99 574 ALA B N 1
ATOM 9840 C CA . ALA B 1 580 ? 38.212 35.448 53.495 1.00 10.40 574 ALA B CA 1
ATOM 9841 C C . ALA B 1 580 ? 37.092 36.468 53.488 1.00 10.99 574 ALA B C 1
ATOM 9842 O O . ALA B 1 580 ? 37.344 37.689 53.513 1.00 11.40 574 ALA B O 1
ATOM 9844 N N . ASP B 1 581 ? 35.865 35.961 53.463 1.00 10.82 575 ASP B N 1
ATOM 9845 C CA . ASP B 1 581 ? 34.665 36.803 53.602 1.00 10.86 575 ASP B CA 1
ATOM 9846 C C . ASP B 1 581 ? 34.256 36.957 55.070 1.00 11.16 575 ASP B C 1
ATOM 9847 O O . ASP B 1 581 ? 33.467 37.843 55.415 1.00 11.56 575 ASP B O 1
ATOM 9852 N N . HIS B 1 582 ? 34.757 36.066 55.919 1.00 11.03 576 HIS B N 1
ATOM 9853 C CA . HIS B 1 582 ? 34.463 36.113 57.350 1.00 11.19 576 HIS B CA 1
ATOM 9854 C C . HIS B 1 582 ? 35.626 35.512 58.123 1.00 11.68 576 HIS B C 1
ATOM 9855 O O . HIS B 1 582 ? 36.538 34.891 57.528 1.00 11.32 576 HIS B O 1
ATOM 9862 N N . ASP B 1 583 ? 35.613 35.742 59.434 1.00 10.93 577 ASP B N 1
ATOM 9863 C CA . ASP B 1 583 ? 36.748 35.471 60.300 1.00 11.10 577 ASP B CA 1
ATOM 9864 C C . ASP B 1 583 ? 36.532 34.129 61.000 1.00 11.27 577 ASP B C 1
ATOM 9865 O O . ASP B 1 583 ? 35.594 33.968 61.777 1.00 11.40 577 ASP B O 1
ATOM 9870 N N . LEU B 1 584 ? 37.424 33.177 60.708 1.00 10.86 578 LEU B N 1
ATOM 9871 C CA . LEU B 1 584 ? 37.317 31.796 61.191 1.00 11.74 578 LEU B CA 1
ATOM 9872 C C . LEU B 1 584 ? 37.720 31.597 62.660 1.00 11.59 578 LEU B C 1
ATOM 9873 O O . LEU B 1 584 ? 37.351 30.601 63.267 1.00 11.06 578 LEU B O 1
ATOM 9878 N N . ASP B 1 585 ? 38.489 32.536 63.216 1.00 11.73 579 ASP B N 1
ATOM 9879 C CA . ASP B 1 585 ? 39.117 32.334 64.510 1.00 12.77 579 ASP B CA 1
ATOM 9880 C C . ASP B 1 585 ? 38.674 33.266 65.646 1.00 13.83 579 ASP B C 1
ATOM 9881 O O . ASP B 1 585 ? 38.860 32.924 66.826 1.00 14.38 579 ASP B O 1
ATOM 9886 N N . SER B 1 586 ? 38.113 34.424 65.304 1.00 14.32 580 SER B N 1
ATOM 9887 C CA . SER B 1 586 ? 37.740 35.423 66.334 1.00 14.95 580 SER B CA 1
ATOM 9888 C C . SER B 1 586 ? 36.471 35.060 67.096 1.00 15.32 580 SER B C 1
ATOM 9889 O O . SER B 1 586 ? 36.174 35.677 68.135 1.00 14.58 580 SER B O 1
ATOM 9892 N N . GLY B 1 587 ? 35.716 34.088 66.569 1.00 14.80 581 GLY B N 1
ATOM 9893 C CA . GLY B 1 587 ? 34.422 33.724 67.131 1.00 15.86 581 GLY B CA 1
ATOM 9894 C C . GLY B 1 587 ? 33.299 34.452 66.433 1.00 15.66 581 GLY B C 1
ATOM 9895 O O . GLY B 1 587 ? 33.469 35.592 65.970 1.00 16.38 581 GLY B O 1
ATOM 9896 N N . GLY B 1 588 ? 32.147 33.799 66.348 1.00 15.69 582 GLY B N 1
ATOM 9897 C CA . GLY B 1 588 ? 30.948 34.434 65.806 1.00 15.47 582 GLY B CA 1
ATOM 9898 C C . GLY B 1 588 ? 30.841 34.496 64.292 1.00 15.13 582 GLY B C 1
ATOM 9899 O O . GLY B 1 588 ? 29.869 35.042 63.771 1.00 15.82 582 GLY B O 1
ATOM 9900 N N . SER B 1 589 ? 31.828 33.941 63.583 1.00 14.96 583 SER B N 1
ATOM 9901 C CA . SER B 1 589 ? 31.822 33.895 62.110 1.00 13.82 583 SER B CA 1
ATOM 9902 C C . SER B 1 589 ? 31.540 35.284 61.524 1.00 13.98 583 SER B C 1
ATOM 9903 O O . SER B 1 589 ? 30.660 35.470 60.688 1.00 14.17 583 SER B O 1
ATOM 9906 N N . GLN B 1 590 ? 32.284 36.271 62.016 1.00 13.69 584 GLN B N 1
ATOM 9907 C CA . GLN B 1 590 ? 32.008 37.669 61.711 1.00 14.05 584 GLN B CA 1
ATOM 9908 C C . GLN B 1 590 ? 32.548 38.030 60.347 1.00 13.91 584 GLN B C 1
ATOM 9909 O O . GLN B 1 590 ? 33.697 37.732 60.044 1.00 13.79 584 GLN B O 1
ATOM 9915 N N . GLN B 1 591 ? 31.717 38.670 59.537 1.00 14.29 585 GLN B N 1
ATOM 9916 C CA . GLN B 1 591 ? 32.141 39.100 58.211 1.00 15.32 585 GLN B CA 1
ATOM 9917 C C . GLN B 1 591 ? 33.200 40.196 58.282 1.00 14.94 585 GLN B C 1
ATOM 9918 O O . GLN B 1 591 ? 33.249 40.981 59.251 1.00 15.09 585 GLN B O 1
ATOM 9924 N N . ILE B 1 592 ? 34.066 40.211 57.268 1.00 14.14 586 ILE B N 1
ATOM 9925 C CA . ILE B 1 592 ? 35.209 41.117 57.194 1.00 13.25 586 ILE B CA 1
ATOM 9926 C C . ILE B 1 592 ? 35.379 41.587 55.748 1.00 13.70 586 ILE B C 1
ATOM 9927 O O . ILE B 1 592 ? 34.915 40.909 54.822 1.00 13.58 586 ILE B O 1
ATOM 9932 N N . SER B 1 593 ? 36.018 42.745 55.558 1.00 12.82 587 SER B N 1
ATOM 9933 C CA . SER B 1 593 ? 36.279 43.265 54.217 1.00 13.59 587 SER B CA 1
ATOM 9934 C C . SER B 1 593 ? 37.778 43.284 53.994 1.00 13.47 587 SER B C 1
ATOM 9935 O O . SER B 1 593 ? 38.485 44.065 54.624 1.00 13.44 587 SER B O 1
ATOM 9938 N N . LEU B 1 594 ? 38.257 42.402 53.117 1.00 13.16 588 LEU B N 1
ATOM 9939 C CA . LEU B 1 594 ? 39.674 42.338 52.752 1.00 12.93 588 LEU B CA 1
ATOM 9940 C C . LEU B 1 594 ? 39.784 42.602 51.255 1.00 13.20 588 LEU B C 1
ATOM 9941 O O . LEU B 1 594 ? 38.840 42.320 50.510 1.00 13.41 588 LEU B O 1
ATOM 9946 N N . TRP B 1 595 ? 40.923 43.142 50.824 1.00 12.58 589 TRP B N 1
ATOM 9947 C CA . TRP B 1 595 ? 41.097 43.500 49.419 1.00 12.94 589 TRP B CA 1
ATOM 9948 C C . TRP B 1 595 ? 42.099 42.580 48.717 1.00 12.52 589 TRP B C 1
ATOM 9949 O O . TRP B 1 595 ? 43.257 42.502 49.114 1.00 12.05 589 TRP B O 1
ATOM 9960 N N . SER B 1 596 ? 41.629 41.892 47.674 1.00 12.72 590 SER B N 1
ATOM 9961 C CA . SER B 1 596 ? 42.485 41.095 46.799 1.00 12.54 590 SER B CA 1
ATOM 9962 C C . SER B 1 596 ? 42.218 41.548 45.373 1.00 12.27 590 SER B C 1
ATOM 9963 O O . SER B 1 596 ? 41.055 41.682 44.997 1.00 12.78 590 SER B O 1
ATOM 9966 N N . ASN B 1 597 ? 43.259 41.780 44.574 1.00 12.40 591 ASN B N 1
ATOM 9967 C CA . ASN B 1 597 ? 43.010 42.289 43.212 1.00 12.88 591 ASN B CA 1
ATOM 9968 C C . ASN B 1 597 ? 42.366 41.260 42.285 1.00 12.54 591 ASN B C 1
ATOM 9969 O O . ASN B 1 597 ? 41.485 41.594 41.496 1.00 13.53 591 ASN B O 1
ATOM 9974 N N . GLY B 1 598 ? 42.826 40.021 42.384 1.00 12.44 592 GLY B N 1
ATOM 9975 C CA . GLY B 1 598 ? 42.342 38.940 41.528 1.00 12.16 592 GLY B CA 1
ATOM 9976 C C . GLY B 1 598 ? 42.668 37.602 42.148 1.00 11.90 592 GLY B C 1
ATOM 9977 O O . GLY B 1 598 ? 43.625 37.467 42.936 1.00 11.24 592 GLY B O 1
ATOM 9978 N N . GLY B 1 599 ? 41.887 36.596 41.775 1.00 10.38 593 GLY B N 1
ATOM 9979 C CA . GLY B 1 599 ? 41.993 35.284 42.398 1.00 10.69 593 GLY B CA 1
ATOM 9980 C C . GLY B 1 599 ? 43.011 34.416 41.682 1.00 10.59 593 GLY B C 1
ATOM 9981 O O . GLY B 1 599 ? 44.121 34.184 42.193 1.00 10.23 593 GLY B O 1
ATOM 9982 N N . ILE B 1 600 ? 42.610 33.924 40.510 1.00 9.74 594 ILE B N 1
ATOM 9983 C CA . ILE B 1 600 ? 43.446 33.054 39.676 1.00 10.60 594 ILE B CA 1
ATOM 9984 C C . ILE B 1 600 ? 43.563 33.663 38.278 1.00 10.88 594 ILE B C 1
ATOM 9985 O O . ILE B 1 600 ? 42.548 33.932 37.620 1.00 11.96 594 ILE B O 1
ATOM 9990 N N . MET B 1 601 ? 44.793 33.896 37.841 1.00 11.49 595 MET B N 1
ATOM 9991 C CA . MET B 1 601 ? 45.069 34.339 36.475 1.00 11.71 595 MET B CA 1
ATOM 9992 C C . MET B 1 601 ? 45.963 33.307 35.813 1.00 11.74 595 MET B C 1
ATOM 9993 O O . MET B 1 601 ? 47.043 33.017 36.322 1.00 11.45 595 MET B O 1
ATOM 9998 N N . SER B 1 602 ? 45.497 32.712 34.708 1.00 11.25 596 SER B N 1
ATOM 9999 C CA . SER B 1 602 ? 46.328 31.776 33.974 1.00 10.46 596 SER B CA 1
ATOM 10000 C C . SER B 1 602 ? 46.726 32.312 32.599 1.00 11.06 596 SER B C 1
ATOM 10001 O O . SER B 1 602 ? 45.859 32.677 31.797 1.00 11.22 596 SER B O 1
ATOM 10004 N N . GLU B 1 603 ? 48.027 32.312 32.327 1.00 10.96 597 GLU B N 1
ATOM 10005 C CA . GLU B 1 603 ? 48.539 32.566 30.976 1.00 11.76 597 GLU B CA 1
ATOM 10006 C C . GLU B 1 603 ? 49.168 31.299 30.389 1.00 11.91 597 GLU B C 1
ATOM 10007 O O . GLU B 1 603 ? 49.844 31.333 29.354 1.00 12.54 597 GLU B O 1
ATOM 10013 N N . SER B 1 604 ? 48.939 30.181 31.070 1.00 11.73 598 SER B N 1
ATOM 10014 C CA . SER B 1 604 ? 49.574 28.916 30.712 1.00 11.33 598 SER B CA 1
ATOM 10015 C C . SER B 1 604 ? 49.111 28.418 29.349 1.00 11.11 598 SER B C 1
ATOM 10016 O O . SER B 1 604 ? 47.917 28.486 29.029 1.00 9.94 598 SER B O 1
ATOM 10019 N N . GLN B 1 605 ? 50.060 27.911 28.562 1.00 11.06 599 GLN B N 1
ATOM 10020 C CA . GLN B 1 605 ? 49.729 27.250 27.296 1.00 11.74 599 GLN B CA 1
ATOM 10021 C C . GLN B 1 605 ? 49.311 25.806 27.531 1.00 12.04 599 GLN B C 1
ATOM 10022 O O . GLN B 1 605 ? 49.057 25.057 26.568 1.00 12.12 599 GLN B O 1
ATOM 10028 N N . GLY B 1 606 ? 49.274 25.404 28.806 1.00 11.83 600 GLY B N 1
ATOM 10029 C CA . GLY B 1 606 ? 48.763 24.098 29.211 1.00 10.66 600 GLY B CA 1
ATOM 10030 C C . GLY B 1 606 ? 49.757 22.954 29.101 1.00 10.37 600 GLY B C 1
ATOM 10031 O O . GLY B 1 606 ? 50.884 23.131 28.653 1.00 10.24 600 GLY B O 1
ATOM 10032 N N . PRO B 1 607 ? 49.334 21.745 29.470 1.00 10.12 601 PRO B N 1
ATOM 10033 C CA . PRO B 1 607 ? 47.993 21.419 29.934 1.00 9.54 601 PRO B CA 1
ATOM 10034 C C . PRO B 1 607 ? 47.730 21.968 31.339 1.00 9.51 601 PRO B C 1
ATOM 10035 O O . PRO B 1 607 ? 48.626 21.951 32.183 1.00 9.29 601 PRO B O 1
ATOM 10039 N N . VAL B 1 608 ? 46.521 22.468 31.583 1.00 8.92 602 VAL B N 1
ATOM 10040 C CA . VAL B 1 608 ? 46.117 22.816 32.952 1.00 9.12 602 VAL B CA 1
ATOM 10041 C C . VAL B 1 608 ? 44.812 22.081 33.243 1.00 9.49 602 VAL B C 1
ATOM 10042 O O . VAL B 1 608 ? 43.869 22.180 32.470 1.00 9.34 602 VAL B O 1
ATOM 10046 N N . TRP B 1 609 ? 44.792 21.312 34.332 1.00 8.37 603 TRP B N 1
ATOM 10047 C CA . TRP B 1 609 ? 43.571 20.679 34.809 1.00 8.85 603 TRP B CA 1
ATOM 10048 C C . TRP B 1 609 ? 43.206 21.320 36.158 1.00 9.15 603 TRP B C 1
ATOM 10049 O O . TRP B 1 609 ? 43.979 21.205 37.140 1.00 9.02 603 TRP B O 1
ATOM 10060 N N . LEU B 1 610 ? 42.053 21.983 36.207 1.00 8.10 604 LEU B N 1
ATOM 10061 C CA . LEU B 1 610 ? 41.546 22.566 37.458 1.00 8.50 604 LEU B CA 1
ATOM 10062 C C . LEU B 1 610 ? 40.351 21.708 37.866 1.00 8.60 604 LEU B C 1
ATOM 10063 O O . LEU B 1 610 ? 39.247 21.856 37.334 1.00 8.87 604 LEU B O 1
ATOM 10068 N N . ILE B 1 611 ? 40.587 20.802 38.803 1.00 8.52 605 ILE B N 1
ATOM 10069 C CA . ILE B 1 611 ? 39.579 19.781 39.168 1.00 9.07 605 ILE B CA 1
ATOM 10070 C C . ILE B 1 611 ? 38.967 20.186 40.510 1.00 8.76 605 ILE B C 1
ATOM 10071 O O . ILE B 1 611 ? 39.609 20.044 41.547 1.00 8.90 605 ILE B O 1
ATOM 10076 N N . GLY B 1 612 ? 37.743 20.697 40.491 1.00 8.09 606 GLY B N 1
ATOM 10077 C CA . GLY B 1 612 ? 37.071 21.062 41.747 1.00 7.87 606 GLY B CA 1
ATOM 10078 C C . GLY B 1 612 ? 37.724 22.247 42.447 1.00 8.69 606 GLY B C 1
ATOM 10079 O O . GLY B 1 612 ? 37.721 22.336 43.688 1.00 10.07 606 GLY B O 1
ATOM 10080 N N . THR B 1 613 ? 38.303 23.155 41.669 1.00 8.11 607 THR B N 1
ATOM 10081 C CA . THR B 1 613 ? 38.899 24.359 42.279 1.00 7.87 607 THR B CA 1
ATOM 10082 C C . THR B 1 613 ? 37.820 25.411 42.538 1.00 8.51 607 THR B C 1
ATOM 10083 O O . THR B 1 613 ? 36.735 25.371 41.953 1.00 8.15 607 THR B O 1
ATOM 10087 N N . ALA B 1 614 ? 38.135 26.397 43.372 1.00 8.37 608 ALA B N 1
ATOM 10088 C CA . ALA B 1 614 ? 37.184 27.474 43.650 1.00 8.38 608 ALA B CA 1
ATOM 10089 C C . ALA B 1 614 ? 38.008 28.718 43.891 1.00 9.04 608 ALA B C 1
ATOM 10090 O O . ALA B 1 614 ? 39.139 28.627 44.391 1.00 10.20 608 ALA B O 1
ATOM 10092 N N . SER B 1 615 ? 37.451 29.863 43.499 1.00 9.08 609 SER B N 1
ATOM 10093 C CA . SER B 1 615 ? 38.109 31.157 43.696 1.00 8.30 609 SER B CA 1
ATOM 10094 C C . SER B 1 615 ? 37.034 32.156 44.103 1.00 8.80 609 SER B C 1
ATOM 10095 O O . SER B 1 615 ? 36.085 32.384 43.354 1.00 8.46 609 SER B O 1
ATOM 10098 N N . GLU B 1 616 ? 37.184 32.739 45.289 1.00 9.01 610 GLU B N 1
ATOM 10099 C CA . GLU B 1 616 ? 36.123 33.564 45.866 1.00 8.52 610 GLU B CA 1
ATOM 10100 C C . GLU B 1 616 ? 36.576 34.871 46.485 1.00 9.16 610 GLU B C 1
ATOM 10101 O O . GLU B 1 616 ? 37.571 34.901 47.237 1.00 9.43 610 GLU B O 1
ATOM 10107 N N . HIS B 1 617 ? 35.787 35.913 46.203 1.00 8.52 611 HIS B N 1
ATOM 10108 C CA . HIS B 1 617 ? 35.829 37.208 46.912 1.00 9.48 611 HIS B CA 1
ATOM 10109 C C . HIS B 1 617 ? 37.000 38.123 46.545 1.00 10.33 611 HIS B C 1
ATOM 10110 O O . HIS B 1 617 ? 37.410 38.982 47.349 1.00 10.36 611 HIS B O 1
ATOM 10117 N N . HIS B 1 618 ? 37.526 37.943 45.327 1.00 10.45 612 HIS B N 1
ATOM 10118 C CA . HIS B 1 618 ? 38.551 38.855 44.757 1.00 10.66 612 HIS B CA 1
ATOM 10119 C C . HIS B 1 618 ? 37.867 39.969 43.959 1.00 11.19 612 HIS B C 1
ATOM 10120 O O . HIS B 1 618 ? 36.736 39.815 43.514 1.00 11.24 612 HIS B O 1
ATOM 10127 N N . ILE B 1 619 ? 38.552 41.101 43.808 1.00 11.82 613 ILE B N 1
ATOM 10128 C CA . ILE B 1 619 ? 37.910 42.336 43.313 1.00 11.21 613 ILE B CA 1
ATOM 10129 C C . ILE B 1 619 ? 37.669 42.403 41.816 1.00 11.16 613 ILE B C 1
ATOM 10130 O O . ILE B 1 619 ? 36.570 42.758 41.380 1.00 11.91 613 ILE B O 1
ATOM 10135 N N . ASN B 1 620 ? 38.678 42.099 41.013 1.00 11.82 614 ASN B N 1
ATOM 10136 C CA . ASN B 1 620 ? 38.513 42.235 39.567 1.00 11.91 614 ASN B CA 1
ATOM 10137 C C . ASN B 1 620 ? 37.970 41.001 38.855 1.00 11.90 614 ASN B C 1
ATOM 10138 O O . ASN B 1 620 ? 37.212 41.122 37.885 1.00 12.28 614 ASN B O 1
ATOM 10143 N N . TYR B 1 621 ? 38.357 39.832 39.357 1.00 11.40 615 TYR B N 1
ATOM 10144 C CA . TYR B 1 621 ? 37.968 38.551 38.766 1.00 10.67 615 TYR B CA 1
ATOM 10145 C C . TYR B 1 621 ? 38.276 37.424 39.747 1.00 10.63 615 TYR B C 1
ATOM 10146 O O . TYR B 1 621 ? 39.195 37.557 40.573 1.00 10.24 615 TYR B O 1
ATOM 10155 N N . GLN B 1 622 ? 37.534 36.321 39.641 1.00 9.97 616 GLN B N 1
ATOM 10156 C CA . GLN B 1 622 ? 37.880 35.096 40.377 1.00 9.78 616 GLN B CA 1
ATOM 10157 C C . GLN B 1 622 ? 38.801 34.209 39.517 1.00 9.28 616 GLN B C 1
ATOM 10158 O O . GLN B 1 622 ? 39.795 33.684 40.020 1.00 9.92 616 GLN B O 1
ATOM 10164 N N . TYR B 1 623 ? 38.478 34.084 38.229 1.00 9.52 617 TYR B N 1
ATOM 10165 C CA . TYR B 1 623 ? 39.345 33.456 37.234 1.00 9.50 617 TYR B CA 1
ATOM 10166 C C . TYR B 1 623 ? 39.552 34.396 36.046 1.00 10.24 617 TYR B C 1
ATOM 10167 O O . TYR B 1 623 ? 38.586 34.964 35.532 1.00 10.41 617 TYR B O 1
ATOM 10176 N N . PHE B 1 624 ? 40.795 34.526 35.609 1.00 9.71 618 PHE B N 1
ATOM 10177 C CA . PHE B 1 624 ? 41.149 35.284 34.395 1.00 10.32 618 PHE B CA 1
ATOM 10178 C C . PHE B 1 624 ? 42.056 34.411 33.554 1.00 10.34 618 PHE B C 1
ATOM 10179 O O . PHE B 1 624 ? 43.162 34.053 33.966 1.00 12.02 618 PHE B O 1
ATOM 10187 N N . LEU B 1 625 ? 41.567 34.030 32.379 1.00 10.90 619 LEU B N 1
ATOM 10188 C CA . LEU B 1 625 ? 42.365 33.265 31.423 1.00 10.51 619 LEU B CA 1
ATOM 10189 C C . LEU B 1 625 ? 42.863 34.261 30.377 1.00 10.88 619 LEU B C 1
ATOM 10190 O O . LEU B 1 625 ? 42.060 34.890 29.704 1.00 11.12 619 LEU B O 1
ATOM 10195 N N . LYS B 1 626 ? 44.178 34.430 30.282 1.00 11.37 620 LYS B N 1
ATOM 10196 C CA . LYS B 1 626 ? 44.755 35.467 29.413 1.00 12.17 620 LYS B CA 1
ATOM 10197 C C . LYS B 1 626 ? 45.783 34.851 28.487 1.00 12.12 620 LYS B C 1
ATOM 10198 O O . LYS B 1 626 ? 46.840 34.435 28.939 1.00 11.68 620 LYS B O 1
ATOM 10204 N N . ASN B 1 627 ? 45.485 34.795 27.189 1.00 12.47 621 ASN B N 1
ATOM 10205 C CA . ASN B 1 627 ? 46.394 34.155 26.232 1.00 13.17 621 ASN B CA 1
ATOM 10206 C C . ASN B 1 627 ? 46.679 32.706 26.629 1.00 13.05 621 ASN B C 1
ATOM 10207 O O . ASN B 1 627 ? 47.786 32.202 26.437 1.00 14.58 621 ASN B O 1
ATOM 10212 N N . ALA B 1 628 ? 45.667 32.044 27.191 1.00 12.65 622 ALA B N 1
ATOM 10213 C CA . ALA B 1 628 ? 45.828 30.683 27.705 1.00 11.90 622 ALA B CA 1
ATOM 10214 C C . ALA B 1 628 ? 45.453 29.619 26.674 1.00 11.36 622 ALA B C 1
ATOM 10215 O O . ALA B 1 628 ? 44.747 29.897 25.696 1.00 11.59 622 ALA B O 1
ATOM 10217 N N . ALA B 1 629 ? 45.934 28.401 26.886 1.00 10.62 623 ALA B N 1
ATOM 10218 C CA . ALA B 1 629 ? 45.543 27.277 26.024 1.00 9.96 623 ALA B CA 1
ATOM 10219 C C . ALA B 1 629 ? 45.430 25.986 26.808 1.00 10.34 623 ALA B C 1
ATOM 10220 O O . ALA B 1 629 ? 46.147 25.789 27.806 1.00 9.96 623 ALA B O 1
ATOM 10222 N N . ASN B 1 630 ? 44.561 25.099 26.324 1.00 9.89 624 ASN B N 1
ATOM 10223 C CA . ASN B 1 630 ? 44.537 23.703 26.748 1.00 9.68 624 ASN B CA 1
ATOM 10224 C C . ASN B 1 630 ? 44.322 23.544 28.242 1.00 9.38 624 ASN B C 1
ATOM 10225 O O . ASN B 1 630 ? 45.182 23.023 28.959 1.00 9.55 624 ASN B O 1
ATOM 10230 N N . HIS B 1 631 ? 43.169 24.037 28.684 1.00 8.83 625 HIS B N 1
ATOM 10231 C CA . HIS B 1 631 ? 42.688 23.895 30.068 1.00 9.05 625 HIS B CA 1
ATOM 10232 C C . HIS B 1 631 ? 41.411 23.061 30.113 1.00 9.39 625 HIS B C 1
ATOM 10233 O O . HIS B 1 631 ? 40.446 23.347 29.366 1.00 9.30 625 HIS B O 1
ATOM 10240 N N . TYR B 1 632 ? 41.392 22.083 31.023 1.00 8.50 626 TYR B N 1
ATOM 10241 C CA . TYR B 1 632 ? 40.169 21.443 31.461 1.00 8.57 626 TYR B CA 1
ATOM 10242 C C . TYR B 1 632 ? 39.842 22.026 32.832 1.00 8.79 626 TYR B C 1
ATOM 10243 O O . TYR B 1 632 ? 40.683 22.011 33.744 1.00 8.94 626 TYR B O 1
ATOM 10252 N N . ILE B 1 633 ? 38.622 22.539 32.971 1.00 8.19 627 ILE B N 1
ATOM 10253 C CA . ILE B 1 633 ? 38.183 23.199 34.197 1.00 8.06 627 ILE B CA 1
ATOM 10254 C C . ILE B 1 633 ? 36.834 22.616 34.600 1.00 7.97 627 ILE B C 1
ATOM 10255 O O . ILE B 1 633 ? 35.830 22.848 33.929 1.00 7.89 627 ILE B O 1
ATOM 10260 N N . GLY B 1 634 ? 36.788 21.864 35.696 1.00 8.03 628 GLY B N 1
ATOM 10261 C CA . GLY B 1 634 ? 35.522 21.250 36.128 1.00 7.96 628 GLY B CA 1
ATOM 10262 C C . GLY B 1 634 ? 35.582 20.567 37.486 1.00 8.15 628 GLY B C 1
ATOM 10263 O O . GLY B 1 634 ? 36.524 19.801 37.744 1.00 8.88 628 GLY B O 1
ATOM 10264 N N . LEU B 1 635 ? 34.628 20.836 38.382 1.00 8.39 629 LEU B N 1
ATOM 10265 C CA . LEU B 1 635 ? 33.769 22.016 38.342 1.00 8.34 629 LEU B CA 1
ATOM 10266 C C . LEU B 1 635 ? 34.586 23.201 38.845 1.00 8.69 629 LEU B C 1
ATOM 10267 O O . LEU B 1 635 ? 35.512 23.011 39.637 1.00 9.82 629 LEU B O 1
ATOM 10272 N N . ALA B 1 636 ? 34.239 24.417 38.420 1.00 8.80 630 ALA B N 1
ATOM 10273 C CA . ALA B 1 636 ? 34.835 25.626 39.006 1.00 8.59 630 ALA B CA 1
ATOM 10274 C C . ALA B 1 636 ? 33.753 26.426 39.716 1.00 8.73 630 ALA B C 1
ATOM 10275 O O . ALA B 1 636 ? 32.643 26.530 39.206 1.00 8.93 630 ALA B O 1
ATOM 10277 N N . GLN B 1 637 ? 34.072 26.990 40.881 1.00 8.68 631 GLN B N 1
ATOM 10278 C CA . GLN B 1 637 ? 33.070 27.677 41.700 1.00 8.90 631 GLN B CA 1
ATOM 10279 C C . GLN B 1 637 ? 33.573 29.021 42.167 1.00 9.16 631 GLN B C 1
ATOM 10280 O O . GLN B 1 637 ? 34.730 29.155 42.561 1.00 9.38 631 GLN B O 1
ATOM 10286 N N . THR B 1 638 ? 32.685 30.009 42.169 1.00 8.83 632 THR B N 1
ATOM 10287 C CA . THR B 1 638 ? 33.094 31.368 42.528 1.00 9.31 632 THR B CA 1
ATOM 10288 C C . THR B 1 638 ? 32.032 32.089 43.358 1.00 9.55 632 THR B C 1
ATOM 10289 O O . THR B 1 638 ? 30.855 31.722 43.346 1.00 10.23 632 THR B O 1
ATOM 10293 N N . GLU B 1 639 ? 32.475 33.139 44.045 1.00 9.93 633 GLU B N 1
ATOM 10294 C CA . GLU B 1 639 ? 31.590 34.112 44.652 1.00 10.11 633 GLU B CA 1
ATOM 10295 C C . GLU B 1 639 ? 32.211 35.489 44.509 1.00 10.96 633 GLU B C 1
ATOM 10296 O O . GLU B 1 639 ? 33.435 35.633 44.586 1.00 10.33 633 GLU B O 1
ATOM 10302 N N . THR B 1 640 ? 31.354 36.487 44.287 1.00 10.67 634 THR B N 1
ATOM 10303 C CA . THR B 1 640 ? 31.754 37.911 44.306 1.00 11.59 634 THR B CA 1
ATOM 10304 C C . THR B 1 640 ? 31.995 38.373 45.770 1.00 11.41 634 THR B C 1
ATOM 10305 O O . THR B 1 640 ? 31.302 37.916 46.685 1.00 12.05 634 THR B O 1
ATOM 10309 N N . PRO B 1 641 ? 32.978 39.281 46.006 1.00 11.19 635 PRO B N 1
ATOM 10310 C CA . PRO B 1 641 ? 33.180 39.770 47.376 1.00 11.88 635 PRO B CA 1
ATOM 10311 C C . PRO B 1 641 ? 31.942 40.528 47.836 1.00 12.34 635 PRO B C 1
ATOM 10312 O O . PRO B 1 641 ? 31.258 41.159 47.013 1.00 12.69 635 PRO B O 1
ATOM 10316 N N . TYR B 1 642 ? 31.634 40.437 49.123 1.00 12.53 636 TYR B N 1
ATOM 10317 C CA . TYR B 1 642 ? 30.314 40.870 49.611 1.00 13.21 636 TYR B CA 1
ATOM 10318 C C . TYR B 1 642 ? 30.155 42.387 49.673 1.00 13.93 636 TYR B C 1
ATOM 10319 O O . TYR B 1 642 ? 29.023 42.901 49.656 1.00 14.14 636 TYR B O 1
ATOM 10328 N N . PHE B 1 643 ? 31.283 43.095 49.730 1.00 14.77 637 PHE B N 1
ATOM 10329 C CA . PHE B 1 643 ? 31.248 44.559 49.784 1.00 15.15 637 PHE B CA 1
ATOM 10330 C C . PHE B 1 643 ? 30.851 45.233 48.462 1.00 16.09 637 PHE B C 1
ATOM 10331 O O . PHE B 1 643 ? 30.325 46.359 48.462 1.00 16.63 637 PHE B O 1
ATOM 10339 N N . GLN B 1 644 ? 31.090 44.571 47.331 1.00 15.97 638 GLN B N 1
ATOM 10340 C CA . GLN B 1 644 ? 30.792 45.205 46.031 1.00 15.92 638 GLN B CA 1
ATOM 10341 C C . GLN B 1 644 ? 29.284 45.402 45.891 1.00 17.02 638 GLN B C 1
ATOM 10342 O O . GLN B 1 644 ? 28.505 44.553 46.357 1.00 15.84 638 GLN B O 1
ATOM 10348 N N . PRO B 1 645 ? 28.853 46.519 45.251 1.00 18.21 639 PRO B N 1
ATOM 10349 C CA . PRO B 1 645 ? 29.624 47.510 44.488 1.00 19.30 639 PRO B CA 1
ATOM 10350 C C . PRO B 1 645 ? 30.232 48.678 45.277 1.00 20.30 639 PRO B C 1
ATOM 10351 O O . PRO B 1 645 ? 30.594 49.685 44.664 1.00 20.62 639 PRO B O 1
ATOM 10355 N N . ASN B 1 646 ? 30.368 48.558 46.597 1.00 21.32 640 ASN B N 1
ATOM 10356 C CA . ASN B 1 646 ? 31.048 49.607 47.359 1.00 22.39 640 ASN B CA 1
ATOM 10357 C C . ASN B 1 646 ? 32.341 49.161 48.034 1.00 22.69 640 ASN B C 1
ATOM 10358 O O . ASN B 1 646 ? 32.307 48.676 49.163 1.00 23.19 640 ASN B O 1
ATOM 10363 N N . PRO B 1 647 ? 33.499 49.378 47.373 1.00 22.98 641 PRO B N 1
ATOM 10364 C CA . PRO B 1 647 ? 33.686 50.092 46.108 1.00 23.47 641 PRO B CA 1
ATOM 10365 C C . PRO B 1 647 ? 33.572 49.231 44.850 1.00 23.74 641 PRO B C 1
ATOM 10366 O O . PRO B 1 647 ? 33.512 48.004 44.948 1.00 24.48 641 PRO B O 1
ATOM 10370 N N . ASN B 1 648 ? 33.515 49.904 43.698 1.00 23.84 642 ASN B N 1
ATOM 10371 C CA . ASN B 1 648 ? 33.491 49.303 42.365 1.00 23.40 642 ASN B CA 1
ATOM 10372 C C . ASN B 1 648 ? 34.893 48.851 42.004 1.00 21.86 642 ASN B C 1
ATOM 10373 O O . ASN B 1 648 ? 35.860 49.497 42.406 1.00 21.88 642 ASN B O 1
ATOM 10378 N N . PRO B 1 649 ? 35.025 47.767 41.207 1.00 20.54 643 PRO B N 1
ATOM 10379 C CA . PRO B 1 649 ? 36.338 47.389 40.688 1.00 19.92 643 PRO B CA 1
ATOM 10380 C C . PRO B 1 649 ? 36.964 48.551 39.887 1.00 18.83 643 PRO B C 1
ATOM 10381 O O . PRO B 1 649 ? 36.231 49.255 39.186 1.00 19.72 643 PRO B O 1
ATOM 10385 N N . PRO B 1 650 ? 38.301 48.736 39.957 1.00 17.96 644 PRO B N 1
ATOM 10386 C CA . PRO B 1 650 ? 39.282 47.924 40.668 1.00 17.18 644 PRO B CA 1
ATOM 10387 C C . PRO B 1 650 ? 39.574 48.363 42.097 1.00 16.09 644 PRO B C 1
ATOM 10388 O O . PRO B 1 650 ? 40.476 47.807 42.716 1.00 15.19 644 PRO B O 1
ATOM 10392 N N . ALA B 1 651 ? 38.842 49.355 42.604 1.00 15.99 645 ALA B N 1
ATOM 10393 C CA . ALA B 1 651 ? 39.158 49.951 43.912 1.00 16.25 645 ALA B CA 1
ATOM 10394 C C . ALA B 1 651 ? 39.043 48.918 45.029 1.00 16.15 645 ALA B C 1
ATOM 10395 O O . ALA B 1 651 ? 38.160 48.057 44.975 1.00 16.62 645 ALA B O 1
ATOM 10397 N N . PRO B 1 652 ? 39.890 49.035 46.063 1.00 16.46 646 PRO B N 1
ATOM 10398 C CA . PRO B 1 652 ? 40.862 50.129 46.245 1.00 16.40 646 PRO B CA 1
ATOM 10399 C C . PRO B 1 652 ? 42.230 49.921 45.579 1.00 15.96 646 PRO B C 1
ATOM 10400 O O . PRO B 1 652 ? 43.191 50.614 45.915 1.00 15.94 646 PRO B O 1
ATOM 10404 N N . PHE B 1 653 ? 42.321 48.965 44.650 1.00 15.64 647 PHE B N 1
ATOM 10405 C CA . PHE B 1 653 ? 43.485 48.889 43.775 1.00 15.21 647 PHE B CA 1
ATOM 10406 C C . PHE B 1 653 ? 43.306 49.906 42.659 1.00 15.78 647 PHE B C 1
ATOM 10407 O O . PHE B 1 653 ? 42.241 50.529 42.528 1.00 16.53 647 PHE B O 1
ATOM 10415 N N . ILE B 1 654 ? 44.340 50.063 41.854 1.00 17.13 648 ILE B N 1
ATOM 10416 C CA . ILE B 1 654 ? 44.242 50.866 40.631 1.00 18.11 648 ILE B CA 1
ATOM 10417 C C . ILE B 1 654 ? 44.340 49.959 39.398 1.00 18.65 648 ILE B C 1
ATOM 10418 O O . ILE B 1 654 ? 44.810 48.827 39.496 1.00 18.97 648 ILE B O 1
ATOM 10423 N N . THR B 1 655 ? 43.880 50.448 38.250 1.00 19.36 649 THR B N 1
ATOM 10424 C CA . THR B 1 655 ? 43.961 49.669 37.015 1.00 20.37 649 THR B CA 1
ATOM 10425 C C . THR B 1 655 ? 45.412 49.260 36.747 1.00 20.43 649 THR B C 1
ATOM 10426 O O . THR B 1 655 ? 46.338 50.071 36.886 1.00 20.02 649 THR B O 1
ATOM 10430 N N . ASN B 1 656 ? 45.611 47.985 36.422 1.00 21.11 650 ASN B N 1
ATOM 10431 C CA . ASN B 1 656 ? 46.939 47.458 36.117 1.00 21.57 650 ASN B CA 1
ATOM 10432 C C . ASN B 1 656 ? 46.837 46.689 34.799 1.00 22.23 650 ASN B C 1
ATOM 10433 O O . ASN B 1 656 ? 46.119 45.696 34.711 1.00 21.87 650 ASN B O 1
ATOM 10438 N N . SER B 1 657 ? 47.530 47.161 33.770 1.00 22.82 651 SER B N 1
ATOM 10439 C CA . SER B 1 657 ? 47.294 46.637 32.423 1.00 24.01 651 SER B CA 1
ATOM 10440 C C . SER B 1 657 ? 47.919 45.256 32.177 1.00 23.83 651 SER B C 1
ATOM 10441 O O . SER B 1 657 ? 47.634 44.619 31.163 1.00 23.73 651 SER B O 1
ATOM 10444 N N . ASN B 1 658 ? 48.754 44.801 33.112 1.00 23.86 652 ASN B N 1
ATOM 10445 C CA . ASN B 1 658 ? 49.383 43.488 33.024 1.00 24.12 652 ASN B CA 1
ATOM 10446 C C . ASN B 1 658 ? 48.509 42.401 33.647 1.00 23.68 652 ASN B C 1
ATOM 10447 O O . ASN B 1 658 ? 48.424 41.281 33.128 1.00 24.45 652 ASN B O 1
ATOM 10452 N N . PHE B 1 659 ? 47.852 42.734 34.752 1.00 22.53 653 PHE B N 1
ATOM 10453 C CA . PHE B 1 659 ? 47.170 41.724 35.548 1.00 21.75 653 PHE B CA 1
ATOM 10454 C C . PHE B 1 659 ? 45.656 41.827 35.523 1.00 21.21 653 PHE B C 1
ATOM 10455 O O . PHE B 1 659 ? 44.965 40.947 36.064 1.00 21.03 653 PHE B O 1
ATOM 10463 N N . ASP B 1 660 ? 45.148 42.896 34.917 1.00 19.48 654 ASP B N 1
ATOM 10464 C CA . ASP B 1 660 ? 43.715 43.093 34.796 1.00 19.07 654 ASP B CA 1
ATOM 10465 C C . ASP B 1 660 ? 43.206 42.807 33.389 1.00 17.56 654 ASP B C 1
ATOM 10466 O O . ASP B 1 660 ? 43.921 43.032 32.389 1.00 16.59 654 ASP B O 1
ATOM 10471 N N . PRO B 1 661 ? 41.953 42.337 33.300 1.00 17.26 655 PRO B N 1
ATOM 10472 C CA . PRO B 1 661 ? 41.349 42.196 31.983 1.00 17.19 655 PRO B CA 1
ATOM 10473 C C . PRO B 1 661 ? 41.155 43.565 31.339 1.00 17.47 655 PRO B C 1
ATOM 10474 O O . PRO B 1 661 ? 41.045 44.576 32.054 1.00 17.04 655 PRO B O 1
ATOM 10478 N N . SER B 1 662 ? 41.117 43.576 30.008 1.00 17.32 656 SER B N 1
ATOM 10479 C CA . SER B 1 662 ? 40.887 44.794 29.232 1.00 18.18 656 SER B CA 1
ATOM 10480 C C . SER B 1 662 ? 39.580 45.465 29.627 1.00 17.81 656 SER B C 1
ATOM 10481 O O . SER B 1 662 ? 39.529 46.694 29.743 1.00 17.24 656 SER B O 1
ATOM 10484 N N . GLN B 1 663 ? 38.546 44.652 29.860 1.00 16.55 657 GLN B N 1
ATOM 10485 C CA . GLN B 1 663 ? 37.235 45.135 30.276 1.00 16.33 657 GLN B CA 1
ATOM 10486 C C . GLN B 1 663 ? 36.969 44.817 31.741 1.00 16.45 657 GLN B C 1
ATOM 10487 O O . GLN B 1 663 ? 36.669 43.676 32.104 1.00 15.79 657 GLN B O 1
ATOM 10493 N N . LEU B 1 664 ? 37.085 45.834 32.585 1.00 16.88 658 LEU B N 1
ATOM 10494 C CA . LEU B 1 664 ? 36.816 45.670 34.012 1.00 17.56 658 LEU B CA 1
ATOM 10495 C C . LEU B 1 664 ? 35.337 45.386 34.294 1.00 18.09 658 LEU B C 1
ATOM 10496 O O . LEU B 1 664 ? 34.453 45.803 33.541 1.00 17.84 658 LEU B O 1
ATOM 10501 N N . GLY B 1 665 ? 35.070 44.669 35.382 1.00 18.39 659 GLY B N 1
ATOM 10502 C CA . GLY B 1 665 ? 33.691 44.429 35.798 1.00 19.18 659 GLY B CA 1
ATOM 10503 C C . GLY B 1 665 ? 32.956 45.723 36.090 1.00 20.15 659 GLY B C 1
ATOM 10504 O O . GLY B 1 665 ? 33.543 46.656 36.641 1.00 20.51 659 GLY B O 1
ATOM 10505 N N . GLN B 1 666 ? 31.680 45.781 35.706 1.00 20.91 660 GLN B N 1
ATOM 10506 C CA . GLN B 1 666 ? 30.805 46.912 36.041 1.00 21.33 660 GLN B CA 1
ATOM 10507 C C . GLN B 1 666 ? 30.156 46.676 37.396 1.00 20.31 660 GLN B C 1
ATOM 10508 O O . GLN B 1 666 ? 29.223 45.884 37.521 1.00 20.18 660 GLN B O 1
ATOM 10514 N N . GLY B 1 667 ? 30.687 47.334 38.421 1.00 19.25 661 GLY B N 1
ATOM 10515 C CA . GLY B 1 667 ? 30.126 47.241 39.759 1.00 18.44 661 GLY B CA 1
ATOM 10516 C C . GLY B 1 667 ? 30.647 46.049 40.547 1.00 17.63 661 GLY B C 1
ATOM 10517 O O . GLY B 1 667 ? 30.880 46.167 41.749 1.00 17.22 661 GLY B O 1
ATOM 10518 N N . ASP B 1 668 ? 30.850 44.914 39.862 1.00 16.46 662 ASP B N 1
ATOM 10519 C CA . ASP B 1 668 ? 31.218 43.644 40.510 1.00 16.03 662 ASP B CA 1
ATOM 10520 C C . ASP B 1 668 ? 32.296 42.857 39.732 1.00 15.41 662 ASP B C 1
ATOM 10521 O O . ASP B 1 668 ? 32.402 42.967 38.502 1.00 15.54 662 ASP B O 1
ATOM 10526 N N . ALA B 1 669 ? 33.068 42.049 40.457 1.00 14.25 663 ALA B N 1
ATOM 10527 C CA . ALA B 1 669 ? 34.049 41.129 39.853 1.00 13.90 663 ALA B CA 1
ATOM 10528 C C . ALA B 1 669 ? 33.436 40.188 38.817 1.00 13.29 663 ALA B C 1
ATOM 10529 O O . ALA B 1 669 ? 32.316 39.704 38.986 1.00 13.85 663 ALA B O 1
ATOM 10531 N N . TRP B 1 670 ? 34.184 39.918 37.747 1.00 12.93 664 TRP B N 1
ATOM 10532 C CA . TRP B 1 670 ? 33.874 38.784 36.871 1.00 12.41 664 TRP B CA 1
ATOM 10533 C C . TRP B 1 670 ? 34.115 37.474 37.635 1.00 11.68 664 TRP B C 1
ATOM 10534 O O . TRP B 1 670 ? 35.125 37.346 38.343 1.00 11.71 664 TRP B O 1
ATOM 10545 N N . ALA B 1 671 ? 33.217 36.494 37.497 1.00 11.36 665 ALA B N 1
ATOM 10546 C CA . ALA B 1 671 ? 33.548 35.134 37.939 1.00 11.09 665 ALA B CA 1
ATOM 10547 C C . ALA B 1 671 ? 34.692 34.580 37.089 1.00 10.55 665 ALA B C 1
ATOM 10548 O O . ALA B 1 671 ? 35.701 34.102 37.612 1.00 11.31 665 ALA B O 1
ATOM 10550 N N . MET B 1 672 ? 34.523 34.659 35.771 1.00 10.39 666 MET B N 1
ATOM 10551 C CA . MET B 1 672 ? 35.534 34.219 34.830 1.00 9.71 666 MET B CA 1
ATOM 10552 C C . MET B 1 672 ? 35.524 35.130 33.617 1.00 10.09 666 MET B C 1
ATOM 10553 O O . MET B 1 672 ? 34.455 35.429 33.066 1.00 9.97 666 MET B O 1
ATOM 10558 N N . THR B 1 673 ? 36.709 35.595 33.231 1.00 10.60 667 THR B N 1
ATOM 10559 C CA . THR B 1 673 ? 36.835 36.389 32.001 1.00 10.78 667 THR B CA 1
ATOM 10560 C C . THR B 1 673 ? 37.984 35.819 31.184 1.00 10.78 667 THR B C 1
ATOM 10561 O O . THR B 1 673 ? 38.981 35.394 31.736 1.00 11.30 667 THR B O 1
ATOM 10565 N N . VAL B 1 674 ? 37.804 35.772 29.866 1.00 11.07 668 VAL B N 1
ATOM 10566 C CA . VAL B 1 674 ? 38.666 35.001 28.975 1.00 11.15 668 VAL B CA 1
ATOM 10567 C C . VAL B 1 674 ? 39.054 35.861 27.780 1.00 11.93 668 VAL B C 1
ATOM 10568 O O . VAL B 1 674 ? 38.170 36.389 27.084 1.00 13.02 668 VAL B O 1
ATOM 10572 N N . GLN B 1 675 ? 40.361 36.004 27.578 1.00 11.68 669 GLN B N 1
ATOM 10573 C CA . GLN B 1 675 ? 40.952 36.740 26.443 1.00 12.56 669 GLN B CA 1
ATOM 10574 C C . GLN B 1 675 ? 41.897 35.856 25.640 1.00 12.75 669 GLN B C 1
ATOM 10575 O O . GLN B 1 675 ? 42.787 35.197 26.206 1.00 12.67 669 GLN B O 1
ATOM 10581 N N . ASN B 1 676 ? 41.716 35.862 24.319 1.00 13.06 670 ASN B N 1
ATOM 10582 C CA . ASN B 1 676 ? 42.680 35.246 23.392 1.00 14.30 670 ASN B CA 1
ATOM 10583 C C . ASN B 1 676 ? 43.165 33.846 23.812 1.00 13.91 670 ASN B C 1
ATOM 10584 O O . ASN B 1 676 ? 44.369 33.546 23.791 1.00 13.43 670 ASN B O 1
ATOM 10589 N N . SER B 1 677 ? 42.220 33.005 24.231 1.00 13.31 671 SER B N 1
ATOM 10590 C CA . SER B 1 677 ? 42.552 31.694 24.789 1.00 13.20 671 SER B CA 1
ATOM 10591 C C . SER B 1 677 ? 41.943 30.599 23.919 1.00 13.35 671 SER B C 1
ATOM 10592 O O . SER B 1 677 ? 40.899 30.814 23.288 1.00 13.81 671 SER B O 1
ATOM 10595 N N . HIS B 1 678 ? 42.591 29.436 23.849 1.00 11.88 672 HIS B N 1
ATOM 10596 C CA . HIS B 1 678 ? 42.070 28.375 22.977 1.00 12.38 672 HIS B CA 1
ATOM 10597 C C . HIS B 1 678 ? 42.177 27.011 23.610 1.00 11.53 672 HIS B C 1
ATOM 10598 O O . HIS B 1 678 ? 42.991 26.800 24.483 1.00 11.58 672 HIS B O 1
ATOM 10605 N N . GLY B 1 679 ? 41.341 26.079 23.161 1.00 10.89 673 GLY B N 1
ATOM 10606 C CA . GLY B 1 679 ? 41.332 24.759 23.765 1.00 10.35 673 GLY B CA 1
ATOM 10607 C C . GLY B 1 679 ? 40.945 24.799 25.234 1.00 10.72 673 GLY B C 1
ATOM 10608 O O . GLY B 1 679 ? 41.514 24.070 26.034 1.00 10.49 673 GLY B O 1
ATOM 10609 N N . ILE B 1 680 ? 39.990 25.662 25.572 1.00 10.20 674 ILE B N 1
ATOM 10610 C CA . ILE B 1 680 ? 39.453 25.739 26.936 1.00 10.94 674 ILE B CA 1
ATOM 10611 C C . ILE B 1 680 ? 38.109 25.038 27.072 1.00 11.05 674 ILE B C 1
ATOM 10612 O O . ILE B 1 680 ? 37.105 25.417 26.427 1.00 10.72 674 ILE B O 1
ATOM 10617 N N . LEU B 1 681 ? 38.076 24.031 27.944 1.00 10.22 675 LEU B N 1
ATOM 10618 C CA . LEU B 1 681 ? 36.858 23.278 28.228 1.00 10.11 675 LEU B CA 1
ATOM 10619 C C . LEU B 1 681 ? 36.430 23.543 29.672 1.00 10.36 675 LEU B C 1
ATOM 10620 O O . LEU B 1 681 ? 37.125 23.134 30.591 1.00 9.39 675 LEU B O 1
ATOM 10625 N N . VAL B 1 682 ? 35.323 24.276 29.857 1.00 9.69 676 VAL B N 1
ATOM 10626 C CA . VAL B 1 682 ? 34.718 24.446 31.187 1.00 9.49 676 VAL B CA 1
ATOM 10627 C C . VAL B 1 682 ? 33.532 23.494 31.298 1.00 10.14 676 VAL B C 1
ATOM 10628 O O . VAL B 1 682 ? 32.512 23.633 30.604 1.00 10.68 676 VAL B O 1
ATOM 10632 N N . PHE B 1 683 ? 33.690 22.504 32.167 1.00 9.59 677 PHE B N 1
ATOM 10633 C CA . PHE B 1 683 ? 32.738 21.414 32.267 1.00 9.16 677 PHE B CA 1
ATOM 10634 C C . PHE B 1 683 ? 32.202 21.376 33.697 1.00 10.00 677 PHE B C 1
ATOM 10635 O O . PHE B 1 683 ? 32.746 20.682 34.580 1.00 10.17 677 PHE B O 1
ATOM 10643 N N . GLY B 1 684 ? 31.148 22.162 33.906 1.00 9.48 678 GLY B N 1
ATOM 10644 C CA . GLY B 1 684 ? 30.582 22.398 35.233 1.00 9.74 678 GLY B CA 1
ATOM 10645 C C . GLY B 1 684 ? 31.173 23.670 35.840 1.00 9.89 678 GLY B C 1
ATOM 10646 O O . GLY B 1 684 ? 32.396 23.785 36.021 1.00 9.96 678 GLY B O 1
ATOM 10647 N N . ALA B 1 685 ? 30.298 24.621 36.157 1.00 9.57 679 ALA B N 1
ATOM 10648 C CA . ALA B 1 685 ? 30.690 25.857 36.821 1.00 9.51 679 ALA B CA 1
ATOM 10649 C C . ALA B 1 685 ? 29.541 26.329 37.707 1.00 9.97 679 ALA B C 1
ATOM 10650 O O . ALA B 1 685 ? 28.378 26.181 37.337 1.00 10.68 679 ALA B O 1
ATOM 10652 N N . GLY B 1 686 ? 29.881 26.923 38.839 1.00 9.49 680 GLY B N 1
ATOM 10653 C CA . GLY B 1 686 ? 28.873 27.546 39.708 1.00 8.94 680 GLY B CA 1
ATOM 10654 C C . GLY B 1 686 ? 29.396 28.916 40.083 1.00 9.48 680 GLY B C 1
ATOM 10655 O O . GLY B 1 686 ? 30.249 29.026 40.969 1.00 9.71 680 GLY B O 1
ATOM 10656 N N . PHE B 1 687 ? 28.874 29.941 39.417 1.00 9.64 681 PHE B N 1
ATOM 10657 C CA . PHE B 1 687 ? 29.404 31.294 39.562 1.00 9.79 681 PHE B CA 1
ATOM 10658 C C . PHE B 1 687 ? 28.332 32.155 40.219 1.00 10.31 681 PHE B C 1
ATOM 10659 O O . PHE B 1 687 ? 27.268 32.389 39.605 1.00 10.00 681 PHE B O 1
ATOM 10667 N N . TYR B 1 688 ? 28.594 32.612 41.446 1.00 10.07 682 TYR B N 1
ATOM 10668 C CA . TYR B 1 688 ? 27.546 33.196 42.285 1.00 10.10 682 TYR B CA 1
ATOM 10669 C C . TYR B 1 688 ? 27.746 34.649 42.702 1.00 11.08 682 TYR B C 1
ATOM 10670 O O . TYR B 1 688 ? 28.877 35.126 42.837 1.00 10.82 682 TYR B O 1
ATOM 10679 N N . SER B 1 689 ? 26.614 35.327 42.929 1.00 12.12 683 SER B N 1
ATOM 10680 C CA . SER B 1 689 ? 26.600 36.676 43.489 1.00 13.35 683 SER B CA 1
ATOM 10681 C C . SER B 1 689 ? 25.416 36.754 44.437 1.00 13.90 683 SER B C 1
ATOM 10682 O O . SER B 1 689 ? 24.264 36.568 44.010 1.00 14.95 683 SER B O 1
ATOM 10685 N N . PHE B 1 690 ? 25.688 37.057 45.703 1.00 14.27 684 PHE B N 1
ATOM 10686 C CA . PHE B 1 690 ? 24.668 37.039 46.751 1.00 14.47 684 PHE B CA 1
ATOM 10687 C C . PHE B 1 690 ? 24.333 38.396 47.379 1.00 15.16 684 PHE B C 1
ATOM 10688 O O . PHE B 1 690 ? 23.392 38.471 48.164 1.00 14.81 684 PHE B O 1
ATOM 10696 N N . PHE B 1 691 ? 25.098 39.443 47.066 1.00 15.41 685 PHE B N 1
ATOM 10697 C CA . PHE B 1 691 ? 25.005 40.701 47.824 1.00 15.94 685 PHE B CA 1
ATOM 10698 C C . PHE B 1 691 ? 25.130 41.944 46.959 1.00 16.56 685 PHE B C 1
ATOM 10699 O O . PHE B 1 691 ? 25.735 41.918 45.883 1.00 16.33 685 PHE B O 1
ATOM 10707 N N . SER B 1 692 ? 24.562 43.035 47.462 1.00 17.53 686 SER B N 1
ATOM 10708 C CA . SER B 1 692 ? 24.953 44.369 47.022 1.00 18.82 686 SER B CA 1
ATOM 10709 C C . SER B 1 692 ? 25.395 45.164 48.253 1.00 18.81 686 SER B C 1
ATOM 10710 O O . SER B 1 692 ? 24.562 45.582 49.052 1.00 19.43 686 SER B O 1
ATOM 10713 N N . ALA B 1 693 ? 26.707 45.347 48.406 1.00 18.70 687 ALA B N 1
ATOM 10714 C CA . ALA B 1 693 ? 27.294 45.993 49.586 1.00 19.03 687 ALA B CA 1
ATOM 10715 C C . ALA B 1 693 ? 26.690 45.457 50.893 1.00 19.01 687 ALA B C 1
ATOM 10716 O O . ALA B 1 693 ? 26.059 46.197 51.658 1.00 18.60 687 ALA B O 1
ATOM 10718 N N . TYR B 1 694 ? 26.856 44.152 51.113 1.00 18.47 688 TYR B N 1
ATOM 10719 C CA . TYR B 1 694 ? 26.332 43.445 52.291 1.00 18.65 688 TYR B CA 1
ATOM 10720 C C . TYR B 1 694 ? 24.802 43.353 52.430 1.00 19.40 688 TYR B C 1
ATOM 10721 O O . TYR B 1 694 ? 24.296 42.736 53.371 1.00 19.33 688 TYR B O 1
ATOM 10730 N N . ASN B 1 695 ? 24.075 43.939 51.479 1.00 20.43 689 ASN B N 1
ATOM 10731 C CA . ASN B 1 695 ? 22.620 43.825 51.456 1.00 21.75 689 ASN B CA 1
ATOM 10732 C C . ASN B 1 695 ? 22.167 42.632 50.623 1.00 21.72 689 ASN B C 1
ATOM 10733 O O . ASN B 1 695 ? 22.635 42.440 49.499 1.00 21.38 689 ASN B O 1
ATOM 10738 N N . THR B 1 696 ? 21.273 41.823 51.191 1.00 22.38 690 THR B N 1
ATOM 10739 C CA . THR B 1 696 ? 20.758 40.617 50.517 1.00 23.28 690 THR B CA 1
ATOM 10740 C C . THR B 1 696 ? 19.462 40.819 49.713 1.00 23.30 690 THR B C 1
ATOM 10741 O O . THR B 1 696 ? 18.912 39.860 49.157 1.00 23.28 690 THR B O 1
ATOM 10745 N N . GLY B 1 697 ? 18.975 42.055 49.652 1.00 23.55 691 GLY B N 1
ATOM 10746 C CA . GLY B 1 697 ? 17.716 42.362 48.969 1.00 23.82 691 GLY B CA 1
ATOM 10747 C C . GLY B 1 697 ? 17.654 41.903 47.518 1.00 23.68 691 GLY B C 1
ATOM 10748 O O . GLY B 1 697 ? 16.597 41.472 47.041 1.00 24.24 691 GLY B O 1
ATOM 10749 N N . CYS B 1 698 ? 18.799 41.966 46.837 1.00 22.98 692 CYS B N 1
ATOM 10750 C CA . CYS B 1 698 ? 18.930 41.567 45.431 1.00 22.57 692 CYS B CA 1
ATOM 10751 C C . CYS B 1 698 ? 18.647 40.086 45.173 1.00 22.20 692 CYS B C 1
ATOM 10752 O O . CYS B 1 698 ? 18.403 39.690 44.037 1.00 21.27 692 CYS B O 1
ATOM 10755 N N . GLN B 1 699 ? 18.683 39.263 46.220 1.00 22.74 693 GLN B N 1
ATOM 10756 C CA . GLN B 1 699 ? 18.461 37.824 46.044 1.00 23.40 693 GLN B CA 1
ATOM 10757 C C . GLN B 1 699 ? 17.062 37.461 45.527 1.00 23.62 693 GLN B C 1
ATOM 10758 O O . GLN B 1 699 ? 16.914 36.495 44.776 1.00 23.86 693 GLN B O 1
ATOM 10764 N N . SER B 1 700 ? 16.040 38.219 45.930 1.00 23.61 694 SER B N 1
ATOM 10765 C CA . SER B 1 700 ? 14.669 37.907 45.493 1.00 23.86 694 SER B CA 1
ATOM 10766 C C . SER B 1 700 ? 14.460 38.204 44.010 1.00 22.95 694 SER B C 1
ATOM 10767 O O . SER B 1 700 ? 14.020 37.309 43.279 1.00 23.54 694 SER B O 1
ATOM 10770 N N . PRO B 1 701 ? 14.754 39.449 43.560 1.00 22.41 695 PRO B N 1
ATOM 10771 C CA . PRO B 1 701 ? 14.690 39.762 42.128 1.00 21.93 695 PRO B CA 1
ATOM 10772 C C . PRO B 1 701 ? 15.852 39.170 41.317 1.00 21.12 695 PRO B C 1
ATOM 10773 O O . PRO B 1 701 ? 15.876 39.298 40.092 1.00 20.91 695 PRO B O 1
ATOM 10777 N N . GLN B 1 702 ? 16.807 38.539 42.003 1.00 20.30 696 GLN B N 1
ATOM 10778 C CA . GLN B 1 702 ? 17.924 37.851 41.336 1.00 19.75 696 GLN B CA 1
ATOM 10779 C C . GLN B 1 702 ? 18.765 38.793 40.450 1.00 19.60 696 GLN B C 1
ATOM 10780 O O . GLN B 1 702 ? 19.090 38.478 39.297 1.00 20.02 696 GLN B O 1
ATOM 10786 N N . ASN B 1 703 ? 19.119 39.957 40.997 1.00 18.98 697 ASN B N 1
ATOM 10787 C CA . ASN B 1 703 ? 19.921 40.931 40.263 1.00 18.73 697 ASN B CA 1
ATOM 10788 C C . ASN B 1 703 ? 21.049 41.506 41.109 1.00 18.21 697 ASN B C 1
ATOM 10789 O O . ASN B 1 703 ? 21.337 42.703 41.045 1.00 17.72 697 ASN B O 1
ATOM 10794 N N . CYS B 1 704 ? 21.707 40.661 41.903 1.00 17.08 698 CYS B N 1
ATOM 10795 C CA . CYS B 1 704 ? 22.830 41.135 42.714 1.00 17.04 698 CYS B CA 1
ATOM 10796 C C . CYS B 1 704 ? 23.942 41.742 41.868 1.00 16.76 698 CYS B C 1
ATOM 10797 O O . CYS B 1 704 ? 24.618 42.671 42.307 1.00 16.51 698 CYS B O 1
ATOM 10800 N N . GLN B 1 705 ? 24.130 41.211 40.664 1.00 16.49 699 GLN B N 1
ATOM 10801 C CA . GLN B 1 705 ? 25.007 41.846 39.676 1.00 16.21 699 GLN B CA 1
ATOM 10802 C C . GLN B 1 705 ? 24.520 41.664 38.251 1.00 16.14 699 GLN B C 1
ATOM 10803 O O . GLN B 1 705 ? 23.669 40.815 37.969 1.00 16.48 699 GLN B O 1
ATOM 10809 N N . ASN B 1 706 ? 25.053 42.477 37.357 1.00 16.36 700 ASN B N 1
ATOM 10810 C CA . ASN B 1 706 ? 24.517 42.542 36.003 1.00 16.33 700 ASN B CA 1
ATOM 10811 C C . ASN B 1 706 ? 25.151 41.532 35.039 1.00 15.89 700 ASN B C 1
ATOM 10812 O O . ASN B 1 706 ? 24.464 40.926 34.208 1.00 15.81 700 ASN B O 1
ATOM 10817 N N . GLN B 1 707 ? 26.462 41.374 35.156 1.00 15.30 701 GLN B N 1
ATOM 10818 C CA . GLN B 1 707 ? 27.208 40.446 34.313 1.00 15.53 701 GLN B CA 1
ATOM 10819 C C . GLN B 1 707 ? 28.180 39.665 35.183 1.00 14.57 701 GLN B C 1
ATOM 10820 O O . GLN B 1 707 ? 28.528 40.107 36.276 1.00 14.59 701 GLN B O 1
ATOM 10826 N N . ILE B 1 708 ? 28.639 38.516 34.690 1.00 13.71 702 ILE B N 1
ATOM 10827 C CA . ILE B 1 708 ? 29.471 37.631 35.502 1.00 12.86 702 ILE B CA 1
ATOM 10828 C C . ILE B 1 708 ? 30.487 36.765 34.731 1.00 12.42 702 ILE B C 1
ATOM 10829 O O . ILE B 1 708 ? 31.499 36.380 35.294 1.00 11.84 702 ILE B O 1
ATOM 10834 N N . VAL B 1 709 ? 30.198 36.436 33.474 1.00 11.82 703 VAL B N 1
ATOM 10835 C CA . VAL B 1 709 ? 31.141 35.667 32.633 1.00 11.40 703 VAL B CA 1
ATOM 10836 C C . VAL B 1 709 ? 31.388 36.417 31.335 1.00 11.85 703 VAL B C 1
ATOM 10837 O O . VAL B 1 709 ? 30.444 36.773 30.625 1.00 13.32 703 VAL B O 1
ATOM 10841 N N . ASN B 1 710 ? 32.653 36.646 31.014 1.00 11.43 704 ASN B N 1
ATOM 10842 C CA . ASN B 1 710 ? 32.984 37.404 29.802 1.00 12.14 704 ASN B CA 1
ATOM 10843 C C . ASN B 1 710 ? 33.937 36.613 28.926 1.00 12.67 704 ASN B C 1
ATOM 10844 O O . ASN B 1 710 ? 34.909 36.042 29.424 1.00 13.51 704 ASN B O 1
ATOM 10849 N N . VAL B 1 711 ? 33.638 36.553 27.629 1.00 12.71 705 VAL B N 1
ATOM 10850 C CA . VAL B 1 711 ? 34.625 36.084 26.644 1.00 13.06 705 VAL B CA 1
ATOM 10851 C C . VAL B 1 711 ? 34.803 37.171 25.592 1.00 13.88 705 VAL B C 1
ATOM 10852 O O . VAL B 1 711 ? 33.876 37.959 25.357 1.00 13.71 705 VAL B O 1
ATOM 10856 N N . ASP B 1 712 ? 35.986 37.213 24.986 1.00 14.28 706 ASP B N 1
ATOM 10857 C CA . ASP B 1 712 ? 36.231 38.087 23.832 1.00 15.45 706 ASP B CA 1
ATOM 10858 C C . ASP B 1 712 ? 35.710 37.436 22.536 1.00 15.64 706 ASP B C 1
ATOM 10859 O O . ASP B 1 712 ? 35.016 36.419 22.576 1.00 15.38 706 ASP B O 1
ATOM 10864 N N . SER B 1 713 ? 36.024 38.010 21.379 1.00 16.29 707 SER B N 1
ATOM 10865 C CA . SER B 1 713 ? 35.501 37.433 20.133 1.00 17.50 707 SER B CA 1
ATOM 10866 C C . SER B 1 713 ? 36.299 36.242 19.603 1.00 17.13 707 SER B C 1
ATOM 10867 O O . SER B 1 713 ? 35.753 35.427 18.872 1.00 17.69 707 SER B O 1
ATOM 10870 N N . SER B 1 714 ? 37.576 36.142 19.972 1.00 16.69 708 SER B N 1
ATOM 10871 C CA . SER B 1 714 ? 38.465 35.153 19.360 1.00 16.90 708 SER B CA 1
ATOM 10872 C C . SER B 1 714 ? 38.582 33.845 20.119 1.00 15.98 708 SER B C 1
ATOM 10873 O O . SER B 1 714 ? 38.878 32.826 19.509 1.00 15.96 708 SER B O 1
ATOM 10876 N N . SER B 1 715 ? 38.369 33.873 21.436 1.00 15.25 709 SER B N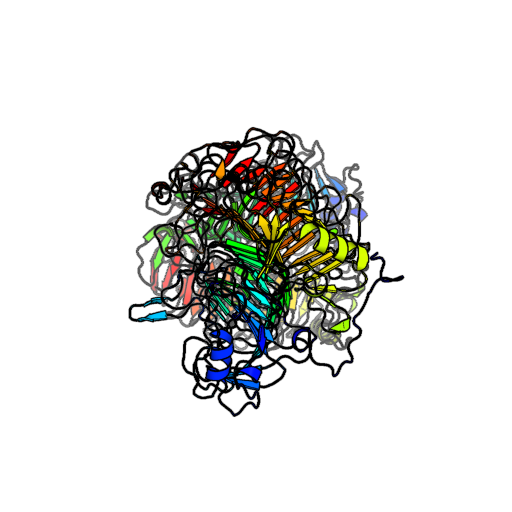 1
ATOM 10877 C CA . SER B 1 715 ? 38.702 32.704 22.255 1.00 14.97 709 SER B CA 1
ATOM 10878 C C . SER B 1 715 ? 37.989 31.436 21.809 1.00 14.64 709 SER B C 1
ATOM 10879 O O . SER B 1 715 ? 36.798 31.459 21.523 1.00 15.40 709 SER B O 1
ATOM 10882 N N . ASP B 1 716 ? 38.725 30.330 21.764 1.00 13.94 710 ASP B N 1
ATOM 10883 C CA . ASP B 1 716 ? 38.113 29.032 21.512 1.00 13.69 710 ASP B CA 1
ATOM 10884 C C . ASP B 1 716 ? 37.861 28.387 22.873 1.00 13.08 710 ASP B C 1
ATOM 10885 O O . ASP B 1 716 ? 38.752 27.779 23.460 1.00 13.05 710 ASP B O 1
ATOM 10890 N N . ILE B 1 717 ? 36.642 28.568 23.363 1.00 12.75 711 ILE B N 1
ATOM 10891 C CA . ILE B 1 717 ? 36.227 28.105 24.695 1.00 12.60 711 ILE B CA 1
ATOM 10892 C C . ILE B 1 717 ? 34.834 27.508 24.581 1.00 12.76 711 ILE B C 1
ATOM 10893 O O . ILE B 1 717 ? 34.015 27.990 23.795 1.00 13.41 711 ILE B O 1
ATOM 10898 N N . ALA B 1 718 ? 34.553 26.463 25.357 1.00 11.87 712 ALA B N 1
ATOM 10899 C CA . ALA B 1 718 ? 33.182 25.954 25.426 1.00 11.93 712 ALA B CA 1
ATOM 10900 C C . ALA B 1 718 ? 32.773 25.863 26.889 1.00 11.72 712 ALA B C 1
ATOM 10901 O O . ALA B 1 718 ? 33.603 25.503 27.744 1.00 11.02 712 ALA B O 1
ATOM 10903 N N . PHE B 1 719 ? 31.512 26.198 27.180 1.00 11.01 713 PHE B N 1
ATOM 10904 C CA . PHE B 1 719 ? 30.972 26.035 28.538 1.00 10.94 713 PHE B CA 1
ATOM 10905 C C . PHE B 1 719 ? 29.856 24.994 28.559 1.00 11.06 713 PHE B C 1
ATOM 10906 O O . PHE B 1 719 ? 28.952 25.006 27.707 1.00 11.15 713 PHE B O 1
ATOM 10914 N N . TYR B 1 720 ? 29.894 24.128 29.562 1.00 9.98 714 TYR B N 1
ATOM 10915 C CA . TYR B 1 720 ? 28.860 23.103 29.746 1.00 10.26 714 TYR B CA 1
ATOM 10916 C C . TYR B 1 720 ? 28.421 23.143 31.196 1.00 10.16 714 TYR B C 1
ATOM 10917 O O . TYR B 1 720 ? 29.274 23.272 32.082 1.00 10.13 714 TYR B O 1
ATOM 10926 N N . SER B 1 721 ? 27.103 23.104 31.417 1.00 10.16 715 SER B N 1
ATOM 10927 C CA . SER B 1 721 ? 26.534 23.090 32.762 1.00 9.81 715 SER B CA 1
ATOM 10928 C C . SER B 1 721 ? 27.042 24.291 33.566 1.00 10.35 715 SER B C 1
ATOM 10929 O O . SER B 1 721 ? 27.600 24.144 34.664 1.00 9.88 715 SER B O 1
ATOM 10932 N N . LEU B 1 722 ? 26.854 25.476 32.974 1.00 9.86 716 LEU B N 1
ATOM 10933 C CA . LEU B 1 722 ? 27.252 26.747 33.564 1.00 10.52 716 LEU B CA 1
ATOM 10934 C C . LEU B 1 722 ? 26.086 27.287 34.368 1.00 10.95 716 LEU B C 1
ATOM 10935 O O . LEU B 1 722 ? 25.056 27.677 33.803 1.00 11.94 716 LEU B O 1
ATOM 10940 N N . THR B 1 723 ? 26.242 27.262 35.693 1.00 10.90 717 THR B N 1
ATOM 10941 C CA . THR B 1 723 ? 25.185 27.679 36.626 1.00 10.83 717 THR B CA 1
ATOM 10942 C C . THR B 1 723 ? 25.593 28.993 37.282 1.00 12.08 717 THR B C 1
ATOM 10943 O O . THR B 1 723 ? 26.739 29.138 37.737 1.00 10.72 717 THR B O 1
ATOM 10947 N N . THR B 1 724 ? 24.671 29.959 37.305 1.00 11.88 718 THR B N 1
ATOM 10948 C CA . THR B 1 724 ? 24.934 31.217 37.984 1.00 12.67 718 THR B CA 1
ATOM 10949 C C . THR B 1 724 ? 23.837 31.517 39.000 1.00 12.76 718 THR B C 1
ATOM 10950 O O . THR B 1 724 ? 22.742 30.954 38.909 1.00 13.30 718 THR B O 1
ATOM 10954 N N . VAL B 1 725 ? 24.138 32.389 39.955 1.00 12.87 719 VAL B N 1
ATOM 10955 C CA . VAL B 1 725 ? 23.162 32.772 40.981 1.00 13.82 719 VAL B CA 1
ATOM 10956 C C . VAL B 1 725 ? 22.994 34.291 40.972 1.00 14.30 719 VAL B C 1
ATOM 10957 O O . VAL B 1 725 ? 23.988 35.031 40.986 1.00 14.05 719 VAL B O 1
ATOM 10961 N N . ASP B 1 726 ? 21.726 34.730 40.915 1.00 14.77 720 ASP B N 1
ATOM 10962 C CA . ASP B 1 726 ? 21.340 36.143 41.071 1.00 15.20 720 ASP B CA 1
ATOM 10963 C C . ASP B 1 726 ? 22.119 37.136 40.193 1.00 14.94 720 ASP B C 1
ATOM 10964 O O . ASP B 1 726 ? 22.511 38.223 40.658 1.00 15.85 720 ASP B O 1
ATOM 10969 N N . THR B 1 727 ? 22.331 36.754 38.938 1.00 14.67 721 THR B N 1
ATOM 10970 C CA . THR B 1 727 ? 23.002 37.614 37.949 1.00 14.63 721 THR B CA 1
ATOM 10971 C C . THR B 1 727 ? 22.128 37.725 36.703 1.00 14.63 721 THR B C 1
ATOM 10972 O O . THR B 1 727 ? 21.675 36.714 36.173 1.00 13.96 721 THR B O 1
ATOM 10976 N N . THR B 1 728 ? 21.906 38.952 36.235 1.00 15.28 722 THR B N 1
ATOM 10977 C CA . THR B 1 728 ? 20.999 39.203 35.109 1.00 15.95 722 THR B CA 1
ATOM 10978 C C . THR B 1 728 ? 21.470 38.555 33.802 1.00 15.67 722 THR B C 1
ATOM 10979 O O . THR B 1 728 ? 20.763 37.733 33.218 1.00 15.27 722 THR B O 1
ATOM 10983 N N . TRP B 1 729 ? 22.680 38.901 33.394 1.00 15.61 723 TRP B N 1
ATOM 10984 C CA . TRP B 1 729 ? 23.303 38.345 32.202 1.00 15.73 723 TRP B CA 1
ATOM 10985 C C . TRP B 1 729 ? 24.285 37.276 32.637 1.00 15.04 723 TRP B C 1
ATOM 10986 O O . TRP B 1 729 ? 25.325 37.573 33.215 1.00 13.60 723 TRP B O 1
ATOM 10997 N N . GLN B 1 730 ? 23.928 36.017 32.370 1.00 15.02 724 GLN B N 1
ATOM 10998 C CA . GLN B 1 730 ? 24.729 34.896 32.858 1.00 14.92 724 GLN B CA 1
ATOM 10999 C C . GLN B 1 730 ? 26.006 34.761 32.047 1.00 14.61 724 GLN B C 1
ATOM 11000 O O . GLN B 1 730 ? 26.991 34.186 32.508 1.00 15.14 724 GLN B O 1
ATOM 11006 N N . PHE B 1 731 ? 25.958 35.245 30.805 1.00 14.25 725 PHE B N 1
ATOM 11007 C CA . PHE B 1 731 ? 27.059 35.092 29.870 1.00 13.91 725 PHE B CA 1
ATOM 11008 C C . PHE B 1 731 ? 27.154 36.315 28.957 1.00 13.76 725 PHE B C 1
ATOM 11009 O O . PHE B 1 731 ? 26.134 36.746 28.387 1.00 14.53 725 PHE B O 1
ATOM 11017 N N . SER B 1 732 ? 28.371 36.843 28.816 1.00 13.88 726 SER B N 1
ATOM 11018 C CA . SER B 1 732 ? 28.632 38.051 28.023 1.00 14.22 726 SER B CA 1
ATOM 11019 C C . SER B 1 732 ? 29.711 37.833 26.981 1.00 14.83 726 SER B C 1
ATOM 11020 O O . SER B 1 732 ? 30.614 37.038 27.180 1.00 14.63 726 SER B O 1
ATOM 11023 N N . VAL B 1 733 ? 29.613 38.548 25.861 1.00 14.61 727 VAL B N 1
ATOM 11024 C CA . VAL B 1 733 ? 30.687 38.598 24.881 1.00 15.60 727 VAL B CA 1
ATOM 11025 C C . VAL B 1 733 ? 31.099 40.064 24.770 1.00 16.35 727 VAL B C 1
ATOM 11026 O O . VAL B 1 733 ? 30.257 40.943 24.517 1.00 16.18 727 VAL B O 1
ATOM 11030 N N . ASN B 1 734 ? 32.379 40.316 25.010 1.00 16.37 728 ASN B N 1
ATOM 11031 C CA . ASN B 1 734 ? 32.938 41.663 25.006 1.00 17.12 728 ASN B CA 1
ATOM 11032 C C . ASN B 1 734 ? 32.223 42.612 25.974 1.00 17.52 728 ASN B C 1
ATOM 11033 O O . ASN B 1 734 ? 32.062 43.795 25.691 1.00 17.42 728 ASN B O 1
ATOM 11038 N N . ALA B 1 735 ? 31.845 42.086 27.140 1.00 17.66 729 ALA B N 1
ATOM 11039 C CA . ALA B 1 735 ? 31.164 42.852 28.200 1.00 18.04 729 ALA B CA 1
ATOM 11040 C C . ALA B 1 735 ? 29.780 43.360 27.793 1.00 18.31 729 ALA B C 1
ATOM 11041 O O . ALA B 1 735 ? 29.237 44.301 28.382 1.00 18.32 729 ALA B O 1
ATOM 11043 N N . GLN B 1 736 ? 29.207 42.696 26.799 1.00 18.70 730 GLN B N 1
ATOM 11044 C CA . GLN B 1 736 ? 27.831 42.912 26.395 1.00 19.35 730 GLN B CA 1
ATOM 11045 C C . GLN B 1 736 ? 27.061 41.641 26.762 1.00 18.44 730 GLN B C 1
ATOM 11046 O O . GLN B 1 736 ? 27.426 40.547 26.319 1.00 18.00 730 GLN B O 1
ATOM 11052 N N . GLY B 1 737 ? 26.025 41.778 27.592 1.00 17.77 731 GLY B N 1
ATOM 11053 C CA . GLY B 1 737 ? 25.205 40.635 27.989 1.00 18.25 731 GLY B CA 1
ATOM 11054 C C . GLY B 1 737 ? 24.622 39.954 26.769 1.00 18.31 731 GLY B C 1
ATOM 11055 O O . GLY B 1 737 ? 24.126 40.640 25.855 1.00 18.74 731 GLY B O 1
ATOM 11056 N N . VAL B 1 738 ? 24.708 38.621 26.743 1.00 17.41 732 VAL B N 1
ATOM 11057 C CA . VAL B 1 738 ? 24.233 37.816 25.624 1.00 17.65 732 VAL B CA 1
ATOM 11058 C C . VAL B 1 738 ? 23.118 36.900 26.119 1.00 17.62 732 VAL B C 1
ATOM 11059 O O . VAL B 1 738 ? 22.016 36.886 25.550 1.00 17.43 732 VAL B O 1
ATOM 11063 N N . ILE B 1 739 ? 23.388 36.150 27.187 1.00 16.76 733 ILE B N 1
ATOM 11064 C CA . ILE B 1 739 ? 22.399 35.190 27.699 1.00 16.92 733 ILE B CA 1
ATOM 11065 C C . ILE B 1 739 ? 21.774 35.687 28.997 1.00 16.65 733 ILE B C 1
ATOM 11066 O O . ILE B 1 739 ? 22.460 35.836 30.005 1.00 16.52 733 ILE B O 1
ATOM 11071 N N . ASN B 1 740 ? 20.473 35.948 28.959 1.00 17.21 734 ASN B N 1
ATOM 11072 C CA . ASN B 1 740 ? 19.758 36.483 30.120 1.00 17.62 734 ASN B CA 1
ATOM 11073 C C . ASN B 1 740 ? 19.249 35.343 31.000 1.00 17.64 734 ASN B C 1
ATOM 11074 O O . ASN B 1 740 ? 18.770 34.324 30.483 1.00 17.38 734 ASN B O 1
ATOM 11079 N N . ARG B 1 741 ? 19.366 35.520 32.322 1.00 17.83 735 ARG B N 1
ATOM 11080 C CA . ARG B 1 741 ? 18.900 34.524 33.281 1.00 17.72 735 ARG B CA 1
ATOM 11081 C C . ARG B 1 741 ? 17.417 34.192 33.114 1.00 17.95 735 ARG B C 1
ATOM 11082 O O . ARG B 1 741 ? 16.997 33.085 33.437 1.00 17.70 735 ARG B O 1
ATOM 11090 N N . SER B 1 742 ? 16.625 35.141 32.596 1.00 18.30 736 SER B N 1
ATOM 11091 C CA . SER B 1 742 ? 15.176 34.916 32.423 1.00 19.00 736 SER B CA 1
ATOM 11092 C C . SER B 1 742 ? 14.854 33.687 31.548 1.00 18.90 736 SER B C 1
ATOM 11093 O O . SER B 1 742 ? 13.764 33.118 31.637 1.00 19.59 736 SER B O 1
ATOM 11096 N N . ASN B 1 743 ? 15.810 33.275 30.718 1.00 18.27 737 ASN B N 1
ATOM 11097 C CA . ASN B 1 743 ? 15.637 32.140 29.830 1.00 18.20 737 ASN B CA 1
ATOM 11098 C C . ASN B 1 743 ? 15.937 30.797 30.480 1.00 17.93 737 ASN B C 1
ATOM 11099 O O . ASN B 1 743 ? 15.536 29.757 29.961 1.00 17.64 737 ASN B O 1
ATOM 11104 N N . ASN B 1 744 ? 16.675 30.828 31.588 1.00 16.73 738 ASN B N 1
ATOM 11105 C CA . ASN B 1 744 ? 17.196 29.600 32.178 1.00 16.02 738 ASN B CA 1
ATOM 11106 C C . ASN B 1 744 ? 16.899 29.413 33.663 1.00 16.70 738 ASN B C 1
ATOM 11107 O O . ASN B 1 744 ? 17.769 28.903 34.389 1.00 15.26 738 ASN B O 1
ATOM 11112 N N . PRO B 1 745 ? 15.678 29.784 34.137 1.00 16.75 739 PRO B N 1
ATOM 11113 C CA . PRO B 1 745 ? 15.491 29.611 35.572 1.00 16.66 739 PRO B CA 1
ATOM 11114 C C . PRO B 1 745 ? 15.436 28.122 35.894 1.00 16.65 739 PRO B C 1
ATOM 11115 O O . PRO B 1 745 ? 14.832 27.348 35.146 1.00 16.43 739 PRO B O 1
ATOM 11119 N N . ASN B 1 746 ? 16.107 27.716 36.969 1.00 16.37 740 ASN B N 1
ATOM 11120 C CA . ASN B 1 746 ? 16.305 26.299 37.214 1.00 16.81 740 ASN B CA 1
ATOM 11121 C C . ASN B 1 746 ? 16.278 25.982 38.711 1.00 16.36 740 ASN B C 1
ATOM 11122 O O . ASN B 1 746 ? 16.934 25.052 39.172 1.00 17.03 740 ASN B O 1
ATOM 11127 N N . GLY B 1 747 ? 15.488 26.764 39.443 1.00 16.55 741 GLY B N 1
ATOM 11128 C CA . GLY B 1 747 ? 15.366 26.675 40.890 1.00 16.47 741 GLY B CA 1
ATOM 11129 C C . GLY B 1 747 ? 15.982 27.920 41.502 1.00 16.77 741 GLY B C 1
ATOM 11130 O O . GLY B 1 747 ? 15.749 29.040 41.033 1.00 17.49 741 GLY B O 1
ATOM 11131 N N . PHE B 1 748 ? 16.770 27.727 42.549 1.00 16.31 742 PHE B N 1
ATOM 11132 C CA . PHE B 1 748 ? 17.471 28.835 43.172 1.00 16.13 742 PHE B CA 1
ATOM 11133 C C . PHE B 1 748 ? 18.450 29.474 42.185 1.00 15.84 742 PHE B C 1
ATOM 11134 O O . PHE B 1 748 ? 18.641 30.708 42.176 1.00 15.75 742 PHE B O 1
ATOM 11142 N N . ALA B 1 749 ? 19.061 28.622 41.364 1.00 14.32 743 ALA B N 1
ATOM 11143 C CA . ALA B 1 749 ? 20.065 29.049 40.407 1.00 14.40 743 ALA B CA 1
ATOM 11144 C C . ALA B 1 749 ? 19.515 28.971 38.988 1.00 14.34 743 ALA B C 1
ATOM 11145 O O . ALA B 1 749 ? 18.443 28.393 38.749 1.00 14.60 743 ALA B O 1
ATOM 11147 N N . ASP B 1 750 ? 20.280 29.528 38.052 1.00 13.51 744 ASP B N 1
ATOM 11148 C CA . ASP B 1 750 ? 19.942 29.530 36.629 1.00 13.27 744 ASP B CA 1
ATOM 11149 C C . ASP B 1 750 ? 21.053 28.804 35.891 1.00 12.79 744 ASP B C 1
ATOM 11150 O O . ASP B 1 750 ? 22.218 28.979 36.231 1.00 12.79 744 ASP B O 1
ATOM 11155 N N . THR B 1 751 ? 20.700 28.006 34.887 1.00 12.34 745 THR B N 1
ATOM 11156 C CA . THR B 1 751 ? 21.694 27.131 34.242 1.00 12.53 745 THR B CA 1
ATOM 11157 C C . THR B 1 751 ? 21.688 27.163 32.707 1.00 12.86 745 THR B C 1
ATOM 11158 O O . THR B 1 751 ? 20.651 26.945 32.073 1.00 13.51 745 THR B O 1
ATOM 11162 N N . ILE B 1 752 ? 22.863 27.425 32.130 1.00 12.37 746 ILE B N 1
ATOM 11163 C CA . ILE B 1 752 ? 23.134 27.264 30.706 1.00 12.14 746 ILE B CA 1
ATOM 11164 C C . ILE B 1 752 ? 23.710 25.861 30.511 1.00 12.04 746 ILE B C 1
ATOM 11165 O O . ILE B 1 752 ? 24.773 25.530 31.057 1.00 11.56 746 ILE B O 1
ATOM 11170 N N . THR B 1 753 ? 23.018 25.030 29.740 1.00 11.95 747 THR B N 1
ATOM 11171 C CA . THR B 1 753 ? 23.472 23.651 29.574 1.00 11.78 747 THR B CA 1
ATOM 11172 C C . THR B 1 753 ? 24.711 23.551 28.672 1.00 11.65 747 THR B C 1
ATOM 11173 O O . THR B 1 753 ? 25.632 22.779 28.954 1.00 11.83 747 THR B O 1
ATOM 11177 N N . ALA B 1 754 ? 24.724 24.329 27.597 1.00 11.51 748 ALA B N 1
ATOM 11178 C CA . ALA B 1 754 ? 25.886 24.403 26.716 1.00 11.93 748 ALA B CA 1
ATOM 11179 C C . ALA B 1 754 ? 25.957 25.767 26.025 1.00 12.73 748 ALA B C 1
ATOM 11180 O O . ALA B 1 754 ? 24.916 26.356 25.656 1.00 13.35 748 ALA B O 1
ATOM 11182 N N . TRP B 1 755 ? 27.183 26.270 25.877 1.00 12.68 749 TRP B N 1
ATOM 11183 C CA . TRP B 1 755 ? 27.460 27.392 24.971 1.00 12.71 749 TRP B CA 1
ATOM 11184 C C . TRP B 1 755 ? 28.718 27.054 24.187 1.00 13.30 749 TRP B C 1
ATOM 11185 O O . TRP B 1 755 ? 29.728 26.609 24.752 1.00 12.46 749 TRP B O 1
ATOM 11196 N N . THR B 1 756 ? 28.646 27.257 22.881 1.00 13.06 750 THR B N 1
ATOM 11197 C CA . THR B 1 756 ? 29.814 27.134 22.024 1.00 14.07 750 THR B CA 1
ATOM 11198 C C . THR B 1 756 ? 29.781 28.324 21.072 1.00 14.93 750 THR B C 1
ATOM 11199 O O . THR B 1 756 ? 28.729 28.973 20.927 1.00 14.96 750 THR B O 1
ATOM 11203 N N . ARG B 1 757 ? 30.915 28.613 20.441 1.00 15.26 751 ARG B N 1
ATOM 11204 C CA . ARG B 1 757 ? 31.027 29.795 19.572 1.00 16.86 751 ARG B CA 1
ATOM 11205 C C . ARG B 1 757 ? 30.094 29.663 18.364 1.00 17.80 751 ARG B C 1
ATOM 11206 O O . ARG B 1 757 ? 29.405 30.622 17.981 1.00 17.67 751 ARG B O 1
ATOM 11214 N N . ASN B 1 758 ? 30.044 28.460 17.803 1.00 18.84 752 ASN B N 1
ATOM 11215 C CA . ASN B 1 758 ? 29.251 28.197 16.611 1.00 21.41 752 ASN B CA 1
ATOM 11216 C C . ASN B 1 758 ? 28.195 27.127 16.841 1.00 22.14 752 ASN B C 1
ATOM 11217 O O . ASN B 1 758 ? 28.035 26.600 17.942 1.00 22.90 752 ASN B O 1
#

Foldseek 3Di:
DAPQDDAFDDAADDDLPDWFAVVPFDADFFLQQAPCRPPAGAEFELVVQPFDLAQPDASQVSQLCLQCPDHDQWAPAAFAPRRAHEYEYEAGEHEHAEANEREHLYEDEYGQSHFHEDEYAQNRDYDANYEQWDADPPRDIGYDLQSSAHYEYERYEYEDASHQAAHEHYACSHAALYEYAAYEYHYDLDPPHHYEHYEYAEYHYDEYEDYEYEEHQEDYEDAYAEYFYEHYEYENYQEDYRDFAYLEYEYFQYEYYQYAEDYEWEWWDLDQVGDGTYQEYFYFNYEYENYAEHAEYQDDDDQADTYKYKYAFYFYAQHQADYYYDVGGRLHGDHGDTQHIFIAHFAAAALAQATDGGGTGDPGDDAPPLQADPVRGGDDDDQDSSSNHHSVLEDELVVQPQPLNLPDARAVSLLSCQNRPASRGAYEQRHHEHEHAAEDERAANHHYEYRSHREDAYEDDQFQDLVAADENYEDHDAPAEHAYEEEQYEFFYQDDGLRYQRYEYHYAYDPPDPQSAEYDSYEHAFALHPNSLQACVQFPLVRVNPSRQAGHAEDYEADAAYEYEYASYEQDHDQFHRHPGDRHGGDHAYQEYYEYLYQYPYEAGNYEAEAYAFERYEYEPYENYEQGEYEYEWHAQWVVPHPPPPPDDDPVGHDPDTFDRIHAHYEYENYANAEHRHYEYEYQHHRNHRPLLNVLDSDAEHYEYELDYFYKHAWHKYASYQQDYYYPPHRRHGQVRARHHRIGTHGIYGHD/DFPQDDAFDDAADFDLPDFFAVVPFDADFFLQQAPCRPPAGAEFELVVQPFDLAQPPASQVSQLCQQCPDHAQWAPAAFAPRRAHEYEYEAGEHEHAEANEREHLYEDEYGQSHFHEHEYAQNHDYDANYEQWDADPPRDIGYDLQSSARYEYERYEYEDASHQAAHEHYACSHAFLYEYYQYEYHYDLDPPHHYEHYEYAEYHYDEYEDYEYEEHQEDYEDDYAEYEYEHYEYENYQEDYRYFAYLEYEYFQYEYEQYAEYYEWEWWAQAQPGGGTYQEYFYFRYEYENYAEHEEYQDDDDPARTYKYKYAWYFYANHQADYYYVVGGRLDGDHGDTQHIFIAHFAAAAQAQDTDGGGTGDDGDDAPQQQADPVRGGDDDDQDSSRSHHSVLEDELVVQPQVLNLPDACAVSQLSCQNRPASRGAYEQRHHEGEHAAERERAANHHYEYRSHREDAYEDDQFQDLVAADENYEDHDAPAEHAYEEEQYEWFYQDDGQRYAGYEYHYAYDPPGPQSAEYDSYEHAWAQHPNSLQACVQFPLVRVNPSRQRGHAEDYEADARYEYEYASYEQDPDQFHRHPGDRHGGDHAYQEYYEYLYQYDYEAGNYEAEAYAFERYEYEPYENYEAGEYEYEWRAQWVVPHPPPPPDDDPVGHDPDTFDRIYAHYEYENYENAEHRHYEYEYQHHRNHRPLQNVLDSDAEHYEYELRYFYKHAFQKYASYQQDYYYPPHRRHGQVRARHHRIGTHGIYGND

Sequence (1504 aa):
LGSTCSSPLTHGSAAPGDPFWLQNIQHQGIAAFNGNPGGYPVFRNVKNYGAKGDGNTDDTAAIQAAINAGGRCGQGCDSTTTQPALVYFPPGTYKVSSPLVVLYQTQLIGDAKNLPTLLAAPNFSGIALIDADPYLAGGAQYYVNQNNFFRSVRNFVIDLRQVSGSATGIHWQVSQATSLINIVFQMSTAAGNQHQGIFMENGSGGFLGDLVFNGGNIGATFGNQQFTVRNLTFNNANTAINAIWNWGWTFQRITINNCQVGFDLTQGGTSNTGAQGVGAEAIIDAVVTNTQTFVRWSGASSGHLQGSLVLNNIQLTNVPVAVGVKGGPTVLAGGTTTINSWAQGNVYHGTNGNPTFTQGNIANINRPGVLLDSTGRIVSKSHPQYTGYAPSDFVSVRSQGAKGDGHTDDTQAIKNVFAKYAGCKIIFFDAGTYIVTDTIQIPAGTQIVGEVWSVIMGTGSKFTDYNNPQPVIQVGAPGSSGVVEITDMIFTTRGPAAGAIIVEWNVHDPSGQQAAAGAWDTHLIIGGTAQSGLQVGQCPTSGAGGNNCFADFLGLHLTSGSSAYLEGMWVWLADHDLDSGGSQQISLWSNGGIMSESQGPVWLIGTASEHHINYQYFLKNAANHYIGLAQTETPYFQPNPNPPAPFITNSNFDPSQLGQGDAWAMTVQNSHGILVFGAGFYSFFSAYNTGCQSPQNCQNQIVNVDSSSDIAFYSLTTVDTTWQFSVNAQGVINRSNNPNGFADTITAWTRNLGSTCSSPLTHGSAAPGDPFWLQNIQHQGIAAFNGNPGGYPVFRNVKNYGAKGDGNTDDTAAIQAAINAGGRCGQGCDSTTTQPALVYFPPGTYKVSSPLVVLYQTQLIGDAKNLPTLLAAPNFSGIALIDADPYLAGGAQYYVNQNNFFRSVRNFVIDLRQVSGSATGIHWQVSQATSLINIVFQMSTAAGNQHQGIFMENGSGGFLGDLVFNGGNIGATFGNQQFTVRNLTFNNANTAINAIWNWGWTFQRITINNCQVGFDLTQGGTSNTGAQGVGAEAIIDAVVTNTQTFVRWSGASSGHLQGSLVLNNIQLTNVPVAVGVKGGPTVLAGGTTTINSWAQGNVYHGTNGNPTFTQGNIANINRPGVLLDSTGRIVSKSHPQYTGYAPSDFVSVRSQGAKGDGHTDDTQAIKNVFAKYAGCKIIFFDAGTYIVTDTIQIPAGTQIVGEVWSVIMGTGSKFTDYNNPQPVIQVGAPGSSGVVEITDMIFTTRGPAAGAIIVEWNVHDPSGQQAAAGAWDTHLIIGGTAQSGLQVGQCPTSGAGGNNCFADFLGLHLTSGSSAYLEGMWVWLADHDLDSGGSQQISLWSNGGIMSESQGPVWLIGTASEHHINYQYFLKNAANHYIGLAQTETPYFQPNPNPPAPFITNSNFDPSQLGQGDAWAMTVQNSHGILVFGAGFYSFFSAYNTGCQSPQNCQNQIVNVDSSSDIAFYSLTTVDTTWQFSVNAQGVINRSNNPNGFADTITAWTRN

B-factor: mean 16.49, std 7.79, range [5.35, 56.26]

Organism: Phanerodontia chrysosporium (NCBI:txid2822231)

Nearest PDB structures (foldseek):
  3eqo-assembly2_B  TM=1.001E+00  e=0.000E+00  Phanerodontia chrysosporium
  5m60-assembly1_A  TM=9.613E-01  e=2.954E-69  Thermochaetoides thermophila
  8jhh-assembly1_A  TM=8.409E-01  e=1.433E-41  Microdochium nivale
  8jhh-assembly1_B  TM=8.534E-01  e=3.152E-40  Microdochium nivale
  5g5n-assembly1_C  TM=4.022E-01  e=1.530E-02  Snake adenovirus 1

Radius of gyration: 40.03 Å; Cα contacts (8 Å, |Δi|>4): 5073; chains: 2; bounding box: 102×81×102 Å

Secondary structure (DSSP, 8-state):
--TT-SS---S----TTS--HHHHS------TTSS-TTT--SEEEGGGGT---EEEEE-HHHHHHHHHTTS-S-TT----SSS-EEEEE-SSEEEESS-EE--TTEEEEE-SSS--EEEE-TT--SS-SEESS-B-GGG-BSS-GGG---EEEEEEEEE-TT-SS-EEEEE----SSEEEEEEEEE---STT--EEEEEE-S----EEEEEEEES-SEEEEEE-S--EEEEEEEES-SEEEEEEEBS-EEEEEEEEES-SEEEEEPP--SSTTS---B-EEEEEEEEEES-SEEEEESS---SS-SSEEEEEEEEEEEEEEEEEETTS-EEEEEEEEEEEEEEEEEEEETTEEEEEEEEEE-SPPP--GGGB-TTSSB--------TT--GGGEEETTTTT---EEEEE-HHHHHHHHHHHTTTSEEE--SEEEEESS-EEE-TT-EEE--SSEEEEE-SGGG--TTS-EEEEEES-TT-BS-EEEES-EEEE-S--TTEEEEEE--BPPTT-TT-EEEES-BEEESSSTTSS-STTT--TT-TTGGGGEEEEEEEEE-TT--EEEES-EEEE-SB-SSSSTT-B---EEEEEEEE---S-EEEEEEEEES-SSEEEEEES-EEEEEEEEEEE--TTTTSSPTTTTS---TTTS-SS--SSS-EEEEEES-EEEEEEEEEEE---BTTB-GGGTTT-SEEE-EEE-SS--EEEEEEEEESEEEEEEETTEEEEEGGG-B-SSSEEEEEEE--/--TT-SS---S----TTSPPHHHHS------TTSS-TTT--SEEEGGGGT---EEEEE-HHHHHHHHHTTS-S-TT----SSS-EEEEE-SSEEEESS-EE--TTEEEEE-SSS--EEEE-TT--SS-SEESS-B-GGG-BSS-GGG---EEEEEEEEE-TT-SS-EEEEE----SSEEEEEEEEE---STT--EEEEEE-S----EEEEEEEESSSEEEEEE-S--EEEEEEEES-SEEEEEEEBS-EEEEEEEEES-SEEEEEPP--SSTTS---B-EEEEEEEEEES-SEEEEESS---SS-SSEEEEEEEEEEEEEEEEEETTS-EEEEEEEEEEEEEEEEEEEETT----EEEEEE-SPPP--GGGB-TTSSB--------TT--GGGEEETTTTT---EEEEE-HHHHHHHHHHHTTTSEEE--SEEEEESS-EEE-TT-EEE--SSEEEEE-SGGG--TTS-EEEEEES-TT-BS-EEEES-EEEE-S--TTEEEEEE--BPPTT-TT-EEEES-BEEESSSTTSS-STTT--TT-TTGGGGEEEEEEEEE-TT--EEEES-EEEE-SB-SSSSTT-B---EEEEEEEE---S-EEEEEEEEES-SSEEEEEES-EEEEEEEEEEE--TTTTSSPTTTTS---TTTS-SS--SSS-EEEEEES-EEEEEEEEEEE---BTTB-GGGTTT-SEEE-EEE-SS--EEEEEEEEESEEEEEEETTEEEEEGGG-B-SSSEEEEEEE--

CATH classification: 2.160.20.10 (+1 more: 2.160.20.10)

InterPro domains:
  IPR011050 Pectin lyase fold/virulence factor [SSF51126] (65-381)
  IPR011050 Pectin lyase fold/virulence factor [SSF51126] (415-747)
  IPR012334 Pectin lyase fold [G3DSA:2.160.20.10] (46-387)
  IPR012334 Pectin lyase fold [G3DSA:2.160.20.10] (417-778)
  IPR024535 Rhamnogalacturonase A/B/Epimerase-like, pectate lyase domain [PF12708] (69-290)
  IPR024535 Rhamnogalacturonase A/B/Epimerase-like, pectate lyase domain [PF12708] (420-478)
  IPR039279 Polygalacturonase QRT3-like [PTHR33928] (51-650)